Protein 4YY8 (pdb70)

Secondary structure (DSSP, 8-state):
-EEEEEETTEEEEEEHHHHTSSTT-HHHHH-----B-TTS-EEE-S-HHHHHHHHHHHH-TTS----SSHHHHHHHHHHHHHHT--S-SS-EEEEE--B-SSSB---EEEEETTTTEEEE-PPPSS--BS-EEEEETTEEEEE--B-SS-SSB--EEEEETTTTEEEE-PPPSS-BBS-EEEEETTEEEEE--B-SSSB---EEEEETTTTEEEE-PPPSS--BS-EEEEETTEEEEE--BSSSB---EEEEEGGGTEEEE-SS--SS-EES-EEEEETTEEEEE--EETTS-B---EEEEETTTTEEEEEPPPSS--BS-EEEE---EEEE--BSSSB---EEEEETTTTEEEE-PPPSS--BS-EEEEE--/-EEEEEETTEEEEEEHHHHHSSTT-HHHHHHTT-S---B-TTS-EEE-S-HHHHHHHHHHHH-TTS----SSHHHHHHHHHHHHHHT--SSSS-EEEEE--B-SSSB---EEEEETTTTEEEE----SS--BS-EEEEETTEEEEE--B-SS-S-B--EEEEETTTTEEEE-PPPSS-BBS-EEEEETTEEEEE--B-SSSB---EEEEETTTTEEEEEPPPSS--BS-EEEEETTEEEEE--BSSSB---EEEEETTTTEEEE-SS--SS-EES-EEEEETTEEEEEEEEETT--EEEEEEEEETTTTEEEEEPPPSS--BS-EEEEETTEEEEE--BSSSB---EEEEETTTTEEEE-PPPSS--BS-EEEEE--

InterPro domains:
  IPR000210 BTB/POZ domain [SM00225] (350-452)
  IPR003131 Potassium channel tetramerisation-type BTB domain [PF02214] (352-438)
  IPR006652 Kelch repeat type 1 [SM00612] (444-490)
  IPR006652 Kelch repeat type 1 [SM00612] (491-538)
  IPR006652 Kelch repeat type 1 [SM00612] (539-585)
  IPR006652 Kelch repeat type 1 [SM00612] (586-632)
  IPR006652 Kelch repeat type 1 [SM00612] (633-680)
  IPR006652 Kelch repeat type 1 [SM00612] (681-726)
  IPR011333 SKP1/BTB/POZ domain superfamily [G3DSA:3.30.710.10] (338-427)
  IPR011333 SKP1/BTB/POZ domain superfamily [SSF54695] (350-448)
  IPR015915 Kelch-type beta-propeller [G3DSA:2.120.10.80] (428-726)
  IPR015915 Kelch-type beta-propeller [SSF117281] (445-721)

Sequence (750 aa):
TMIDINVGGAIFETSRHTLTQQKDSFIEKLLHHVTRDKQGRIFLDRDSELFRIILNFLRNPLTIPIPKDLSESEALLKEAEFYGIKFLPFPLVFCCIGGFDGVVEYLNSMELLDIISQQCWRMCTPMSSTKKAYFGSAVLNNFLYVFGGNNYDYKALFETEVYDRLRDVVWYVSSNLNIPRRNNCGVTSNGRIYCIGGYDGSSSSIIPNVEAYDHRMKAWVEVAPLNTPRSSAMMCVAFDNKIYVIGGTNGERLNSIEVYEEKMNKWEQFPYALLEARSSGAAFNYYLNQIYVVVGGIDNEHNILDSVEQYQPFNKRWQFLNGVPEKKMNFGAATLSSYIITGGENGEVLNSCCHFFSPDTNEWQLGPSLLVPRFGHSSVLIANITMIDINVGGAIFETSRHTLTQQKDSFIEKLLSGRHHVTRDKQGRIFLDRDSELFRIILNFLRNPLTIPIPKDLSESEALLKEAEFYGIKFLPFPLVFCCIGGFDGVEYLNSMELLDISQQCWRMCTPMSSTKKAYFGSAVLNNFLYVFGGNNYDYKALFETEVYDRLRDVWYVVSSNLNIPRRRNNCGVTSNGRIYCIGGYDGSSSIIPNVEAYDHRMKAWVEVAPLNTPRSSSAMMCVAFDNKIYVIGGTNGERLNSIEVYEEKMNKWEQFPYALLEARSSGAAFNYLNQIYVVVGGIDNEHNILDSVEQYQPFNKRWQFLNGVPEKKMNFGAATLSDSYIITGGENGEVLNSCCHFFSPDTNEWQLGPSLLVPRFGHSSVLIANI

CATH classification: 3.30.710.10 (+1 more: 2.120.10.80)

B-factor: mean 33.7, std 10.15, range [15.89, 90.01]

Organism: Plasmodium falciparum (NCBI:txid5833)

Radius of gyration: 29.33 Å; Cα contacts (8 Å, |Δi|>4): 2105; chains: 2; bounding box: 65×74×77 Å

Foldseek 3Di:
DKAWAAEQNDIDIDDLCLQCVDPPFQSNVVVPDADADPVRHHYHDHDPVLVVQVSVCSVPLVDADQAPDPVRLLVNLVVCVNRVHFSDPDKWKKWAWFDQPDATDQWMWTQDVVVQAIDTAQGEDDGFFQWEWEAASLKIKTAWGDGPVGPFFFWIWIARVSNGDIDTFEGHPQTFGQWYWYDAPRKIKTAWHQRNDATAFWIWIAHVVVSYIHTFDGHPARFGQWEWEDDPQKIKTAWGDRPFTFQWIWIQNNVVSDIDTDPEGHPFRFGQWYWYDDDHKIKTAWGAGRVGATDQWMWMADPVVRYIDTDDGAPDGFGQWAKDDDCWIKTAWGDHPHQFFWMWTADPVVRDIDTGHGHPRRRGSIYMYMGRD/DWAWAAELNDIDIGHLCLQQVDPPFQSNCQSVVNDDFDADPVRHTYHNDDPVLVVQVSVCSVPLVDADQQPDDVRLLVNLVVCVNRVHFSDPDKWKKWAWFQQPDFTFQWMWTQDPVVQAIDTADGEDDGFFQWAWEAASLKIKTAWGDGPVAPIFFWIWIARVSNGDIDTAEGHPATFGQWYWYDAPRKIKTAWHQRRDATFFWMWIQHPVVRYTHTFDGDPDRFGQWEWEDDPRKIKTAWGDRPAIFFWIWIAHPVVSDIHTDPATDPFRFGQWYWYDDDHKIKTAWGAGRVRDTDQWIWMQDPVVRYIDIFDGHPDRFGQWAKDDDVQKIKTAWGDDPRQFFWMWMAGPVVRDIHTGHGHPRRRGSIYMYMGRD

Structure (mmCIF, N/CA/C/O backbone):
data_4YY8
#
_entry.id   4YY8
#
_cell.length_a   63.189
_cell.length_b   117.020
_cell.length_c   74.566
_cell.angle_alpha   90.00
_cell.angle_beta   113.88
_cell.angle_gamma   90.00
#
_symmetry.space_group_name_H-M   'P 1 21 1'
#
loop_
_entity.id
_entity.type
_entity.pdbx_description
1 polymer 'Kelch protein'
2 non-polymer 'UNKNOWN ATOM OR ION'
3 non-polymer GLYCEROL
4 water water
#
loop_
_atom_site.group_PDB
_atom_site.id
_atom_site.type_symbol
_atom_site.label_atom_id
_atom_site.label_alt_id
_atom_site.label_comp_id
_atom_site.label_asym_id
_atom_site.label_entity_id
_atom_site.label_seq_id
_atom_site.pdbx_PDB_ins_code
_atom_site.Cartn_x
_atom_site.Cartn_y
_atom_site.Cartn_z
_atom_site.occupancy
_atom_site.B_iso_or_equiv
_atom_site.auth_seq_id
_atom_site.auth_comp_id
_atom_site.auth_asym_id
_atom_site.auth_atom_id
_atom_site.pdbx_PDB_model_num
ATOM 1 N N . THR A 1 13 ? -23.726 10.724 -13.029 1.00 56.31 350 THR A N 1
ATOM 2 C CA . THR A 1 13 ? -24.334 11.644 -12.070 1.00 58.26 350 THR A CA 1
ATOM 3 C C . THR A 1 13 ? -23.591 11.642 -10.737 1.00 58.94 350 THR A C 1
ATOM 4 O O . THR A 1 13 ? -23.413 10.593 -10.118 1.00 57.99 350 THR A O 1
ATOM 8 N N . MET A 1 14 ? -23.166 12.824 -10.299 1.00 50.17 351 MET A N 1
ATOM 9 C CA . MET A 1 14 ? -22.415 12.959 -9.056 1.00 47.74 351 MET A CA 1
ATOM 10 C C . MET A 1 14 ? -23.324 13.312 -7.881 1.00 52.39 351 MET A C 1
ATOM 11 O O . MET A 1 14 ? -24.268 14.090 -8.018 1.00 46.71 351 MET A O 1
ATOM 16 N N . ILE A 1 15 ? -23.028 12.724 -6.727 1.00 46.29 352 ILE A N 1
ATOM 17 C CA . ILE A 1 15 ? -23.775 12.969 -5.505 1.00 48.67 352 ILE A CA 1
ATOM 18 C C . ILE A 1 15 ? -22.844 13.540 -4.452 1.00 45.93 352 ILE A C 1
ATOM 19 O O . ILE A 1 15 ? -21.680 13.141 -4.361 1.00 45.25 352 ILE A O 1
ATOM 23 N N . ASP A 1 16 ? -23.347 14.488 -3.673 1.00 39.21 353 ASP A N 1
ATOM 24 C CA . ASP A 1 16 ? -22.640 14.951 -2.493 1.00 43.52 353 ASP A CA 1
ATOM 25 C C . ASP A 1 16 ? -23.346 14.390 -1.272 1.00 49.48 353 ASP A C 1
ATOM 26 O O . ASP A 1 16 ? -24.570 14.481 -1.158 1.00 51.71 353 ASP A O 1
ATOM 31 N N . ILE A 1 17 ? -22.582 13.793 -0.368 1.00 44.63 354 ILE A N 1
ATOM 32 C CA . ILE A 1 17 ? -23.164 13.248 0.847 1.00 46.35 354 ILE A CA 1
ATOM 33 C C . ILE A 1 17 ? -22.415 13.768 2.079 1.00 43.56 354 ILE A C 1
ATOM 34 O O . ILE A 1 17 ? -21.202 13.997 2.043 1.00 40.10 354 ILE A O 1
ATOM 39 N N . ASN A 1 18 ? -23.166 14.014 3.150 1.00 42.45 355 ASN A N 1
ATOM 40 C CA . ASN A 1 18 ? -22.602 14.452 4.418 1.00 36.02 355 ASN A CA 1
ATOM 41 C C . ASN A 1 18 ? -22.618 13.270 5.381 1.00 45.50 355 ASN A C 1
ATOM 42 O O . ASN A 1 18 ? -23.675 12.692 5.638 1.00 38.44 355 ASN A O 1
ATOM 47 N N . VAL A 1 19 ? -21.444 12.892 5.879 1.00 44.86 356 VAL A N 1
ATOM 48 C CA . VAL A 1 19 ? -21.347 11.863 6.915 1.00 39.79 356 VAL A CA 1
ATOM 49 C C . VAL A 1 19 ? -20.541 12.428 8.075 1.00 43.67 356 VAL A C 1
ATOM 50 O O . VAL A 1 19 ? -19.354 12.711 7.926 1.00 36.22 356 VAL A O 1
ATOM 54 N N . GLY A 1 20 ? -21.195 12.618 9.220 1.00 43.46 357 GLY A N 1
ATOM 55 C CA . GLY A 1 20 ? -20.537 13.142 10.405 1.00 36.14 357 GLY A CA 1
ATOM 56 C C . GLY A 1 20 ? -19.885 14.498 10.241 1.00 43.46 357 GLY A C 1
ATOM 57 O O . GLY A 1 20 ? -18.865 14.786 10.867 1.00 43.93 357 GLY A O 1
ATOM 58 N N . GLY A 1 21 ? -20.466 15.339 9.392 1.00 46.53 358 GLY A N 1
ATOM 59 C CA . GLY A 1 21 ? -19.931 16.666 9.164 1.00 42.28 358 GLY A CA 1
ATOM 60 C C . GLY A 1 21 ? -18.957 16.741 8.004 1.00 47.77 358 GLY A C 1
ATOM 61 O O . GLY A 1 21 ? -18.591 17.831 7.566 1.00 42.90 358 GLY A O 1
ATOM 62 N N . ALA A 1 22 ? -18.531 15.583 7.505 1.00 44.88 359 ALA A N 1
ATOM 63 C CA . ALA A 1 22 ? -17.574 15.546 6.402 1.00 41.41 359 ALA A CA 1
ATOM 64 C C . ALA A 1 22 ? -18.285 15.351 5.071 1.00 38.62 359 ALA A C 1
ATOM 65 O O . ALA A 1 22 ? -19.208 14.540 4.958 1.00 39.30 359 ALA A O 1
ATOM 67 N N . ILE A 1 23 ? -17.835 16.083 4.058 1.00 31.89 360 ILE A N 1
ATOM 68 C CA . ILE A 1 23 ? -18.495 16.052 2.768 1.00 33.11 360 ILE A CA 1
ATOM 69 C C . ILE A 1 23 ? -17.766 15.115 1.819 1.00 28.49 360 ILE A C 1
ATOM 70 O O . ILE A 1 23 ? -16.563 15.237 1.624 1.00 32.08 360 ILE A O 1
ATOM 75 N N . PHE A 1 24 ? -18.506 14.188 1.227 1.00 27.30 361 PHE A N 1
ATOM 76 C CA . PHE A 1 24 ? -17.920 13.273 0.249 1.00 30.66 361 PHE A CA 1
ATOM 77 C C . PHE A 1 24 ? -18.594 13.456 -1.093 1.00 35.30 361 PHE A C 1
ATOM 78 O O . PHE A 1 24 ? -19.819 13.549 -1.169 1.00 37.52 361 PHE A O 1
ATOM 86 N N . GLU A 1 25 ? -17.796 13.532 -2.153 1.00 34.27 362 GLU A N 1
ATOM 87 C CA . GLU A 1 25 ? -18.355 13.689 -3.489 1.00 40.38 362 GLU A CA 1
ATOM 88 C C . GLU A 1 25 ? -18.015 12.474 -4.324 1.00 38.17 362 GLU A C 1
ATOM 89 O O . GLU A 1 25 ? -16.849 12.103 -4.446 1.00 40.35 362 GLU A O 1
ATOM 92 N N . THR A 1 26 ? -19.039 11.854 -4.895 1.00 37.61 363 THR A N 1
ATOM 93 C CA . THR A 1 26 ? -18.853 10.629 -5.650 1.00 37.48 363 THR A CA 1
ATOM 94 C C . THR A 1 26 ? -20.021 10.389 -6.603 1.00 38.72 363 THR A C 1
ATOM 95 O O . THR A 1 26 ? -21.037 11.072 -6.533 1.00 50.35 363 THR A O 1
ATOM 99 N N . SER A 1 27 ? -19.877 9.416 -7.495 1.00 42.14 364 SER A N 1
ATOM 100 C CA . SER A 1 27 ? -20.946 9.075 -8.425 1.00 41.33 364 SER A CA 1
ATOM 101 C C . SER A 1 27 ? -21.975 8.155 -7.771 1.00 48.73 364 SER A C 1
ATOM 102 O O . SER A 1 27 ? -21.669 7.459 -6.801 1.00 42.73 364 SER A O 1
ATOM 105 N N . ARG A 1 28 ? -23.193 8.154 -8.309 1.00 49.72 365 ARG A N 1
ATOM 106 C CA . ARG A 1 28 ? -24.260 7.296 -7.795 1.00 51.91 365 ARG A CA 1
ATOM 107 C C . ARG A 1 28 ? -23.935 5.822 -8.015 1.00 54.75 365 ARG A C 1
ATOM 108 O O . ARG A 1 28 ? -24.335 4.964 -7.224 1.00 53.82 365 ARG A O 1
ATOM 110 N N . HIS A 1 29 ? -23.212 5.538 -9.093 1.00 48.22 366 HIS A N 1
ATOM 111 C CA . HIS A 1 29 ? -22.788 4.176 -9.410 1.00 52.32 366 HIS A CA 1
ATOM 112 C C . HIS A 1 29 ? -21.871 3.615 -8.327 1.00 56.25 366 HIS A C 1
ATOM 113 O O . HIS A 1 29 ? -21.937 2.430 -7.996 1.00 53.15 366 HIS A O 1
ATOM 118 N N . THR A 1 30 ? -21.014 4.473 -7.781 1.00 48.28 367 THR A N 1
ATOM 119 C CA . THR A 1 30 ? -20.086 4.060 -6.735 1.00 48.52 367 THR A CA 1
ATOM 120 C C . THR A 1 30 ? -20.832 3.641 -5.471 1.00 46.12 367 THR A C 1
ATOM 121 O O . THR A 1 30 ? -20.533 2.605 -4.881 1.00 47.06 367 THR A O 1
ATOM 125 N N . LEU A 1 31 ? -21.817 4.437 -5.071 1.00 46.16 368 LEU A N 1
ATOM 126 C CA . LEU A 1 31 ? -22.553 4.171 -3.838 1.00 49.36 368 LEU A CA 1
ATOM 127 C C . LEU A 1 31 ? -23.602 3.072 -3.972 1.00 49.79 368 LEU A C 1
ATOM 128 O O . LEU A 1 31 ? -24.146 2.611 -2.972 1.00 55.39 368 LEU A O 1
ATOM 133 N N . THR A 1 32 ? -23.896 2.651 -5.198 1.00 52.74 369 THR A N 1
ATOM 134 C CA . THR A 1 32 ? -24.992 1.708 -5.407 1.00 53.31 369 THR A CA 1
ATOM 135 C C . THR A 1 32 ? -24.578 0.441 -6.150 1.00 51.84 369 THR A C 1
ATOM 136 O O . THR A 1 32 ? -25.433 -0.290 -6.652 1.00 59.73 369 THR A O 1
ATOM 140 N N . GLN A 1 33 ? -23.276 0.173 -6.212 1.00 48.49 370 GLN A N 1
ATOM 141 C CA . GLN A 1 33 ? -22.781 -0.997 -6.934 1.00 45.62 370 GLN A CA 1
ATOM 142 C C . GLN A 1 33 ? -23.163 -2.308 -6.246 1.00 50.45 370 GLN A C 1
ATOM 143 O O . GLN A 1 33 ? -23.234 -3.358 -6.891 1.00 51.53 370 GLN A O 1
ATOM 149 N N . GLN A 1 34 ? -23.396 -2.245 -4.939 1.00 48.54 371 GLN A N 1
ATOM 150 C CA . GLN A 1 34 ? -23.831 -3.417 -4.179 1.00 47.84 371 GLN A CA 1
ATOM 151 C C . GLN A 1 34 ? -25.332 -3.339 -3.935 1.00 48.63 371 GLN A C 1
ATOM 152 O O . GLN A 1 34 ? -25.800 -2.567 -3.099 1.00 55.95 371 GLN A O 1
ATOM 158 N N . LYS A 1 35 ? -26.078 -4.147 -4.682 1.00 58.19 372 LYS A N 1
ATOM 159 C CA . LYS A 1 35 ? -27.535 -4.100 -4.668 1.00 61.71 372 LYS A CA 1
ATOM 160 C C . LYS A 1 35 ? -28.122 -4.468 -3.308 1.00 67.97 372 LYS A C 1
ATOM 161 O O . LYS A 1 35 ? -27.614 -5.355 -2.616 1.00 65.00 372 LYS A O 1
ATOM 164 N N . ASP A 1 36 ? -29.190 -3.760 -2.945 1.00 68.51 373 ASP A N 1
ATOM 165 C CA . ASP A 1 36 ? -29.940 -3.967 -1.703 1.00 65.76 373 ASP A CA 1
ATOM 166 C C . ASP A 1 36 ? -29.153 -3.571 -0.454 1.00 65.42 373 ASP A C 1
ATOM 167 O O . ASP A 1 36 ? -29.560 -3.888 0.659 1.00 65.26 373 ASP A O 1
ATOM 172 N N . SER A 1 37 ? -28.040 -2.866 -0.633 1.00 64.45 374 SER A N 1
ATOM 173 C CA . SER A 1 37 ? -27.312 -2.321 0.508 1.00 56.78 374 SER A CA 1
ATOM 174 C C . SER A 1 37 ? -28.068 -1.120 1.067 1.00 59.42 374 SER A C 1
ATOM 175 O O . SER A 1 37 ? -28.962 -0.589 0.414 1.00 63.30 374 SER A O 1
ATOM 178 N N . PHE A 1 38 ? -27.706 -0.693 2.274 1.00 55.93 375 PHE A N 1
ATOM 179 C CA . PHE A 1 38 ? -28.381 0.426 2.925 1.00 57.26 375 PHE A CA 1
ATOM 180 C C . PHE A 1 38 ? -28.130 1.743 2.197 1.00 63.46 375 PHE A C 1
ATOM 181 O O . PHE A 1 38 ? -29.033 2.574 2.065 1.00 59.87 375 PHE A O 1
ATOM 189 N N . ILE A 1 39 ? -26.896 1.944 1.748 1.00 61.41 376 ILE A N 1
ATOM 190 C CA . ILE A 1 39 ? -26.543 3.171 1.045 1.00 61.80 376 ILE A CA 1
ATOM 191 C C . ILE A 1 39 ? -27.309 3.239 -0.267 1.00 59.77 376 ILE A C 1
ATOM 192 O O . ILE A 1 39 ? -27.901 4.265 -0.600 1.00 61.28 376 ILE A O 1
ATOM 195 N N . GLU A 1 40 ? -27.311 2.124 -0.990 1.00 52.72 377 GLU A N 1
ATOM 196 C CA . GLU A 1 40 ? -28.029 2.007 -2.253 1.00 61.17 377 GLU A CA 1
ATOM 197 C C . GLU A 1 40 ? -29.530 2.269 -2.084 1.00 67.59 377 GLU A C 1
ATOM 198 O O . GLU A 1 40 ? -30.131 2.998 -2.872 1.00 71.45 377 GLU A O 1
ATOM 204 N N . LYS A 1 41 ? -30.129 1.679 -1.054 1.00 64.41 378 LYS A N 1
ATOM 205 C CA . LYS A 1 41 ? -31.550 1.880 -0.783 1.00 64.85 378 LYS A CA 1
ATOM 206 C C . LYS A 1 41 ? -31.834 3.334 -0.416 1.00 70.49 378 LYS A C 1
ATOM 207 O O . LYS A 1 41 ? -32.862 3.894 -0.797 1.00 76.36 378 LYS A O 1
ATOM 209 N N . LEU A 1 42 ? -30.909 3.940 0.319 1.00 67.11 379 LEU A N 1
ATOM 210 C CA . LEU A 1 42 ? -31.066 5.309 0.792 1.00 65.09 379 LEU A CA 1
ATOM 211 C C . LEU A 1 42 ? -31.139 6.305 -0.368 1.00 70.76 379 LEU A C 1
ATOM 212 O O . LEU A 1 42 ? -31.669 7.406 -0.215 1.00 73.17 379 LEU A O 1
ATOM 217 N N . LEU A 1 43 ? -30.614 5.911 -1.526 1.00 72.00 380 LEU A N 1
ATOM 218 C CA . LEU A 1 43 ? -30.635 6.771 -2.708 1.00 73.10 380 LEU A CA 1
ATOM 219 C C . LEU A 1 43 ? -31.913 6.571 -3.523 1.00 72.51 380 LEU A C 1
ATOM 220 O O . LEU A 1 43 ? -31.966 5.731 -4.422 1.00 72.29 380 LEU A O 1
ATOM 222 N N . HIS A 1 47 ? -38.312 9.436 -0.094 1.00 73.65 384 HIS A N 1
ATOM 223 C CA . HIS A 1 47 ? -38.573 9.523 1.339 1.00 75.11 384 HIS A CA 1
ATOM 224 C C . HIS A 1 47 ? -37.739 10.626 1.991 1.00 73.51 384 HIS A C 1
ATOM 225 O O . HIS A 1 47 ? -36.564 10.809 1.661 1.00 69.27 384 HIS A O 1
ATOM 227 N N . HIS A 1 48 ? -38.354 11.360 2.915 1.00 70.09 385 HIS A N 1
ATOM 228 C CA . HIS A 1 48 ? -37.673 12.447 3.615 1.00 69.95 385 HIS A CA 1
ATOM 229 C C . HIS A 1 48 ? -36.493 11.920 4.428 1.00 75.63 385 HIS A C 1
ATOM 230 O O . HIS A 1 48 ? -36.672 11.340 5.503 1.00 74.33 385 HIS A O 1
ATOM 235 N N . VAL A 1 49 ? -35.288 12.114 3.902 1.00 71.29 386 VAL A N 1
ATOM 236 C CA . VAL A 1 49 ? -34.073 11.806 4.642 1.00 65.09 386 VAL A CA 1
ATOM 237 C C . VAL A 1 49 ? -33.586 13.073 5.327 1.00 65.48 386 VAL A C 1
ATOM 238 O O 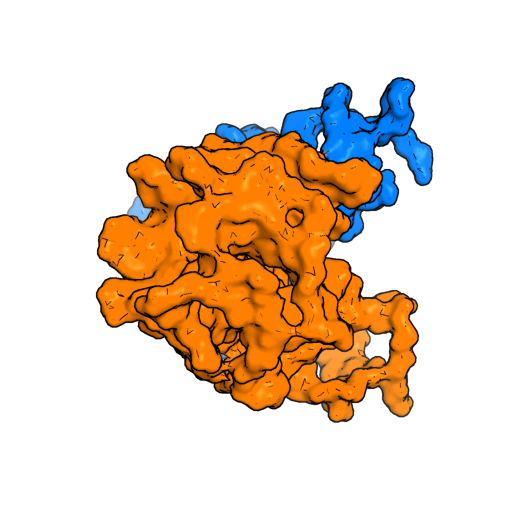. VAL A 1 49 ? -33.866 14.181 4.862 1.00 66.19 386 VAL A O 1
ATOM 240 N N . THR A 1 50 ? -32.878 12.924 6.441 1.00 63.33 387 THR A N 1
ATOM 241 C CA . THR A 1 50 ? -32.295 14.086 7.099 1.00 56.87 387 THR A CA 1
ATOM 242 C C . THR A 1 50 ? -31.222 14.674 6.190 1.00 61.14 387 THR A C 1
ATOM 243 O O . THR A 1 50 ? -30.439 13.939 5.583 1.00 60.04 387 THR A O 1
ATOM 247 N N . ARG A 1 51 ? -31.206 15.995 6.065 1.00 55.66 388 ARG A N 1
ATOM 248 C CA . ARG A 1 51 ? -30.209 16.651 5.239 1.00 54.10 388 ARG A CA 1
ATOM 249 C C . ARG A 1 51 ? -29.563 17.777 6.019 1.00 52.68 388 ARG A C 1
ATOM 250 O O . ARG A 1 51 ? -30.077 18.187 7.061 1.00 66.15 388 ARG A O 1
ATOM 258 N N . ASP A 1 52 ? -28.426 18.265 5.542 1.00 46.92 389 ASP A N 1
ATOM 259 C CA . ASP A 1 52 ? -27.739 19.349 6.231 1.00 56.10 389 ASP A CA 1
ATOM 260 C C . ASP A 1 52 ? -28.268 20.702 5.765 1.00 60.79 389 ASP A C 1
ATOM 261 O O . ASP A 1 52 ? -29.338 20.783 5.154 1.00 57.76 389 ASP A O 1
ATOM 266 N N . LYS A 1 53 ? -27.506 21.755 6.048 1.00 62.45 390 LYS A N 1
ATOM 267 C CA . LYS A 1 53 ? -27.913 23.120 5.724 1.00 62.96 390 LYS A CA 1
ATOM 268 C C . LYS A 1 53 ? -27.728 23.427 4.241 1.00 63.42 390 LYS A C 1
ATOM 269 O O . LYS A 1 53 ? -28.270 24.409 3.731 1.00 55.48 390 LYS A O 1
ATOM 271 N N . GLN A 1 54 ? -26.956 22.591 3.552 1.00 60.55 391 GLN A N 1
ATOM 272 C CA . GLN A 1 54 ? -26.772 22.751 2.115 1.00 47.99 391 GLN A CA 1
ATOM 273 C C . GLN A 1 54 ? -27.662 21.788 1.331 1.00 40.87 391 GLN A C 1
ATOM 274 O O . GLN A 1 54 ? -27.545 21.673 0.111 1.00 52.75 391 GLN A O 1
ATOM 277 N N . GLY A 1 55 ? -28.558 21.105 2.034 1.00 43.46 392 GLY A N 1
ATOM 278 C CA . GLY A 1 55 ? -29.488 20.186 1.399 1.00 46.69 392 GLY A CA 1
ATOM 279 C C . GLY A 1 55 ? -28.944 18.804 1.052 1.00 44.96 392 GLY A C 1
ATOM 280 O O . GLY A 1 55 ? -29.585 18.051 0.318 1.00 47.38 392 GLY A O 1
ATOM 281 N N . ARG A 1 56 ? -27.772 18.461 1.583 1.00 50.37 393 ARG A N 1
ATOM 282 C CA . ARG A 1 56 ? -27.141 17.167 1.294 1.00 46.13 393 ARG A CA 1
ATOM 283 C C . ARG A 1 56 ? -27.577 16.080 2.270 1.00 49.13 393 ARG A C 1
ATOM 284 O O . ARG A 1 56 ? -27.755 16.354 3.453 1.00 49.38 393 ARG A O 1
ATOM 292 N N . ILE A 1 57 ? -27.733 14.857 1.767 1.00 40.20 394 ILE A N 1
ATOM 293 C CA . ILE A 1 57 ? -28.013 13.683 2.600 1.00 48.88 394 ILE A CA 1
ATOM 294 C C . ILE A 1 57 ? -27.067 13.613 3.784 1.00 50.83 394 ILE A C 1
ATOM 295 O O . ILE A 1 57 ? -25.852 13.633 3.612 1.00 52.93 394 ILE A O 1
ATOM 300 N N . PHE A 1 58 ? -27.628 13.547 4.988 1.00 53.59 395 PHE A N 1
ATOM 301 C CA . PHE A 1 58 ? -26.826 13.551 6.201 1.00 48.77 395 PHE A CA 1
ATOM 302 C C . PHE A 1 58 ? -26.954 12.234 6.959 1.00 52.61 395 PHE A C 1
ATOM 303 O O . PHE A 1 58 ? -28.058 11.779 7.260 1.00 51.71 395 PHE A O 1
ATOM 311 N N . LEU A 1 59 ? -25.811 11.610 7.229 1.00 54.90 396 LEU A N 1
ATOM 312 C CA . LEU A 1 59 ? -25.750 10.421 8.072 1.00 42.97 396 LEU A CA 1
ATOM 313 C C . LEU A 1 59 ? -24.942 10.754 9.311 1.00 45.03 396 LEU A C 1
ATOM 314 O O . LEU A 1 59 ? -23.842 11.300 9.218 1.00 44.52 396 LEU A O 1
ATOM 319 N N . ASP A 1 60 ? -25.494 10.451 10.481 1.00 43.04 397 ASP A N 1
ATOM 320 C CA . ASP A 1 60 ? -24.808 10.777 11.721 1.00 46.94 397 ASP A CA 1
ATOM 321 C C . ASP A 1 60 ? -23.899 9.626 12.131 1.00 53.40 397 ASP A C 1
ATOM 322 O O . ASP A 1 60 ? -24.053 9.062 13.214 1.00 46.85 397 ASP A O 1
ATOM 327 N N . ARG A 1 61 ? -22.958 9.287 11.252 0.60 45.76 398 ARG A N 1
ATOM 328 C CA . ARG A 1 61 ? -22.030 8.184 11.481 1.00 38.77 398 ARG A CA 1
ATOM 329 C C . ARG A 1 61 ? -20.584 8.675 11.424 1.00 43.63 398 ARG A C 1
ATOM 330 O O . ARG A 1 61 ? -20.323 9.841 11.118 1.00 38.74 398 ARG A O 1
ATOM 338 N N . ASP A 1 62 ? -19.645 7.776 11.702 1.00 37.01 399 ASP A N 1
ATOM 339 C CA . ASP A 1 62 ? -18.238 8.140 11.745 1.00 32.37 399 ASP A CA 1
ATOM 340 C C . ASP A 1 62 ? -17.724 8.503 10.351 1.00 31.72 399 ASP A C 1
ATOM 341 O O . ASP A 1 62 ? -17.833 7.702 9.417 1.00 34.72 399 ASP A O 1
ATOM 346 N N . SER A 1 63 ? -17.161 9.701 10.220 1.00 35.18 400 SER A N 1
ATOM 347 C CA . SER A 1 63 ? -16.631 10.168 8.934 1.00 32.43 400 SER A CA 1
ATOM 348 C C . SER A 1 63 ? -15.463 9.320 8.432 1.00 34.97 400 SER A C 1
ATOM 349 O O . SER A 1 63 ? -15.374 9.008 7.238 1.00 30.99 400 SER A O 1
ATOM 352 N N . GLU A 1 64 ? -14.547 8.986 9.336 1.00 32.15 401 GLU A N 1
ATOM 353 C CA . GLU A 1 64 ? -13.339 8.268 8.948 1.00 34.08 401 GLU A CA 1
ATOM 354 C C . GLU A 1 64 ? -13.662 6.857 8.455 1.00 33.44 401 GLU A C 1
ATOM 355 O O . GLU A 1 64 ? -13.088 6.396 7.459 1.00 31.65 401 GLU A O 1
ATOM 361 N N . LEU A 1 65 ? -14.590 6.183 9.128 1.00 30.15 402 LEU A N 1
ATOM 362 C CA . LEU A 1 65 ? -14.980 4.836 8.714 1.00 30.90 402 LEU A CA 1
ATOM 363 C C . LEU A 1 65 ? -15.668 4.900 7.358 1.00 28.70 402 LEU A C 1
ATOM 364 O O . LEU A 1 65 ? -15.458 4.042 6.501 1.00 27.53 402 LEU A O 1
ATOM 369 N N . PHE A 1 66 ? -16.468 5.935 7.141 1.00 28.51 403 PHE A N 1
ATOM 370 C CA . PHE A 1 66 ? -17.079 6.101 5.834 1.00 27.95 403 PHE A CA 1
ATOM 371 C C . PHE A 1 66 ? -16.028 6.395 4.761 1.00 27.19 403 PHE A C 1
ATOM 372 O O . PHE A 1 66 ? -16.131 5.879 3.652 1.00 27.68 403 PHE A O 1
ATOM 380 N N . ARG A 1 67 ? -15.025 7.212 5.082 1.00 25.47 404 ARG A N 1
ATOM 381 C CA . ARG A 1 67 ? -13.978 7.526 4.098 1.00 27.24 404 ARG A CA 1
ATOM 382 C C . ARG A 1 67 ? -13.288 6.251 3.622 1.00 28.16 404 ARG A C 1
ATOM 383 O O . ARG A 1 67 ? -13.005 6.095 2.433 1.00 28.03 404 ARG A O 1
ATOM 391 N N . ILE A 1 68 ? -13.018 5.346 4.560 1.00 26.52 405 ILE A N 1
ATOM 392 C CA . ILE A 1 68 ? -12.364 4.071 4.246 1.00 28.32 405 ILE A CA 1
ATOM 393 C C . ILE A 1 68 ? -13.256 3.230 3.342 1.00 26.09 405 ILE A C 1
ATOM 394 O O . ILE A 1 68 ? -12.806 2.691 2.326 1.00 25.44 405 ILE A O 1
ATOM 399 N N . ILE A 1 69 ? -14.526 3.132 3.705 1.00 21.72 406 ILE A N 1
ATOM 400 C CA . ILE A 1 69 ? -15.482 2.342 2.948 1.00 25.53 406 ILE A CA 1
ATOM 401 C C . ILE A 1 69 ? -15.673 2.912 1.545 1.00 25.03 406 ILE A C 1
ATOM 402 O O . ILE A 1 69 ? -15.712 2.163 0.573 1.00 25.06 406 ILE A O 1
ATOM 407 N N . LEU A 1 70 ? -15.744 4.236 1.441 1.00 27.42 407 LEU A N 1
ATOM 408 C CA . LEU A 1 70 ? -15.908 4.880 0.141 1.00 27.26 407 LEU A CA 1
ATOM 409 C C . LEU A 1 70 ? -14.688 4.650 -0.744 1.00 24.37 407 LEU A C 1
ATOM 410 O O . LEU A 1 70 ? -14.825 4.431 -1.937 1.00 25.76 407 LEU A O 1
ATOM 415 N N . ASN A 1 71 ? -13.498 4.711 -0.157 1.00 25.31 408 ASN A N 1
ATOM 416 C CA . ASN A 1 71 ? -12.289 4.492 -0.930 1.00 24.35 408 ASN A CA 1
ATOM 417 C C . ASN A 1 71 ? -12.240 3.057 -1.425 1.00 24.05 408 ASN A C 1
ATOM 418 O O . ASN A 1 71 ? -11.738 2.791 -2.518 1.00 23.18 408 ASN A O 1
ATOM 423 N N . PHE A 1 72 ? -12.786 2.137 -0.631 1.00 21.85 409 PHE A N 1
ATOM 424 C CA . PHE A 1 72 ? -12.947 0.766 -1.092 1.00 22.72 409 PHE A CA 1
ATOM 425 C C . PHE A 1 72 ? -13.920 0.694 -2.269 1.00 22.56 409 PHE A C 1
ATOM 426 O O . PHE A 1 72 ? -13.626 0.063 -3.279 1.00 26.36 409 PHE A O 1
ATOM 434 N N . LEU A 1 73 ? -15.075 1.345 -2.151 1.00 21.20 410 LEU A N 1
ATOM 435 C CA . LEU A 1 73 ? -16.082 1.280 -3.215 1.00 25.35 410 LEU A CA 1
ATOM 436 C C . LEU A 1 73 ? -15.546 1.874 -4.528 1.00 28.68 410 LEU A C 1
ATOM 437 O O . LEU A 1 73 ? -15.907 1.433 -5.626 1.00 26.83 410 LEU A O 1
ATOM 442 N N . ARG A 1 74 ? -14.661 2.854 -4.404 1.00 26.10 411 ARG A N 1
ATOM 443 C CA . ARG A 1 74 ? -14.037 3.459 -5.586 1.00 26.92 411 ARG A CA 1
ATOM 444 C C . ARG A 1 74 ? -13.078 2.514 -6.301 1.00 33.56 411 ARG A C 1
ATOM 445 O O . ARG A 1 74 ? -12.801 2.683 -7.494 1.00 28.55 411 ARG A O 1
ATOM 453 N N . ASN A 1 75 ? -12.559 1.525 -5.580 1.00 27.60 412 ASN A N 1
ATOM 454 C CA . ASN A 1 75 ? -11.753 0.478 -6.209 1.00 30.90 412 ASN A CA 1
ATOM 455 C C . ASN A 1 75 ? -11.809 -0.806 -5.403 1.00 23.64 412 ASN A C 1
ATOM 456 O O . ASN A 1 75 ? -10.968 -1.014 -4.530 1.00 24.51 412 ASN A O 1
ATOM 461 N N . PRO A 1 76 ? -12.797 -1.658 -5.696 1.00 24.06 413 PRO A N 1
ATOM 462 C CA . PRO A 1 76 ? -13.022 -2.869 -4.899 1.00 28.13 413 PRO A CA 1
ATOM 463 C C . PRO A 1 76 ? -11.972 -3.947 -5.088 1.00 31.75 413 PRO A C 1
ATOM 464 O O . PRO A 1 76 ? -12.084 -5.001 -4.455 1.00 28.64 413 PRO A O 1
ATOM 468 N N . LEU A 1 77 ? -10.970 -3.717 -5.934 1.00 24.54 414 LEU A N 1
ATOM 469 C CA . LEU A 1 77 ? -9.915 -4.709 -6.073 1.00 22.84 414 LEU A CA 1
ATOM 470 C C . LEU A 1 77 ? -8.912 -4.530 -4.950 1.00 27.34 414 LEU A C 1
ATOM 471 O O . LEU A 1 77 ? -8.059 -5.393 -4.739 1.00 28.32 414 LEU A O 1
ATOM 476 N N . THR A 1 78 ? -9.020 -3.415 -4.223 1.00 25.23 415 THR A N 1
ATOM 477 C CA . THR A 1 78 ? -8.162 -3.176 -3.063 1.00 23.78 415 THR A CA 1
ATOM 478 C C . THR A 1 78 ? -8.982 -3.139 -1.772 1.00 29.31 415 THR A C 1
ATOM 479 O O . THR A 1 78 ? -9.917 -2.360 -1.643 1.00 32.71 415 THR A O 1
ATOM 483 N N . ILE A 1 79 ? -8.599 -3.996 -0.831 1.00 23.46 416 ILE A N 1
ATOM 484 C CA . ILE A 1 79 ? -9.279 -4.171 0.460 1.00 24.87 416 ILE A CA 1
ATOM 485 C C . ILE A 1 79 ? -8.673 -3.316 1.555 1.00 24.86 416 ILE A C 1
ATOM 486 O O . ILE A 1 79 ? -7.462 -3.246 1.677 1.00 23.69 416 ILE A O 1
ATOM 491 N N . PRO A 1 80 ? -9.513 -2.691 2.403 1.00 25.54 417 PRO A N 1
ATOM 492 C CA . PRO A 1 80 ? -8.943 -1.869 3.474 1.00 25.03 417 PRO A CA 1
ATOM 493 C C . PRO A 1 80 ? -8.007 -2.634 4.408 1.00 24.37 417 PRO A C 1
ATOM 494 O O . PRO A 1 80 ? -8.248 -3.802 4.716 1.00 28.15 417 PRO A O 1
ATOM 498 N N . ILE A 1 81 ? -6.952 -1.965 4.852 1.00 22.99 418 ILE A N 1
ATOM 499 C CA . ILE A 1 81 ? -6.100 -2.489 5.906 1.00 26.54 418 ILE A CA 1
ATOM 500 C C . ILE A 1 81 ? -6.282 -1.639 7.170 1.00 27.51 418 ILE A C 1
ATOM 501 O O . ILE A 1 81 ? -5.717 -0.547 7.275 1.00 27.08 418 ILE A O 1
ATOM 506 N N . PRO A 1 82 ? -7.089 -2.125 8.127 1.00 24.50 419 PRO A N 1
ATOM 507 C CA . PRO A 1 82 ? -7.297 -1.370 9.368 1.00 24.84 419 PRO A CA 1
ATOM 508 C C . PRO A 1 82 ? -5.986 -1.156 10.115 1.00 28.15 419 PRO A C 1
ATOM 509 O O . PRO A 1 82 ? -5.112 -2.020 10.056 1.00 24.75 419 PRO A O 1
ATOM 513 N N . LYS A 1 83 ? -5.855 -0.043 10.833 1.00 26.71 420 LYS A N 1
ATOM 514 C CA . LYS A 1 83 ? -4.580 0.266 11.465 1.00 29.22 420 LYS A CA 1
ATOM 515 C C . LYS A 1 83 ? -4.390 -0.480 12.788 1.00 26.94 420 LYS A C 1
ATOM 516 O O . LYS A 1 83 ? -3.265 -0.606 13.271 1.00 33.13 420 LYS A O 1
ATOM 522 N N . ASP A 1 84 ? -5.478 -0.979 13.363 1.00 28.04 421 ASP A N 1
ATOM 523 C CA . ASP A 1 84 ? -5.382 -1.774 14.589 1.00 29.94 421 ASP A CA 1
ATOM 524 C C . ASP A 1 84 ? -6.636 -2.596 14.827 1.00 26.56 421 ASP A C 1
ATOM 525 O O . ASP A 1 84 ? -7.590 -2.514 14.060 1.00 26.79 421 ASP A O 1
ATOM 530 N N . LEU A 1 85 ? -6.644 -3.367 15.913 1.00 28.17 422 LEU A N 1
ATOM 531 C CA . LEU A 1 85 ? -7.771 -4.244 16.201 1.00 26.62 422 LEU A CA 1
ATOM 532 C C . LEU A 1 85 ? -9.075 -3.461 16.338 1.00 29.37 422 LEU A C 1
ATOM 533 O O . LEU A 1 85 ? -10.098 -3.847 15.781 1.00 26.96 422 LEU A O 1
ATOM 538 N N . SER A 1 86 ? -9.030 -2.362 17.083 1.00 28.10 423 SER A N 1
ATOM 539 C CA . SER A 1 86 ? -10.213 -1.534 17.283 1.00 31.00 423 SER A CA 1
ATOM 540 C C . SER A 1 86 ? -10.812 -1.081 15.946 1.00 33.22 423 SER A C 1
ATOM 541 O O . SER A 1 86 ? -12.020 -1.206 15.724 1.00 29.35 423 SER A O 1
ATOM 544 N N . GLU A 1 87 ? -9.964 -0.589 15.045 1.00 28.80 424 GLU A N 1
ATOM 545 C CA . GLU A 1 87 ? -10.466 -0.116 13.758 1.00 31.69 424 GLU A CA 1
ATOM 546 C C . GLU A 1 87 ? -10.983 -1.274 12.902 1.00 27.68 424 GLU A C 1
ATOM 547 O O . GLU A 1 87 ? -11.992 -1.138 12.211 1.00 28.04 424 GLU A O 1
ATOM 553 N N . SER A 1 88 ? -10.325 -2.429 12.982 1.00 27.26 425 SER A N 1
ATOM 554 C CA . SER A 1 88 ? -10.786 -3.594 12.245 1.00 28.03 425 SER A CA 1
ATOM 555 C C . SER A 1 88 ? -12.204 -3.998 12.642 1.00 28.71 425 SER A C 1
ATOM 556 O O . SER A 1 88 ? -13.074 -4.178 11.788 1.00 24.20 425 SER A O 1
ATOM 559 N N . GLU A 1 89 ? -12.431 -4.153 13.941 1.00 29.87 426 GLU A N 1
ATOM 560 C CA . GLU A 1 89 ? -13.763 -4.464 14.442 1.00 28.59 426 GLU A CA 1
ATOM 561 C C . GLU A 1 89 ? -14.781 -3.382 14.063 1.00 25.02 426 GLU A C 1
ATOM 562 O O . GLU A 1 89 ? -15.886 -3.692 13.606 1.00 25.86 426 GLU A O 1
ATOM 568 N N . ALA A 1 90 ? -14.388 -2.123 14.226 1.00 27.56 427 ALA A N 1
ATOM 569 C CA . ALA A 1 90 ? -15.278 -0.996 13.926 1.00 29.36 427 ALA A CA 1
ATOM 570 C C . ALA A 1 90 ? -15.616 -0.925 12.436 1.00 28.09 427 ALA A C 1
ATOM 571 O O . ALA A 1 90 ? -16.760 -0.643 12.063 1.00 28.46 427 ALA A O 1
ATOM 573 N N . LEU A 1 91 ? -14.627 -1.200 11.587 1.00 24.95 428 LEU A N 1
ATOM 574 C CA . LEU A 1 91 ? -14.844 -1.161 10.146 1.00 26.21 428 LEU A CA 1
ATOM 575 C C . LEU A 1 91 ? -15.833 -2.231 9.705 1.00 26.42 428 LEU A C 1
ATOM 576 O O . LEU A 1 91 ? -16.709 -1.973 8.876 1.00 25.44 428 LEU A O 1
ATOM 581 N N . LEU A 1 92 ? -15.710 -3.434 10.261 1.00 25.57 429 LEU A N 1
ATOM 582 C CA . LEU A 1 92 ? -16.600 -4.516 9.864 1.00 22.97 429 LEU A CA 1
ATOM 583 C C . LEU A 1 92 ? -18.033 -4.268 10.343 1.00 27.74 429 LEU A C 1
ATOM 584 O O . LEU A 1 92 ? -18.993 -4.559 9.626 1.00 28.49 429 LEU A O 1
ATOM 589 N N . LYS A 1 93 ? -18.185 -3.711 11.537 1.00 27.64 430 LYS A N 1
ATOM 590 C CA . LYS A 1 93 ? -19.525 -3.370 12.019 1.00 32.27 430 LYS A CA 1
ATOM 591 C C . LYS A 1 93 ? -20.145 -2.250 11.172 1.00 30.80 430 LYS A C 1
ATOM 592 O O . LYS A 1 93 ? -21.344 -2.267 10.867 1.00 31.33 430 LYS A O 1
ATOM 596 N N . GLU A 1 94 ? -19.316 -1.299 10.761 1.00 30.68 431 GLU A N 1
ATOM 597 C CA . GLU A 1 94 ? -19.798 -0.208 9.928 1.00 30.65 431 GLU A CA 1
ATOM 598 C C . GLU A 1 94 ? -20.188 -0.708 8.535 1.00 32.60 431 GLU A C 1
ATOM 599 O O . GLU A 1 94 ? -21.222 -0.295 8.008 1.00 32.36 431 GLU A O 1
ATOM 605 N N . ALA A 1 95 ? -19.391 -1.609 7.944 1.00 27.11 432 ALA A N 1
ATOM 606 C CA . ALA A 1 95 ? -19.735 -2.177 6.643 1.00 28.94 432 ALA A CA 1
ATOM 607 C C . ALA A 1 95 ? -21.040 -2.971 6.723 1.00 32.46 432 ALA A C 1
ATOM 608 O O . ALA A 1 95 ? -21.841 -2.975 5.785 1.00 31.45 432 ALA A O 1
ATOM 610 N N . GLU A 1 96 ? -21.252 -3.643 7.848 1.00 32.91 433 GLU A N 1
ATOM 611 C CA . GLU A 1 96 ? -22.489 -4.381 8.064 1.00 34.42 433 GLU A CA 1
ATOM 612 C C . GLU A 1 96 ? -23.688 -3.432 8.106 1.00 32.16 433 GLU A C 1
ATOM 613 O O . GLU A 1 96 ? -24.739 -3.715 7.524 1.00 36.09 433 GLU A O 1
ATOM 619 N N . PHE A 1 97 ? -23.523 -2.308 8.790 1.00 29.25 434 PHE A N 1
ATOM 620 C CA . PHE A 1 97 ? -24.569 -1.293 8.822 1.00 36.11 434 PHE A CA 1
ATOM 621 C C . PHE A 1 97 ? -24.916 -0.791 7.421 1.00 44.48 434 PHE A C 1
ATOM 622 O O . PHE A 1 97 ? -26.095 -0.686 7.072 1.00 37.33 434 PHE A O 1
ATOM 630 N N . TYR A 1 98 ? -23.895 -0.479 6.622 1.00 35.55 435 TYR A N 1
ATOM 631 C CA . TYR A 1 98 ? -24.127 0.008 5.264 1.00 37.11 435 TYR A CA 1
ATOM 632 C C . TYR A 1 98 ? -24.508 -1.123 4.313 1.00 40.61 435 TYR A C 1
ATOM 633 O O . TYR A 1 98 ? -24.952 -0.874 3.193 1.00 39.72 435 TYR A O 1
ATOM 642 N N . GLY A 1 99 ? -24.354 -2.365 4.766 1.00 36.93 436 GLY A N 1
ATOM 643 C CA . GLY A 1 99 ? -24.655 -3.516 3.938 1.00 36.47 436 GLY A CA 1
ATOM 644 C C . GLY A 1 99 ? -23.598 -3.763 2.872 1.00 36.43 436 GLY A C 1
ATOM 645 O O . GLY A 1 99 ? -23.884 -4.310 1.811 1.00 38.16 436 GLY A O 1
ATOM 646 N N . ILE A 1 100 ? -22.365 -3.364 3.161 1.00 33.85 437 ILE A N 1
ATOM 647 C CA . ILE A 1 100 ? -21.262 -3.525 2.209 1.00 32.58 437 ILE A CA 1
ATOM 648 C C . ILE A 1 100 ? -20.424 -4.758 2.541 1.00 35.25 437 ILE A C 1
ATOM 649 O O . ILE A 1 100 ? -20.110 -5.000 3.700 1.00 30.88 437 ILE A O 1
ATOM 654 N N . LYS A 1 101 ? -20.097 -5.549 1.524 1.00 27.53 438 LYS A N 1
ATOM 655 C CA . LYS A 1 101 ? -19.173 -6.670 1.668 1.00 31.66 438 LYS A CA 1
ATOM 656 C C . LYS A 1 101 ? -17.860 -6.328 0.962 1.00 31.25 438 LYS A C 1
ATOM 657 O O . LYS A 1 101 ? -17.882 -5.843 -0.165 1.00 30.57 438 LYS A O 1
ATOM 663 N N . PHE A 1 102 ? -16.725 -6.572 1.612 1.00 26.65 439 PHE A N 1
ATOM 664 C CA . PHE A 1 102 ? -15.438 -6.216 1.017 1.00 26.15 439 PHE A CA 1
ATOM 665 C C . PHE A 1 102 ? -15.004 -7.222 -0.030 1.00 26.70 439 PHE A C 1
ATOM 666 O O . PHE A 1 102 ? -14.182 -6.905 -0.896 1.00 28.14 439 PHE A O 1
ATOM 674 N N . LEU A 1 103 ? -15.545 -8.436 0.035 1.00 25.11 440 LEU A N 1
ATOM 675 C CA . LEU A 1 103 ? -15.275 -9.423 -1.017 1.00 28.85 440 LEU A CA 1
ATOM 676 C C . LEU A 1 103 ? -16.573 -10.052 -1.518 1.00 28.79 440 LEU A C 1
ATOM 677 O O . LEU A 1 103 ? -17.488 -10.297 -0.737 1.00 30.74 440 LEU A O 1
ATOM 682 N N . PRO A 1 104 ? -16.666 -10.314 -2.833 1.00 27.43 441 PRO A N 1
ATOM 683 C CA . PRO A 1 104 ? -17.912 -10.874 -3.372 1.00 27.28 441 PRO A CA 1
ATOM 684 C C . PRO A 1 104 ? -17.938 -12.405 -3.374 1.00 30.05 441 PRO A C 1
ATOM 685 O O . PRO A 1 104 ? -18.729 -12.995 -4.103 1.00 29.67 441 PRO A O 1
ATOM 689 N N . PHE A 1 105 ? -17.071 -13.023 -2.580 1.00 26.78 442 PHE A N 1
ATOM 690 C CA . PHE A 1 105 ? -16.995 -14.477 -2.475 1.00 26.26 442 PHE A CA 1
ATOM 691 C C . PHE A 1 105 ? -16.599 -14.843 -1.052 1.00 27.41 442 PHE A C 1
ATOM 692 O O . PHE A 1 105 ? -16.021 -14.019 -0.351 1.00 26.68 442 PHE A O 1
ATOM 700 N N . PRO A 1 106 ? -16.905 -16.081 -0.620 1.00 27.30 443 PRO A N 1
ATOM 701 C CA . PRO A 1 106 ? -16.526 -16.453 0.747 1.00 25.59 443 PRO A CA 1
ATOM 702 C C . PRO A 1 106 ? -15.046 -16.794 0.868 1.00 25.60 443 PRO A C 1
ATOM 703 O O . PRO A 1 106 ? -14.425 -17.206 -0.110 1.00 26.95 443 PRO A O 1
ATOM 707 N N . LEU A 1 107 ? -14.483 -16.579 2.052 1.00 24.65 444 LEU A N 1
ATOM 708 C CA . LEU A 1 107 ? -13.136 -17.038 2.358 1.00 21.49 444 LEU A CA 1
ATOM 709 C C . LEU A 1 107 ? -13.229 -18.336 3.138 1.00 23.77 444 LEU A C 1
ATOM 710 O O . LEU A 1 107 ? -13.705 -18.352 4.280 1.00 27.87 444 LEU A O 1
ATOM 715 N N . VAL A 1 108 ? -12.769 -19.421 2.530 1.00 24.37 445 VAL A N 1
ATOM 716 C CA . VAL A 1 108 ? -12.876 -20.736 3.158 1.00 23.46 445 VAL A CA 1
ATOM 717 C C . VAL A 1 108 ? -11.545 -21.174 3.744 1.00 25.37 445 VAL A C 1
ATOM 718 O O . VAL A 1 108 ? -10.587 -21.426 3.004 1.00 26.95 445 VAL A O 1
ATOM 722 N N . PHE A 1 109 ? -11.498 -21.292 5.073 1.00 21.78 446 PHE A N 1
ATOM 723 C CA . PHE A 1 109 ? -10.261 -21.602 5.779 1.00 21.81 446 PHE A CA 1
ATOM 724 C C . PHE A 1 109 ? -10.258 -23.007 6.365 1.00 25.71 446 PHE A C 1
ATOM 725 O O . PHE A 1 109 ? -11.220 -23.414 7.007 1.00 24.88 446 PHE A O 1
ATOM 733 N N . CYS A 1 110 ? -9.168 -23.727 6.125 1.00 22.43 447 CYS A N 1
ATOM 734 C CA A CYS A 1 110 ? -8.915 -25.021 6.755 0.37 22.63 447 CYS A CA 1
ATOM 735 C CA B CYS A 1 110 ? -8.915 -25.019 6.729 0.63 22.58 447 CYS A CA 1
ATOM 736 C C . CYS A 1 110 ? -7.832 -24.877 7.805 1.00 24.30 447 CYS A C 1
ATOM 737 O O . CYS A 1 110 ? -6.714 -24.481 7.506 1.00 26.74 447 CYS A O 1
ATOM 742 N N . ILE A 1 111 ? -8.166 -25.200 9.055 1.00 22.06 448 ILE A N 1
ATOM 743 C CA . ILE A 1 111 ? -7.308 -24.826 10.184 1.00 20.83 448 ILE A CA 1
ATOM 744 C C . ILE A 1 111 ? -6.847 -25.962 11.099 1.00 23.70 448 ILE A C 1
ATOM 745 O O . ILE A 1 111 ? -7.662 -26.716 11.602 1.00 21.81 448 ILE A O 1
ATOM 750 N N . GLY A 1 112 ? -5.545 -26.043 11.358 1.00 21.21 449 GLY A N 1
ATOM 751 C CA . GLY A 1 112 ? -5.027 -26.920 12.398 1.00 21.88 449 GLY A CA 1
ATOM 752 C C . GLY A 1 112 ? -5.126 -28.416 12.124 1.00 20.67 449 GLY A C 1
ATOM 753 O O . GLY A 1 112 ? -5.115 -28.851 10.974 1.00 23.43 449 GLY A O 1
ATOM 754 N N . GLY A 1 113 ? -5.209 -29.200 13.193 1.00 22.50 450 GLY A N 1
ATOM 755 C CA . GLY A 1 113 ? -5.379 -30.637 13.057 1.00 23.77 450 GLY A CA 1
ATOM 756 C C . GLY A 1 113 ? -4.095 -31.421 13.267 1.00 22.87 450 GLY A C 1
ATOM 757 O O . GLY A 1 113 ? -3.189 -30.972 13.969 1.00 23.11 450 GLY A O 1
ATOM 758 N N . PHE A 1 114 ? -4.049 -32.608 12.666 1.00 23.96 451 PHE A N 1
ATOM 759 C CA . PHE A 1 114 ? -2.995 -33.595 12.887 1.00 24.71 451 PHE A CA 1
ATOM 760 C C . PHE A 1 114 ? -2.689 -34.236 11.533 1.00 23.75 451 PHE A C 1
ATOM 761 O O . PHE A 1 114 ? -3.620 -34.600 10.811 1.00 24.08 451 PHE A O 1
ATOM 769 N N . ASP A 1 115 ? -1.409 -34.344 11.165 1.00 26.57 452 ASP A N 1
ATOM 770 C CA . ASP A 1 115 ? -1.066 -34.852 9.830 1.00 24.07 452 ASP A CA 1
ATOM 771 C C . ASP A 1 115 ? -0.644 -36.318 9.823 1.00 28.99 452 ASP A C 1
ATOM 772 O O . ASP A 1 115 ? -0.230 -36.850 8.783 1.00 27.04 452 ASP A O 1
ATOM 777 N N . GLY A 1 116 ? -0.700 -36.952 10.984 1.00 28.45 453 GLY A N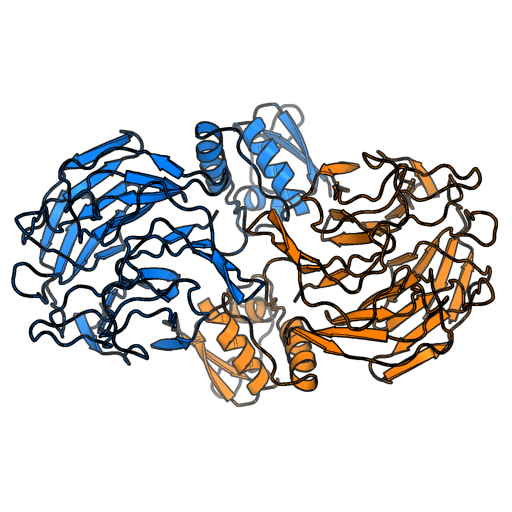 1
ATOM 778 C CA . GLY A 1 116 ? -0.245 -38.326 11.121 1.00 33.26 453 GLY A CA 1
ATOM 779 C C . GLY A 1 116 ? 0.881 -38.482 12.128 1.00 32.67 453 GLY A C 1
ATOM 780 O O . GLY A 1 116 ? 0.991 -39.527 12.775 1.00 31.59 453 GLY A O 1
ATOM 781 N N . VAL A 1 117 ? 1.713 -37.447 12.270 1.00 28.45 454 VAL A N 1
ATOM 782 C CA A VAL A 1 117 ? 2.830 -37.465 13.215 0.52 29.33 454 VAL A CA 1
ATOM 783 C CA B VAL A 1 117 ? 2.797 -37.473 13.252 0.48 29.34 454 VAL A CA 1
ATOM 784 C C . VAL A 1 117 ? 2.897 -36.177 14.043 1.00 30.06 454 VAL A C 1
ATOM 785 O O . VAL A 1 117 ? 3.370 -36.172 15.181 1.00 34.60 454 VAL A O 1
ATOM 792 N N . GLU A 1 118 ? 2.423 -35.078 13.465 1.00 29.96 455 GLU A N 1
ATOM 793 C CA . GLU A 1 118 ? 2.528 -33.781 14.134 1.00 28.83 455 GLU A CA 1
ATOM 794 C C . GLU A 1 118 ? 1.197 -33.039 14.234 1.00 23.28 455 GLU A C 1
ATOM 795 O O . GLU A 1 118 ? 0.359 -33.132 13.330 1.00 27.27 455 GLU A O 1
ATOM 799 N N . TYR A 1 119 ? 1.007 -32.324 15.341 1.00 23.52 456 TYR A N 1
ATOM 800 C CA . TYR A 1 119 ? -0.069 -31.345 15.438 1.00 26.81 456 TYR A CA 1
ATOM 801 C C . TYR A 1 119 ? 0.267 -30.149 14.555 1.00 28.26 456 TYR A C 1
ATOM 802 O O . TYR A 1 119 ? 1.434 -29.785 14.417 1.00 28.99 456 TYR A O 1
ATOM 811 N N . LEU A 1 120 ? -0.758 -29.552 13.956 1.00 25.99 457 LEU A N 1
ATOM 812 C CA . LEU A 1 120 ? -0.560 -28.484 12.987 1.00 23.42 457 LEU A CA 1
ATOM 813 C C . LEU A 1 120 ? -1.043 -27.147 13.515 1.00 26.65 457 LEU A C 1
ATOM 814 O O . LEU A 1 120 ? -2.075 -27.085 14.183 1.00 23.24 457 LEU A O 1
ATOM 819 N N . ASN A 1 121 ? -0.301 -26.084 13.198 1.00 25.69 458 ASN A N 1
ATOM 820 C CA . ASN A 1 121 ? -0.820 -24.728 13.359 1.00 25.71 458 ASN A CA 1
ATOM 821 C C . ASN A 1 121 ? -1.100 -24.078 12.006 1.00 23.47 458 ASN A C 1
ATOM 822 O O . ASN A 1 121 ? -1.542 -22.933 11.941 1.00 23.31 458 ASN A O 1
ATOM 827 N N . SER A 1 122 ? -0.852 -24.811 10.922 1.00 23.14 459 SER A N 1
ATOM 828 C CA . SER A 1 122 ? -1.009 -24.251 9.580 1.00 23.32 459 SER A CA 1
ATOM 829 C C . SER A 1 122 ? -2.477 -24.067 9.206 1.00 22.44 459 SER A C 1
ATOM 830 O O . SER A 1 122 ? -3.372 -24.752 9.713 1.00 22.71 459 SER A O 1
ATOM 833 N N . MET A 1 123 ? -2.701 -23.107 8.324 1.00 20.01 460 MET A N 1
ATOM 834 C CA . MET A 1 123 ? -4.019 -22.783 7.800 1.00 20.70 460 MET A CA 1
ATOM 835 C C . MET A 1 123 ? -3.973 -22.697 6.276 1.00 26.39 460 MET A C 1
ATOM 836 O O . MET A 1 123 ? -3.043 -22.125 5.714 1.00 29.38 460 MET A O 1
ATOM 841 N N . GLU A 1 124 ? -4.985 -23.261 5.624 1.00 23.86 461 GLU A N 1
ATOM 842 C CA . GLU A 1 124 ? -5.107 -23.224 4.170 1.00 28.04 461 GLU A CA 1
ATOM 843 C C . GLU A 1 124 ? -6.335 -22.411 3.787 1.00 29.60 461 GLU A C 1
ATOM 844 O O . GLU A 1 124 ? -7.353 -22.429 4.487 1.00 24.40 461 GLU A O 1
ATOM 850 N N . LEU A 1 125 ? -6.228 -21.669 2.692 1.00 26.50 462 LEU A N 1
ATOM 851 C CA . LEU A 1 125 ? -7.323 -20.830 2.233 1.00 22.97 462 LEU A CA 1
ATOM 852 C C . LEU A 1 125 ? -7.647 -21.217 0.810 1.00 29.63 462 LEU A C 1
ATOM 853 O O . LEU A 1 125 ? -6.751 -21.296 -0.025 1.00 27.43 462 LEU A O 1
ATOM 858 N N . LEU A 1 126 ? -8.918 -21.476 0.532 1.00 25.47 463 LEU A N 1
ATOM 859 C CA . LEU A 1 126 ? -9.330 -21.817 -0.827 1.00 29.59 463 LEU A CA 1
ATOM 860 C C . LEU A 1 126 ? -9.191 -20.617 -1.786 1.00 32.55 463 LEU A C 1
ATOM 861 O O . LEU A 1 126 ? -9.792 -19.565 -1.582 1.00 28.74 463 LEU A O 1
ATOM 866 N N . ASP A 1 127 ? -8.378 -20.783 -2.831 1.00 28.61 464 ASP A N 1
ATOM 867 C CA . ASP A 1 127 ? -8.198 -19.759 -3.865 1.00 28.39 464 ASP A CA 1
ATOM 868 C C . ASP A 1 127 ? -9.159 -20.057 -5.011 1.00 25.18 464 ASP A C 1
ATOM 869 O O . ASP A 1 127 ? -8.925 -20.968 -5.809 1.00 27.14 464 ASP A O 1
ATOM 874 N N . ILE A 1 128 ? -10.244 -19.298 -5.077 1.00 22.90 465 ILE A N 1
ATOM 875 C CA A ILE A 1 128 ? -11.300 -19.528 -6.056 0.37 26.63 465 ILE A CA 1
ATOM 876 C CA B ILE A 1 128 ? -11.288 -19.576 -6.048 0.63 26.54 465 ILE A CA 1
ATOM 877 C C . ILE A 1 128 ? -10.814 -19.351 -7.492 1.00 32.13 465 ILE A C 1
ATOM 878 O O . ILE A 1 128 ? -11.127 -20.150 -8.376 1.00 31.78 465 ILE A O 1
ATOM 887 N N . SER A 1 129 ? -10.044 -18.299 -7.730 1.00 28.68 466 SER A N 1
ATOM 888 C CA . SER A 1 129 ? -9.627 -18.031 -9.110 1.00 29.77 466 SER A CA 1
ATOM 889 C C . SER A 1 129 ? -8.655 -19.092 -9.619 1.00 34.98 466 SER A C 1
ATOM 890 O O . SER A 1 129 ? -8.684 -19.453 -10.794 1.00 36.46 466 SER A O 1
ATOM 893 N N . GLN A 1 130 ? -7.802 -19.601 -8.738 1.00 29.71 467 GLN A N 1
ATOM 894 C CA . GLN A 1 130 ? -6.835 -20.612 -9.127 1.00 29.29 467 GLN A CA 1
ATOM 895 C C . GLN A 1 130 ? -7.365 -22.036 -8.915 1.00 32.48 467 GLN A C 1
ATOM 896 O O . GLN A 1 130 ? -6.750 -22.999 -9.356 1.00 33.20 467 GLN A O 1
ATOM 902 N N . GLN A 1 131 ? -8.509 -22.159 -8.244 1.00 31.10 468 GLN A N 1
ATOM 903 C CA . GLN A 1 131 ? -9.128 -23.458 -7.984 1.00 29.75 468 GLN A CA 1
ATOM 904 C C . GLN A 1 131 ? -8.197 -24.424 -7.267 1.00 28.80 468 GLN A C 1
ATOM 905 O O . GLN A 1 131 ? -8.005 -25.558 -7.698 1.00 30.66 468 GLN A O 1
ATOM 911 N N . CYS A 1 132 ? -7.598 -23.962 -6.179 1.00 25.04 469 CYS A N 1
ATOM 912 C CA . CYS A 1 132 ? -6.685 -24.785 -5.404 1.00 24.27 469 CYS A CA 1
ATOM 913 C C . CYS A 1 132 ? -6.614 -24.221 -3.995 1.00 29.56 469 CYS A C 1
ATOM 914 O O . CYS A 1 132 ? -6.914 -23.049 -3.777 1.00 28.85 469 CYS A O 1
ATOM 917 N N . TRP A 1 133 ? -6.226 -25.055 -3.041 1.00 29.30 470 TRP A N 1
ATOM 918 C CA . TRP A 1 133 ? -5.930 -24.570 -1.699 1.00 28.54 470 TRP A CA 1
ATOM 919 C C . TRP A 1 133 ? -4.537 -23.946 -1.685 1.00 27.86 470 TRP A C 1
ATOM 920 O O . TRP A 1 133 ? -3.637 -24.427 -2.372 1.00 32.37 470 TRP A O 1
ATOM 931 N N . ARG A 1 134 ? -4.375 -22.873 -0.922 1.00 22.84 471 ARG A N 1
ATOM 932 C CA . ARG A 1 134 ? -3.073 -22.262 -0.677 1.00 23.72 471 ARG A CA 1
ATOM 933 C C . ARG A 1 134 ? -2.765 -22.126 0.795 1.00 31.55 471 ARG A C 1
ATOM 934 O O . ARG A 1 134 ? -3.670 -21.909 1.603 1.00 27.87 471 ARG A O 1
ATOM 942 N N . MET A 1 135 ? -1.484 -22.208 1.140 1.00 29.20 472 MET A N 1
ATOM 943 C CA . MET A 1 135 ? -1.088 -22.019 2.528 1.00 30.01 472 MET A CA 1
ATOM 944 C C . MET A 1 135 ? -1.369 -20.591 2.956 1.00 29.33 472 MET A C 1
ATOM 945 O O . MET A 1 135 ? -1.153 -19.644 2.198 1.00 26.00 472 MET A O 1
ATOM 950 N N . CYS A 1 136 ? -1.858 -20.441 4.181 1.00 29.93 473 CYS A N 1
ATOM 951 C CA . CYS A 1 136 ? -2.226 -19.135 4.698 1.00 27.52 473 CYS A CA 1
ATOM 952 C C . CYS A 1 136 ? -1.450 -18.843 5.988 1.00 31.67 473 CYS A C 1
ATOM 953 O O . CYS A 1 136 ? -0.486 -19.533 6.316 1.00 29.84 473 CYS A O 1
ATOM 956 N N . THR A 1 137 ? -1.872 -17.824 6.726 1.00 28.70 474 THR A N 1
ATOM 957 C CA . THR A 1 137 ? -1.178 -17.433 7.953 1.00 27.74 474 THR A CA 1
ATOM 958 C C . THR A 1 137 ? -1.456 -18.405 9.100 1.00 27.97 474 THR A C 1
ATOM 959 O O . THR A 1 137 ? -2.606 -18.573 9.510 1.00 27.38 474 THR A O 1
ATOM 963 N N . PRO A 1 138 ? -0.402 -19.053 9.625 1.00 26.07 475 PRO A N 1
ATOM 964 C CA . PRO A 1 138 ? -0.616 -20.036 10.703 1.00 26.36 475 PRO A CA 1
ATOM 965 C C . PRO A 1 138 ? -1.018 -19.416 12.030 1.00 23.72 475 PRO A C 1
ATOM 966 O O . PRO A 1 138 ? -0.628 -18.296 12.355 1.00 21.49 475 PRO A O 1
ATOM 970 N N . MET A 1 139 ? -1.756 -20.169 12.835 1.00 23.75 476 MET A N 1
ATOM 971 C CA . MET A 1 139 ? -2.030 -19.692 14.175 1.00 24.83 476 MET A CA 1
ATOM 972 C C . MET A 1 139 ? -0.790 -19.956 15.019 1.00 24.27 476 MET A C 1
ATOM 973 O O . MET A 1 139 ? 0.169 -20.567 14.545 1.00 24.38 476 MET A O 1
ATOM 978 N N . SER A 1 140 ? -0.794 -19.473 16.256 1.00 23.17 477 SER A N 1
ATOM 979 C CA A SER A 1 140 ? 0.386 -19.573 17.105 0.60 26.60 477 SER A CA 1
ATOM 980 C CA B SER A 1 140 ? 0.379 -19.569 17.116 0.40 26.64 477 SER A CA 1
ATOM 981 C C . SER A 1 140 ? 0.535 -20.959 17.729 1.00 31.33 477 SER A C 1
ATOM 982 O O . SER A 1 140 ? 1.648 -21.451 17.888 1.00 31.90 477 SER A O 1
ATOM 987 N N . THR A 1 141 ? -0.583 -21.599 18.064 1.00 25.58 478 THR A N 1
ATOM 988 C CA . THR A 1 141 ? -0.519 -22.886 18.777 1.00 25.92 478 THR A CA 1
ATOM 989 C C . THR A 1 141 ? -0.956 -24.059 17.905 1.00 23.99 478 THR A C 1
ATOM 990 O O . THR A 1 141 ? -2.043 -24.051 17.327 1.00 24.36 478 THR A O 1
ATOM 994 N N . LYS A 1 142 ? -0.089 -25.061 17.791 1.00 23.15 479 LYS A N 1
ATOM 995 C CA . LYS A 1 142 ? -0.431 -26.276 17.055 1.00 24.89 479 LYS A CA 1
ATOM 996 C C . LYS A 1 142 ? -1.453 -27.061 17.862 1.00 27.41 479 LYS A C 1
ATOM 997 O O . LYS A 1 142 ? -1.314 -27.166 19.078 1.00 26.14 479 LYS A O 1
ATOM 1003 N N . LYS A 1 143 ? -2.471 -27.605 17.200 1.00 23.03 480 LYS A N 1
ATOM 1004 C CA . LYS A 1 143 ? -3.517 -28.316 17.916 1.00 24.25 480 LYS A CA 1
ATOM 1005 C C . LYS A 1 143 ? -4.510 -29.031 17.022 1.00 25.92 480 LYS A C 1
ATOM 1006 O O . LYS A 1 143 ? -4.744 -28.626 15.887 1.00 24.37 480 LYS A O 1
ATOM 1012 N N . ALA A 1 144 ? -5.107 -30.092 17.567 1.00 24.36 481 ALA A N 1
ATOM 1013 C CA . ALA A 1 144 ? -6.195 -30.795 16.902 1.00 21.80 481 ALA A CA 1
ATOM 1014 C C . ALA A 1 144 ? -7.377 -30.946 17.884 1.00 21.75 481 ALA A C 1
ATOM 1015 O O . ALA A 1 144 ? -7.225 -30.718 19.086 1.00 23.37 481 ALA A O 1
ATOM 1017 N N . TYR A 1 145 ? -8.544 -31.292 17.347 1.00 21.55 482 TYR A N 1
ATOM 1018 C CA . TYR A 1 145 ? -9.733 -31.602 18.146 1.00 21.75 482 TYR A CA 1
ATOM 1019 C C . TYR A 1 145 ? -10.171 -30.434 19.002 1.00 21.37 482 TYR A C 1
ATOM 1020 O O . TYR A 1 145 ? -10.413 -30.584 20.206 1.00 23.85 482 TYR A O 1
ATOM 1029 N N . PHE A 1 146 ? -10.283 -29.269 18.382 1.00 22.23 483 PHE A N 1
ATOM 1030 C CA . PHE A 1 146 ? -10.708 -28.076 19.099 1.00 21.75 483 PHE A CA 1
ATOM 1031 C C . PHE A 1 146 ? -12.073 -27.614 18.612 1.00 23.21 483 PHE A C 1
ATOM 1032 O O . PHE A 1 146 ? -12.573 -28.079 17.586 1.00 24.28 483 PHE A O 1
ATOM 1040 N N . GLY A 1 147 ? -12.688 -26.702 19.356 1.00 20.99 484 GLY A N 1
ATOM 1041 C CA . GLY A 1 147 ? -13.923 -26.094 18.905 1.00 21.18 484 GLY A CA 1
ATOM 1042 C C . GLY A 1 147 ? -13.596 -24.870 18.064 1.00 20.98 484 GLY A C 1
ATOM 1043 O O . GLY A 1 147 ? -12.552 -24.250 18.238 1.00 19.53 484 GLY A O 1
ATOM 1044 N N . SER A 1 148 ? -14.497 -24.514 17.160 1.00 20.16 485 SER A N 1
ATOM 1045 C CA . SER A 1 148 ? -14.287 -23.352 16.310 1.00 21.45 485 SER A CA 1
ATOM 1046 C C . SER A 1 148 ? -15.606 -22.713 15.906 1.00 22.97 485 SER A C 1
ATOM 1047 O O . SER A 1 148 ? -16.632 -23.395 15.792 1.00 22.64 485 SER A O 1
ATOM 1050 N N . ALA A 1 149 ? -15.566 -21.406 15.662 1.00 20.63 486 ALA A N 1
ATOM 1051 C CA . ALA A 1 149 ? -16.760 -20.661 15.288 1.00 22.09 486 ALA A CA 1
ATOM 1052 C C . ALA A 1 149 ? -16.336 -19.339 14.663 1.00 19.13 486 ALA A C 1
ATOM 1053 O O . ALA A 1 149 ? -15.211 -18.893 14.858 1.00 20.14 486 ALA A O 1
ATOM 1055 N N . VAL A 1 150 ? -17.241 -18.715 13.919 1.00 18.91 487 VAL A N 1
ATOM 1056 C CA . VAL A 1 150 ? -17.002 -17.367 13.417 1.00 19.08 487 VAL A CA 1
ATOM 1057 C C . VAL A 1 150 ? -17.913 -16.383 14.164 1.00 22.61 487 VAL A C 1
ATOM 1058 O O . VAL A 1 150 ? -19.091 -16.662 14.361 1.00 22.99 487 VAL A O 1
ATOM 1062 N N . LEU A 1 151 ? -17.350 -15.257 14.586 1.00 19.41 488 LEU A N 1
ATOM 1063 C CA . LEU A 1 151 ? -18.105 -14.198 15.260 1.00 22.75 488 LEU A CA 1
ATOM 1064 C C . LEU A 1 151 ? -17.676 -12.835 14.701 1.00 21.22 488 LEU A C 1
ATOM 1065 O O . LEU A 1 151 ? -16.525 -12.434 14.868 1.00 24.23 488 LEU A O 1
ATOM 1070 N N . ASN A 1 152 ? -18.612 -12.133 14.063 1.00 23.05 489 ASN A N 1
ATOM 1071 C CA . ASN A 1 152 ? -18.343 -10.834 13.425 1.00 25.91 489 ASN A CA 1
ATOM 1072 C C . ASN A 1 152 ? -17.217 -10.992 12.414 1.00 25.00 489 ASN A C 1
ATOM 1073 O O . ASN A 1 152 ? -16.333 -10.141 12.334 1.00 25.63 489 ASN A O 1
ATOM 1078 N N . ASN A 1 153 ? -17.251 -12.119 11.708 1.00 23.92 490 ASN A N 1
ATOM 1079 C CA . ASN A 1 153 ? -16.276 -12.488 10.684 1.00 28.10 490 ASN A CA 1
ATOM 1080 C C . ASN A 1 153 ? -14.829 -12.561 11.174 1.00 30.10 490 ASN A C 1
ATOM 1081 O O . ASN A 1 153 ? -13.903 -12.482 10.376 1.00 24.82 490 ASN A O 1
ATOM 1086 N N . PHE A 1 154 ? -14.647 -12.709 12.487 1.00 22.91 491 PHE A N 1
ATOM 1087 C CA . PHE A 1 154 ? -13.361 -13.143 13.037 1.00 21.83 491 PHE A CA 1
ATOM 1088 C C . PHE A 1 154 ? -13.435 -14.648 13.314 1.00 24.21 491 PHE A C 1
ATOM 1089 O O . PHE A 1 154 ? -14.480 -15.150 13.757 1.00 20.59 491 PHE A O 1
ATOM 1097 N N . LEU A 1 155 ? -12.336 -15.360 13.069 1.00 22.02 492 LEU A N 1
ATOM 1098 C CA . LEU A 1 155 ? -12.303 -16.813 13.286 1.00 18.55 492 LEU A CA 1
ATOM 1099 C C . LEU A 1 155 ? -11.885 -17.112 14.703 1.00 18.66 492 LEU A C 1
ATOM 1100 O O . LEU A 1 155 ? -10.873 -16.586 15.156 1.00 20.78 492 LEU A O 1
ATOM 1105 N N . TYR A 1 156 ? -12.645 -17.961 15.407 1.00 18.50 493 TYR A N 1
ATOM 1106 C CA . TYR A 1 156 ? -12.284 -18.362 16.766 1.00 18.26 493 TYR A CA 1
ATOM 1107 C C . TYR A 1 156 ? -11.973 -19.844 16.842 1.00 16.02 493 TYR A C 1
ATOM 1108 O O . TYR A 1 156 ? -12.724 -20.641 16.322 1.00 20.25 493 TYR A O 1
ATOM 1117 N N . VAL A 1 157 ? -10.879 -20.194 17.509 1.00 17.48 494 VAL A N 1
ATOM 1118 C CA . VAL A 1 157 ? -10.556 -21.593 17.774 1.00 21.27 494 VAL A CA 1
ATOM 1119 C C . VAL A 1 157 ? -10.253 -21.714 19.273 1.00 19.39 494 VAL A C 1
ATOM 1120 O O . VAL A 1 157 ? -9.609 -20.838 19.854 1.00 23.27 494 VAL A O 1
ATOM 1124 N N . PHE A 1 158 ? -10.739 -22.768 19.913 1.00 22.67 495 PHE A N 1
ATOM 1125 C CA . PHE A 1 158 ? -10.652 -22.831 21.370 1.00 19.77 495 PHE A CA 1
ATOM 1126 C C . PHE A 1 158 ? -10.634 -24.279 21.850 1.00 20.11 495 PHE A C 1
ATOM 1127 O O . PHE A 1 158 ? -11.400 -25.109 21.359 1.00 22.46 495 PHE A O 1
ATOM 1135 N N . GLY A 1 159 ? -9.761 -24.574 22.812 1.00 19.77 496 GLY A N 1
ATOM 1136 C CA . GLY A 1 159 ? -9.615 -25.933 23.310 1.00 18.78 496 GLY A CA 1
ATOM 1137 C C . GLY A 1 159 ? -8.707 -26.710 22.374 1.00 21.33 496 GLY A C 1
ATOM 1138 O O . GLY A 1 159 ? -7.961 -26.110 21.595 1.00 21.58 496 GLY A O 1
ATOM 1139 N N . GLY A 1 160 ? -8.786 -28.040 22.432 1.00 23.17 497 GLY A N 1
ATOM 1140 C CA . GLY A 1 160 ? -7.954 -28.884 21.593 1.00 21.88 497 GLY A CA 1
ATOM 1141 C C . GLY A 1 160 ? -6.898 -29.626 22.397 1.00 23.69 497 GLY A C 1
ATOM 1142 O O . GLY A 1 160 ? -6.916 -29.604 23.628 1.00 24.19 497 GLY A O 1
ATOM 1143 N N . ASN A 1 161 ? -5.989 -30.313 21.706 1.00 23.90 498 ASN A N 1
ATOM 1144 C CA . ASN A 1 161 ? -4.845 -30.898 22.385 1.00 21.88 498 ASN A CA 1
ATOM 1145 C C . ASN A 1 161 ? -3.624 -30.874 21.479 1.00 23.95 498 ASN A C 1
ATOM 1146 O O . ASN A 1 161 ? -3.752 -30.759 20.264 1.00 26.09 498 ASN A O 1
ATOM 1151 N N . ASN A 1 162 ? -2.442 -30.922 22.084 1.00 24.40 499 ASN A N 1
ATOM 1152 C CA . ASN A 1 162 ? -1.199 -31.039 21.319 1.00 28.27 499 ASN A CA 1
ATOM 1153 C C . ASN A 1 162 ? -0.181 -31.825 22.134 1.00 31.98 499 ASN A C 1
ATOM 1154 O O . ASN A 1 162 ? -0.560 -32.529 23.076 1.00 32.16 499 ASN A O 1
ATOM 1159 N N . TYR A 1 163 ? 1.097 -31.734 21.773 1.00 35.27 500 TYR A N 1
ATOM 1160 C CA . TYR A 1 163 ? 2.124 -32.476 22.502 1.00 35.14 500 TYR A CA 1
ATOM 1161 C C . TYR A 1 163 ? 2.384 -31.896 23.891 1.00 37.16 500 TYR A C 1
ATOM 1162 O O . TYR A 1 163 ? 2.937 -32.574 24.751 1.00 43.70 500 TYR A O 1
ATOM 1171 N N . ASP A 1 164 ? 1.996 -30.647 24.114 1.00 33.00 501 ASP A N 1
ATOM 1172 C CA . ASP A 1 164 ? 2.271 -30.006 25.387 1.00 39.00 501 ASP A CA 1
ATOM 1173 C C . ASP A 1 164 ? 1.143 -30.220 26.390 1.00 36.12 501 ASP A C 1
ATOM 1174 O O . ASP A 1 164 ? 1.378 -30.201 27.596 1.00 39.30 501 ASP A O 1
ATOM 1179 N N . TYR A 1 165 ? -0.079 -30.408 25.892 1.00 32.42 502 TYR A N 1
ATOM 1180 C CA . TYR A 1 165 ? -1.260 -30.503 26.759 1.00 32.40 502 TYR A CA 1
ATOM 1181 C C . TYR A 1 165 ? -2.315 -31.445 26.189 1.00 30.92 502 TYR A C 1
ATOM 1182 O O . TYR A 1 165 ? -2.685 -31.339 25.026 1.00 29.19 502 TYR A O 1
ATOM 1191 N N . LYS A 1 166 ? -2.846 -32.330 27.023 1.00 27.93 503 LYS A N 1
ATOM 1192 C CA . LYS A 1 166 ? -3.917 -33.212 26.581 1.00 26.30 503 LYS A CA 1
ATOM 1193 C C . LYS A 1 166 ? -5.253 -32.477 26.475 1.00 26.32 503 LYS A C 1
ATOM 1194 O O . LYS A 1 166 ? -6.178 -32.960 25.813 1.00 27.60 503 LYS A O 1
ATOM 1197 N N . ALA A 1 167 ? -5.351 -31.316 27.128 1.00 26.88 504 ALA A N 1
ATOM 1198 C CA . ALA A 1 167 ? -6.542 -30.465 27.033 1.00 25.60 504 ALA A CA 1
ATOM 1199 C C . ALA A 1 167 ? -6.163 -28.983 27.145 1.00 24.56 504 ALA A C 1
ATOM 1200 O O . ALA A 1 167 ? -5.553 -28.564 28.125 1.00 27.33 504 ALA A O 1
ATOM 1202 N N . LEU A 1 168 ? -6.500 -28.202 26.117 1.00 22.97 505 LEU A N 1
ATOM 1203 C CA . LEU A 1 168 ? -6.101 -26.802 26.056 1.00 22.57 505 LEU A CA 1
ATOM 1204 C C . LEU A 1 168 ? -7.220 -25.868 26.510 1.00 24.35 505 LEU A C 1
ATOM 1205 O O . LEU A 1 168 ? -8.392 -26.201 26.381 1.00 24.11 505 LEU A O 1
ATOM 1210 N N . PHE A 1 169 ? -6.859 -24.691 27.006 1.00 23.19 506 PHE A N 1
ATOM 1211 C CA . PHE A 1 169 ? -7.871 -23.680 27.351 1.00 24.13 506 PHE A CA 1
ATOM 1212 C C . PHE A 1 169 ? -7.748 -22.412 26.504 1.00 24.09 506 PHE A C 1
ATOM 1213 O O . PHE A 1 169 ? -8.581 -21.512 26.611 1.00 24.59 506 PHE A O 1
ATOM 1221 N N . GLU A 1 170 ? -6.712 -22.343 25.671 1.00 25.58 507 GLU A N 1
ATOM 1222 C CA . GLU A 1 170 ? -6.433 -21.125 24.900 1.00 22.16 507 GLU A CA 1
ATOM 1223 C C . GLU A 1 170 ? -7.490 -20.885 23.828 1.00 22.88 507 GLU A C 1
ATOM 1224 O O . GLU A 1 170 ? -8.009 -21.828 23.242 1.00 20.71 507 GLU A O 1
ATOM 1230 N N . THR A 1 171 ? -7.822 -19.615 23.599 1.00 21.21 508 THR A N 1
ATOM 1231 C CA . THR A 1 171 ? -8.640 -19.212 22.454 1.00 21.76 508 THR A CA 1
ATOM 1232 C C . THR A 1 171 ? -7.789 -18.306 21.561 1.00 19.83 508 THR A C 1
ATOM 1233 O O . THR A 1 171 ? -7.192 -17.348 22.049 1.00 21.62 508 THR A O 1
ATOM 1237 N N . GLU A 1 172 ? -7.684 -18.654 20.280 1.00 19.38 509 GLU A N 1
ATOM 1238 C CA . GLU A 1 172 ? -7.038 -17.762 19.313 1.00 19.15 509 GLU A CA 1
ATOM 1239 C C . GLU A 1 172 ? -8.062 -17.193 18.355 1.00 22.07 509 GLU A C 1
ATOM 1240 O O . GLU A 1 172 ? -9.053 -17.849 18.038 1.00 21.10 509 GLU A O 1
ATOM 1246 N N . VAL A 1 173 ? -7.794 -15.986 17.847 1.00 19.25 510 VAL A N 1
ATOM 1247 C CA . VAL A 1 173 ? -8.751 -15.304 16.996 1.00 16.33 510 VAL A CA 1
ATOM 1248 C C . VAL A 1 173 ? -8.021 -14.783 15.778 1.00 18.27 510 VAL A C 1
ATOM 1249 O O . VAL A 1 173 ? -6.956 -14.194 15.927 1.00 19.63 510 VAL A O 1
ATOM 1253 N N . TYR A 1 174 ? -8.579 -15.023 14.599 1.00 18.94 511 TYR A N 1
ATOM 1254 C CA . TYR A 1 174 ? -7.945 -14.542 13.361 1.00 19.05 511 TYR A CA 1
ATOM 1255 C C . TYR A 1 174 ? -8.705 -13.359 12.770 1.00 21.42 511 TYR A C 1
ATOM 1256 O O . TYR A 1 174 ? -9.903 -13.454 12.488 1.00 20.09 511 TYR A O 1
ATOM 1265 N N . ASP A 1 175 ? -7.969 -12.270 12.547 1.00 21.83 512 ASP A N 1
ATOM 1266 C CA . ASP A 1 175 ? -8.462 -11.038 11.933 1.00 23.07 512 ASP A CA 1
ATOM 1267 C C . ASP A 1 175 ? -7.931 -11.018 10.489 1.00 23.41 512 ASP A C 1
ATOM 1268 O O . ASP A 1 175 ? -6.744 -10.822 10.273 1.00 22.42 512 ASP A O 1
ATOM 1273 N N . ARG A 1 176 ? -8.806 -11.256 9.517 1.00 18.95 513 ARG A N 1
ATOM 1274 C CA . ARG A 1 176 ? -8.364 -11.401 8.122 1.00 21.01 513 ARG A CA 1
ATOM 1275 C C . ARG A 1 176 ? -7.930 -10.064 7.526 1.00 22.40 513 ARG A C 1
ATOM 1276 O O . ARG A 1 176 ? -6.999 -10.005 6.722 1.00 23.55 513 ARG A O 1
ATOM 1284 N N . LEU A 1 177 ? -8.605 -8.989 7.923 1.00 24.91 514 LEU A N 1
ATOM 1285 C CA . LEU A 1 177 ? -8.308 -7.670 7.355 1.00 26.47 514 LEU A CA 1
ATOM 1286 C C . LEU A 1 177 ? -6.880 -7.226 7.682 1.00 28.83 514 LEU A C 1
ATOM 1287 O O . LEU A 1 177 ? -6.197 -6.612 6.853 1.00 25.82 514 LEU A O 1
ATOM 1292 N N . ARG A 1 178 ? -6.430 -7.534 8.892 1.00 22.86 515 ARG A N 1
ATOM 1293 C CA . ARG A 1 178 ? -5.063 -7.216 9.285 1.00 25.01 515 ARG A CA 1
ATOM 1294 C C . ARG A 1 178 ? -4.133 -8.424 9.122 1.00 29.29 515 ARG A C 1
ATOM 1295 O O . ARG A 1 178 ? -2.924 -8.302 9.297 1.00 28.28 515 ARG A O 1
ATOM 1303 N N . ASP A 1 179 ? -4.707 -9.572 8.755 1.00 23.10 516 ASP A N 1
ATOM 1304 C CA . ASP A 1 179 ? -3.971 -10.829 8.590 1.00 25.25 516 ASP A CA 1
ATOM 1305 C C . ASP A 1 179 ? -3.137 -11.160 9.826 1.00 27.61 516 ASP A C 1
ATOM 1306 O O . ASP A 1 179 ? -1.940 -11.414 9.724 1.00 24.20 516 ASP A O 1
ATOM 1311 N N . VAL A 1 180 ? -3.757 -11.137 11.011 1.00 25.42 517 VAL A N 1
ATOM 1312 C CA A VAL A 1 180 ? -3.048 -11.467 12.245 0.23 23.79 517 VAL A CA 1
ATOM 1313 C CA B VAL A 1 180 ? -3.037 -11.493 12.220 0.77 23.64 517 VAL A CA 1
ATOM 1314 C C . VAL A 1 180 ? -3.914 -12.337 13.144 1.00 23.86 517 VAL A C 1
ATOM 1315 O O . VAL A 1 180 ? -5.137 -12.207 13.145 1.00 22.84 517 VAL A O 1
ATOM 1322 N N . TRP A 1 181 ? -3.261 -13.219 13.892 1.00 23.29 518 TRP A N 1
ATOM 1323 C CA . TRP A 1 181 ? -3.906 -13.999 14.953 1.00 21.40 518 TRP A CA 1
ATOM 1324 C C . TRP A 1 181 ? -3.642 -13.297 16.261 1.00 27.13 518 TRP A C 1
ATOM 1325 O O . TRP A 1 181 ? -2.539 -12.790 16.471 1.00 26.92 518 TRP A O 1
ATOM 1336 N N . TYR A 1 182 ? -4.617 -13.274 17.170 1.00 24.28 519 TYR A N 1
ATOM 1337 C CA . TYR A 1 182 ? -4.319 -12.771 18.489 1.00 22.87 519 TYR A CA 1
ATOM 1338 C C . TYR A 1 182 ? -4.893 -13.722 19.548 1.00 23.48 519 TYR A C 1
ATOM 1339 O O . TYR A 1 182 ? -5.704 -14.588 19.231 1.00 24.82 519 TYR A O 1
ATOM 1348 N N . VAL A 1 183 ? -4.417 -13.595 20.780 1.00 29.17 520 VAL A N 1
ATOM 1349 C CA . VAL A 1 183 ? -4.892 -14.465 21.853 1.00 26.36 520 VAL A CA 1
ATOM 1350 C C . VAL A 1 183 ? -6.082 -13.817 22.545 1.00 25.64 520 VAL A C 1
ATOM 1351 O O . VAL A 1 183 ? -6.050 -12.635 22.894 1.00 23.77 520 VAL A O 1
ATOM 1355 N N . SER A 1 184 ? -7.138 -14.602 22.735 1.00 23.56 521 SER A N 1
ATOM 1356 C CA . SER A 1 184 ? -8.366 -14.123 23.345 1.00 25.03 521 SER A CA 1
ATOM 1357 C C . SER A 1 184 ? -8.525 -14.764 24.730 1.00 25.54 521 SER A C 1
ATOM 1358 O O . SER A 1 184 ? -7.535 -15.149 25.356 1.00 25.17 521 SER A O 1
ATOM 1361 N N . SER A 1 185 ? -9.760 -14.863 25.214 1.00 25.91 522 SER A N 1
ATOM 1362 C CA . SER A 1 185 ? -10.012 -15.310 26.586 1.00 26.74 522 SER A CA 1
ATOM 1363 C C . SER A 1 185 ? -9.838 -16.820 26.771 1.00 26.03 522 SER A C 1
ATOM 1364 O O . SER A 1 185 ? -10.088 -17.590 25.855 1.00 26.06 522 SER A O 1
ATOM 1367 N N . ASN A 1 186 ? -9.413 -17.235 27.964 1.00 28.35 523 ASN A N 1
ATOM 1368 C CA . ASN A 1 186 ? -9.276 -18.662 28.273 1.00 30.13 523 ASN A CA 1
ATOM 1369 C C . ASN A 1 186 ? -10.617 -19.310 28.551 1.00 24.53 523 ASN A C 1
ATOM 1370 O O . ASN A 1 186 ? -11.468 -18.717 29.199 1.00 23.18 523 ASN A O 1
ATOM 1375 N N . LEU A 1 187 ? -10.789 -20.538 28.076 1.00 23.54 524 LEU A N 1
ATOM 1376 C CA . LEU A 1 187 ? -11.880 -21.389 28.529 1.00 23.37 524 LEU A CA 1
ATOM 1377 C C . LEU A 1 187 ? -11.758 -21.628 30.024 1.00 25.16 524 LEU A C 1
ATOM 1378 O O . LEU A 1 187 ? -10.644 -21.700 30.557 1.00 28.04 524 LEU A O 1
ATOM 1383 N N . ASN A 1 188 ? -12.893 -21.767 30.692 1.00 20.52 525 ASN A N 1
ATOM 1384 C CA . ASN A 1 188 ? -12.884 -22.120 32.116 1.00 25.47 525 ASN A CA 1
ATOM 1385 C C . ASN A 1 188 ? -12.470 -23.565 32.350 1.00 29.24 525 ASN A C 1
ATOM 1386 O O . ASN A 1 188 ? -11.799 -23.882 33.337 1.00 28.66 525 ASN A O 1
ATOM 1391 N N . ILE A 1 189 ? -12.886 -24.438 31.443 1.00 24.85 526 ILE A N 1
ATOM 1392 C CA . ILE A 1 189 ? -12.546 -25.850 31.518 1.00 21.91 526 ILE A CA 1
ATOM 1393 C C . ILE A 1 189 ? -11.763 -26.267 30.273 1.00 24.57 526 ILE A C 1
ATOM 1394 O O . ILE A 1 189 ? -12.335 -26.355 29.183 1.00 24.62 526 ILE A O 1
ATOM 1399 N N . PRO A 1 190 ? -10.456 -26.507 30.433 1.00 24.57 527 PRO A N 1
ATOM 1400 C CA . PRO A 1 190 ? -9.656 -26.957 29.286 1.00 24.28 527 PRO A CA 1
ATOM 1401 C C . PRO A 1 190 ? -10.201 -28.270 28.777 1.00 27.09 527 PRO A C 1
ATOM 1402 O O . PRO A 1 190 ? -10.610 -29.115 29.583 1.00 24.65 527 PRO A O 1
ATOM 1406 N N . ARG A 1 191 ? -10.230 -28.433 27.461 1.00 23.46 528 ARG A N 1
ATOM 1407 C CA . ARG A 1 191 ? -10.919 -29.564 26.859 1.00 23.19 528 ARG A CA 1
ATOM 1408 C C . ARG A 1 191 ? -10.530 -29.786 25.413 1.00 21.94 528 ARG A C 1
ATOM 1409 O O . ARG A 1 191 ? -10.094 -28.848 24.730 1.00 23.35 528 ARG A O 1
ATOM 1417 N N . ARG A 1 192 ? -10.729 -31.017 24.946 1.00 23.15 529 ARG A N 1
ATOM 1418 C CA . ARG A 1 192 ? -10.596 -31.348 23.521 1.00 24.03 529 ARG A CA 1
ATOM 1419 C C . ARG A 1 192 ? -11.896 -32.007 23.078 1.00 23.44 529 ARG A C 1
ATOM 1420 O O . ARG A 1 192 ? -12.746 -32.325 23.918 1.00 23.30 529 ARG A O 1
ATOM 1428 N N . ASN A 1 193 ? -12.033 -32.245 21.778 1.00 22.53 530 ASN A N 1
ATOM 1429 C CA . ASN A 1 193 ? -13.236 -32.854 21.214 1.00 23.36 530 ASN A CA 1
ATOM 1430 C C . ASN A 1 193 ? -14.527 -32.143 21.634 1.00 22.14 530 ASN A C 1
ATOM 1431 O O . ASN A 1 193 ? -15.594 -32.759 21.717 1.00 24.24 530 ASN A O 1
ATOM 1436 N N . ASN A 1 194 ? -14.399 -30.846 21.899 1.00 19.93 531 ASN A N 1
ATOM 1437 C CA . ASN A 1 194 ? -15.514 -29.959 22.151 1.00 21.66 531 ASN A CA 1
ATOM 1438 C C . ASN A 1 194 ? -16.092 -29.401 20.855 1.00 26.43 531 ASN A C 1
ATOM 1439 O O . ASN A 1 194 ? -15.374 -29.210 19.870 1.00 25.78 531 ASN A O 1
ATOM 1444 N N . CYS A 1 195 ? -17.393 -29.142 20.879 1.00 23.44 532 CYS A N 1
ATOM 1445 C CA . CYS A 1 195 ? -18.110 -28.483 19.794 1.00 26.88 532 CYS A CA 1
ATOM 1446 C C . CYS A 1 195 ? -18.083 -26.977 19.956 1.00 26.47 532 CYS A C 1
ATOM 1447 O O . CYS A 1 195 ? -18.200 -26.477 21.069 1.00 26.39 532 CYS A O 1
ATOM 1450 N N . GLY A 1 196 ? -17.970 -26.264 18.840 1.00 23.89 533 GLY A N 1
ATOM 1451 C CA . GLY A 1 196 ? -18.141 -24.822 18.834 1.00 23.16 533 GLY A CA 1
ATOM 1452 C C . GLY A 1 196 ? -19.235 -24.407 17.863 1.00 21.34 533 GLY A C 1
ATOM 1453 O O . GLY A 1 196 ? -19.360 -24.961 16.775 1.00 21.59 533 GLY A O 1
ATOM 1454 N N . VAL A 1 197 ? -20.031 -23.419 18.252 1.00 21.60 534 VAL A N 1
ATOM 1455 C CA . VAL A 1 197 ? -21.095 -22.925 17.387 1.00 20.86 534 VAL A CA 1
ATOM 1456 C C . VAL A 1 197 ? -21.431 -21.496 17.787 1.00 25.33 534 VAL A C 1
ATOM 1457 O O . VAL A 1 197 ? -21.343 -21.158 18.967 1.00 22.36 534 VAL A O 1
ATOM 1461 N N . THR A 1 198 ? -21.799 -20.665 16.811 1.00 21.26 535 THR A N 1
ATOM 1462 C CA . THR A 1 198 ? -22.295 -19.315 17.089 1.00 22.35 535 THR A CA 1
ATOM 1463 C C . THR A 1 198 ? -23.821 -19.278 17.076 1.00 25.68 535 THR A C 1
ATOM 1464 O O . THR A 1 198 ? -24.457 -19.832 16.174 1.00 23.83 535 THR A O 1
ATOM 1468 N N . SER A 1 199 ? -24.405 -18.633 18.082 1.00 24.36 536 SER A N 1
ATOM 1469 C CA . SER A 1 199 ? -25.849 -18.493 18.153 1.00 27.16 536 SER A CA 1
ATOM 1470 C C . SER A 1 199 ? -26.217 -17.148 18.764 1.00 25.49 536 SER A C 1
ATOM 1471 O O . SER A 1 199 ? -25.808 -16.858 19.877 1.00 24.44 536 SER A O 1
ATOM 1474 N N . ASN A 1 200 ? -26.973 -16.346 18.014 1.00 29.36 537 ASN A N 1
ATOM 1475 C CA . ASN A 1 200 ? -27.395 -15.009 18.436 1.00 28.89 537 ASN A CA 1
ATOM 1476 C C . ASN A 1 200 ? -26.289 -14.187 19.074 1.00 28.25 537 ASN A C 1
ATOM 1477 O O . ASN A 1 200 ? -26.455 -13.664 20.176 1.00 26.87 537 ASN A O 1
ATOM 1482 N N . GLY A 1 201 ? -25.145 -14.108 18.407 1.00 23.92 538 GLY A N 1
ATOM 1483 C CA . GLY A 1 201 ? -24.109 -13.177 18.809 1.00 27.68 538 GLY A CA 1
ATOM 1484 C C . GLY A 1 201 ? -23.154 -13.664 19.876 1.00 20.97 538 GLY A C 1
ATOM 1485 O O . GLY A 1 201 ? -22.259 -12.928 20.282 1.00 23.71 538 GLY A O 1
ATOM 1486 N N . ARG A 1 202 ? -23.341 -14.896 20.333 1.00 19.74 539 ARG A N 1
ATOM 1487 C CA . ARG A 1 202 ? -22.415 -15.526 21.273 1.00 18.27 539 ARG A CA 1
ATOM 1488 C C . ARG A 1 202 ? -21.838 -16.826 20.694 1.00 18.40 539 ARG A C 1
ATOM 1489 O O . ARG A 1 202 ? -22.486 -17.488 19.892 1.00 22.71 539 ARG A O 1
ATOM 1497 N N . ILE A 1 203 ? -20.622 -17.174 21.111 1.00 18.05 540 ILE A N 1
ATOM 1498 C CA . ILE A 1 203 ? -20.044 -18.477 20.782 1.00 19.60 540 ILE A CA 1
ATOM 1499 C C . ILE A 1 203 ? -20.277 -19.453 21.940 1.00 22.63 540 ILE A C 1
ATOM 1500 O O . ILE A 1 203 ? -20.061 -19.105 23.103 1.00 22.74 540 ILE A O 1
ATOM 1505 N N . TYR A 1 204 ? -20.709 -20.666 21.610 1.00 19.93 541 TYR A N 1
ATOM 1506 C CA . TYR A 1 204 ? -20.893 -21.721 22.605 1.00 21.22 541 TYR A CA 1
ATOM 1507 C C . TYR A 1 204 ? -19.846 -22.805 22.420 1.00 23.98 541 TYR A C 1
ATOM 1508 O O . TYR A 1 204 ? -19.603 -23.249 21.309 1.00 24.10 541 TYR A O 1
ATOM 1517 N N . CYS A 1 205 ? -19.198 -23.163 23.520 1.00 23.27 542 CYS A N 1
ATOM 1518 C CA . CYS A 1 205 ? -18.216 -24.237 23.578 1.00 21.02 542 CYS A CA 1
ATOM 1519 C C . CYS A 1 205 ? -18.863 -25.378 24.371 1.00 22.44 542 CYS A C 1
ATOM 1520 O O . CYS A 1 205 ? -19.185 -25.207 25.538 1.00 21.93 542 CYS A O 1
ATOM 1523 N N . ILE A 1 206 ? -19.049 -26.524 23.730 1.00 22.43 543 ILE A N 1
ATOM 1524 C CA . ILE A 1 206 ? -19.979 -27.527 24.229 1.00 20.37 543 ILE A CA 1
ATOM 1525 C C . ILE A 1 206 ? -19.321 -28.888 24.430 1.00 23.46 543 ILE A C 1
ATOM 1526 O O . ILE A 1 206 ? -18.782 -29.455 23.483 1.00 23.39 543 ILE A O 1
ATOM 1531 N N . GLY A 1 207 ? -19.369 -29.405 25.656 1.00 23.49 544 GLY A N 1
ATOM 1532 C CA . GLY A 1 207 ? -18.936 -30.770 25.943 1.00 22.95 544 GLY A CA 1
ATOM 1533 C C . GLY A 1 207 ? -17.458 -31.028 25.684 1.00 24.28 544 GLY A C 1
ATOM 1534 O O . GLY A 1 207 ? -16.619 -30.142 25.848 1.00 22.68 544 GLY A O 1
ATOM 1535 N N . GLY A 1 208 ? -17.137 -32.258 25.292 1.00 22.00 545 GLY A N 1
ATOM 1536 C CA . GLY A 1 208 ? -15.753 -32.619 25.044 1.00 20.80 545 GLY A CA 1
ATOM 1537 C C . GLY A 1 208 ? -15.173 -33.467 26.159 1.00 24.29 545 GLY A C 1
ATOM 1538 O O . GLY A 1 208 ? -15.905 -34.146 26.889 1.00 26.33 545 GLY A O 1
ATOM 1539 N N . TYR A 1 209 ? -13.854 -33.403 26.299 1.00 23.75 546 TYR A N 1
ATOM 1540 C CA . TYR A 1 209 ? -13.109 -34.300 27.175 1.00 24.61 546 TYR A CA 1
ATOM 1541 C C . TYR A 1 209 ? -12.058 -33.477 27.885 1.00 23.48 546 TYR A C 1
ATOM 1542 O O . TYR A 1 209 ? -11.255 -32.803 27.234 1.00 24.60 546 TYR A O 1
ATOM 1551 N N . ASP A 1 210 ? -12.057 -33.505 29.213 1.00 28.00 547 ASP A N 1
ATOM 1552 C CA . ASP A 1 210 ? -11.232 -32.561 29.957 1.00 24.42 547 ASP A CA 1
ATOM 1553 C C . ASP A 1 210 ? -9.860 -33.117 30.291 1.00 25.14 547 ASP A C 1
ATOM 1554 O O . ASP A 1 210 ? -9.150 -32.552 31.113 1.00 27.14 547 ASP A O 1
ATOM 1559 N N . GLY A 1 211 ? -9.491 -34.232 29.668 1.00 26.29 548 GLY A N 1
ATOM 1560 C CA . GLY A 1 211 ? -8.243 -34.885 30.003 1.00 28.42 548 GLY A CA 1
ATOM 1561 C C . GLY A 1 211 ? -8.405 -36.156 30.822 1.00 33.43 548 GLY A C 1
ATOM 1562 O O . GLY A 1 211 ? -7.524 -37.016 30.822 1.00 34.22 548 GLY A O 1
ATOM 1563 N N . SER A 1 212 ? -9.529 -36.276 31.522 1.00 29.82 549 SER A N 1
ATOM 1564 C CA A SER A 1 212 ? -9.792 -37.430 32.381 0.49 30.78 549 SER A CA 1
ATOM 1565 C CA B SER A 1 212 ? -9.778 -37.450 32.348 0.51 30.77 549 SER A CA 1
ATOM 1566 C C . SER A 1 212 ? -11.194 -37.982 32.157 1.00 33.01 549 SER A C 1
ATOM 1567 O O . SER A 1 212 ? -11.416 -39.197 32.225 1.00 31.37 549 SER A O 1
ATOM 1572 N N . SER A 1 213 ? -12.145 -37.079 31.900 1.00 28.47 550 SER A N 1
ATOM 1573 C CA A SER A 1 213 ? -13.535 -37.477 31.728 0.36 26.67 550 SER A CA 1
ATOM 1574 C CA B SER A 1 213 ? -13.549 -37.453 31.750 0.64 26.58 550 SER A CA 1
ATOM 1575 C C . SER A 1 213 ? -14.250 -36.713 30.617 1.00 26.76 550 SER A C 1
ATOM 1576 O O . SER A 1 213 ? -13.890 -35.589 30.274 1.00 29.06 550 SER A O 1
ATOM 1581 N N . ILE A 1 214 ? -15.263 -37.351 30.056 1.00 25.92 551 ILE A N 1
ATOM 1582 C CA . ILE A 1 214 ? -16.181 -36.707 29.132 1.00 27.12 551 ILE A CA 1
ATOM 1583 C C . ILE A 1 214 ? -17.076 -35.788 29.966 1.00 27.66 551 ILE A C 1
ATOM 1584 O O . ILE A 1 214 ? -17.593 -36.208 31.007 1.00 26.97 551 ILE A O 1
ATOM 1589 N N . ILE A 1 215 ? -17.225 -34.531 29.546 1.00 25.30 552 ILE A N 1
ATOM 1590 C CA . ILE A 1 215 ? -17.941 -33.532 30.352 1.00 24.39 552 ILE A CA 1
ATOM 1591 C C . ILE A 1 215 ? -19.204 -32.997 29.660 1.00 25.68 552 ILE A C 1
ATOM 1592 O O . ILE A 1 215 ? -19.312 -33.047 28.427 1.00 23.89 552 ILE A O 1
ATOM 1597 N N . PRO A 1 216 ? -20.171 -32.493 30.452 1.00 23.05 553 PRO A N 1
ATOM 1598 C CA . PRO A 1 216 ? -21.397 -31.918 29.885 1.00 24.99 553 PRO A CA 1
ATOM 1599 C C . PRO A 1 216 ? -21.354 -30.403 29.830 1.00 24.03 553 PRO A C 1
ATOM 1600 O O . PRO A 1 216 ? -22.289 -29.776 29.326 1.00 25.69 553 PRO A O 1
ATOM 1604 N N . ASN A 1 217 ? -20.285 -29.827 30.363 1.00 22.47 554 ASN A N 1
ATOM 1605 C CA . ASN A 1 217 ? -20.212 -28.387 30.571 1.00 22.57 554 ASN A CA 1
ATOM 1606 C C . ASN A 1 217 ? -20.293 -27.604 29.274 1.00 23.17 554 ASN A C 1
ATOM 1607 O O . ASN A 1 217 ? -19.761 -28.035 28.250 1.00 23.42 554 ASN A O 1
ATOM 1612 N N . VAL A 1 218 ? -20.962 -26.460 29.339 1.00 23.89 555 VAL A N 1
ATOM 1613 C CA . VAL A 1 218 ? -21.097 -25.558 28.201 1.00 23.57 555 VAL A CA 1
ATOM 1614 C C . VAL A 1 218 ? -20.632 -24.170 28.630 1.00 22.72 555 VAL A C 1
ATOM 1615 O O . VAL A 1 218 ? -21.002 -23.697 29.689 1.00 21.46 555 VAL A O 1
ATOM 1619 N N . GLU A 1 219 ? -19.792 -23.529 27.813 1.00 20.41 556 GLU A N 1
ATOM 1620 C CA . GLU A 1 219 ? -19.356 -22.174 28.113 1.00 21.79 556 GLU A CA 1
ATOM 1621 C C . GLU A 1 219 ? -19.765 -21.280 26.951 1.00 23.73 556 GLU A C 1
ATOM 1622 O O . GLU A 1 219 ? -19.775 -21.722 25.801 1.00 24.42 556 GLU A O 1
ATOM 1628 N N . ALA A 1 220 ? -20.084 -20.028 27.249 1.00 21.40 557 ALA A N 1
ATOM 1629 C CA . ALA A 1 220 ? -20.404 -19.056 26.207 1.00 19.13 557 ALA A CA 1
ATOM 1630 C C . ALA A 1 220 ? -19.421 -17.915 26.227 1.00 23.00 557 ALA A C 1
ATOM 1631 O O . ALA A 1 220 ? -19.038 -17.423 27.289 1.00 21.63 557 ALA A O 1
ATOM 1633 N N . TYR A 1 221 ? -19.006 -17.500 25.031 1.00 18.11 558 TYR A N 1
ATOM 1634 C CA . TYR A 1 221 ? -18.193 -16.311 24.868 1.00 19.65 558 TYR A CA 1
ATOM 1635 C C . TYR A 1 221 ? -19.074 -15.130 24.485 1.00 20.32 558 TYR A C 1
ATOM 1636 O O . TYR A 1 221 ? -19.827 -15.201 23.512 1.00 23.57 558 TYR A O 1
ATOM 1645 N N . ASP A 1 222 ? -18.974 -14.046 25.248 1.00 20.57 559 ASP A N 1
ATOM 1646 C CA . ASP A 1 222 ? -19.705 -12.822 24.953 1.00 22.93 559 ASP A CA 1
ATOM 1647 C C . ASP A 1 222 ? -18.687 -11.724 24.679 1.00 20.32 559 ASP A C 1
ATOM 1648 O O . ASP A 1 222 ? -17.810 -11.465 25.506 1.00 23.91 559 ASP A O 1
ATOM 1653 N N . HIS A 1 223 ? -18.782 -11.083 23.522 1.00 24.92 560 HIS A N 1
ATOM 1654 C CA . HIS A 1 223 ? -17.712 -10.185 23.096 1.00 19.90 560 HIS A CA 1
ATOM 1655 C C . HIS A 1 223 ? -17.788 -8.831 23.812 1.00 26.35 560 HIS A C 1
ATOM 1656 O O . HIS A 1 223 ? -16.857 -8.040 23.730 1.00 29.01 560 HIS A O 1
ATOM 1663 N N . ARG A 1 224 ? -18.886 -8.557 24.510 1.00 21.50 561 ARG A N 1
ATOM 1664 C CA . ARG A 1 224 ? -18.929 -7.341 25.345 1.00 22.41 561 ARG A CA 1
ATOM 1665 C C . ARG A 1 224 ? -18.193 -7.601 26.655 1.00 24.74 561 ARG A C 1
ATOM 1666 O O . ARG A 1 224 ? -17.461 -6.744 27.165 1.00 23.49 561 ARG A O 1
ATOM 1674 N N . MET A 1 225 ? -18.399 -8.796 27.201 1.00 25.34 562 MET A N 1
ATOM 1675 C CA . MET A 1 225 ? -17.687 -9.232 28.394 1.00 24.64 562 MET A CA 1
ATOM 1676 C C . MET A 1 225 ? -16.222 -9.552 28.102 1.00 27.51 562 MET A C 1
ATOM 1677 O O . MET A 1 225 ? -15.368 -9.403 28.979 1.00 25.49 562 MET A O 1
ATOM 1682 N N . LYS A 1 226 ? -15.940 -9.994 26.870 1.00 25.19 563 LYS A N 1
ATOM 1683 C CA . LYS A 1 226 ? -14.607 -10.466 26.490 1.00 26.22 563 LYS A CA 1
ATOM 1684 C C . LYS A 1 226 ? -14.158 -11.586 27.417 1.00 28.78 563 LYS A C 1
ATOM 1685 O O . LYS A 1 226 ? -13.040 -11.566 27.934 1.00 30.01 563 LYS A O 1
ATOM 1691 N N . ALA A 1 227 ? -15.043 -12.555 27.639 1.00 24.56 564 ALA A N 1
ATOM 1692 C CA . ALA A 1 227 ? -14.738 -13.662 28.534 1.00 25.29 564 ALA A CA 1
ATOM 1693 C C . ALA A 1 227 ? -15.649 -14.832 28.242 1.00 23.77 564 ALA A C 1
ATOM 1694 O O . ALA A 1 227 ? -16.745 -14.658 27.700 1.00 24.54 564 ALA A O 1
ATOM 1696 N N . TRP A 1 228 ? -15.181 -16.030 28.575 1.00 22.94 565 TRP A N 1
ATOM 1697 C CA . TRP A 1 228 ? -16.019 -17.215 28.515 1.00 19.37 565 TRP A CA 1
ATOM 1698 C C . TRP A 1 228 ? -16.676 -17.373 29.876 1.00 22.10 565 TRP A C 1
ATOM 1699 O O . TRP A 1 228 ? -15.997 -17.260 30.886 1.00 22.20 565 TRP A O 1
ATOM 1710 N N . VAL A 1 229 ? -17.961 -17.690 29.896 1.00 19.66 566 VAL A N 1
ATOM 1711 C CA . VAL A 1 229 ? -18.636 -17.942 31.171 1.00 23.55 566 VAL A CA 1
ATOM 1712 C C . VAL A 1 229 ? -19.498 -19.201 31.058 1.00 23.52 566 VAL A C 1
ATOM 1713 O O . VAL A 1 229 ? -20.078 -19.474 30.011 1.00 23.24 566 VAL A O 1
ATOM 1717 N N . GLU A 1 230 ? -19.579 -19.985 32.131 1.00 24.23 567 GLU A N 1
ATOM 1718 C CA . GLU A 1 230 ? -20.353 -21.221 32.076 1.00 21.75 567 GLU A CA 1
ATOM 1719 C C . GLU A 1 230 ? -21.839 -20.892 31.988 1.00 26.26 567 GLU A C 1
ATOM 1720 O O . GLU A 1 230 ? -22.330 -19.978 32.674 1.00 24.09 567 GLU A O 1
ATOM 1726 N N . VAL A 1 231 ? -22.550 -21.602 31.122 1.00 21.03 568 VAL A N 1
ATOM 1727 C CA . VAL A 1 231 ? -24.007 -21.522 31.080 1.00 24.56 568 VAL A CA 1
ATOM 1728 C C . VAL A 1 231 ? -24.579 -22.883 31.465 1.00 28.78 568 VAL A C 1
ATOM 1729 O O . VAL A 1 231 ? -23.869 -23.694 32.048 1.00 25.97 568 VAL A O 1
ATOM 1733 N N . ALA A 1 232 ? -25.858 -23.121 31.190 1.00 25.15 569 ALA A N 1
ATOM 1734 C CA . ALA A 1 232 ? -26.469 -24.404 31.574 1.00 26.12 569 ALA A CA 1
ATOM 1735 C C . ALA A 1 232 ? -25.770 -25.540 30.840 1.00 28.13 569 ALA A C 1
ATOM 1736 O O . ALA A 1 232 ? -25.520 -25.432 29.644 1.00 23.97 569 ALA A O 1
ATOM 1738 N N . PRO A 1 233 ? -25.468 -26.636 31.553 1.00 24.28 570 PRO A N 1
ATOM 1739 C CA . PRO A 1 233 ? -24.786 -27.789 30.956 1.00 23.95 570 PRO A CA 1
ATOM 1740 C C . PRO A 1 233 ? -25.723 -28.692 30.170 1.00 25.26 570 PRO A C 1
ATOM 1741 O O . PRO A 1 233 ? -26.941 -28.633 30.352 1.00 26.66 570 PRO A O 1
ATOM 1745 N N . LEU A 1 234 ? -25.150 -29.500 29.279 1.00 22.99 571 LEU A N 1
ATOM 1746 C CA . LEU A 1 234 ? -25.866 -30.598 28.669 1.00 21.67 571 LEU A CA 1
ATOM 1747 C C . LEU A 1 234 ? -26.394 -31.514 29.764 1.00 23.03 571 LEU A C 1
ATOM 1748 O O . LEU A 1 234 ? -25.792 -31.616 30.825 1.00 26.13 571 LEU A O 1
ATOM 1753 N N . ASN A 1 235 ? -27.477 -32.214 29.471 1.00 23.72 572 ASN A N 1
ATOM 1754 C CA . ASN A 1 235 ? -28.035 -33.167 30.420 1.00 29.88 572 ASN A CA 1
ATOM 1755 C C . ASN A 1 235 ? -27.322 -34.518 30.342 1.00 32.07 572 ASN A C 1
ATOM 1756 O O . ASN A 1 235 ? -27.433 -35.340 31.250 0.92 28.77 572 ASN A O 1
ATOM 1761 N N . THR A 1 236 ? -26.581 -34.729 29.257 1.00 29.39 573 THR A N 1
ATOM 1762 C CA . THR A 1 236 ? -25.740 -35.913 29.072 1.00 32.83 573 THR A CA 1
ATOM 1763 C C . THR A 1 236 ? -24.331 -35.454 28.695 1.00 34.34 573 THR A C 1
ATOM 1764 O O . THR A 1 236 ? -24.187 -34.621 27.807 1.00 30.47 573 THR A O 1
ATOM 1768 N N . PRO A 1 237 ? -23.291 -35.982 29.362 1.00 29.70 574 PRO A N 1
ATOM 1769 C CA . PRO A 1 237 ? -21.947 -35.598 28.924 1.00 25.20 574 PRO A CA 1
ATOM 1770 C C . PRO A 1 237 ? -21.698 -36.156 27.522 1.00 26.89 574 PRO A C 1
ATOM 1771 O O . PRO A 1 237 ? -22.120 -37.276 27.222 1.00 26.64 574 PRO A O 1
ATOM 1775 N N . ARG A 1 238 ? -21.066 -35.364 26.664 1.00 24.21 575 ARG A N 1
ATOM 1776 C CA . ARG A 1 238 ? -20.881 -35.741 25.271 1.00 23.87 575 ARG A CA 1
ATOM 1777 C C . ARG A 1 238 ? -19.544 -35.235 24.776 1.00 26.32 575 ARG A C 1
ATOM 1778 O O . ARG A 1 238 ? -19.213 -34.068 24.980 1.00 23.24 575 ARG A O 1
ATOM 1786 N N . SER A 1 239 ? -18.796 -36.113 24.115 1.00 25.22 576 SER A N 1
ATOM 1787 C CA . SER A 1 239 ? -17.552 -35.732 23.461 1.00 25.96 576 SER A CA 1
ATOM 1788 C C . SER A 1 239 ? -17.648 -36.127 21.990 1.00 26.84 576 SER A C 1
ATOM 1789 O O . SER A 1 239 ? -18.336 -37.096 21.649 1.00 27.06 576 SER A O 1
ATOM 1792 N N . SER A 1 240 ? -16.972 -35.367 21.120 1.00 23.49 577 SER A N 1
ATOM 1793 C CA . SER A 1 240 ? -17.016 -35.579 19.676 1.00 25.87 577 SER A CA 1
ATOM 1794 C C . SER A 1 240 ? -18.454 -35.585 19.167 1.00 23.74 577 SER A C 1
ATOM 1795 O O . SER A 1 240 ? -18.818 -36.361 18.284 1.00 23.14 577 SER A O 1
ATOM 1798 N N . ALA A 1 241 ? -19.271 -34.707 19.736 1.00 23.78 578 ALA A N 1
ATOM 1799 C CA . ALA A 1 241 ? -20.640 -34.545 19.267 1.00 22.24 578 ALA A CA 1
ATOM 1800 C C . ALA A 1 241 ? -20.675 -33.671 18.015 1.00 26.00 578 ALA A C 1
ATOM 1801 O O . ALA A 1 241 ? -19.656 -33.138 17.591 1.00 29.86 578 ALA A O 1
ATOM 1803 N N . MET A 1 242 ? -21.850 -33.564 17.411 1.00 23.14 579 MET A N 1
ATOM 1804 C CA A MET A 1 242 ? -22.067 -32.693 16.261 0.50 24.93 579 MET A CA 1
ATOM 1805 C CA B MET A 1 242 ? -22.037 -32.676 16.278 0.50 24.93 579 MET A CA 1
ATOM 1806 C C . MET A 1 242 ? -23.036 -31.588 16.652 1.00 24.96 579 MET A C 1
ATOM 1807 O O . MET A 1 242 ? -23.957 -31.818 17.433 1.00 27.51 579 MET A O 1
ATOM 1816 N N . CYS A 1 243 ? -22.847 -30.387 16.128 1.00 22.52 580 CYS A N 1
ATOM 1817 C CA . CYS A 1 243 ? -23.747 -29.314 16.563 1.00 24.41 580 CYS A CA 1
ATOM 1818 C C . CYS A 1 243 ? -24.076 -28.349 15.442 1.00 28.93 580 CYS A C 1
ATOM 1819 O O . CYS A 1 243 ? -23.291 -28.159 14.512 1.00 25.37 580 CYS A O 1
ATOM 1822 N N . VAL A 1 244 ? -25.269 -27.774 15.521 1.00 24.38 581 VAL A N 1
ATOM 1823 C CA . VAL A 1 244 ? -25.728 -26.804 14.534 1.00 23.56 581 VAL A CA 1
ATOM 1824 C C . VAL A 1 244 ? -26.693 -25.861 15.249 1.00 23.41 581 VAL A C 1
ATOM 1825 O O . VAL A 1 244 ? -27.429 -26.286 16.137 1.00 24.80 581 VAL A O 1
ATOM 1829 N N . ALA A 1 245 ? -26.668 -24.577 14.896 1.00 23.81 582 ALA A N 1
ATOM 1830 C CA . ALA A 1 245 ? -27.575 -23.630 15.516 1.00 23.40 582 ALA A CA 1
ATOM 1831 C C . ALA A 1 245 ? -28.385 -22.879 14.470 1.00 29.37 582 ALA A C 1
ATOM 1832 O O . ALA A 1 245 ? -27.846 -22.417 13.456 1.00 26.58 582 ALA A O 1
ATOM 1834 N N . PHE A 1 246 ? -29.689 -22.790 14.713 1.00 27.82 583 PHE A N 1
ATOM 18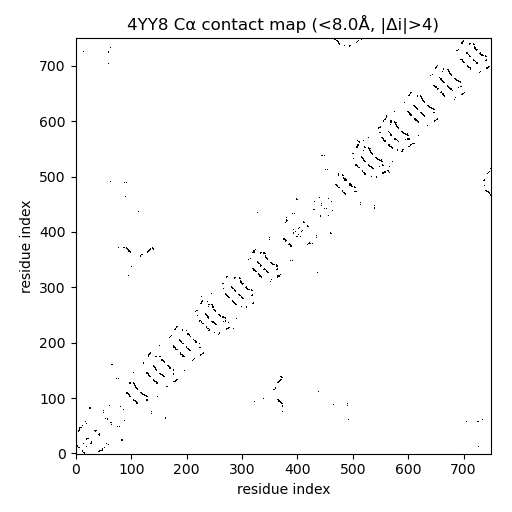35 C CA . PHE A 1 246 ? -30.592 -21.997 13.876 1.00 31.16 583 PHE A CA 1
ATOM 1836 C C . PHE A 1 246 ? -31.929 -21.802 14.591 1.00 35.64 583 PHE A C 1
ATOM 1837 O O . PHE A 1 246 ? -32.293 -22.597 15.463 1.00 32.02 583 PHE A O 1
ATOM 1845 N N . ASP A 1 247 ? -32.643 -20.735 14.233 1.00 36.33 584 ASP A N 1
ATOM 1846 C CA . ASP A 1 247 ? -33.962 -20.438 14.799 1.00 36.13 584 ASP A CA 1
ATOM 1847 C C . ASP A 1 247 ? -33.903 -20.344 16.332 1.00 32.40 584 ASP A C 1
ATOM 1848 O O . ASP A 1 247 ? -34.733 -20.925 17.037 1.00 35.54 584 ASP A O 1
ATOM 1853 N N . ASN A 1 248 ? -32.895 -19.625 16.824 1.00 32.79 585 ASN A N 1
ATOM 1854 C CA . ASN A 1 248 ? -32.666 -19.407 18.252 1.00 33.29 585 ASN A CA 1
ATOM 1855 C C . ASN A 1 248 ? -32.471 -20.683 19.074 1.00 30.97 585 ASN A C 1
ATOM 1856 O O . ASN A 1 248 ? -32.662 -20.676 20.283 1.00 30.76 585 ASN A O 1
ATOM 1861 N N . LYS A 1 249 ? -32.073 -21.764 18.418 1.00 25.09 586 LYS A N 1
ATOM 1862 C CA . LYS A 1 249 ? -31.808 -23.021 19.107 1.00 26.61 586 LYS A CA 1
ATOM 1863 C C . LYS A 1 249 ? -30.413 -23.525 18.771 1.00 29.22 586 LYS A C 1
ATOM 1864 O O . LYS A 1 249 ? -29.849 -23.162 17.738 1.00 28.52 586 LYS A O 1
ATOM 1869 N N . ILE A 1 250 ? -29.859 -24.348 19.655 1.00 23.40 587 ILE A N 1
ATOM 1870 C CA . ILE A 1 250 ? -28.627 -25.062 19.377 1.00 20.55 587 ILE A CA 1
ATOM 1871 C C . ILE A 1 250 ? -28.924 -26.544 19.473 1.00 25.68 587 ILE A C 1
ATOM 1872 O O . ILE A 1 250 ? -29.447 -27.000 20.487 1.00 23.91 587 ILE A O 1
ATOM 1877 N N . TYR A 1 251 ? -28.622 -27.286 18.415 1.00 23.89 588 TYR A N 1
ATOM 1878 C CA . TYR A 1 251 ? -28.839 -28.725 18.417 1.00 24.89 588 TYR A CA 1
ATOM 1879 C C . TYR A 1 251 ? -27.508 -29.397 18.639 1.00 22.09 588 TYR A C 1
ATOM 1880 O O . TYR A 1 251 ? -26.554 -29.144 17.906 1.00 26.27 588 TYR A O 1
ATOM 1889 N N . VAL A 1 252 ? -27.447 -30.265 19.638 1.00 23.22 589 VAL A N 1
ATOM 1890 C CA . VAL A 1 252 ? -26.237 -31.019 19.909 1.00 25.56 589 VAL A CA 1
ATOM 1891 C C . VAL A 1 252 ? -26.561 -32.480 19.672 1.00 26.92 589 VAL A C 1
ATOM 1892 O O . VAL A 1 252 ? -27.453 -33.036 20.301 1.00 24.62 589 VAL A O 1
ATOM 1896 N N . ILE A 1 253 ? -25.840 -33.081 18.731 1.00 22.22 590 ILE A N 1
ATOM 1897 C CA . ILE A 1 253 ? -26.268 -34.324 18.124 1.00 27.08 590 ILE A CA 1
ATOM 1898 C C . ILE A 1 253 ? -25.227 -35.419 18.317 1.00 25.70 590 ILE A C 1
ATOM 1899 O O . ILE A 1 253 ? -24.062 -35.239 17.972 1.00 24.71 590 ILE A O 1
ATOM 1904 N N . GLY A 1 254 ? -25.641 -36.553 18.876 1.00 24.25 591 GLY A N 1
ATOM 1905 C CA . GLY A 1 254 ? -24.743 -37.686 18.970 1.00 24.87 591 GLY A CA 1
ATOM 1906 C C . GLY A 1 254 ? -23.559 -37.392 19.869 1.00 22.22 591 GLY A C 1
ATOM 1907 O O . GLY A 1 254 ? -23.699 -36.726 20.888 1.00 23.86 591 GLY A O 1
ATOM 1908 N N . GLY A 1 255 ? -22.385 -37.885 19.486 1.00 22.01 592 GLY A N 1
ATOM 1909 C CA . GLY A 1 255 ? -21.219 -37.842 20.358 1.00 22.02 592 GLY A CA 1
ATOM 1910 C C . GLY A 1 255 ? -21.108 -39.114 21.180 1.00 25.52 592 GLY A C 1
ATOM 1911 O O . GLY A 1 255 ? -21.884 -40.037 20.972 1.00 26.26 592 GLY A O 1
ATOM 1912 N N . THR A 1 256 ? -20.154 -39.166 22.105 1.00 24.03 593 THR A N 1
ATOM 1913 C CA . THR A 1 256 ? -20.013 -40.321 22.988 1.00 27.20 593 THR A CA 1
ATOM 1914 C C . THR A 1 256 ? -20.045 -39.908 24.454 1.00 28.96 593 THR A C 1
ATOM 1915 O O . THR A 1 256 ? -19.587 -38.822 24.807 1.00 25.44 593 THR A O 1
ATOM 1919 N N . ASN A 1 257 ? -20.612 -40.762 25.311 1.00 27.31 594 ASN A N 1
ATOM 1920 C CA . ASN A 1 257 ? -20.455 -40.602 26.752 1.00 29.35 594 ASN A CA 1
ATOM 1921 C C . ASN A 1 257 ? -19.640 -41.772 27.308 1.00 35.26 594 ASN A C 1
ATOM 1922 O O . ASN A 1 257 ? -19.577 -41.981 28.512 1.00 39.32 594 ASN A O 1
ATOM 1927 N N . GLY A 1 258 ? -19.016 -42.520 26.408 1.00 31.25 595 GLY A N 1
ATOM 1928 C CA . GLY A 1 258 ? -18.468 -43.829 26.723 1.00 41.06 595 GLY A CA 1
ATOM 1929 C C . GLY A 1 258 ? -19.031 -44.806 25.711 1.00 36.55 595 GLY A C 1
ATOM 1930 O O . GLY A 1 258 ? -18.362 -45.748 25.286 1.00 42.57 595 GLY A O 1
ATOM 1931 N N . GLU A 1 259 ? -20.287 -44.570 25.338 1.00 34.48 596 GLU A N 1
ATOM 1932 C CA . GLU A 1 259 ? -20.913 -45.205 24.189 1.00 37.02 596 GLU A CA 1
ATOM 1933 C C . GLU A 1 259 ? -21.352 -44.101 23.241 1.00 28.55 596 GLU A C 1
ATOM 1934 O O . GLU A 1 259 ? -21.745 -43.027 23.690 1.00 29.35 596 GLU A O 1
ATOM 1938 N N . ARG A 1 260 ? -21.296 -44.363 21.944 1.00 32.43 597 ARG A N 1
ATOM 1939 C CA . ARG A 1 260 ? -21.744 -43.377 20.966 1.00 31.32 597 ARG A CA 1
ATOM 1940 C C . ARG A 1 260 ? -23.266 -43.359 20.918 1.00 37.00 597 ARG A C 1
ATOM 1941 O O . ARG A 1 260 ? -23.919 -44.396 21.049 1.00 28.83 597 ARG A O 1
ATOM 1949 N N . LEU A 1 261 ? -23.825 -42.164 20.774 1.00 26.39 598 LEU A N 1
ATOM 1950 C CA . LEU A 1 261 ? -25.241 -41.945 21.055 1.00 26.53 598 LEU A CA 1
ATOM 1951 C C . LEU A 1 261 ? -26.010 -41.542 19.817 1.00 27.81 598 LEU A C 1
ATOM 1952 O O . LEU A 1 261 ? -25.451 -40.951 18.882 1.00 27.34 598 LEU A O 1
ATOM 1957 N N . ASN A 1 262 ? -27.298 -41.864 19.804 1.00 26.80 599 ASN A N 1
ATOM 1958 C CA . ASN A 1 262 ? -28.167 -41.385 18.740 1.00 32.97 599 ASN A CA 1
ATOM 1959 C C . ASN A 1 262 ? -29.068 -40.251 19.243 1.00 29.74 599 ASN A C 1
ATOM 1960 O O . ASN A 1 262 ? -29.878 -39.714 18.488 1.00 30.57 599 ASN A O 1
ATOM 1965 N N . SER A 1 263 ? -28.906 -39.894 20.512 1.00 24.71 600 SER A N 1
ATOM 1966 C CA . SER A 1 263 ? -29.748 -38.870 21.126 1.00 30.94 600 SER A CA 1
ATOM 1967 C C . SER A 1 263 ? -29.291 -37.459 20.765 1.00 29.01 600 SER A C 1
ATOM 1968 O O . SER A 1 263 ? -28.135 -37.237 20.392 1.00 27.63 600 SER A O 1
ATOM 1971 N N . ILE A 1 264 ? -30.220 -36.516 20.893 1.00 26.80 601 ILE A N 1
ATOM 1972 C CA . ILE A 1 264 ? -30.011 -35.127 20.493 1.00 23.04 601 ILE A CA 1
ATOM 1973 C C . ILE A 1 264 ? -30.539 -34.218 21.610 1.00 26.66 601 ILE A C 1
ATOM 1974 O O . ILE A 1 264 ? -31.586 -34.502 22.189 1.00 26.60 601 ILE A O 1
ATOM 1979 N N . GLU A 1 265 ? -29.800 -33.165 21.946 1.00 25.16 602 GLU A N 1
ATOM 1980 C CA . GLU A 1 265 ? -30.267 -32.185 22.932 1.00 25.93 602 GLU A CA 1
ATOM 1981 C C . GLU A 1 265 ? -30.427 -30.833 22.256 1.00 24.88 602 GLU A C 1
ATOM 1982 O O . GLU A 1 265 ? -29.727 -30.536 21.278 1.00 24.66 602 GLU A O 1
ATOM 1988 N N . VAL A 1 266 ? -31.341 -30.018 22.777 1.00 22.80 603 VAL A N 1
ATOM 1989 C CA . VAL A 1 266 ? -31.651 -28.738 22.176 1.00 21.12 603 VAL A CA 1
ATOM 1990 C C . VAL A 1 266 ? -31.566 -27.641 23.212 1.00 25.99 603 VAL A C 1
ATOM 1991 O O . VAL A 1 266 ? -32.216 -27.704 24.248 1.00 28.14 603 VAL A O 1
ATOM 1995 N N . TYR A 1 267 ? -30.752 -26.634 22.920 1.00 24.08 604 TYR A N 1
ATOM 1996 C CA . TYR A 1 267 ? -30.614 -25.478 23.792 1.00 27.91 604 TYR A CA 1
ATOM 1997 C C . TYR A 1 267 ? -31.576 -24.413 23.316 1.00 27.90 604 TYR A C 1
ATOM 1998 O O . TYR A 1 267 ? -31.476 -23.943 22.184 1.00 28.19 604 TYR A O 1
ATOM 2007 N N . GLU A 1 268 ? -32.551 -24.094 24.160 1.00 28.82 605 GLU A N 1
ATOM 2008 C CA . GLU A 1 268 ? -33.410 -22.935 23.950 1.00 34.36 605 GLU A CA 1
ATOM 2009 C C . GLU A 1 268 ? -32.645 -21.739 24.465 1.00 31.69 605 GLU A C 1
ATOM 2010 O O . GLU A 1 268 ? -32.707 -21.425 25.654 1.00 30.61 605 GLU A O 1
ATOM 2016 N N . GLU A 1 269 ? -31.900 -21.102 23.563 1.00 31.34 606 GLU A N 1
ATOM 2017 C CA . GLU A 1 269 ? -30.987 -20.022 23.903 1.00 32.44 606 GLU A CA 1
ATOM 2018 C C . GLU A 1 269 ? -31.655 -18.950 24.769 1.00 37.84 606 GLU A C 1
ATOM 2019 O O . GLU A 1 269 ? -31.058 -18.462 25.725 1.00 36.35 606 GLU A O 1
ATOM 2025 N N . LYS A 1 270 ? -32.895 -18.599 24.442 1.00 30.56 607 LYS A N 1
ATOM 2026 C CA . LYS A 1 270 ? -33.585 -17.519 25.167 1.00 32.53 607 LYS A CA 1
ATOM 2027 C C . LYS A 1 270 ? -33.981 -17.912 26.582 1.00 33.76 607 LYS A C 1
ATOM 2028 O O . LYS A 1 270 ? -34.309 -17.051 27.399 1.00 31.96 607 LYS A O 1
ATOM 2032 N N . MET A 1 271 ? -33.944 -19.205 26.880 1.00 33.82 608 MET A N 1
ATOM 2033 C CA . MET A 1 271 ? -34.331 -19.692 28.202 1.00 32.16 608 MET A CA 1
ATOM 2034 C C . MET A 1 271 ? -33.177 -20.242 29.034 1.00 32.93 608 MET A C 1
ATOM 2035 O O . MET A 1 271 ? -33.371 -20.581 30.205 1.00 28.44 608 MET A O 1
ATOM 2040 N N . ASN A 1 272 ? -32.000 -20.364 28.428 1.00 30.42 609 ASN A N 1
ATOM 2041 C CA . ASN A 1 272 ? -30.843 -20.965 29.102 1.00 31.32 609 ASN A CA 1
ATOM 2042 C C . ASN A 1 272 ? -31.185 -22.361 29.644 1.00 28.68 609 ASN A C 1
ATOM 2043 O O . ASN A 1 272 ? -30.833 -22.714 30.767 1.00 28.40 609 ASN A O 1
ATOM 2048 N N . LYS A 1 273 ? -31.869 -23.147 28.818 1.00 25.99 610 LYS A N 1
ATOM 2049 C CA . LYS A 1 273 ? -32.287 -24.500 29.185 1.00 27.58 610 LYS A CA 1
ATOM 2050 C C . LYS A 1 273 ? -32.045 -25.508 28.049 1.00 26.67 610 LYS A C 1
ATOM 2051 O O . LYS A 1 273 ? -32.252 -25.194 26.875 1.00 29.21 610 LYS A O 1
ATOM 2055 N N . TRP A 1 274 ? -31.588 -26.701 28.415 1.00 25.19 611 TRP A N 1
ATOM 2056 C CA . TRP A 1 274 ? -31.436 -27.813 27.475 1.00 24.96 611 TRP A CA 1
ATOM 2057 C C . TRP A 1 274 ? -32.616 -28.769 27.593 1.00 31.65 611 TRP A C 1
ATOM 2058 O O . TRP A 1 274 ? -33.05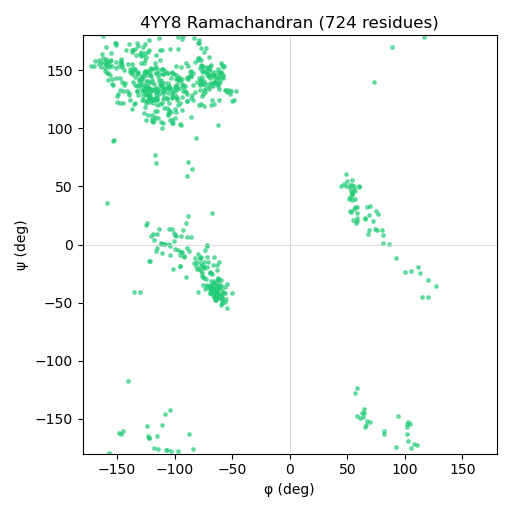6 -29.086 28.702 1.00 31.83 611 TRP A O 1
ATOM 2069 N N . GLU A 1 275 ? -33.132 -29.212 26.454 1.00 27.08 612 GLU A N 1
ATOM 2070 C CA . GLU A 1 275 ? -34.247 -30.154 26.416 1.00 35.50 612 GLU A CA 1
ATOM 2071 C C . GLU A 1 275 ? -33.886 -31.311 25.499 1.00 33.63 612 GLU A C 1
ATOM 2072 O O . GLU A 1 275 ? -33.047 -31.165 24.613 1.00 31.26 612 GLU A O 1
ATOM 2075 N N . GLN A 1 276 ? -34.524 -32.458 25.701 1.00 25.44 613 GLN A N 1
ATOM 2076 C CA . GLN A 1 276 ? -34.336 -33.585 24.791 1.00 26.76 613 GLN A CA 1
ATOM 2077 C C . GLN A 1 276 ? -35.072 -33.371 23.467 1.00 33.46 613 GLN A C 1
ATOM 2078 O O . GLN A 1 276 ? -36.236 -32.976 23.455 1.00 39.03 613 GLN A O 1
ATOM 2081 N N . PHE A 1 277 ? -34.390 -33.615 22.349 1.00 29.62 614 PHE A N 1
ATOM 2082 C CA . PHE A 1 277 ? -35.042 -33.636 21.047 1.00 29.81 614 PHE A CA 1
ATOM 2083 C C . PHE A 1 277 ? -35.748 -34.989 20.947 1.00 33.16 614 PHE A C 1
ATOM 2084 O O . PHE A 1 277 ? -35.191 -35.998 21.363 1.00 36.32 614 PHE A O 1
ATOM 2092 N N . PRO A 1 278 ? -36.990 -35.012 20.441 1.00 35.79 615 PRO A N 1
ATOM 2093 C CA . PRO A 1 278 ? -37.780 -36.252 20.505 1.00 37.81 615 PRO A CA 1
ATOM 2094 C C . PRO A 1 278 ? -37.349 -37.333 19.516 1.00 34.19 615 PRO A C 1
ATOM 2095 O O . PRO A 1 278 ? -37.690 -38.504 19.712 1.00 33.73 615 PRO A O 1
ATOM 2099 N N . TYR A 1 279 ? -36.628 -36.949 18.465 1.00 33.54 616 TYR A N 1
ATOM 2100 C CA . TYR A 1 279 ? -36.355 -37.867 17.366 1.00 35.64 616 TYR A CA 1
ATOM 2101 C C . TYR A 1 279 ? -34.868 -38.144 17.193 1.00 31.08 616 TYR A C 1
ATOM 2102 O O . TYR A 1 279 ? -34.114 -37.298 16.719 1.00 31.52 616 TYR A O 1
ATOM 2111 N N . ALA A 1 280 ? -34.470 -39.347 17.586 1.00 35.73 617 ALA A N 1
ATOM 2112 C CA . ALA A 1 280 ? -33.074 -39.762 17.591 1.00 33.11 617 ALA A CA 1
ATOM 2113 C C . ALA A 1 280 ? -32.557 -40.114 16.203 1.00 34.19 617 ALA A C 1
ATOM 2114 O O . ALA A 1 280 ? -33.331 -40.428 15.295 1.00 31.99 617 ALA A O 1
ATOM 2116 N N . LEU A 1 281 ? -31.235 -40.068 16.053 1.00 30.12 618 LEU A N 1
ATOM 2117 C CA . LEU A 1 281 ? -30.574 -40.472 14.820 1.00 28.28 618 LEU A CA 1
ATOM 2118 C C . LEU A 1 281 ? -30.887 -41.923 14.476 1.00 30.09 618 LEU A C 1
ATOM 2119 O O . LEU A 1 281 ? -31.175 -42.726 15.367 1.00 28.53 618 LEU A O 1
ATOM 2124 N N . LEU A 1 282 ? -30.815 -42.248 13.191 1.00 30.79 619 LEU A N 1
ATOM 2125 C CA . LEU A 1 282 ? -30.919 -43.633 12.746 1.00 36.68 619 LEU A CA 1
ATOM 2126 C C . LEU A 1 282 ? -29.639 -44.392 13.090 1.00 36.50 619 LEU A C 1
ATOM 2127 O O . LEU A 1 282 ? -29.687 -45.569 13.443 1.00 36.74 619 LEU A O 1
ATOM 2132 N N . GLU A 1 283 ? -28.488 -43.730 12.963 1.00 31.74 620 GLU A N 1
ATOM 2133 C CA . GLU A 1 283 ? -27.219 -44.351 13.348 1.00 30.99 620 GLU A CA 1
ATOM 2134 C C . GLU A 1 283 ? -26.531 -43.558 14.449 1.00 34.31 620 GLU A C 1
ATOM 2135 O O . GLU A 1 283 ? -25.984 -42.481 14.181 1.00 35.39 620 GLU A O 1
ATOM 2141 N N . ALA A 1 284 ? -26.550 -44.094 15.670 1.00 30.32 621 ALA A N 1
ATOM 2142 C CA . ALA A 1 284 ? -25.723 -43.574 16.756 1.00 31.67 621 ALA A CA 1
ATOM 2143 C C . ALA A 1 284 ? -24.301 -43.352 16.266 1.00 29.47 621 ALA A C 1
ATOM 2144 O O . ALA A 1 284 ? -23.725 -44.221 15.611 1.00 28.25 621 ALA A O 1
ATOM 2146 N N . ARG A 1 285 ? -23.735 -42.187 16.563 1.00 26.54 622 ARG A N 1
ATOM 2147 C CA . ARG A 1 285 ? -22.428 -41.854 16.015 1.00 29.65 622 ARG A CA 1
ATOM 2148 C C . ARG A 1 285 ? -21.770 -40.670 16.707 1.00 29.02 622 ARG A C 1
ATOM 2149 O O . ARG A 1 285 ? -22.433 -39.854 17.358 1.00 25.84 622 ARG A O 1
ATOM 2157 N N . SER A 1 286 ? -20.452 -40.601 16.566 1.00 28.07 623 SER A N 1
ATOM 2158 C CA . SER A 1 286 ? -19.680 -39.440 16.988 1.00 24.30 623 SER A CA 1
ATOM 2159 C C . SER A 1 286 ? -18.733 -39.060 15.850 1.00 23.99 623 SER A C 1
ATOM 2160 O O . SER A 1 286 ? -18.647 -39.778 14.849 1.00 22.38 623 SER A O 1
ATOM 2163 N N . SER A 1 287 ? -18.046 -37.931 16.007 1.00 23.70 624 SER A N 1
ATOM 2164 C CA . SER A 1 287 ? -16.907 -37.572 15.153 1.00 26.32 624 SER A CA 1
ATOM 2165 C C . SER A 1 287 ? -17.264 -37.328 13.696 1.00 26.71 624 SER A C 1
ATOM 2166 O O . SER A 1 287 ? -16.400 -37.435 12.808 1.00 23.56 624 SER A O 1
ATOM 2169 N N . GLY A 1 288 ? -18.529 -37.005 13.444 1.00 26.36 625 GLY A N 1
ATOM 2170 C CA . GLY A 1 288 ? -18.955 -36.589 12.122 1.00 27.46 625 GLY A CA 1
ATOM 2171 C C . GLY A 1 288 ? -19.165 -35.081 12.095 1.00 28.55 625 GLY A C 1
ATOM 2172 O O . GLY A 1 288 ? -18.419 -34.325 12.723 1.00 25.68 625 GLY A O 1
ATOM 2173 N N . ALA A 1 289 ? -20.189 -34.639 11.379 1.00 23.24 626 ALA A N 1
ATOM 2174 C CA . ALA A 1 289 ? -20.555 -33.225 11.401 1.00 22.95 626 ALA A CA 1
ATOM 2175 C C . ALA A 1 289 ? -22.043 -33.060 11.149 1.00 26.61 626 ALA A C 1
ATOM 2176 O O . ALA A 1 289 ? -22.683 -33.945 10.587 1.00 26.04 626 ALA A O 1
ATOM 2178 N N . ALA A 1 290 ? -22.597 -31.932 11.588 1.00 22.98 627 ALA A N 1
ATOM 2179 C CA . ALA A 1 290 ? -23.992 -31.624 11.324 1.00 25.50 627 ALA A CA 1
ATOM 2180 C C . ALA A 1 290 ? -24.109 -30.264 10.658 1.00 26.12 627 ALA A C 1
ATOM 2181 O O . ALA A 1 290 ? -23.290 -29.377 10.903 1.00 24.79 627 ALA A O 1
ATOM 2183 N N . PHE A 1 291 ? -25.126 -30.091 9.824 1.00 24.75 628 PHE A N 1
ATOM 2184 C CA . PHE A 1 291 ? -25.401 -28.764 9.291 1.00 29.99 628 PHE A CA 1
ATOM 2185 C C . PHE A 1 291 ? -26.877 -28.580 8.991 1.00 30.39 628 PHE A C 1
ATOM 2186 O O . PHE A 1 291 ? -27.664 -29.519 9.063 1.00 28.57 628 PHE A O 1
ATOM 2194 N N . ASN A 1 292 ? -27.262 -27.359 8.660 1.00 28.76 629 ASN A N 1
ATOM 2195 C CA . ASN A 1 292 ? -28.653 -27.137 8.334 1.00 29.51 629 ASN A CA 1
ATOM 2196 C C . ASN A 1 292 ? -28.833 -26.289 7.092 1.00 31.12 629 ASN A C 1
ATOM 2197 O O . ASN A 1 292 ? -27.989 -25.472 6.742 1.00 29.85 629 ASN A O 1
ATOM 2202 N N . TYR A 1 293 ? -29.936 -26.544 6.414 1.00 30.95 630 TYR A N 1
ATOM 2203 C CA A TYR A 1 293 ? -30.372 -25.734 5.288 0.52 37.42 630 TYR A CA 1
ATOM 2204 C CA B TYR A 1 293 ? -30.372 -25.734 5.289 0.48 37.41 630 TYR A CA 1
ATOM 2205 C C . TYR A 1 293 ? -31.869 -25.578 5.428 1.00 35.13 630 TYR A C 1
ATOM 2206 O O . TYR A 1 293 ? -32.589 -26.576 5.554 1.00 34.94 630 TYR A O 1
ATOM 2210 N N . LEU A 1 294 ? -32.325 -24.330 5.428 1.00 39.71 631 LEU A N 1
ATOM 2211 C CA . LEU A 1 294 ? -33.712 -24.021 5.736 1.00 46.00 631 LEU A CA 1
ATOM 2212 C C . LEU A 1 294 ? -34.015 -24.610 7.122 1.00 41.67 631 LEU A C 1
ATOM 2213 O O . LEU A 1 294 ? -33.270 -24.365 8.076 1.00 45.38 631 LEU A O 1
ATOM 2218 N N . ASN A 1 295 ? -35.073 -25.399 7.243 1.00 42.77 632 ASN A N 1
ATOM 2219 C CA . ASN A 1 295 ? -35.397 -25.992 8.543 1.00 41.77 632 ASN A CA 1
ATOM 2220 C C . ASN A 1 295 ? -34.992 -27.459 8.629 1.00 42.88 632 ASN A C 1
ATOM 2221 O O . ASN A 1 295 ? -35.405 -28.183 9.542 1.00 41.92 632 ASN A O 1
ATOM 2223 N N . GLN A 1 296 ? -34.184 -27.901 7.674 1.00 39.58 633 GLN A N 1
ATOM 2224 C CA . GLN A 1 296 ? -33.742 -29.289 7.647 1.00 35.23 633 GLN A CA 1
ATOM 2225 C C . GLN A 1 296 ? -32.362 -29.433 8.286 1.00 37.61 633 GLN A C 1
ATOM 2226 O O . GLN A 1 296 ? -31.506 -28.559 8.141 1.00 37.14 633 GLN A O 1
ATOM 2230 N N . ILE A 1 297 ? -32.160 -30.538 8.995 1.00 34.26 634 ILE A N 1
ATOM 2231 C CA . ILE A 1 297 ? -30.885 -30.839 9.638 1.00 35.27 634 ILE A CA 1
ATOM 2232 C C . ILE A 1 297 ? -30.238 -32.026 8.936 1.00 30.77 634 ILE A C 1
ATOM 2233 O O . ILE A 1 297 ? -30.915 -33.002 8.601 1.00 34.41 634 ILE A O 1
ATOM 2238 N N . TYR A 1 298 ? -28.934 -31.935 8.691 1.00 28.52 635 TYR A N 1
ATOM 2239 C CA . TYR A 1 298 ? -28.187 -33.017 8.042 1.00 23.71 635 TYR A CA 1
ATOM 2240 C C . TYR A 1 298 ? -27.044 -33.463 8.940 1.00 29.93 635 TYR A C 1
ATOM 2241 O O . TYR A 1 298 ? -26.372 -32.632 9.559 1.00 32.40 635 TYR A O 1
ATOM 2250 N N . VAL A 1 299 ? -26.830 -34.770 9.020 1.00 26.50 636 VAL A N 1
ATOM 2251 C CA . VAL A 1 299 ? -25.735 -35.330 9.809 1.00 24.46 636 VAL A CA 1
ATOM 2252 C C . VAL A 1 299 ? -24.915 -36.196 8.865 1.00 27.25 636 VAL A C 1
ATOM 2253 O O . VAL A 1 299 ? -25.487 -36.935 8.070 1.00 29.38 636 VAL A O 1
ATOM 2257 N N . VAL A 1 300 ? -23.589 -36.101 8.929 1.00 25.99 637 VAL A N 1
ATOM 2258 C CA A VAL A 1 300 ? -22.726 -36.743 7.939 0.44 21.74 637 VAL A CA 1
ATOM 2259 C CA B VAL A 1 300 ? -22.750 -36.783 7.949 0.56 21.68 637 VAL A CA 1
ATOM 2260 C C . VAL A 1 300 ? -21.502 -37.413 8.556 1.00 24.68 637 VAL A C 1
ATOM 2261 O O . VAL A 1 300 ? -20.836 -36.824 9.399 1.00 22.17 637 VAL A O 1
ATOM 2268 N N . GLY A 1 301 ? -21.198 -38.637 8.114 1.00 26.28 638 GLY A N 1
ATOM 2269 C CA . GLY A 1 301 ? -19.945 -39.294 8.452 1.00 23.66 638 GLY A CA 1
ATOM 2270 C C . GLY A 1 301 ? -19.749 -39.657 9.906 1.00 27.75 638 GLY A C 1
ATOM 2271 O O . GLY A 1 301 ? -20.709 -39.834 10.650 1.00 27.27 638 GLY A O 1
ATOM 2272 N N . GLY A 1 302 ? -18.490 -39.764 10.315 1.00 25.79 639 GLY A N 1
ATOM 2273 C CA . GLY A 1 302 ? -18.181 -40.094 11.692 1.00 20.32 639 GLY A CA 1
ATOM 2274 C C . GLY A 1 302 ? -17.981 -41.593 11.884 1.00 24.63 639 GLY A C 1
ATOM 2275 O O . GLY A 1 302 ? -17.515 -42.287 10.978 1.00 26.36 639 GLY A O 1
ATOM 2276 N N . ILE A 1 303 ? -18.340 -42.092 13.056 1.00 26.63 640 ILE A N 1
ATOM 2277 C CA . ILE A 1 303 ? -18.080 -43.492 13.406 1.00 25.17 640 ILE A CA 1
ATOM 2278 C C . ILE A 1 303 ? -19.222 -43.993 14.279 1.00 27.90 640 ILE A C 1
ATOM 2279 O O . ILE A 1 303 ? -19.706 -43.255 15.132 1.00 26.47 640 ILE A O 1
ATOM 2284 N N . ASP A 1 304 ? -19.677 -45.228 14.068 1.00 30.88 641 ASP A N 1
ATOM 2285 C CA . ASP A 1 304 ? -20.823 -45.709 14.841 1.00 28.77 641 ASP A CA 1
ATOM 2286 C C . ASP A 1 304 ? -20.395 -46.454 16.109 1.00 31.06 641 ASP A C 1
ATOM 2287 O O . ASP A 1 304 ? -19.202 -46.595 16.382 1.00 31.01 641 ASP A O 1
ATOM 2292 N N . ASN A 1 305 ? -21.368 -46.915 16.894 1.00 30.73 642 ASN A N 1
ATOM 2293 C CA . ASN A 1 305 ? -21.066 -47.526 18.184 1.00 33.52 642 ASN A CA 1
ATOM 2294 C C . ASN A 1 305 ? -20.467 -48.933 18.072 1.00 37.52 642 ASN A C 1
ATOM 2295 O O . ASN A 1 305 ? -20.089 -49.533 19.080 1.00 45.55 642 ASN A O 1
ATOM 2300 N N . GLU A 1 306 ? -20.385 -49.453 16.854 1.00 32.54 643 GLU A N 1
ATOM 2301 C CA . GLU A 1 306 ? -19.734 -50.741 16.620 1.00 37.67 643 GLU A CA 1
ATOM 2302 C C . GLU A 1 306 ? -18.362 -50.531 15.989 1.00 35.78 643 GLU A C 1
ATOM 2303 O O . GLU A 1 306 ? -17.757 -51.472 15.486 1.00 32.27 643 GLU A O 1
ATOM 2309 N N . HIS A 1 307 ? -17.907 -49.277 16.021 1.00 31.12 644 HIS A N 1
ATOM 2310 C CA . HIS A 1 307 ? -16.582 -48.832 15.565 1.00 32.49 644 HIS A CA 1
ATOM 2311 C C . HIS A 1 307 ? -16.397 -48.830 14.055 1.00 35.42 644 HIS A C 1
ATOM 2312 O O . HIS A 1 307 ? -15.267 -48.805 13.576 1.00 30.55 644 HIS A O 1
ATOM 2319 N N . ASN A 1 308 ? -17.493 -48.815 13.299 1.00 27.19 645 ASN A N 1
ATOM 2320 C CA . ASN A 1 308 ? -17.390 -48.635 11.857 1.00 31.05 645 ASN A CA 1
ATOM 2321 C C . ASN A 1 308 ? -17.322 -47.163 11.457 1.00 30.54 645 ASN A C 1
ATOM 2322 O O . ASN A 1 308 ? -18.161 -46.366 11.867 1.00 29.15 645 ASN A O 1
ATOM 2327 N N . ILE A 1 309 ? -16.324 -46.809 10.654 1.00 32.11 646 ILE A N 1
ATOM 2328 C CA . ILE A 1 309 ? -16.217 -45.444 10.158 1.00 29.20 646 ILE A CA 1
ATOM 2329 C C . ILE A 1 309 ? -17.225 -45.290 9.025 1.00 31.93 646 ILE A C 1
ATOM 2330 O O . ILE A 1 309 ? -17.394 -46.189 8.200 1.00 35.84 646 ILE A O 1
ATOM 2335 N N . LEU A 1 310 ? -17.910 -44.155 9.008 1.00 29.08 647 LEU A N 1
ATOM 2336 C CA . LEU A 1 310 ? -19.137 -43.996 8.230 1.00 28.80 647 LEU A CA 1
ATOM 2337 C C . LEU A 1 310 ? -19.026 -43.060 7.038 1.00 30.52 647 LEU A C 1
ATOM 2338 O O . LEU A 1 310 ? -18.267 -42.091 7.064 1.00 33.15 647 LEU A O 1
ATOM 2343 N N . ASP A 1 311 ? -19.838 -43.335 6.018 1.00 29.48 648 ASP A N 1
ATOM 2344 C CA . ASP A 1 311 ? -20.051 -42.403 4.924 1.00 31.16 648 ASP A CA 1
ATOM 2345 C C . ASP A 1 311 ? -21.515 -41.976 4.867 1.00 31.00 648 ASP A C 1
ATOM 2346 O O . ASP A 1 311 ? -21.917 -41.246 3.972 1.00 30.74 648 ASP A O 1
ATOM 2351 N N . SER A 1 312 ? -22.320 -42.429 5.824 1.00 30.53 649 SER A N 1
ATOM 2352 C CA . SER A 1 312 ? -23.757 -42.221 5.708 1.00 28.59 649 SER A CA 1
ATOM 2353 C C . SER A 1 312 ? -24.190 -40.791 6.033 1.00 30.71 649 SER A C 1
ATOM 2354 O O . SER A 1 312 ? -23.575 -40.098 6.848 1.00 28.59 649 SER A O 1
ATOM 2357 N N . VAL A 1 313 ? -25.267 -40.369 5.383 1.00 26.00 650 VAL A N 1
ATOM 2358 C CA . VAL A 1 313 ? -25.849 -39.055 5.597 1.00 28.85 650 VAL A CA 1
ATOM 2359 C C . VAL A 1 313 ? -27.300 -39.183 6.029 1.00 30.39 650 VAL A C 1
ATOM 2360 O O . VAL A 1 313 ? -28.084 -39.857 5.361 1.00 32.21 650 VAL A O 1
ATOM 2364 N N . GLU A 1 314 ? -27.652 -38.544 7.140 1.00 28.81 651 GLU A N 1
ATOM 2365 C CA . GLU A 1 314 ? -29.037 -38.524 7.607 1.00 33.47 651 GLU A CA 1
ATOM 2366 C C . GLU A 1 314 ? -29.630 -37.127 7.534 1.00 31.58 651 GLU A C 1
ATOM 2367 O O . GLU A 1 314 ? -28.963 -36.149 7.865 1.00 31.23 651 GLU A O 1
ATOM 2373 N N . GLN A 1 315 ? -30.895 -37.044 7.130 1.00 28.81 652 GLN A N 1
ATOM 2374 C CA . GLN A 1 315 ? -31.596 -35.771 7.045 1.00 30.62 652 GLN A CA 1
ATOM 2375 C C . GLN A 1 315 ? -32.852 -35.798 7.899 1.00 31.65 652 GLN A C 1
ATOM 2376 O O . GLN A 1 315 ? -33.643 -36.742 7.819 1.00 32.28 652 GLN A O 1
ATOM 2382 N N . TYR A 1 316 ? -33.043 -34.762 8.702 1.00 31.24 653 TYR A N 1
ATOM 2383 C CA . TYR A 1 316 ? -34.270 -34.632 9.474 1.00 30.50 653 TYR A CA 1
ATOM 2384 C C . TYR A 1 316 ? -35.252 -33.743 8.730 1.00 42.31 653 TYR A C 1
ATOM 2385 O O . TYR A 1 316 ? -34.945 -32.591 8.415 1.00 42.19 653 TYR A O 1
ATOM 2394 N N . GLN A 1 317 ? -36.428 -34.289 8.442 1.00 43.83 654 GLN A N 1
ATOM 2395 C CA . GLN A 1 317 ? -37.488 -33.523 7.798 1.00 48.88 654 GLN A CA 1
ATOM 2396 C C . GLN A 1 317 ? -38.571 -33.215 8.824 1.00 48.40 654 GLN A C 1
ATOM 2397 O O . GLN A 1 317 ? -39.187 -34.127 9.370 1.00 45.03 654 GLN A O 1
ATOM 2399 N N . PRO A 1 318 ? -38.786 -31.923 9.105 1.00 45.68 655 PRO A N 1
ATOM 2400 C CA . PRO A 1 318 ? -39.767 -31.495 10.107 1.00 51.47 655 PRO A CA 1
ATOM 2401 C C . PRO A 1 318 ? -41.180 -31.957 9.765 1.00 51.77 655 PRO A C 1
ATOM 2402 O O . PRO A 1 318 ? -41.915 -32.359 10.668 1.00 53.96 655 PRO A O 1
ATOM 2406 N N . PHE A 1 319 ? -41.536 -31.923 8.482 1.00 54.44 656 PHE A N 1
ATOM 2407 C CA . PHE A 1 319 ? -42.866 -32.335 8.031 1.00 54.21 656 PHE A CA 1
ATOM 2408 C C . PHE A 1 319 ? -43.164 -33.790 8.385 1.00 56.11 656 PHE A C 1
ATOM 2409 O O . PHE A 1 319 ? -44.296 -34.141 8.715 1.00 65.99 656 PHE A O 1
ATOM 2411 N N . ASN A 1 320 ? -42.139 -34.632 8.323 1.00 55.87 657 ASN A N 1
ATOM 2412 C CA . ASN A 1 320 ? -42.297 -36.055 8.591 1.00 52.96 657 ASN A CA 1
ATOM 2413 C C . ASN A 1 320 ? -41.969 -36.410 10.039 1.00 48.62 657 ASN A C 1
ATOM 2414 O O . ASN A 1 320 ? -42.356 -37.470 10.529 1.00 49.78 657 ASN A O 1
ATOM 2417 N N . LYS A 1 321 ? -41.254 -35.511 10.711 1.00 51.44 658 LYS A N 1
ATOM 2418 C CA . LYS A 1 321 ? -40.786 -35.729 12.080 1.00 43.18 658 LYS A CA 1
ATOM 2419 C C . LYS A 1 321 ? -40.012 -37.042 12.215 1.00 42.35 658 LYS A C 1
ATOM 2420 O O . LYS A 1 321 ? -40.227 -37.824 13.137 1.00 40.91 658 LYS A O 1
ATOM 2424 N N . ARG A 1 322 ? -39.100 -37.273 11.278 1.00 47.09 659 ARG A N 1
ATOM 2425 C CA . ARG A 1 322 ? -38.231 -38.437 11.340 1.00 45.64 659 ARG A CA 1
ATOM 2426 C C . ARG A 1 322 ? -36.949 -38.190 10.556 1.00 41.00 659 ARG A C 1
ATOM 2427 O O . ARG A 1 322 ? -36.904 -37.330 9.678 1.00 37.65 659 ARG A O 1
ATOM 2435 N N . TRP A 1 323 ? -35.910 -38.943 10.897 1.00 35.74 660 TRP A N 1
ATOM 2436 C CA . TRP A 1 323 ? -34.669 -38.934 10.136 1.00 35.46 660 TRP A CA 1
ATOM 2437 C C . TRP A 1 323 ? -34.744 -39.965 9.020 1.00 38.87 660 TRP A C 1
ATOM 2438 O O . TRP A 1 323 ? -35.326 -41.039 9.200 1.00 38.29 660 TRP A O 1
ATOM 2449 N N . GLN A 1 324 ? -34.152 -39.638 7.877 1.00 34.73 661 GLN A N 1
ATOM 2450 C CA . GLN A 1 324 ? -34.069 -40.555 6.749 1.00 37.55 661 GLN A CA 1
ATOM 2451 C C . GLN A 1 324 ? -32.679 -40.487 6.128 1.00 41.32 661 GLN A C 1
ATOM 2452 O O . GLN A 1 324 ? -32.039 -39.437 6.145 1.00 39.72 661 GLN A O 1
ATOM 2454 N N . PHE A 1 325 ? -32.211 -41.598 5.575 1.00 39.09 662 PHE A N 1
ATOM 2455 C CA . PHE A 1 325 ? -30.903 -41.612 4.925 1.00 36.17 662 PHE A CA 1
ATOM 2456 C C . PHE A 1 325 ? -30.934 -40.942 3.560 1.00 38.19 662 PHE A C 1
ATOM 2457 O O . PHE A 1 325 ? -31.925 -41.030 2.838 1.00 43.29 662 PHE A O 1
ATOM 2465 N N . LEU A 1 326 ? -29.848 -40.256 3.217 1.00 33.55 663 LEU A N 1
ATOM 2466 C CA . LEU A 1 326 ? -29.609 -39.842 1.830 1.00 38.64 663 LEU A CA 1
ATOM 2467 C C . LEU A 1 326 ? -28.488 -40.707 1.256 1.00 40.21 663 LEU A C 1
ATOM 2468 O O . LEU A 1 326 ? -28.010 -41.627 1.928 1.00 35.37 663 LEU A O 1
ATOM 2473 N N . ASN A 1 327 ? -28.078 -40.439 0.019 1.00 39.68 664 ASN A N 1
ATOM 2474 C CA . ASN A 1 327 ? -26.871 -41.070 -0.504 1.00 41.84 664 ASN A CA 1
ATOM 2475 C C . ASN A 1 327 ? -25.684 -40.652 0.361 1.00 38.14 664 ASN A C 1
ATOM 2476 O O . ASN A 1 327 ? -25.642 -39.529 0.849 1.00 39.64 664 ASN A O 1
ATOM 2481 N N . GLY A 1 328 ? -24.733 -41.557 0.567 1.00 39.49 665 GLY A N 1
ATOM 2482 C CA . GLY A 1 328 ? -23.590 -41.258 1.411 1.00 35.06 665 GLY A CA 1
ATOM 2483 C C . GLY A 1 328 ? -22.547 -40.381 0.739 1.00 37.17 665 GLY A C 1
ATOM 2484 O O . GLY A 1 328 ? -22.612 -40.151 -0.467 1.00 36.84 665 GLY A O 1
ATOM 2485 N N . VAL A 1 329 ? -21.584 -39.890 1.516 1.00 34.56 666 VAL A N 1
ATOM 2486 C CA . VAL A 1 329 ? -20.424 -39.203 0.947 1.00 38.13 666 VAL A CA 1
ATOM 2487 C C . VAL A 1 329 ? -19.561 -40.205 0.182 1.00 31.53 666 VAL A C 1
ATOM 2488 O O . VAL A 1 329 ? -19.589 -41.394 0.485 1.00 33.34 666 VAL A O 1
ATOM 2492 N N . PRO A 1 330 ? -18.789 -39.727 -0.811 1.00 33.74 667 PRO A N 1
ATOM 2493 C CA . PRO A 1 330 ? -18.015 -40.625 -1.683 1.00 36.71 667 PRO A CA 1
ATOM 2494 C C . PRO A 1 330 ? -16.936 -41.457 -0.994 1.00 37.94 667 PRO A C 1
ATOM 2495 O O . PRO A 1 330 ? -16.463 -42.424 -1.594 1.00 35.62 667 PRO A O 1
ATOM 2499 N N . GLU A 1 331 ? -16.523 -41.094 0.216 1.00 29.05 668 GLU A N 1
ATOM 2500 C CA . GLU A 1 331 ? -15.685 -41.999 0.996 1.00 37.81 668 GLU A CA 1
ATOM 2501 C C . GLU A 1 331 ? -15.996 -41.878 2.475 1.00 36.82 668 GLU A C 1
ATOM 2502 O O . GLU A 1 331 ? -16.444 -40.828 2.940 1.00 32.56 668 GLU A O 1
ATOM 2508 N N . LYS A 1 332 ? -15.768 -42.962 3.209 1.00 34.08 669 LYS A N 1
ATOM 2509 C CA . LYS A 1 332 ? -16.002 -42.968 4.647 1.00 37.08 669 LYS A CA 1
ATOM 2510 C C . LYS A 1 332 ? -14.968 -42.065 5.303 1.00 39.14 669 LYS A C 1
ATOM 2511 O O . LYS A 1 332 ? -13.801 -42.085 4.918 1.00 32.54 669 LYS A O 1
ATOM 2517 N N . LYS A 1 333 ? -15.384 -41.272 6.289 1.00 27.37 670 LYS A N 1
ATOM 2518 C CA . LYS A 1 333 ? -14.417 -40.461 7.015 1.00 26.12 670 LYS A CA 1
ATOM 2519 C C . LYS A 1 333 ? -14.986 -39.939 8.326 1.00 26.45 670 LYS A C 1
ATOM 2520 O O . LYS A 1 333 ? -16.195 -39.759 8.475 1.00 24.38 670 LYS A O 1
ATOM 2526 N N . MET A 1 334 ? -14.085 -39.712 9.270 1.00 23.52 671 MET A N 1
ATOM 2527 C CA . MET A 1 334 ? -14.419 -39.107 10.539 1.00 25.43 671 MET A CA 1
ATOM 2528 C C . MET A 1 334 ? -13.351 -38.070 10.866 1.00 23.46 671 MET A C 1
ATOM 2529 O O . MET A 1 334 ? -12.301 -38.018 10.205 1.00 26.98 671 MET A O 1
ATOM 2534 N N . ASN A 1 335 ? -13.634 -37.230 11.859 1.00 22.64 672 ASN A N 1
ATOM 2535 C CA . ASN A 1 335 ? -12.707 -36.190 12.293 1.00 24.07 672 ASN A CA 1
ATOM 2536 C C . ASN A 1 335 ? -12.241 -35.332 11.132 1.00 22.56 672 ASN A C 1
ATOM 2537 O O . ASN A 1 335 ? -11.041 -35.086 10.959 1.00 25.13 672 ASN A O 1
ATOM 2542 N N . PHE A 1 336 ? -13.209 -34.888 10.335 1.00 23.11 673 PHE A N 1
ATOM 2543 C CA . PHE A 1 336 ? -12.946 -33.993 9.215 1.00 24.65 673 PHE A CA 1
ATOM 2544 C C . PHE A 1 336 ? -13.372 -32.564 9.557 1.00 24.44 673 PHE A C 1
ATOM 2545 O O . PHE A 1 336 ? -14.038 -32.331 10.568 1.00 24.68 673 PHE A O 1
ATOM 2553 N N . GLY A 1 337 ? -12.974 -31.615 8.720 1.00 24.24 674 GLY A N 1
ATOM 2554 C CA . GLY A 1 337 ? -13.406 -30.236 8.877 1.00 27.57 674 GLY A CA 1
ATOM 2555 C C . GLY A 1 337 ? -14.558 -29.996 7.923 1.00 29.43 674 GLY A C 1
ATOM 2556 O O . GLY A 1 337 ? -14.591 -30.565 6.836 1.00 30.36 674 GLY A O 1
ATOM 2557 N N . ALA A 1 338 ? -15.510 -29.159 8.315 1.00 22.33 675 ALA A N 1
ATOM 2558 C CA . ALA A 1 338 ? -16.650 -28.902 7.449 1.00 25.53 675 ALA A CA 1
ATOM 2559 C C . ALA A 1 338 ? -17.359 -27.614 7.814 1.00 27.18 675 ALA A C 1
ATOM 2560 O O . ALA A 1 338 ? -17.334 -27.204 8.964 1.00 25.84 675 ALA A O 1
ATOM 2562 N N . ALA A 1 339 ? -17.991 -26.983 6.831 1.00 25.66 676 ALA A N 1
ATOM 2563 C CA . ALA A 1 339 ? -18.741 -25.755 7.089 1.00 27.64 676 ALA A CA 1
ATOM 2564 C C . ALA A 1 339 ? -19.747 -25.519 5.979 1.00 28.03 676 ALA A C 1
ATOM 2565 O O . ALA A 1 339 ? -19.611 -26.054 4.884 1.00 25.29 676 ALA A O 1
ATOM 2567 N N . THR A 1 340 ? -20.767 -24.715 6.255 1.00 27.66 677 THR A N 1
ATOM 2568 C CA . THR A 1 340 ? -21.779 -24.474 5.238 1.00 25.91 677 THR A CA 1
ATOM 2569 C C . THR A 1 340 ? -21.555 -23.165 4.509 1.00 30.81 677 THR A C 1
ATOM 2570 O O . THR A 1 340 ? -21.255 -22.143 5.117 1.00 31.87 677 THR A O 1
ATOM 2574 N N . LEU A 1 341 ? -21.689 -23.234 3.191 1.00 32.17 678 LEU A N 1
ATOM 2575 C CA . LEU A 1 341 ? -21.681 -22.062 2.330 1.00 34.04 678 LEU A CA 1
ATOM 2576 C C . LEU A 1 341 ? -23.130 -21.789 1.943 1.00 46.61 678 LEU A C 1
ATOM 2577 O O . LEU A 1 341 ? -24.031 -22.504 2.395 1.00 38.44 678 LEU A O 1
ATOM 2582 N N . SER A 1 342 ? -23.369 -20.777 1.116 1.00 36.51 679 SER A N 1
ATOM 2583 C CA . SER A 1 342 ? -24.745 -20.407 0.780 1.00 41.83 679 SER A CA 1
ATOM 2584 C C . SER A 1 342 ? -25.452 -21.486 -0.044 1.00 34.67 679 SER A C 1
ATOM 2585 O O . SER A 1 342 ? -24.849 -22.091 -0.933 1.00 41.82 679 SER A O 1
ATOM 2588 N N . SER A 1 344 ? -24.863 -24.683 -0.063 1.00 42.64 681 SER A N 1
ATOM 2589 C CA . SER A 1 344 ? -23.816 -25.695 -0.234 1.00 46.11 681 SER A CA 1
ATOM 2590 C C . SER A 1 344 ? -23.120 -26.039 1.092 1.00 47.15 681 SER A C 1
ATOM 2591 O O . SER A 1 344 ? -23.337 -25.374 2.111 1.00 44.75 681 SER A O 1
ATOM 2594 N N . TYR A 1 345 ? -22.302 -27.091 1.068 1.00 34.33 682 TYR A N 1
ATOM 2595 C CA . TYR A 1 345 ? -21.623 -27.596 2.259 1.00 31.79 682 TYR A CA 1
ATOM 2596 C C . TYR A 1 345 ? -20.300 -28.229 1.875 1.00 30.81 682 TYR A C 1
ATOM 2597 O O . TYR A 1 345 ? -20.258 -29.097 1.006 1.00 35.84 682 TYR A O 1
ATOM 2606 N N . ILE A 1 346 ? -19.221 -27.817 2.526 1.00 29.33 683 ILE A N 1
ATOM 2607 C CA . ILE A 1 346 ? -17.909 -28.356 2.183 1.00 26.02 683 ILE A CA 1
ATOM 2608 C C . ILE A 1 346 ? -17.382 -29.224 3.325 1.00 29.78 683 ILE A C 1
ATOM 2609 O O . ILE A 1 346 ? -17.537 -28.894 4.503 1.00 24.19 683 ILE A O 1
ATOM 2614 N N . ILE A 1 347 ? -16.814 -30.372 2.967 1.00 25.50 684 ILE A N 1
ATOM 2615 C CA . ILE A 1 347 ? -16.145 -31.254 3.918 1.00 23.99 684 ILE A CA 1
ATOM 2616 C C . ILE A 1 347 ? -14.722 -31.445 3.428 1.00 30.34 684 ILE A C 1
ATOM 2617 O O . ILE A 1 347 ? -14.510 -31.655 2.233 1.00 29.58 684 ILE A O 1
ATOM 2622 N N . THR A 1 348 ? -13.739 -31.351 4.320 1.00 26.63 685 THR A N 1
ATOM 2623 C CA . THR A 1 348 ? -12.344 -31.494 3.891 1.00 27.38 685 THR A CA 1
ATOM 2624 C C . THR A 1 348 ? -11.577 -32.446 4.795 1.00 28.44 685 THR A C 1
ATOM 2625 O O . THR A 1 348 ? -11.845 -32.521 5.996 1.00 23.45 685 THR A O 1
ATOM 2629 N N . GLY A 1 349 ? -10.614 -33.162 4.222 1.00 25.83 686 GLY A N 1
ATOM 2630 C CA . GLY A 1 349 ? -9.743 -34.018 5.010 1.00 23.82 686 GLY A CA 1
ATOM 2631 C C . GLY A 1 349 ? -10.442 -35.104 5.822 1.00 21.07 686 GLY A C 1
ATOM 2632 O O . GLY A 1 349 ? -11.461 -35.660 5.408 1.00 24.94 686 GLY A O 1
ATOM 2633 N N . GLY A 1 350 ? -9.867 -35.417 6.978 1.00 19.91 687 GLY A N 1
ATOM 2634 C CA . GLY A 1 350 ? -10.428 -36.422 7.871 1.00 21.12 687 GLY A CA 1
ATOM 2635 C C . GLY A 1 350 ? -9.561 -37.671 7.835 1.00 26.34 687 GLY A C 1
ATOM 2636 O O . GLY A 1 350 ? -8.473 -37.669 7.261 1.00 25.47 687 GLY A O 1
ATOM 2637 N N . GLU A 1 351 ? -10.034 -38.736 8.459 1.00 28.72 688 GLU A N 1
ATOM 2638 C CA . GLU A 1 351 ? -9.289 -39.988 8.492 1.00 27.05 688 GLU A CA 1
ATOM 2639 C C . GLU A 1 351 ? -10.250 -41.149 8.323 1.00 35.23 688 GLU A C 1
ATOM 2640 O O . GLU A 1 351 ? -11.432 -41.037 8.640 1.00 28.21 688 GLU A O 1
ATOM 2646 N N . ASN A 1 352 ? -9.737 -42.267 7.825 1.00 32.30 689 ASN A N 1
ATOM 2647 C CA . ASN A 1 352 ? -10.538 -43.478 7.682 1.00 36.09 689 ASN A CA 1
ATOM 2648 C C . ASN A 1 352 ? -9.644 -44.711 7.607 1.00 40.52 689 ASN A C 1
ATOM 2649 O O . ASN A 1 352 ? -9.949 -45.657 6.891 1.00 47.78 689 ASN A O 1
ATOM 2654 N N . GLY A 1 353 ? -8.543 -44.680 8.350 1.00 40.87 690 GLY A N 1
ATOM 2655 C CA . GLY A 1 353 ? -7.479 -45.658 8.201 1.00 44.21 690 GLY A CA 1
ATOM 2656 C C . GLY A 1 353 ? -6.238 -44.944 7.701 1.00 46.96 690 GLY A C 1
ATOM 2657 O O . GLY A 1 353 ? -5.131 -45.157 8.208 1.00 44.17 690 GLY A O 1
ATOM 2658 N N . GLU A 1 354 ? -6.440 -44.079 6.708 1.00 39.99 691 GLU A N 1
ATOM 2659 C CA . GLU A 1 354 ? -5.389 -43.206 6.204 1.00 36.82 691 GLU A CA 1
ATOM 2660 C C . GLU A 1 354 ? -5.764 -41.749 6.465 1.00 38.44 691 GLU A C 1
ATOM 2661 O O . GLU A 1 354 ? -6.925 -41.446 6.741 1.00 34.04 691 GLU A O 1
ATOM 2665 N N . VAL A 1 355 ? -4.782 -40.859 6.381 1.00 35.66 692 VAL A N 1
ATOM 2666 C CA . VAL A 1 355 ? -5.024 -39.421 6.534 1.00 33.20 692 VAL A CA 1
ATOM 2667 C C . VAL A 1 355 ? -5.427 -38.830 5.185 1.00 36.74 692 VAL A C 1
ATOM 2668 O O . VAL A 1 355 ? -4.718 -39.000 4.187 1.00 33.55 692 VAL A O 1
ATOM 2672 N N . LEU A 1 356 ? -6.567 -38.147 5.145 1.00 27.12 693 LEU A N 1
ATOM 2673 C CA . LEU A 1 356 ? -7.157 -37.720 3.880 1.00 29.03 693 LEU A CA 1
ATOM 2674 C C . LEU A 1 356 ? -6.894 -36.247 3.560 1.00 28.10 693 LEU A C 1
ATOM 2675 O O . LEU A 1 356 ? -6.809 -35.413 4.467 1.00 26.31 693 LEU A O 1
ATOM 2680 N N . ASN A 1 357 ? -6.760 -35.931 2.273 1.00 28.88 694 ASN A N 1
ATOM 2681 C CA . ASN A 1 357 ? -6.700 -34.542 1.847 1.00 29.62 694 ASN A CA 1
ATOM 2682 C C . ASN A 1 357 ? -7.859 -34.208 0.917 1.00 25.80 694 ASN A C 1
ATOM 2683 O O . ASN A 1 357 ? -7.892 -33.139 0.322 1.00 32.16 694 ASN A O 1
ATOM 2688 N N . SER A 1 358 ? -8.805 -35.131 0.796 1.00 29.51 695 SER A N 1
ATOM 2689 C CA . SER A 1 358 ? -9.914 -34.950 -0.133 1.00 29.05 695 SER A CA 1
ATOM 2690 C C . SER A 1 358 ? -10.932 -33.931 0.344 1.00 32.06 695 SER A C 1
ATOM 2691 O O . SER A 1 358 ? -11.148 -33.755 1.536 1.00 33.73 695 SER A O 1
ATOM 2694 N N . CYS A 1 359 ? -11.559 -33.265 -0.616 1.00 30.92 696 CYS A N 1
ATOM 2695 C CA A CYS A 1 359 ? -12.595 -32.288 -0.313 0.39 31.29 696 CYS A CA 1
ATOM 2696 C CA B CYS A 1 359 ? -12.571 -32.264 -0.329 0.61 31.33 696 CYS A CA 1
ATOM 2697 C C . CYS A 1 359 ? -13.792 -32.524 -1.215 1.00 35.19 696 CYS A C 1
ATOM 2698 O O . CYS A 1 359 ? -13.643 -32.830 -2.402 1.00 32.19 696 CYS A O 1
ATOM 2703 N N . HIS A 1 360 ? -14.986 -32.423 -0.638 1.00 26.78 697 HIS A N 1
ATOM 2704 C CA . HIS A 1 360 ? -16.222 -32.599 -1.398 1.00 24.89 697 HIS A CA 1
ATOM 2705 C C . HIS A 1 360 ? -17.237 -31.532 -1.026 1.00 30.02 697 HIS A C 1
ATOM 2706 O O . HIS A 1 360 ? -17.253 -31.033 0.106 1.00 27.67 697 HIS A O 1
ATOM 2713 N N . PHE A 1 361 ? -18.100 -31.210 -1.978 1.00 29.03 698 PHE A N 1
ATOM 2714 C CA . PHE A 1 361 ? -19.194 -30.285 -1.757 1.00 30.79 698 PHE A CA 1
ATOM 2715 C C . PHE A 1 361 ? -20.512 -31.028 -1.849 1.00 30.53 698 PHE A C 1
ATOM 2716 O O . PHE A 1 361 ? -20.715 -31.845 -2.746 1.00 33.05 698 PHE A O 1
ATOM 2724 N N . PHE A 1 362 ? -21.408 -30.720 -0.922 1.00 30.01 699 PHE A N 1
ATOM 2725 C CA . PHE A 1 362 ? -22.759 -31.241 -0.932 1.00 29.49 699 PHE A CA 1
ATOM 2726 C C . PHE A 1 362 ? -23.689 -30.174 -1.453 1.00 34.17 699 PHE A C 1
ATOM 2727 O O . PHE A 1 362 ? -23.616 -29.023 -1.026 1.00 32.58 699 PHE A O 1
ATOM 2735 N N . SER A 1 363 ? -24.571 -30.553 -2.365 1.00 29.88 700 SER A N 1
ATOM 2736 C CA . SER A 1 363 ? -25.621 -29.649 -2.809 1.00 33.37 700 SER A CA 1
ATOM 2737 C C . SER A 1 363 ? -26.965 -30.137 -2.319 1.00 34.47 700 SER A C 1
ATOM 2738 O O . SER A 1 363 ? -27.362 -31.254 -2.633 1.00 35.99 700 SER A O 1
ATOM 2741 N N . PRO A 1 364 ? -27.677 -29.297 -1.557 1.00 39.84 701 PRO A N 1
ATOM 2742 C CA . PRO A 1 364 ? -29.019 -29.655 -1.086 1.00 38.34 701 PRO A CA 1
ATOM 2743 C C . PRO A 1 364 ? -30.018 -29.624 -2.240 1.00 42.31 701 PRO A C 1
ATOM 2744 O O . PRO A 1 364 ? -31.148 -30.083 -2.102 1.00 47.29 701 PRO A O 1
ATOM 2748 N N . ASP A 1 365 ? -29.594 -29.079 -3.376 1.00 40.56 702 ASP A N 1
ATOM 2749 C CA . ASP A 1 365 ? -30.445 -29.045 -4.556 1.00 39.59 702 ASP A CA 1
ATOM 2750 C C . ASP A 1 365 ? -30.515 -30.424 -5.205 1.00 42.61 702 ASP A C 1
ATOM 2751 O O . ASP A 1 365 ? -31.503 -30.765 -5.852 1.00 52.26 702 ASP A O 1
ATOM 2756 N N . THR A 1 366 ? -29.467 -31.221 -5.027 1.00 35.92 703 THR A N 1
ATOM 2757 C CA . THR A 1 366 ? -29.409 -32.539 -5.648 1.00 33.77 703 THR A CA 1
ATOM 2758 C C . THR A 1 366 ? -29.240 -33.672 -4.638 1.00 36.48 703 THR A C 1
ATOM 2759 O O . THR A 1 366 ? -29.405 -34.847 -4.976 1.00 35.78 703 THR A O 1
ATOM 2763 N N . ASN A 1 367 ? -28.880 -33.303 -3.414 1.00 34.27 704 ASN A N 1
ATOM 2764 C CA . ASN A 1 367 ? -28.483 -34.251 -2.376 1.00 39.68 704 ASN A CA 1
ATOM 2765 C C . ASN A 1 367 ? -27.333 -35.150 -2.823 1.00 37.55 704 ASN A C 1
ATOM 2766 O O . ASN A 1 367 ? -27.215 -36.293 -2.382 1.00 40.03 704 ASN A O 1
ATOM 2771 N N . GLU A 1 368 ? -26.476 -34.622 -3.691 1.00 30.39 705 GLU A N 1
ATOM 2772 C CA . GLU A 1 368 ? -25.319 -35.373 -4.155 1.00 36.06 705 GLU A CA 1
ATOM 2773 C C . GLU A 1 368 ? -24.023 -34.619 -3.870 1.00 32.43 705 GLU A C 1
ATOM 2774 O O . GLU A 1 368 ? -24.041 -33.426 -3.560 1.00 34.61 705 GLU A O 1
ATOM 2777 N N . TRP A 1 369 ? -22.903 -35.326 -3.971 1.00 30.65 706 TRP A N 1
ATOM 2778 C CA . TRP A 1 369 ? -21.603 -34.761 -3.632 1.00 30.47 706 TRP A CA 1
ATOM 2779 C C . TRP A 1 369 ? -20.732 -34.550 -4.867 1.00 31.35 706 TRP A C 1
ATOM 2780 O O . TRP A 1 369 ? -20.800 -35.313 -5.817 1.00 34.80 706 TRP A O 1
ATOM 2791 N N . GLN A 1 370 ? -19.923 -33.499 -4.824 1.00 33.84 707 GLN A N 1
ATOM 2792 C CA . GLN A 1 370 ? -19.066 -33.105 -5.939 1.00 37.80 707 GLN A CA 1
ATOM 2793 C C . GLN A 1 370 ? -17.625 -33.041 -5.452 1.00 37.79 707 GLN A C 1
ATOM 2794 O O . GLN A 1 370 ? -17.354 -32.500 -4.381 1.00 34.38 707 GLN A O 1
ATOM 2800 N N . LEU A 1 371 ? -16.701 -33.615 -6.215 1.00 31.05 708 LEU A N 1
ATOM 2801 C CA . LEU A 1 371 ? -15.291 -33.549 -5.861 1.00 32.70 708 LEU A CA 1
ATOM 2802 C C . LEU A 1 371 ? -14.811 -32.099 -5.880 1.00 33.69 708 LEU A C 1
ATOM 2803 O O . LEU A 1 371 ? -15.153 -31.335 -6.784 1.00 35.05 708 LEU A O 1
ATOM 2808 N N . GLY A 1 372 ? -14.012 -31.723 -4.887 1.00 34.72 709 GLY A N 1
ATOM 2809 C CA . GLY A 1 372 ? -13.364 -30.421 -4.897 1.00 32.99 709 GLY A CA 1
ATOM 2810 C C . GLY A 1 372 ? -11.848 -30.553 -4.929 1.00 30.19 709 GLY A C 1
ATOM 2811 O O . GLY A 1 372 ? -11.316 -31.659 -5.018 1.00 33.06 709 GLY A O 1
ATOM 2812 N N . PRO A 1 373 ? -11.140 -29.422 -4.835 1.00 31.07 710 PRO A N 1
ATOM 2813 C CA . PRO A 1 373 ? -9.673 -29.418 -4.817 1.00 29.91 710 PRO A CA 1
ATOM 2814 C C . PRO A 1 373 ? -9.134 -29.996 -3.520 1.00 37.14 710 PRO A C 1
ATOM 2815 O O . PRO A 1 373 ? -9.750 -29.804 -2.474 1.00 29.87 710 PRO A O 1
ATOM 2819 N N . SER A 1 374 ? -8.005 -30.691 -3.589 1.00 30.48 711 SER A N 1
ATOM 2820 C CA . SER A 1 374 ? -7.442 -31.361 -2.427 1.00 28.75 711 SER A CA 1
ATOM 2821 C C . SER A 1 374 ? -6.566 -30.441 -1.593 1.00 30.46 711 SER A C 1
ATOM 2822 O O . SER A 1 374 ? -5.886 -29.565 -2.128 1.00 29.00 711 SER A O 1
ATOM 2825 N N . LEU A 1 375 ? -6.600 -30.646 -0.274 1.00 26.67 712 LEU A N 1
ATOM 2826 C CA . LEU A 1 375 ? -5.745 -29.908 0.655 1.00 28.28 712 LEU A CA 1
ATOM 2827 C C . LEU A 1 375 ? -4.268 -30.121 0.351 1.00 30.93 712 LEU A C 1
ATOM 2828 O O . LEU A 1 375 ? -3.870 -31.206 -0.074 1.00 27.20 712 LEU A O 1
ATOM 2833 N N . LEU A 1 376 ? -3.463 -29.096 0.613 1.00 31.28 713 LEU A N 1
ATOM 2834 C CA . LEU A 1 376 ? -2.013 -29.206 0.501 1.00 31.90 713 LEU A CA 1
ATOM 2835 C C . LEU A 1 376 ? -1.447 -30.148 1.551 1.00 32.62 713 LEU A C 1
ATOM 2836 O O . LEU A 1 376 ? -0.568 -30.955 1.252 1.00 30.92 713 LEU A O 1
ATOM 2841 N N . VAL A 1 377 ? -1.966 -30.064 2.776 1.00 25.52 714 VAL A N 1
ATOM 2842 C CA . VAL A 1 377 ? -1.518 -30.924 3.865 1.00 29.04 714 VAL A CA 1
ATOM 2843 C C . VAL A 1 377 ? -2.650 -31.844 4.288 1.00 31.42 714 VAL A C 1
ATOM 2844 O O . VAL A 1 377 ? -3.626 -31.370 4.864 1.00 26.35 714 VAL A O 1
ATOM 2848 N N . PRO A 1 378 ? -2.540 -33.151 3.984 1.00 26.47 715 PRO A N 1
ATOM 2849 C CA . PRO A 1 378 ? -3.533 -34.112 4.482 1.00 25.10 715 PRO A CA 1
ATOM 2850 C C . PRO A 1 378 ? -3.634 -34.015 5.990 1.00 24.69 715 PRO A C 1
ATOM 2851 O O . PRO A 1 378 ? -2.607 -33.959 6.680 1.00 24.73 715 PRO A O 1
ATOM 2855 N N . ARG A 1 379 ? -4.858 -33.958 6.500 1.00 25.61 716 ARG A N 1
ATOM 2856 C CA . ARG A 1 379 ? -5.043 -33.714 7.927 1.00 23.29 716 ARG A CA 1
ATOM 2857 C C . ARG A 1 379 ? -6.407 -34.190 8.434 1.00 21.17 716 ARG A C 1
ATOM 2858 O O . ARG A 1 379 ? -7.376 -34.301 7.669 1.00 23.78 716 ARG A O 1
ATOM 2866 N N . PHE A 1 380 ? -6.461 -34.486 9.723 1.00 23.40 717 PHE A N 1
ATOM 2867 C CA . PHE A 1 380 ? -7.721 -34.747 10.405 1.00 21.37 717 PHE A CA 1
ATOM 2868 C C . PHE A 1 380 ? -7.694 -34.030 11.756 1.00 22.60 717 PHE A C 1
ATOM 2869 O O . PHE A 1 380 ? -6.645 -33.559 12.197 1.00 23.06 717 PHE A O 1
ATOM 2877 N N . GLY A 1 381 ? -8.850 -33.933 12.407 1.00 21.29 718 GLY A N 1
ATOM 2878 C CA . GLY A 1 381 ? -8.935 -33.253 13.693 1.00 23.86 718 GLY A CA 1
ATOM 2879 C C . GLY A 1 381 ? -8.858 -31.740 13.543 1.00 23.91 718 GLY A C 1
ATOM 2880 O O . GLY A 1 381 ? -8.648 -31.007 14.519 1.00 21.96 718 GLY A O 1
ATOM 2881 N N . HIS A 1 382 ? -9.015 -31.286 12.303 1.00 22.49 719 HIS A N 1
ATOM 2882 C CA . HIS A 1 382 ? -8.975 -29.865 11.947 1.00 19.63 719 HIS A CA 1
ATOM 2883 C C . HIS A 1 382 ? -10.377 -29.264 11.845 1.00 22.58 719 HIS A C 1
ATOM 2884 O O . HIS A 1 382 ? -11.385 -29.959 11.994 1.00 21.87 719 HIS A O 1
ATOM 2891 N N . SER A 1 383 ? -10.436 -27.967 11.558 1.00 21.41 720 SER A N 1
ATOM 2892 C CA A SER A 1 383 ? -11.716 -27.289 11.382 0.63 23.71 720 SER A CA 1
ATOM 2893 C CA B SER A 1 383 ? -11.709 -27.273 11.395 0.37 23.75 720 SER A CA 1
ATOM 2894 C C . SER A 1 383 ? -11.747 -26.484 10.093 1.00 24.55 720 SER A C 1
ATOM 2895 O O . SER A 1 383 ? -10.710 -26.085 9.583 1.00 25.81 720 SER A O 1
ATOM 2900 N N . VAL A 1 384 ? -12.947 -26.273 9.565 1.00 21.86 721 VAL A N 1
ATOM 2901 C CA . VAL A 1 384 ? -13.155 -25.375 8.437 1.00 25.32 721 VAL A CA 1
ATOM 2902 C C . VAL A 1 384 ? -14.028 -24.232 8.954 1.00 23.74 721 VAL A C 1
ATOM 2903 O O . VAL A 1 384 ? -15.018 -24.469 9.650 1.00 20.52 721 VAL A O 1
ATOM 2907 N N . LEU A 1 385 ? -13.632 -23.000 8.654 1.00 19.07 722 LEU A N 1
ATOM 2908 C CA . LEU A 1 385 ? -14.424 -21.824 9.004 1.00 21.68 722 LEU A CA 1
ATOM 2909 C C . LEU A 1 385 ? -14.542 -20.904 7.791 1.00 23.23 722 LEU A C 1
ATOM 2910 O O . LEU A 1 385 ? -13.622 -20.830 6.974 1.00 25.39 722 LEU A O 1
ATOM 2915 N N . ILE A 1 386 ? -15.677 -20.219 7.676 1.00 22.92 723 ILE A N 1
ATOM 2916 C CA . ILE A 1 386 ? -15.928 -19.320 6.550 1.00 25.67 723 ILE A CA 1
ATOM 2917 C C . ILE A 1 386 ? -16.042 -17.885 7.019 1.00 27.04 723 ILE A C 1
ATOM 2918 O O . ILE A 1 386 ? -16.817 -17.598 7.929 1.00 25.40 723 ILE A O 1
ATOM 2923 N N . ALA A 1 387 ? -15.270 -16.990 6.414 1.00 24.38 724 ALA A N 1
ATOM 2924 C CA . ALA A 1 387 ? -15.452 -15.555 6.638 1.00 30.67 724 ALA A CA 1
ATOM 2925 C C . ALA A 1 387 ? -16.085 -14.912 5.411 1.00 29.67 724 ALA A C 1
ATOM 2926 O O . ALA A 1 387 ? -15.672 -15.183 4.279 1.00 26.50 724 ALA A O 1
ATOM 2928 N N . ASN A 1 388 ? -17.087 -14.066 5.644 1.00 26.22 725 ASN A N 1
ATOM 2929 C CA . ASN A 1 388 ? -17.748 -13.331 4.569 1.00 35.93 725 ASN A CA 1
ATOM 2930 C C . ASN A 1 388 ? -17.526 -11.846 4.755 1.00 36.39 725 ASN A C 1
ATOM 2931 O O . ASN A 1 388 ? -18.449 -11.123 5.115 1.00 37.59 725 ASN A O 1
ATOM 2936 N N . ILE A 1 389 ? -16.299 -11.391 4.551 1.00 36.05 726 ILE A N 1
ATOM 2937 C CA . ILE A 1 389 ? -15.987 -10.000 4.852 1.00 39.37 726 ILE A CA 1
ATOM 2938 C C . ILE A 1 389 ? -16.498 -9.084 3.753 0.38 34.56 726 ILE A C 1
ATOM 2939 O O . ILE A 1 389 ? -16.875 -7.933 4.012 0.86 32.73 726 ILE A O 1
ATOM 2945 N N . THR B 1 13 ? -39.081 -23.263 -2.792 1.00 66.62 350 THR B N 1
ATOM 2946 C CA . THR B 1 13 ? -39.926 -23.842 -3.832 1.00 68.99 350 THR B CA 1
ATOM 2947 C C . THR B 1 13 ? -39.109 -24.282 -5.052 1.00 69.03 350 THR B C 1
ATOM 2948 O O . THR B 1 13 ? -38.292 -23.525 -5.582 1.00 64.45 350 THR B O 1
ATOM 2952 N N . MET B 1 14 ? -39.344 -25.514 -5.491 1.00 63.59 351 MET B N 1
ATOM 2953 C CA . MET B 1 14 ? -38.614 -26.088 -6.613 1.00 64.08 351 MET B CA 1
ATOM 2954 C C . MET B 1 14 ? -39.094 -25.545 -7.956 1.00 62.27 351 MET B C 1
ATOM 2955 O O . MET B 1 14 ? -40.239 -25.115 -8.098 1.00 56.52 351 MET B O 1
ATOM 2960 N N . ILE B 1 15 ? -38.199 -25.570 -8.937 1.00 56.61 352 ILE B N 1
ATOM 2961 C CA . ILE B 1 15 ? -38.505 -25.117 -10.285 1.00 48.79 352 ILE B CA 1
ATOM 2962 C C . ILE B 1 15 ? -38.038 -26.166 -11.289 1.00 53.81 352 ILE B C 1
ATOM 2963 O O . ILE B 1 15 ? -36.901 -26.634 -11.227 1.00 49.24 352 ILE B O 1
ATOM 2967 N N . ASP B 1 16 ? -38.927 -26.559 -12.192 1.00 47.49 353 ASP B N 1
ATOM 2968 C CA . ASP B 1 16 ? -38.541 -27.400 -13.312 1.00 48.00 353 ASP B CA 1
ATOM 2969 C C . ASP B 1 16 ? -38.407 -26.501 -14.525 1.00 46.22 353 ASP B C 1
ATOM 2970 O O . ASP B 1 16 ? -39.322 -25.742 -14.845 1.00 50.19 353 ASP B O 1
ATOM 2975 N N . ILE B 1 17 ? -37.260 -26.573 -15.190 1.00 44.76 354 ILE B N 1
ATOM 2976 C CA . ILE B 1 17 ? -37.022 -25.720 -16.342 1.00 37.85 354 ILE B CA 1
ATOM 2977 C C . ILE B 1 17 ? -36.643 -26.570 -17.550 1.00 39.39 354 ILE B C 1
ATOM 2978 O O . ILE B 1 17 ? -35.872 -27.528 -17.448 1.00 37.59 354 ILE B O 1
ATOM 2983 N N . ASN B 1 18 ? -37.224 -26.226 -18.691 1.00 37.66 355 ASN B N 1
ATOM 2984 C CA . ASN B 1 18 ? -37.014 -26.960 -19.928 1.00 38.42 355 ASN B CA 1
ATOM 2985 C C . ASN B 1 18 ? -35.981 -26.240 -20.787 1.00 37.30 355 ASN B C 1
ATOM 2986 O O . ASN B 1 18 ? -36.259 -25.175 -21.326 1.00 39.22 355 ASN B O 1
ATOM 2991 N N . VAL B 1 19 ? -34.788 -26.808 -20.908 1.00 32.89 356 VAL B N 1
ATOM 2992 C CA . VAL B 1 19 ? -33.784 -26.197 -21.772 1.00 38.20 356 VAL B CA 1
ATOM 2993 C C . VAL B 1 19 ? -33.390 -27.164 -22.877 1.00 41.17 356 VAL B C 1
ATOM 2994 O O . VAL B 1 19 ? -32.774 -28.201 -22.623 1.00 41.52 356 VAL B O 1
ATOM 2998 N N . GLY B 1 20 ? -33.770 -26.820 -24.102 1.00 41.59 357 GLY B N 1
ATOM 2999 C CA . GLY B 1 20 ? -33.439 -27.621 -25.265 1.00 42.89 357 GLY B CA 1
ATOM 3000 C C . GLY B 1 20 ? -34.093 -28.987 -25.260 1.00 42.67 357 GLY B C 1
ATOM 3001 O O . GLY B 1 20 ? -33.620 -29.907 -25.922 1.00 44.98 357 GLY B O 1
ATOM 3002 N N . GLY B 1 21 ? -35.176 -29.125 -24.502 1.00 48.23 358 GLY B N 1
ATOM 3003 C CA . GLY B 1 21 ? -35.891 -30.387 -24.428 1.00 40.79 358 GLY B CA 1
ATOM 3004 C C . GLY B 1 21 ? -35.556 -31.181 -23.183 1.00 47.69 358 GLY B C 1
ATOM 3005 O O . GLY B 1 21 ? -36.337 -32.021 -22.745 1.00 47.37 358 GLY B O 1
ATOM 3006 N N . ALA B 1 22 ? -34.386 -30.920 -22.612 1.00 44.09 359 ALA B N 1
ATOM 3007 C CA . ALA B 1 22 ? -33.982 -31.591 -21.387 1.00 42.86 359 ALA B CA 1
ATOM 3008 C C . ALA B 1 22 ? -34.580 -30.868 -20.185 1.00 41.06 359 ALA B C 1
ATOM 3009 O O . ALA B 1 22 ? -34.587 -29.640 -20.137 1.00 40.27 359 ALA B O 1
ATOM 3011 N N . ILE B 1 23 ? -35.091 -31.625 -19.221 1.00 36.83 360 ILE B N 1
ATOM 3012 C CA . ILE B 1 23 ? -35.719 -31.020 -18.053 1.00 42.36 360 ILE B CA 1
ATOM 3013 C C . ILE B 1 23 ? -34.761 -31.011 -16.871 1.00 40.92 360 ILE B C 1
ATOM 3014 O O . ILE B 1 23 ? -34.132 -32.022 -16.554 1.00 47.75 360 ILE B O 1
ATOM 3019 N N . PHE B 1 24 ? -34.653 -29.858 -16.225 1.00 41.43 361 PHE B N 1
ATOM 3020 C CA . PHE B 1 24 ? -33.743 -29.699 -15.103 1.00 42.41 361 PHE B CA 1
ATOM 3021 C C . PHE B 1 24 ? -34.531 -29.393 -13.834 1.00 40.66 361 PHE B C 1
ATOM 3022 O O . PHE B 1 24 ? -35.200 -28.366 -13.735 1.00 40.35 361 PHE B O 1
ATOM 3030 N N . GLU B 1 25 ? -34.467 -30.315 -12.879 1.00 48.05 362 GLU B N 1
ATOM 3031 C CA . GLU B 1 25 ? -35.117 -30.142 -11.583 1.00 52.33 362 GLU B CA 1
ATOM 3032 C C . GLU B 1 25 ? -34.191 -29.380 -10.649 1.00 43.91 362 GLU B C 1
ATOM 3033 O O . GLU B 1 25 ? -33.162 -29.904 -10.224 1.00 50.02 362 GLU B O 1
ATOM 3039 N N . THR B 1 26 ? -34.552 -28.142 -10.340 1.00 39.79 363 THR B N 1
ATOM 3040 C CA . THR B 1 26 ? -33.706 -27.294 -9.511 1.00 44.29 363 THR B CA 1
ATOM 3041 C C . THR B 1 26 ? -34.595 -26.384 -8.672 1.00 48.23 363 THR B C 1
ATOM 3042 O O . THR B 1 26 ? -35.784 -26.655 -8.523 1.00 57.51 363 THR B O 1
ATOM 3046 N N . SER B 1 27 ? -34.028 -25.319 -8.117 1.00 47.29 364 SER B N 1
ATOM 3047 C CA . SER B 1 27 ? -34.799 -24.394 -7.292 1.00 46.40 364 SER B CA 1
ATOM 3048 C C . SER B 1 27 ? -34.665 -22.955 -7.779 1.00 50.98 364 SER B C 1
ATOM 3049 O O . SER B 1 27 ? -33.780 -22.634 -8.577 1.00 49.63 364 SER B O 1
ATOM 3052 N N . ARG B 1 28 ? -35.553 -22.091 -7.298 1.00 46.51 365 ARG B N 1
ATOM 3053 C CA . ARG B 1 28 ? -35.510 -20.677 -7.643 1.00 49.54 365 ARG B CA 1
ATOM 3054 C C . ARG B 1 28 ? -34.225 -20.039 -7.124 1.00 45.48 365 ARG B C 1
ATOM 3055 O O . ARG B 1 28 ? -33.628 -19.189 -7.785 1.00 48.01 365 ARG B O 1
ATOM 3063 N N . HIS B 1 29 ? -33.810 -20.472 -5.937 1.00 50.03 366 HIS B N 1
ATOM 3064 C CA . HIS B 1 29 ? -32.583 -20.006 -5.299 1.00 50.62 366 HIS B CA 1
ATOM 3065 C C . HIS B 1 29 ? -31.370 -20.178 -6.221 1.00 45.16 366 HIS B C 1
ATOM 3066 O O . HIS B 1 29 ? -30.646 -19.222 -6.499 1.00 48.57 366 HIS B O 1
ATOM 3073 N N . THR B 1 30 ? -31.174 -21.401 -6.702 1.00 45.69 367 THR B N 1
ATOM 3074 C CA . THR B 1 30 ? -30.046 -21.731 -7.569 1.00 46.86 367 THR B CA 1
ATOM 3075 C C . THR B 1 30 ? -29.986 -20.847 -8.825 1.00 47.27 367 THR B C 1
ATOM 3076 O O . THR B 1 30 ? -28.902 -20.459 -9.270 1.00 48.38 367 THR B O 1
ATOM 3080 N N . LEU B 1 31 ? -31.147 -20.504 -9.378 1.00 42.42 368 LEU B N 1
ATOM 3081 C CA . LEU B 1 31 ? -31.192 -19.832 -10.677 1.00 38.89 368 LEU B CA 1
ATOM 3082 C C . LEU B 1 31 ? -31.192 -18.300 -10.607 1.00 42.94 368 LEU B C 1
ATOM 3083 O O . LEU B 1 31 ? -31.018 -17.632 -11.627 1.00 41.99 368 LEU B O 1
ATOM 3088 N N . THR B 1 32 ? -31.376 -17.743 -9.413 1.00 37.27 369 THR B N 1
ATOM 3089 C CA . THR B 1 32 ? -31.505 -16.295 -9.277 1.00 44.01 369 THR B CA 1
ATOM 3090 C C . THR B 1 32 ? -30.364 -15.659 -8.485 1.00 42.92 369 THR B C 1
ATOM 3091 O O . THR B 1 32 ? -30.428 -14.477 -8.153 1.00 45.02 369 THR B O 1
ATOM 3095 N N . GLN B 1 33 ? -29.324 -16.431 -8.190 1.00 36.96 370 GLN B N 1
ATOM 3096 C CA . GLN B 1 33 ? -28.216 -15.929 -7.378 1.00 40.68 370 GLN B CA 1
ATOM 3097 C C . GLN B 1 33 ? -27.456 -14.743 -8.000 1.00 41.84 370 GLN B C 1
ATOM 3098 O O . GLN B 1 33 ? -26.901 -13.921 -7.281 1.00 40.64 370 GLN B O 1
ATOM 3100 N N . GLN B 1 34 ? -27.407 -14.647 -9.323 1.00 37.25 371 GLN B N 1
ATOM 3101 C CA . GLN B 1 34 ? -26.709 -13.518 -9.936 1.00 33.98 371 GLN B CA 1
ATOM 3102 C C . GLN B 1 34 ? -27.723 -12.489 -10.414 1.00 43.66 371 GLN B C 1
ATOM 3103 O O . GLN B 1 34 ? -28.396 -12.687 -11.420 1.00 40.17 371 GLN B O 1
ATOM 3109 N N . LYS B 1 35 ? -27.830 -11.393 -9.669 1.00 37.78 372 LYS B N 1
ATOM 3110 C CA . LYS B 1 35 ? -28.849 -10.381 -9.914 1.00 41.83 372 LYS B CA 1
ATOM 3111 C C . LYS B 1 35 ? -28.705 -9.737 -11.290 1.00 45.77 372 LYS B C 1
ATOM 3112 O O . LYS B 1 35 ? -27.596 -9.448 -11.734 1.00 49.66 372 LYS B O 1
ATOM 3114 N N . ASP B 1 36 ? -29.845 -9.532 -11.950 1.00 48.54 373 ASP B N 1
ATOM 3115 C CA . ASP B 1 36 ? -29.938 -8.870 -13.259 1.00 49.84 373 ASP B CA 1
ATOM 3116 C C . ASP B 1 36 ? -29.324 -9.687 -14.388 1.00 54.28 373 ASP B C 1
ATOM 3117 O O . ASP B 1 36 ? -29.178 -9.194 -15.508 1.00 58.70 373 ASP B O 1
ATOM 3122 N N . SER B 1 37 ? -28.964 -10.932 -14.097 1.00 50.61 374 SER B N 1
ATOM 3123 C CA . SER B 1 37 ? -28.644 -11.871 -15.161 1.00 47.22 374 SER B CA 1
ATOM 3124 C C . SER B 1 37 ? -29.937 -12.114 -15.923 1.00 50.34 374 SER B C 1
ATOM 3125 O O . SER B 1 37 ? -31.018 -12.084 -15.332 1.00 49.53 374 SER B O 1
ATOM 3128 N N . PHE B 1 38 ? -29.834 -12.324 -17.231 1.00 49.91 375 PHE B N 1
ATOM 3129 C CA . PHE B 1 38 ? -31.014 -12.549 -18.057 1.00 51.05 375 PHE B CA 1
ATOM 3130 C C . PHE B 1 38 ? -31.846 -13.703 -17.507 1.00 44.46 375 PHE B C 1
ATOM 3131 O O . PHE B 1 38 ? -33.075 -13.683 -17.565 1.00 51.69 375 PHE B O 1
ATOM 3139 N N . ILE B 1 39 ? -31.177 -14.694 -16.936 1.00 45.91 376 ILE B N 1
ATOM 3140 C CA . ILE B 1 39 ? -31.874 -15.860 -16.411 1.00 41.95 376 ILE B CA 1
ATOM 3141 C C . ILE B 1 39 ? -32.569 -15.545 -15.070 1.00 49.72 376 ILE B C 1
ATOM 3142 O O . ILE B 1 39 ? -33.591 -16.150 -14.730 1.00 50.31 376 ILE B O 1
ATOM 3147 N N . GLU B 1 40 ? -32.042 -14.581 -14.321 1.00 43.74 377 GLU B N 1
ATOM 3148 C CA . GLU B 1 40 ? -32.709 -14.143 -13.088 1.00 46.87 377 GLU B CA 1
ATOM 3149 C C . GLU B 1 40 ? -33.933 -13.278 -13.399 1.00 44.20 377 GLU B C 1
ATOM 3150 O O . GLU B 1 40 ? -34.933 -13.318 -12.679 1.00 42.56 377 GLU B O 1
ATOM 3156 N N . LYS B 1 41 ? -33.838 -12.487 -14.463 1.00 38.74 378 LYS B N 1
ATOM 3157 C CA . LYS B 1 41 ? -34.953 -11.658 -14.906 1.00 42.46 378 LYS B CA 1
ATOM 3158 C C . LYS B 1 41 ? -36.128 -12.522 -15.327 1.00 48.87 378 LYS B C 1
ATOM 3159 O O . LYS B 1 41 ? -37.284 -12.154 -15.126 1.00 47.57 378 LYS B O 1
ATOM 3165 N N . LEU B 1 42 ? -35.827 -13.676 -15.910 1.00 45.25 379 LEU B N 1
ATOM 3166 C CA . LEU B 1 42 ? -36.861 -14.619 -16.303 1.00 48.77 379 LEU B CA 1
ATOM 3167 C C . LEU B 1 42 ? -37.624 -15.132 -15.094 1.00 52.44 379 LEU B C 1
ATOM 3168 O O . LEU B 1 42 ? -38.854 -15.177 -15.098 1.00 57.05 379 LEU B O 1
ATOM 3173 N N . LEU B 1 43 ? -36.888 -15.510 -14.054 1.00 52.13 380 LEU B N 1
ATOM 3174 C CA . LEU B 1 43 ? -37.496 -16.151 -12.891 1.00 56.04 380 LEU B CA 1
ATOM 3175 C C . LEU B 1 43 ? -37.950 -15.160 -11.830 1.00 53.46 380 LEU B C 1
ATOM 3176 O O . LEU B 1 43 ? -38.531 -15.551 -10.824 1.00 61.79 380 LEU B O 1
ATOM 3181 N N . SER B 1 44 ? -37.683 -13.879 -12.052 1.00 51.85 381 SER B N 1
ATOM 3182 C CA . SER B 1 44 ? -38.149 -12.848 -11.140 1.00 50.36 381 SER B CA 1
ATOM 3183 C C . SER B 1 44 ? -39.471 -12.285 -11.636 1.00 53.91 381 SER B C 1
ATOM 3184 O O . SER B 1 44 ? -40.101 -11.476 -10.961 1.00 56.13 381 SER B O 1
ATOM 3187 N N . GLY B 1 45 ? -39.877 -12.712 -12.828 1.00 48.93 382 GLY B N 1
ATOM 3188 C CA . GLY B 1 45 ? -41.108 -12.237 -13.433 1.00 54.03 382 GLY B CA 1
ATOM 3189 C C . GLY B 1 45 ? -40.986 -10.844 -14.023 1.00 49.61 382 GLY B C 1
ATOM 3190 O O . GLY B 1 45 ? -41.975 -10.121 -14.124 1.00 54.79 382 GLY B O 1
ATOM 3191 N N . ARG B 1 46 ? -39.771 -10.466 -14.416 1.00 44.84 383 ARG B N 1
ATOM 3192 C CA . ARG B 1 46 ? -39.523 -9.136 -14.969 1.00 51.97 383 ARG B CA 1
ATOM 3193 C C . ARG B 1 46 ? -39.417 -9.153 -16.494 1.00 54.35 383 ARG B C 1
ATOM 3194 O O . ARG B 1 46 ? -39.582 -8.122 -17.145 1.00 60.96 383 ARG B O 1
ATOM 3196 N N . HIS B 1 47 ? -39.132 -10.322 -17.059 1.00 51.32 384 HIS B N 1
ATOM 3197 C CA . HIS B 1 47 ? -39.024 -10.463 -18.505 1.00 50.53 384 HIS B CA 1
ATOM 3198 C C . HIS B 1 47 ? -40.041 -11.478 -19.022 1.00 47.80 384 HIS B C 1
ATOM 3199 O O . HIS B 1 47 ? -40.341 -12.461 -18.345 1.00 45.09 384 HIS B O 1
ATOM 3206 N N . HIS B 1 48 ? -40.571 -11.226 -20.217 1.00 48.50 385 HIS B N 1
ATOM 3207 C CA . HIS B 1 48 ? -41.486 -12.152 -20.877 1.00 34.58 385 HIS B CA 1
ATOM 3208 C C . HIS B 1 48 ? -40.889 -13.557 -20.940 1.00 45.18 385 HIS B C 1
ATOM 3209 O O . HIS B 1 48 ? -39.748 -13.738 -21.360 1.00 44.57 385 HIS B O 1
ATOM 3216 N N . VAL B 1 49 ? -41.663 -14.544 -20.503 1.00 40.33 386 VAL B N 1
ATOM 3217 C CA . VAL B 1 49 ? -41.193 -15.921 -20.480 1.00 48.81 386 VAL B CA 1
ATOM 3218 C C . VAL B 1 49 ? -41.983 -16.786 -21.472 1.00 49.52 386 VAL B C 1
ATOM 3219 O O . VAL B 1 49 ? -43.146 -16.513 -21.767 1.00 46.52 386 VAL B O 1
ATOM 3223 N N . THR B 1 50 ? -41.330 -17.811 -22.009 1.00 46.60 387 THR B N 1
ATOM 3224 C CA . THR B 1 50 ? -41.975 -18.764 -22.906 1.00 39.72 387 THR B CA 1
ATOM 3225 C C . THR B 1 50 ? -42.039 -20.127 -22.234 1.00 43.56 387 THR B C 1
ATOM 3226 O O . THR B 1 50 ? -41.050 -20.585 -21.662 1.00 44.39 387 THR B O 1
ATOM 3230 N N . ARG B 1 51 ? -43.203 -20.768 -22.287 1.00 44.95 388 ARG B N 1
ATOM 3231 C CA . ARG B 1 51 ? -43.408 -22.027 -21.578 1.00 45.36 388 ARG B CA 1
ATOM 3232 C C . ARG B 1 51 ? -43.789 -23.176 -22.503 1.00 52.77 388 ARG B C 1
ATOM 3233 O O . ARG B 1 51 ? -44.388 -22.962 -23.557 1.00 49.86 388 ARG B O 1
ATOM 3241 N N . ASP B 1 52 ? -43.437 -24.396 -22.101 1.00 52.47 389 ASP B N 1
ATOM 3242 C CA . ASP B 1 52 ? -43.802 -25.582 -22.868 1.00 52.71 389 ASP B CA 1
ATOM 3243 C C . ASP B 1 52 ? -45.218 -26.029 -22.503 1.00 59.44 389 ASP B C 1
ATOM 3244 O O . ASP B 1 52 ? -45.903 -25.365 -21.723 1.00 56.24 389 ASP B O 1
ATOM 3249 N N . LYS B 1 53 ? -45.646 -27.154 -23.067 1.00 64.84 390 LYS B N 1
ATOM 3250 C CA . LYS B 1 53 ? -46.992 -27.672 -22.836 1.00 61.97 390 LYS B CA 1
ATOM 3251 C C . LYS B 1 53 ? -47.222 -28.018 -21.367 1.00 62.17 390 LYS B C 1
ATOM 3252 O O . LYS B 1 53 ? -48.345 -27.946 -20.870 1.00 69.93 390 LYS B O 1
ATOM 3254 N N . GLN B 1 54 ? -46.153 -28.389 -20.673 1.00 60.57 391 GLN B N 1
ATOM 3255 C CA . GLN B 1 54 ? -46.256 -28.766 -19.270 1.00 55.28 391 GLN B CA 1
ATOM 3256 C C . GLN B 1 54 ? -46.173 -27.548 -18.351 1.00 53.83 391 GLN B C 1
ATOM 3257 O O . GLN B 1 54 ? -46.133 -27.689 -17.130 1.00 57.10 391 GLN B O 1
ATOM 3263 N N . GLY B 1 55 ? -46.150 -26.355 -18.945 1.00 52.09 392 GLY B N 1
ATOM 3264 C CA . GLY B 1 55 ? -46.142 -25.113 -18.184 1.00 51.78 392 GLY B CA 1
ATOM 3265 C C . GLY B 1 55 ? -44.788 -24.683 -17.641 1.00 54.11 392 GLY B C 1
ATOM 3266 O O . GLY B 1 55 ? -44.692 -23.729 -16.866 1.00 52.04 392 GLY B O 1
ATOM 3267 N N . ARG B 1 56 ? -43.736 -25.382 -18.052 1.00 49.75 393 ARG B N 1
ATOM 3268 C CA . ARG B 1 56 ? -42.385 -25.072 -17.599 1.00 50.70 393 ARG B CA 1
ATOM 3269 C C . ARG B 1 56 ? -41.729 -24.005 -18.462 1.00 47.51 393 ARG B C 1
ATOM 3270 O O . ARG B 1 56 ? -41.955 -23.943 -19.671 1.00 45.37 393 ARG B O 1
ATOM 3278 N N . ILE B 1 57 ? -40.922 -23.160 -17.831 1.00 46.19 394 ILE B N 1
ATOM 3279 C CA . ILE B 1 57 ? -40.114 -22.201 -18.560 1.00 43.22 394 ILE B CA 1
ATOM 3280 C C . ILE B 1 57 ? -39.286 -22.961 -19.589 1.00 42.61 394 ILE B C 1
ATOM 3281 O O . ILE B 1 57 ? -38.668 -23.980 -19.267 1.00 37.82 394 ILE B O 1
ATOM 3286 N N . PHE B 1 58 ? -39.312 -22.484 -20.829 1.00 41.57 395 PHE B N 1
ATOM 3287 C CA . PHE B 1 58 ? -38.625 -23.165 -21.913 1.00 41.74 395 PHE B CA 1
ATOM 3288 C C . PHE B 1 58 ? -37.611 -22.257 -22.587 1.00 42.11 395 PHE B C 1
ATOM 3289 O O . PHE B 1 58 ? -37.934 -21.154 -23.020 1.00 38.96 395 PHE B O 1
ATOM 3297 N N . LEU B 1 59 ? -36.379 -22.739 -22.660 1.00 39.62 396 LEU B N 1
ATOM 3298 C CA . LEU B 1 59 ? -35.314 -22.040 -23.356 1.00 39.69 396 LEU B CA 1
ATOM 3299 C C . LEU B 1 59 ? -34.800 -22.919 -24.484 1.00 39.52 396 LEU B C 1
ATOM 3300 O O . LEU B 1 59 ? -34.415 -24.068 -24.265 1.00 41.96 396 LEU B O 1
ATOM 3305 N N . ASP B 1 60 ? -34.816 -22.378 -25.693 1.00 40.52 397 ASP B N 1
ATOM 3306 C CA . ASP B 1 60 ? -34.378 -23.111 -26.875 1.00 46.56 397 ASP B CA 1
ATOM 3307 C C . ASP B 1 60 ? -32.866 -22.990 -27.033 1.00 47.56 397 ASP B C 1
ATOM 3308 O O . ASP B 1 60 ? -32.371 -22.376 -27.990 1.00 44.89 397 ASP B O 1
ATOM 3313 N N . ARG B 1 61 ? -32.137 -23.555 -26.072 1.00 41.30 398 ARG B N 1
ATOM 3314 C CA . ARG B 1 61 ? -30.678 -23.493 -26.058 1.00 42.63 398 ARG B CA 1
ATOM 3315 C C . ARG B 1 61 ? -30.087 -24.875 -25.804 1.00 41.39 398 ARG B C 1
ATOM 3316 O O . ARG B 1 61 ? -30.807 -25.810 -25.454 1.00 39.61 398 ARG B O 1
ATOM 3324 N N . ASP B 1 62 ? -28.770 -24.982 -25.949 1.00 36.70 399 ASP B N 1
ATOM 3325 C CA . ASP B 1 62 ? -28.054 -26.244 -25.804 1.00 38.66 399 ASP B CA 1
ATOM 3326 C C . ASP B 1 62 ? -28.197 -26.838 -24.403 1.00 39.18 399 ASP B C 1
ATOM 3327 O O . ASP B 1 62 ? -27.873 -26.190 -23.407 1.00 33.53 399 ASP B O 1
ATOM 3332 N N . SER B 1 63 ? -28.669 -28.079 -24.330 1.00 34.37 400 SER B N 1
ATOM 3333 C CA . SER B 1 63 ? -28.919 -28.708 -23.038 1.00 38.21 400 SER B CA 1
ATOM 3334 C C . SER B 1 63 ? -27.632 -29.005 -22.270 1.00 36.29 400 SER B C 1
ATOM 3335 O O . SER B 1 63 ? -27.583 -28.830 -21.055 1.00 38.16 400 SER B O 1
ATOM 3338 N N . GLU B 1 64 ? -26.593 -29.450 -22.969 1.00 35.27 401 GLU B N 1
ATOM 3339 C CA . GLU B 1 64 ? -25.354 -29.831 -22.291 1.00 40.20 401 GLU B CA 1
ATOM 3340 C C . GLU B 1 64 ? -24.633 -28.609 -21.715 1.00 33.22 401 GLU B C 1
ATOM 3341 O O . GLU B 1 64 ? -24.080 -28.671 -20.618 1.00 37.73 401 GLU B O 1
ATOM 3347 N N . LEU B 1 65 ? -24.648 -27.501 -22.447 1.00 33.07 402 LEU B N 1
ATOM 3348 C CA . LEU B 1 65 ? -24.075 -26.265 -21.930 1.00 33.35 402 LEU B CA 1
ATOM 3349 C C . LEU B 1 65 ? -24.840 -25.773 -20.694 1.00 36.02 402 LEU B C 1
ATOM 3350 O O . LEU B 1 65 ? -24.229 -25.284 -19.742 1.00 32.46 402 LEU B O 1
ATOM 3355 N N . PHE B 1 66 ? -26.166 -25.901 -20.697 1.00 35.03 403 PHE B N 1
ATOM 3356 C CA . PHE B 1 66 ? -26.937 -25.461 -19.537 1.00 33.46 403 PHE B CA 1
ATOM 3357 C C . PHE B 1 66 ? -26.621 -26.329 -18.325 1.00 32.57 403 PHE B C 1
ATOM 3358 O O . PHE B 1 66 ? -26.520 -25.830 -17.202 1.00 32.71 403 PHE B O 1
ATOM 3366 N N . ARG B 1 67 ? -26.475 -27.629 -18.560 1.00 34.28 404 ARG B N 1
ATOM 3367 C CA . ARG B 1 67 ? -26.124 -28.568 -17.499 1.00 35.20 404 ARG B CA 1
ATOM 3368 C C . ARG B 1 67 ? -24.831 -28.152 -16.810 1.00 34.77 404 ARG B C 1
ATOM 3369 O O . ARG B 1 67 ? -24.711 -28.217 -15.587 1.00 31.87 404 ARG B O 1
ATOM 3377 N N . ILE B 1 68 ? -23.863 -27.725 -17.611 1.00 33.89 405 ILE B N 1
ATOM 3378 C CA . ILE B 1 68 ? -22.576 -27.304 -17.086 1.00 31.37 405 ILE B CA 1
ATOM 3379 C C . ILE B 1 68 ? -22.750 -26.035 -16.267 1.00 31.46 405 ILE B C 1
ATOM 3380 O O . ILE B 1 68 ? -22.215 -25.916 -15.164 1.00 31.40 405 ILE B O 1
ATOM 3385 N N . ILE B 1 69 ? -23.520 -25.099 -16.801 1.00 29.11 406 ILE B N 1
ATOM 3386 C CA . ILE B 1 69 ? -23.758 -23.841 -16.120 1.00 31.13 406 ILE B CA 1
ATOM 3387 C C . ILE B 1 69 ? -24.537 -24.053 -14.822 1.00 33.13 406 ILE B C 1
ATOM 3388 O O . ILE B 1 69 ? -24.237 -23.439 -13.801 1.00 31.09 406 ILE B O 1
ATOM 3393 N N . LEU B 1 70 ? -25.522 -24.942 -14.861 1.00 29.73 407 LEU B N 1
ATOM 3394 C CA . LEU B 1 70 ? -26.346 -25.195 -13.681 1.00 33.28 407 LEU B CA 1
ATOM 3395 C C . LEU B 1 70 ? -25.528 -25.838 -12.565 1.00 30.75 407 LEU B C 1
ATOM 3396 O O . LEU B 1 70 ? -25.723 -25.536 -11.386 1.00 32.05 407 LEU B O 1
ATOM 3401 N N . ASN B 1 71 ? -24.606 -26.718 -12.936 1.00 30.88 408 ASN B N 1
ATOM 3402 C CA . ASN B 1 71 ? -23.748 -27.343 -11.936 1.00 33.52 408 ASN B CA 1
ATOM 3403 C C . ASN B 1 71 ? -22.793 -26.343 -11.318 1.00 35.42 408 ASN B C 1
ATOM 3404 O O . ASN B 1 71 ? -22.426 -26.466 -10.148 1.00 27.16 408 ASN B O 1
ATOM 3409 N N . PHE B 1 72 ? -22.393 -25.351 -12.113 1.00 32.67 409 PHE B N 1
ATOM 3410 C CA . PHE B 1 72 ? -21.655 -24.215 -11.588 1.00 30.70 409 PHE B CA 1
ATOM 3411 C C . PHE B 1 72 ? -22.514 -23.414 -10.614 1.00 27.33 409 PHE B C 1
ATOM 3412 O O . PHE B 1 72 ? -22.061 -23.041 -9.527 1.00 31.21 409 PHE B O 1
ATOM 3420 N N . LEU B 1 73 ? -23.747 -23.112 -11.008 1.00 27.11 410 LEU B N 1
ATOM 3421 C CA . LEU B 1 73 ? -24.603 -22.292 -10.159 1.00 30.23 410 LEU B CA 1
ATOM 3422 C C . LEU B 1 73 ? -24.871 -22.982 -8.817 1.00 28.23 410 LEU B C 1
ATOM 3423 O O . LEU B 1 73 ? -25.046 -22.313 -7.808 1.00 28.84 410 LEU B O 1
ATOM 3428 N N . ARG B 1 74 ? -24.877 -24.315 -8.804 1.00 30.55 411 ARG B N 1
ATOM 3429 C CA . ARG B 1 74 ? -25.082 -25.077 -7.557 1.00 33.92 411 ARG B CA 1
ATOM 3430 C C . ARG B 1 74 ? -23.857 -25.064 -6.642 1.00 35.70 411 ARG B C 1
ATOM 3431 O O . ARG B 1 74 ? -23.969 -25.329 -5.447 1.00 34.91 411 ARG B O 1
ATOM 3439 N N . ASN B 1 75 ? -22.686 -24.777 -7.204 1.00 26.73 412 ASN B N 1
ATOM 3440 C CA . ASN B 1 75 ? -21.496 -24.512 -6.393 1.00 27.80 412 ASN B CA 1
ATOM 3441 C C . ASN B 1 75 ? -20.521 -23.597 -7.132 1.00 25.45 412 ASN B C 1
ATOM 3442 O O . ASN B 1 75 ? -19.650 -24.081 -7.848 1.00 30.05 412 ASN B O 1
ATOM 3447 N N . PRO B 1 76 ? -20.672 -22.278 -6.958 1.00 29.40 413 PRO B N 1
ATOM 3448 C CA . PRO B 1 76 ? -19.865 -21.293 -7.695 1.00 34.26 413 PRO B CA 1
ATOM 3449 C C . PRO B 1 76 ? -18.413 -21.226 -7.230 1.00 37.17 413 PRO B C 1
ATOM 3450 O O . PRO B 1 76 ? -17.640 -20.442 -7.776 1.00 33.13 413 PRO B O 1
ATOM 3454 N N . LEU B 1 77 ? -18.040 -22.020 -6.231 1.00 35.03 414 LEU B N 1
ATOM 3455 C CA . LEU B 1 77 ? -16.640 -22.058 -5.813 1.00 34.81 414 LEU B CA 1
ATOM 3456 C C . LEU B 1 77 ? -15.836 -22.956 -6.746 1.00 30.37 414 LEU B C 1
ATOM 3457 O O . LEU B 1 77 ? -14.605 -22.921 -6.740 1.00 30.46 414 LEU B O 1
ATOM 3462 N N . THR B 1 78 ? -16.537 -23.766 -7.536 1.00 28.13 415 THR B N 1
ATOM 3463 C CA . THR B 1 78 ? -15.889 -24.644 -8.513 1.00 30.97 415 THR B CA 1
ATOM 3464 C C . THR B 1 78 ? -16.226 -24.214 -9.941 1.00 35.87 415 THR B C 1
ATOM 3465 O O . THR B 1 78 ? -17.393 -24.187 -10.330 1.00 34.41 415 THR B O 1
ATOM 3469 N N . ILE B 1 79 ? -15.191 -23.887 -10.712 1.00 29.96 416 ILE B N 1
ATOM 3470 C CA . ILE B 1 79 ? -15.340 -23.338 -12.060 1.00 35.09 416 ILE B CA 1
ATOM 3471 C C . ILE B 1 79 ? -15.306 -24.447 -13.101 1.00 30.04 416 ILE B C 1
ATOM 3472 O O . ILE B 1 79 ? -14.484 -25.348 -12.995 1.00 33.95 416 ILE B O 1
ATOM 3477 N N . PRO B 1 80 ? -16.195 -24.387 -14.113 1.00 29.77 417 PRO B N 1
ATOM 3478 C CA . PRO B 1 80 ? -16.181 -25.436 -15.134 1.00 33.29 417 PRO B CA 1
ATOM 3479 C C . PRO B 1 80 ? -14.836 -25.515 -15.832 1.00 31.38 417 PRO B C 1
ATOM 3480 O O . PRO B 1 80 ? -14.190 -24.485 -16.018 1.00 27.13 417 PRO B O 1
ATOM 3484 N N . ILE B 1 81 ? -14.422 -26.727 -16.184 1.00 29.39 418 ILE B N 1
ATOM 3485 C CA . ILE B 1 81 ? -13.264 -26.921 -17.035 1.00 35.40 418 ILE B CA 1
ATOM 3486 C C . ILE B 1 81 ? -13.739 -27.478 -18.374 1.00 33.58 418 ILE B C 1
ATOM 3487 O O . ILE B 1 81 ? -14.117 -28.643 -18.457 1.00 35.46 418 ILE B O 1
ATOM 3492 N N . PRO B 1 82 ? -13.745 -26.641 -19.424 1.00 33.83 419 PRO B N 1
ATOM 3493 C CA . PRO B 1 82 ? -14.176 -27.111 -20.746 1.00 34.46 419 PRO B CA 1
ATOM 3494 C C . PRO B 1 82 ? -13.252 -28.196 -21.261 1.00 33.95 419 PRO B C 1
ATOM 3495 O O . PRO B 1 82 ? -12.049 -28.146 -20.998 1.00 33.00 419 PRO B O 1
ATOM 3499 N N . LYS B 1 83 ? -13.804 -29.166 -21.982 1.00 34.07 420 LYS B N 1
ATOM 3500 C CA . LYS B 1 83 ? -13.019 -30.320 -22.405 1.00 36.16 420 LYS B CA 1
ATOM 3501 C C . LYS B 1 83 ? -12.101 -29.987 -23.576 1.00 39.18 420 LYS B C 1
ATOM 3502 O O . LYS B 1 83 ? -11.074 -30.640 -23.774 1.00 36.33 420 LYS B O 1
ATOM 3508 N N . ASP B 1 84 ? -12.467 -28.969 -24.348 1.00 31.46 421 ASP B N 1
ATOM 3509 C CA . ASP B 1 84 ? -11.647 -28.556 -25.485 1.00 34.71 421 ASP B CA 1
ATOM 3510 C C . ASP B 1 84 ? -11.917 -27.109 -25.864 1.00 34.19 421 ASP B C 1
ATOM 3511 O O . ASP B 1 84 ? -12.738 -26.433 -25.233 1.00 29.66 421 ASP B O 1
ATOM 3516 N N . LEU B 1 85 ? -11.233 -26.640 -26.906 1.00 32.22 422 LEU B N 1
ATOM 3517 C CA . LEU B 1 85 ? -11.367 -25.262 -27.346 1.00 29.56 422 LEU B CA 1
ATOM 3518 C C . LEU B 1 85 ? -12.800 -24.949 -27.769 1.00 32.63 422 LEU B C 1
ATOM 3519 O O . LEU B 1 85 ? -13.357 -23.913 -27.392 1.00 32.72 422 LEU B O 1
ATOM 3524 N N . SER B 1 86 ? -13.396 -25.838 -28.555 1.00 31.11 423 SER B N 1
ATOM 3525 C CA . SER B 1 86 ? -14.754 -25.608 -29.044 1.00 34.43 423 SER B CA 1
ATOM 3526 C C . SER B 1 86 ? -15.743 -25.382 -27.896 1.00 31.50 423 SER B C 1
ATOM 3527 O O . SER B 1 86 ? -16.503 -24.412 -27.910 1.00 32.24 423 SER B O 1
ATOM 3530 N N . GLU B 1 87 ? -15.715 -26.267 -26.907 1.00 31.46 424 GLU B N 1
ATOM 3531 C CA . GLU B 1 87 ? -16.608 -26.162 -25.749 1.00 30.04 424 GLU B CA 1
ATOM 3532 C C . GLU B 1 87 ? -16.329 -24.918 -24.908 1.00 29.05 424 GLU B C 1
ATOM 3533 O O . GLU B 1 87 ? -17.248 -24.295 -24.371 1.00 32.53 424 GLU B O 1
ATOM 3539 N N . SER B 1 88 ? -15.054 -24.574 -24.782 1.00 29.93 425 SER B N 1
ATOM 3540 C CA . SER B 1 88 ? -14.656 -23.387 -24.038 1.00 28.71 425 SER B CA 1
ATOM 3541 C C . SER B 1 88 ? -15.297 -22.152 -24.648 1.00 33.52 425 SER B C 1
ATOM 3542 O O . SER B 1 88 ? -15.917 -21.347 -23.940 1.00 29.51 425 SER B O 1
ATOM 3545 N N . GLU B 1 89 ? -15.172 -22.011 -25.966 1.00 28.19 426 GLU B N 1
ATOM 3546 C CA . GLU B 1 89 ? -15.772 -20.881 -26.663 1.00 25.69 426 GLU B CA 1
ATOM 3547 C C . GLU B 1 89 ? -17.297 -20.886 -26.553 1.00 30.40 426 GLU B C 1
ATOM 3548 O O . GLU B 1 89 ? -17.908 -19.839 -26.321 1.00 30.44 426 GLU B O 1
ATOM 3554 N N . ALA B 1 90 ? -17.899 -22.066 -26.688 1.00 28.48 427 ALA B N 1
ATOM 3555 C CA . ALA B 1 90 ? -19.355 -22.201 -26.650 1.00 28.33 427 ALA B CA 1
ATOM 3556 C C . ALA B 1 90 ? -19.909 -21.893 -25.264 1.00 29.18 427 ALA B C 1
ATOM 3557 O O . ALA B 1 90 ? -20.962 -21.274 -25.128 1.00 29.12 427 ALA B O 1
ATOM 3559 N N . LEU B 1 91 ? -19.194 -22.346 -24.244 1.00 28.70 428 LEU B N 1
ATOM 3560 C CA . LEU B 1 91 ? -19.606 -22.134 -22.861 1.00 27.34 428 LEU B CA 1
ATOM 3561 C C . LEU B 1 91 ? -19.593 -20.652 -22.509 1.00 30.51 428 LEU B C 1
ATOM 3562 O O . LEU B 1 91 ? -20.509 -20.152 -21.858 1.00 30.03 428 LEU B O 1
ATOM 3567 N N . LEU B 1 92 ? -18.560 -19.941 -22.945 1.00 27.49 429 LEU B N 1
ATOM 3568 C CA . LEU B 1 92 ? -18.482 -18.512 -22.647 1.00 30.47 429 LEU B CA 1
ATOM 3569 C C . LEU B 1 92 ? -19.583 -17.729 -23.370 1.00 32.78 429 LEU B C 1
ATOM 3570 O O . LEU B 1 92 ? -20.157 -16.788 -22.806 1.00 30.30 429 LEU B O 1
ATOM 3575 N N . LYS B 1 93 ? -19.888 -18.124 -24.606 1.00 30.11 430 LYS B N 1
ATOM 3576 C CA . LYS B 1 93 ? -20.996 -17.527 -25.353 1.00 28.90 430 LYS B CA 1
ATOM 3577 C C . LYS B 1 93 ? -22.330 -17.770 -24.643 1.00 30.46 430 LYS B C 1
ATOM 3578 O O . LYS B 1 93 ? -23.165 -16.871 -24.526 1.00 33.76 430 LYS B O 1
ATOM 3582 N N . GLU B 1 94 ? -22.526 -19.001 -24.184 1.00 30.48 431 GLU B N 1
ATOM 3583 C CA . GLU B 1 94 ? -23.752 -19.369 -23.484 1.00 28.12 431 GLU B CA 1
ATOM 3584 C C . GLU B 1 94 ? -23.885 -18.606 -22.160 1.00 29.84 431 GLU B C 1
ATOM 3585 O O . GLU B 1 94 ? -24.958 -18.085 -21.834 1.00 33.27 431 GLU B O 1
ATOM 3591 N N . ALA B 1 95 ? -22.796 -18.535 -21.401 1.00 28.75 432 ALA B N 1
ATOM 3592 C CA . ALA B 1 95 ? -22.789 -17.765 -20.157 1.00 29.19 432 ALA B CA 1
ATOM 3593 C C . ALA B 1 95 ? -23.157 -16.303 -20.418 1.00 31.06 432 ALA B C 1
ATOM 3594 O O . ALA B 1 95 ? -23.915 -15.697 -19.660 1.00 35.23 432 ALA B O 1
ATOM 3596 N N . GLU B 1 96 ? -22.633 -15.750 -21.510 1.00 34.84 433 GLU B N 1
ATOM 3597 C CA . GLU B 1 96 ? -22.959 -14.387 -21.913 1.00 31.63 433 GLU B CA 1
ATOM 3598 C C . GLU B 1 96 ? -24.454 -14.232 -22.181 1.00 32.25 433 GLU B C 1
ATOM 3599 O O . GLU B 1 96 ? -25.072 -13.243 -21.776 1.00 34.59 433 GLU B O 1
ATOM 3605 N N . PHE B 1 97 ? -25.042 -15.213 -22.857 1.00 31.98 434 PHE B N 1
ATOM 3606 C CA . PHE B 1 97 ? -26.471 -15.160 -23.142 1.00 31.54 434 PHE B CA 1
ATOM 3607 C C . PHE B 1 97 ? -27.293 -15.155 -21.852 1.00 32.18 434 PHE B C 1
ATOM 3608 O O . PHE B 1 97 ? -28.267 -14.417 -21.729 1.00 37.23 434 PHE B O 1
ATOM 3616 N N . TYR B 1 98 ? -26.912 -15.997 -20.903 1.00 30.54 435 TYR B N 1
ATOM 3617 C CA . TYR B 1 98 ? -27.653 -16.077 -19.646 1.00 33.62 435 TYR B CA 1
ATOM 3618 C C . TYR B 1 98 ? -27.283 -14.950 -18.686 1.00 35.53 435 TYR B C 1
ATOM 3619 O O . TYR B 1 98 ? -27.909 -14.787 -17.632 1.00 35.28 435 TYR B O 1
ATOM 3628 N N . GLY B 1 99 ? -26.252 -14.191 -19.037 1.00 34.81 436 GLY B N 1
ATOM 3629 C CA . GLY B 1 99 ? -25.774 -13.115 -18.185 1.00 35.48 436 GLY B CA 1
ATOM 3630 C C . GLY B 1 99 ? -25.111 -13.624 -16.915 1.00 37.82 436 GLY B C 1
ATOM 3631 O O . GLY B 1 99 ? -25.183 -12.986 -15.865 1.00 38.47 436 GLY B O 1
ATOM 3632 N N . ILE B 1 100 ? -24.458 -14.775 -17.025 1.00 31.99 437 ILE B N 1
ATOM 3633 C CA . ILE B 1 100 ? -23.755 -15.404 -15.913 1.00 31.77 437 ILE B CA 1
ATOM 3634 C C . ILE B 1 100 ? -22.248 -15.170 -15.994 1.00 33.20 437 ILE B C 1
ATOM 3635 O O . ILE B 1 100 ? -21.635 -15.362 -17.048 1.00 34.56 437 ILE B O 1
ATOM 3640 N N . LYS B 1 101 ? -21.659 -14.740 -14.884 1.00 31.17 438 LYS B N 1
ATOM 3641 C CA . LYS B 1 101 ? -20.206 -14.655 -14.762 1.00 31.80 438 LYS B CA 1
ATOM 3642 C C . LYS B 1 101 ? -19.694 -15.796 -13.895 1.00 35.53 438 LYS B C 1
ATOM 3643 O O . LYS B 1 101 ? -20.251 -16.064 -12.826 1.00 32.12 438 LYS B O 1
ATOM 3649 N N . PHE B 1 102 ? -18.631 -16.462 -14.339 1.00 30.04 439 PHE B N 1
ATOM 3650 C CA . PHE B 1 102 ? -18.099 -17.591 -13.578 1.00 27.78 439 PHE B CA 1
ATOM 3651 C C . PHE B 1 102 ? -17.292 -17.132 -12.361 1.00 33.06 439 PHE B C 1
ATOM 3652 O O . PHE B 1 102 ? -17.132 -17.882 -11.396 1.00 34.85 439 PHE B O 1
ATOM 3660 N N . LEU B 1 103 ? -16.795 -15.899 -12.404 1.00 28.30 440 LEU B N 1
ATOM 3661 C CA . LEU B 1 103 ? -16.132 -15.288 -11.248 1.00 28.20 440 LEU B CA 1
ATOM 3662 C C . LEU B 1 103 ? -16.700 -13.899 -10.994 1.00 31.85 440 LEU B C 1
ATOM 3663 O O . LEU B 1 103 ? -16.970 -13.166 -11.942 1.00 32.61 440 LEU B O 1
ATOM 3668 N N . PRO B 1 104 ? -16.890 -13.530 -9.708 1.00 28.81 441 PRO B N 1
ATOM 3669 C CA . PRO B 1 104 ? -17.523 -12.260 -9.357 1.00 30.57 441 PRO B CA 1
ATOM 3670 C C . PRO B 1 104 ? -16.521 -11.108 -9.238 1.00 30.54 441 PRO B C 1
ATOM 3671 O O . PRO B 1 104 ? -16.781 -10.125 -8.546 1.00 30.87 441 PRO B O 1
ATOM 3675 N N . PHE B 1 105 ? -15.386 -11.240 -9.919 1.00 29.08 442 PHE B N 1
ATOM 3676 C CA . PHE B 1 105 ? -14.352 -10.214 -9.920 1.00 22.02 442 PHE B CA 1
ATOM 3677 C C . PHE B 1 105 ? -13.547 -10.356 -11.210 1.00 24.95 442 PHE B C 1
ATOM 3678 O O . PHE B 1 105 ? -13.451 -11.445 -11.758 1.00 26.14 442 PHE B O 1
ATOM 3686 N N . PRO B 1 106 ? -12.953 -9.259 -11.676 1.00 24.10 443 PRO B N 1
ATOM 3687 C CA . PRO B 1 106 ? -12.164 -9.382 -12.916 1.00 20.71 443 PRO B CA 1
ATOM 3688 C C . PRO B 1 106 ? -10.814 -10.047 -12.699 1.00 25.43 443 PRO B C 1
ATOM 3689 O O . PRO B 1 106 ? -10.241 -9.977 -11.613 1.00 27.48 443 PRO B O 1
ATOM 3693 N N . LEU B 1 107 ? -10.306 -10.699 -13.745 1.00 22.34 444 LEU B N 1
ATOM 3694 C CA . LEU B 1 107 ? -8.992 -11.303 -13.686 1.00 23.74 444 LEU B CA 1
ATOM 3695 C C . LEU B 1 107 ? -8.021 -10.355 -14.368 1.00 25.98 444 LEU B C 1
ATOM 3696 O O . LEU B 1 107 ? -8.160 -10.102 -15.553 1.00 27.72 444 LEU B O 1
ATOM 3701 N N . VAL B 1 108 ? -7.064 -9.830 -13.609 1.00 25.10 445 VAL B N 1
ATOM 3702 C CA . VAL B 1 108 ? -6.124 -8.851 -14.133 1.00 25.99 445 VAL B CA 1
ATOM 3703 C C . VAL B 1 108 ? -4.788 -9.516 -14.351 1.00 24.25 445 VAL B C 1
ATOM 3704 O O . VAL B 1 108 ? -4.152 -9.960 -13.388 1.00 22.66 445 VAL B O 1
ATOM 3708 N N . PHE B 1 109 ? -4.366 -9.575 -15.621 1.00 24.21 446 PHE B N 1
ATOM 3709 C CA . PHE B 1 109 ? -3.148 -10.271 -16.028 1.00 25.99 446 PHE B CA 1
ATOM 3710 C C . PHE B 1 109 ? -2.039 -9.309 -16.466 1.00 22.73 446 PHE B C 1
ATOM 3711 O O . PHE B 1 109 ? -2.290 -8.378 -17.201 1.00 24.08 446 PHE B O 1
ATOM 3719 N N . CYS B 1 110 ? -0.830 -9.556 -15.979 1.00 23.16 447 CYS B N 1
ATOM 3720 C CA A CYS B 1 110 ? 0.353 -8.823 -16.421 0.50 25.87 447 CYS B CA 1
ATOM 3721 C CA B CYS B 1 110 ? 0.373 -8.833 -16.364 0.50 25.88 447 CYS B CA 1
ATOM 3722 C C . CYS B 1 110 ? 1.227 -9.759 -17.234 1.00 24.69 447 CYS B C 1
ATOM 3723 O O . CYS B 1 110 ? 1.671 -10.797 -16.742 1.00 23.67 447 CYS B O 1
ATOM 3728 N N . ILE B 1 111 ? 1.470 -9.394 -18.494 1.00 23.36 448 ILE B N 1
ATOM 3729 C CA . ILE B 1 111 ? 2.047 -10.348 -19.445 1.00 22.55 448 ILE B CA 1
ATOM 3730 C C . ILE B 1 111 ? 3.353 -9.895 -20.114 1.00 24.34 448 ILE B C 1
ATOM 3731 O O . ILE B 1 111 ? 3.420 -8.793 -20.653 1.00 20.39 448 ILE B O 1
ATOM 3736 N N . GLY B 1 112 ? 4.380 -10.747 -20.084 1.00 21.31 449 GLY B N 1
ATOM 3737 C CA . GLY B 1 112 ? 5.590 -10.507 -20.879 1.00 26.88 449 GLY B CA 1
ATOM 3738 C C . GLY B 1 112 ? 6.424 -9.306 -20.449 1.00 25.03 449 GLY B C 1
ATOM 3739 O O . GLY B 1 112 ? 6.425 -8.937 -19.279 1.00 22.88 449 GLY B O 1
ATOM 3740 N N . GLY B 1 113 ? 7.141 -8.704 -21.400 1.00 22.84 450 GLY B N 1
ATOM 3741 C CA . GLY B 1 113 ? 7.973 -7.546 -21.114 1.00 24.87 450 GLY B CA 1
ATOM 3742 C C . GLY B 1 113 ? 9.460 -7.854 -20.999 1.00 25.85 450 GLY B C 1
ATOM 3743 O O . GLY B 1 113 ? 9.943 -8.865 -21.513 1.00 26.37 450 GLY B O 1
ATOM 3744 N N . PHE B 1 114 ? 10.174 -6.980 -20.293 1.00 23.76 451 PHE B N 1
ATOM 3745 C CA . PHE B 1 114 ? 11.625 -7.048 -20.145 1.00 26.75 451 PHE B CA 1
ATOM 3746 C C . PHE B 1 114 ? 11.970 -6.695 -18.698 1.00 30.48 451 PHE B C 1
ATOM 3747 O O . PHE B 1 114 ? 11.469 -5.692 -18.181 1.00 29.39 451 PHE B O 1
ATOM 3755 N N . ASP B 1 115 ? 12.789 -7.510 -18.029 1.00 32.32 452 ASP B N 1
ATOM 3756 C CA . ASP B 1 115 ? 13.016 -7.305 -16.590 1.00 34.37 452 ASP B CA 1
ATOM 3757 C C . ASP B 1 115 ? 14.307 -6.542 -16.278 1.00 35.52 452 ASP B C 1
ATOM 3758 O O . ASP B 1 115 ? 14.697 -6.423 -15.118 1.00 32.61 452 ASP B O 1
ATOM 3763 N N . GLY B 1 116 ? 14.964 -6.034 -17.315 1.00 31.31 453 GLY B N 1
ATOM 3764 C CA . GLY B 1 116 ? 16.218 -5.328 -17.141 1.00 34.51 453 GLY B CA 1
ATOM 3765 C C . GLY B 1 116 ? 17.380 -6.086 -17.750 1.00 39.09 453 GLY B C 1
ATOM 3766 O O . GLY B 1 116 ? 18.398 -5.492 -18.120 1.00 41.01 453 GLY B O 1
ATOM 3767 N N . VAL B 1 117 ? 17.223 -7.403 -17.867 1.00 32.94 454 VAL B N 1
ATOM 3768 C CA . VAL B 1 117 ? 18.268 -8.266 -18.418 1.00 33.41 454 VAL B CA 1
ATOM 3769 C C . VAL B 1 117 ? 17.698 -9.277 -19.417 1.00 31.28 454 VAL B C 1
ATOM 3770 O O . VAL B 1 117 ? 18.304 -9.534 -20.454 1.00 32.35 454 VAL B O 1
ATOM 3774 N N . GLU B 1 118 ? 16.536 -9.846 -19.104 1.00 29.92 455 GLU B N 1
ATOM 3775 C CA . GLU B 1 118 ? 15.904 -10.835 -19.980 1.00 29.34 455 GLU B CA 1
ATOM 3776 C C . GLU B 1 118 ? 14.520 -10.403 -20.463 1.00 31.84 455 GLU B C 1
ATOM 3777 O O . GLU B 1 118 ? 13.801 -9.665 -19.774 1.00 28.36 455 GLU B O 1
ATOM 3783 N N . TYR B 1 119 ? 14.144 -10.876 -21.648 1.00 24.92 456 TYR B N 1
ATOM 3784 C CA . TYR B 1 119 ? 12.756 -10.781 -22.086 1.00 24.98 456 TYR B CA 1
ATOM 3785 C C . TYR B 1 119 ? 11.949 -11.858 -21.372 1.00 25.47 456 TYR B C 1
ATOM 3786 O O . TYR B 1 119 ? 12.499 -12.888 -20.981 1.00 25.29 456 TYR B O 1
ATOM 3795 N N . LEU B 1 120 ? 10.651 -11.621 -21.217 1.00 23.05 457 LEU B N 1
ATOM 3796 C CA . LEU B 1 120 ? 9.804 -12.459 -20.360 1.00 21.59 457 LEU B CA 1
ATOM 3797 C C . LEU B 1 120 ? 8.671 -13.126 -21.113 1.00 22.95 457 LEU B C 1
ATOM 3798 O O . LEU B 1 120 ? 8.034 -12.507 -21.962 1.00 23.49 457 LEU B O 1
ATOM 3803 N N . ASN B 1 121 ? 8.403 -14.384 -20.787 1.00 22.82 458 ASN B N 1
ATOM 3804 C CA . ASN B 1 121 ? 7.152 -14.992 -21.205 1.00 23.73 458 ASN B CA 1
ATOM 3805 C C . ASN B 1 121 ? 6.231 -15.179 -19.993 1.00 23.50 458 ASN B C 1
ATOM 3806 O O . ASN B 1 121 ? 5.098 -15.642 -20.127 1.00 26.19 458 ASN B O 1
ATOM 3811 N N . SER B 1 122 ? 6.699 -14.772 -18.818 1.00 25.39 459 SER B N 1
ATOM 3812 C CA . SER B 1 122 ? 5.894 -14.965 -17.605 1.00 24.29 459 SER B CA 1
ATOM 3813 C C . SER B 1 122 ? 4.647 -14.080 -17.560 1.00 25.79 459 SER B C 1
ATOM 3814 O O . SER B 1 122 ? 4.589 -13.000 -18.161 1.00 24.46 459 SER B O 1
ATOM 3817 N N . MET B 1 123 ? 3.644 -14.558 -16.836 1.00 23.37 460 MET B N 1
ATOM 3818 C CA . MET B 1 123 ? 2.395 -13.844 -16.675 1.00 22.68 460 MET B CA 1
ATOM 3819 C C . MET B 1 123 ? 2.047 -13.848 -15.193 1.00 20.34 460 MET B C 1
ATOM 3820 O O . MET B 1 123 ? 2.230 -14.862 -14.522 1.00 25.27 460 MET B O 1
ATOM 3825 N N . GLU B 1 124 ? 1.605 -12.698 -14.700 1.00 18.29 461 GLU B N 1
ATOM 3826 C CA . GLU B 1 124 ? 1.175 -12.551 -13.299 1.00 23.71 461 GLU B CA 1
ATOM 3827 C C . GLU B 1 124 ? -0.315 -12.269 -13.246 1.00 26.29 461 GLU B C 1
ATOM 3828 O O . GLU B 1 124 ? -0.865 -11.609 -14.124 1.00 23.17 461 GLU B O 1
ATOM 3834 N N . LEU B 1 125 ? -0.972 -12.763 -12.195 1.00 24.69 462 LEU B N 1
ATOM 3835 C CA . LEU B 1 125 ? -2.404 -12.619 -12.060 1.00 23.98 462 LEU B CA 1
ATOM 3836 C C . LEU B 1 125 ? -2.673 -12.001 -10.705 1.00 25.68 462 LEU B C 1
ATOM 3837 O O . LEU B 1 125 ? -2.090 -12.445 -9.717 1.00 25.96 462 LEU B O 1
ATOM 3842 N N . LEU B 1 126 ? -3.532 -10.986 -10.662 1.00 20.25 463 LEU B N 1
ATOM 3843 C CA . LEU B 1 126 ? -3.835 -10.300 -9.405 1.00 24.72 463 LEU B CA 1
ATOM 3844 C C . LEU B 1 126 ? -4.787 -11.133 -8.550 1.00 28.37 463 LEU B C 1
ATOM 3845 O O . LEU B 1 126 ? -5.891 -11.465 -8.983 1.00 29.77 463 LEU B O 1
ATOM 3850 N N . ASP B 1 127 ? -4.339 -11.480 -7.348 1.00 27.67 464 ASP B N 1
ATOM 3851 C CA . ASP B 1 127 ? -5.142 -12.247 -6.392 1.00 26.45 464 ASP B CA 1
ATOM 3852 C C . ASP B 1 127 ? -5.824 -11.264 -5.444 1.00 23.27 464 ASP B C 1
ATOM 3853 O O . ASP B 1 127 ? -5.179 -10.716 -4.566 1.00 25.90 464 ASP B O 1
ATOM 3858 N N . ILE B 1 128 ? -7.117 -11.041 -5.663 1.00 21.03 465 ILE B N 1
ATOM 3859 C CA . ILE B 1 128 ? -7.933 -10.123 -4.881 1.00 22.36 465 ILE B CA 1
ATOM 3860 C C . ILE B 1 128 ? -8.032 -10.541 -3.410 1.00 30.37 465 ILE B C 1
ATOM 3861 O O . ILE B 1 128 ? -7.960 -9.699 -2.507 1.00 29.02 465 ILE B O 1
ATOM 3866 N N . SER B 1 129 ? -8.209 -11.837 -3.180 1.00 30.35 466 SER B N 1
ATOM 3867 C CA . SER B 1 129 ? -8.364 -12.327 -1.813 1.00 31.46 466 SER B CA 1
ATOM 3868 C C . SER B 1 129 ? -7.077 -12.099 -1.020 1.00 30.36 466 SER B C 1
ATOM 3869 O O . SER B 1 129 ? -7.122 -11.704 0.140 1.00 33.86 466 SER B O 1
ATOM 3872 N N . GLN B 1 130 ? -5.930 -12.297 -1.656 1.00 26.05 467 GLN B N 1
ATOM 3873 C CA . GLN B 1 130 ? -4.659 -12.169 -0.945 1.00 25.21 467 GLN B CA 1
ATOM 3874 C C . GLN B 1 130 ? -4.016 -10.787 -1.093 1.00 32.22 467 GLN B C 1
ATOM 3875 O O . GLN B 1 130 ? -3.025 -10.489 -0.421 1.00 29.48 467 GLN B O 1
ATOM 3881 N N . GLN B 1 131 ? -4.580 -9.955 -1.970 1.00 28.57 468 GLN B N 1
ATOM 3882 C CA . GLN B 1 131 ? -4.032 -8.626 -2.260 1.00 25.45 468 GLN B CA 1
ATOM 3883 C C . GLN B 1 131 ? -2.568 -8.707 -2.671 1.00 29.08 468 GLN B C 1
ATOM 3884 O O . GLN B 1 131 ? -1.707 -8.014 -2.129 1.00 27.60 468 GLN B O 1
ATOM 3890 N N . CYS B 1 132 ? -2.285 -9.571 -3.638 1.00 26.17 469 CYS B N 1
ATOM 3891 C CA . CYS B 1 132 ? -0.942 -9.661 -4.177 1.00 29.22 469 CYS B CA 1
ATOM 3892 C C . CYS B 1 132 ? -1.008 -10.208 -5.593 1.00 27.05 469 CYS B C 1
ATOM 3893 O O . CYS B 1 132 ? -2.040 -10.740 -6.029 1.00 25.02 469 CYS B O 1
ATOM 3896 N N . TRP B 1 133 ? 0.092 -10.051 -6.311 1.00 27.79 470 TRP B N 1
ATOM 3897 C CA . TRP B 1 133 ? 0.228 -10.686 -7.604 1.00 25.84 470 TRP B CA 1
ATOM 3898 C C . TRP B 1 133 ? 0.761 -12.102 -7.413 1.00 28.60 470 TRP B C 1
ATOM 3899 O O . TRP B 1 133 ? 1.561 -12.340 -6.512 1.00 31.31 470 TRP B O 1
ATOM 3910 N N . ARG B 1 134 ? 0.308 -13.032 -8.251 1.00 22.62 471 ARG B N 1
ATOM 3911 C CA . ARG B 1 134 ? 0.855 -14.387 -8.272 1.00 26.44 471 ARG B CA 1
ATOM 3912 C C . ARG B 1 134 ? 1.295 -14.767 -9.677 1.00 30.38 471 ARG B C 1
ATOM 3913 O O . ARG B 1 134 ? 0.684 -14.327 -10.656 1.00 29.21 471 ARG B O 1
ATOM 3921 N N . MET B 1 135 ? 2.341 -15.583 -9.775 1.00 29.56 472 MET B N 1
ATOM 3922 C CA . MET B 1 135 ? 2.775 -16.088 -11.080 1.00 30.53 472 MET B CA 1
ATOM 3923 C C . MET B 1 135 ? 1.702 -16.986 -11.674 1.00 32.25 472 MET B C 1
ATOM 3924 O O . MET B 1 135 ? 1.087 -17.791 -10.977 1.00 32.79 472 MET B O 1
ATOM 3929 N N . CYS B 1 136 ? 1.497 -16.856 -12.975 1.00 29.21 473 CYS B N 1
ATOM 3930 C CA . CYS B 1 136 ? 0.450 -17.582 -13.670 1.00 26.52 473 CYS B CA 1
ATOM 3931 C C . CYS B 1 136 ? 1.102 -18.398 -14.799 1.00 28.76 473 CYS B C 1
ATOM 3932 O O . CYS B 1 136 ? 2.313 -18.592 -14.795 1.00 29.49 473 CYS B O 1
ATOM 3935 N N . THR B 1 137 ? 0.311 -18.891 -15.743 1.00 26.36 474 THR B N 1
ATOM 3936 C CA . THR B 1 137 ? 0.842 -19.751 -16.804 1.00 28.10 474 THR B CA 1
ATOM 3937 C C . THR B 1 137 ? 1.528 -18.922 -17.891 1.00 26.47 474 THR B C 1
ATOM 3938 O O . THR B 1 137 ? 0.891 -18.080 -18.514 1.00 26.57 474 THR B O 1
ATOM 3942 N N . PRO B 1 138 ? 2.830 -19.161 -18.114 1.00 26.41 475 PRO B N 1
ATOM 3943 C CA . PRO B 1 138 ? 3.579 -18.373 -19.101 1.00 28.19 475 PRO B CA 1
ATOM 3944 C C . PRO B 1 138 ? 3.180 -18.673 -20.545 1.00 24.86 475 PRO B C 1
ATOM 3945 O O . PRO B 1 138 ? 2.763 -19.787 -20.872 1.00 23.30 475 PRO B O 1
ATOM 3949 N N . MET B 1 139 ? 3.326 -17.680 -21.414 1.00 23.58 476 MET B N 1
ATOM 3950 C CA . MET B 1 139 ? 3.114 -17.921 -22.832 1.00 24.59 476 MET B CA 1
ATOM 3951 C C . MET B 1 139 ? 4.359 -18.616 -23.406 1.00 26.10 476 MET B C 1
ATOM 3952 O O . MET B 1 139 ? 5.356 -18.821 -22.707 1.00 25.08 476 MET B O 1
ATOM 3957 N N . SER B 1 140 ? 4.309 -18.996 -24.673 1.00 27.40 477 SER B N 1
ATOM 3958 C CA A SER B 1 140 ? 5.401 -19.774 -25.236 0.44 26.54 477 SER B CA 1
ATOM 3959 C CA B SER B 1 140 ? 5.391 -19.765 -25.268 0.56 26.51 477 SER B CA 1
ATOM 3960 C C . SER B 1 140 ? 6.602 -18.892 -25.567 1.00 28.18 477 SER B C 1
ATOM 3961 O O . SER B 1 140 ? 7.733 -19.265 -25.288 1.00 32.67 477 SER B O 1
ATOM 3966 N N . THR B 1 141 ? 6.356 -17.711 -26.119 1.00 25.38 478 THR B N 1
ATOM 3967 C CA . THR B 1 141 ? 7.452 -16.877 -26.606 1.00 23.91 478 THR B CA 1
ATOM 3968 C C . THR B 1 141 ? 7.731 -15.675 -25.710 1.00 25.83 478 THR B C 1
ATOM 3969 O O . THR B 1 141 ? 6.828 -14.918 -25.395 1.00 25.88 478 THR B O 1
ATOM 3973 N N . LYS B 1 142 ? 8.983 -15.538 -25.282 1.00 24.26 479 LYS B N 1
ATOM 3974 C CA . LYS B 1 142 ? 9.424 -14.387 -24.511 1.00 23.71 479 LYS B CA 1
ATOM 3975 C C . LYS B 1 142 ? 9.451 -13.174 -25.415 1.00 23.87 479 LYS B C 1
ATOM 3976 O O . LYS B 1 142 ? 9.975 -13.242 -26.529 1.00 26.32 479 LYS B O 1
ATOM 3982 N N . LYS B 1 143 ? 8.901 -12.059 -24.938 1.00 22.73 480 LYS B N 1
ATOM 3983 C CA . LYS B 1 143 ? 8.833 -10.858 -25.761 1.00 21.78 480 LYS B CA 1
ATOM 3984 C C . LYS B 1 143 ? 8.392 -9.641 -24.970 1.00 22.88 480 LYS B C 1
ATOM 3985 O O . LYS B 1 143 ? 7.669 -9.748 -23.969 1.00 25.70 480 LYS B O 1
ATOM 3991 N N . ALA B 1 144 ? 8.824 -8.484 -25.452 1.00 21.46 481 ALA B N 1
ATOM 3992 C CA . ALA B 1 144 ? 8.318 -7.209 -24.986 1.00 26.14 481 ALA B CA 1
ATOM 3993 C C . ALA B 1 144 ? 7.761 -6.455 -26.189 1.00 28.05 481 ALA B C 1
ATOM 3994 O O . ALA B 1 144 ? 7.986 -6.850 -27.356 1.00 23.43 481 ALA B O 1
ATOM 3996 N N . TYR B 1 145 ? 7.028 -5.387 -25.907 1.00 22.67 482 TYR B N 1
ATOM 3997 C CA . TYR B 1 145 ? 6.579 -4.448 -26.936 1.00 26.29 482 TYR B CA 1
ATOM 3998 C C . TYR B 1 145 ? 5.710 -5.108 -27.998 1.00 26.35 482 TYR B C 1
ATOM 3999 O O . TYR B 1 145 ? 5.941 -4.963 -29.208 1.00 24.77 482 TYR B O 1
ATOM 4008 N N . PHE B 1 146 ? 4.702 -5.834 -27.530 1.00 23.01 483 PHE B N 1
ATOM 4009 C CA . PHE B 1 146 ? 3.745 -6.442 -28.428 1.00 20.41 483 PHE B CA 1
ATOM 4010 C C . PHE B 1 146 ? 2.384 -5.783 -28.300 1.00 22.37 483 PHE B C 1
ATOM 4011 O O . PHE B 1 146 ? 2.116 -5.022 -27.350 1.00 23.63 483 PHE B O 1
ATOM 4019 N N . GLY B 1 147 ? 1.516 -6.077 -29.256 1.00 20.95 484 GLY B N 1
ATOM 4020 C CA . GLY B 1 147 ? 0.147 -5.621 -29.201 1.00 19.49 484 GLY B CA 1
ATOM 4021 C C . GLY B 1 147 ? -0.662 -6.626 -28.407 1.00 23.24 484 GLY B C 1
ATOM 4022 O O . GLY B 1 147 ? -0.359 -7.812 -28.421 1.00 21.21 484 GLY B O 1
ATOM 4023 N N . SER B 1 148 ? -1.689 -6.164 -27.710 1.00 18.51 485 SER B N 1
ATOM 4024 C CA . SER B 1 148 ? -2.493 -7.090 -26.908 1.00 21.90 485 SER B CA 1
ATOM 4025 C C . SER B 1 148 ? -3.938 -6.629 -26.838 1.00 27.30 485 SER B C 1
ATOM 4026 O O . SER B 1 148 ? -4.226 -5.442 -26.980 1.00 23.19 485 SER B O 1
ATOM 4029 N N . ALA B 1 149 ? -4.840 -7.581 -26.632 1.00 22.48 486 ALA B N 1
ATOM 4030 C CA . ALA B 1 149 ? -6.271 -7.308 -26.632 1.00 24.30 486 ALA B CA 1
ATOM 4031 C C . ALA B 1 149 ? -7.020 -8.520 -26.114 1.00 26.93 486 ALA B C 1
ATOM 4032 O O . ALA B 1 149 ? -6.516 -9.641 -26.168 1.00 25.42 486 ALA B O 1
ATOM 4034 N N . VAL B 1 150 ? -8.232 -8.277 -25.631 1.00 18.93 487 VAL B N 1
ATOM 4035 C CA . VAL B 1 150 ? -9.126 -9.331 -25.210 1.00 21.57 487 VAL B CA 1
ATOM 4036 C C . VAL B 1 150 ? -10.284 -9.421 -26.190 1.00 24.64 487 VAL B C 1
ATOM 4037 O O . VAL B 1 150 ? -10.897 -8.418 -26.524 1.00 26.71 487 VAL B O 1
ATOM 4041 N N . LEU B 1 151 ? -10.586 -10.632 -26.637 1.00 25.27 488 LEU B N 1
ATOM 4042 C CA . LEU B 1 151 ? -11.726 -10.881 -27.512 1.00 25.43 488 LEU B CA 1
ATOM 4043 C C . LEU B 1 151 ? -12.472 -12.111 -27.000 1.00 26.71 488 LEU B C 1
ATOM 4044 O O . LEU B 1 151 ? -11.875 -13.176 -26.887 1.00 27.56 488 LEU B O 1
ATOM 4049 N N . ASN B 1 152 ? -13.757 -11.955 -26.679 1.00 28.50 489 ASN B N 1
ATOM 4050 C CA . ASN B 1 152 ? -14.554 -13.040 -26.084 1.00 31.99 489 ASN B CA 1
ATOM 4051 C C . ASN B 1 152 ? -13.864 -13.626 -24.861 1.00 28.37 489 ASN B C 1
ATOM 4052 O O . ASN B 1 152 ? -13.834 -14.849 -24.673 1.00 27.88 489 ASN B O 1
ATOM 4057 N N . ASN B 1 153 ? -13.288 -12.743 -24.051 1.00 27.34 490 ASN B N 1
ATOM 4058 C CA . ASN B 1 153 ? -12.577 -13.121 -22.833 1.00 26.13 490 ASN B CA 1
ATOM 4059 C C . ASN B 1 153 ? -11.403 -14.098 -23.013 1.00 26.07 490 ASN B C 1
ATOM 4060 O O . ASN B 1 153 ? -10.962 -14.706 -22.040 1.00 28.70 490 ASN B O 1
ATOM 4065 N N . PHE B 1 154 ? -10.888 -14.215 -24.245 1.00 26.30 491 PHE B N 1
ATOM 4066 C CA . PHE B 1 154 ? -9.586 -14.835 -24.499 1.00 24.49 491 PHE B CA 1
ATOM 4067 C C . PHE B 1 154 ? -8.514 -13.733 -24.651 1.00 24.06 491 PHE B C 1
ATOM 4068 O O . PHE B 1 154 ? -8.774 -12.667 -25.206 1.00 22.80 491 PHE B O 1
ATOM 4076 N N . LEU B 1 155 ? -7.314 -13.983 -24.146 1.00 22.82 492 LEU B N 1
ATOM 4077 C CA . LEU B 1 155 ? -6.245 -12.997 -24.234 1.00 19.28 492 LEU B CA 1
ATOM 4078 C C . LEU B 1 155 ? -5.452 -13.195 -25.512 1.00 18.74 492 LEU B C 1
ATOM 4079 O O . LEU B 1 155 ? -5.050 -14.306 -25.797 1.00 24.04 492 LEU B O 1
ATOM 4084 N N . TYR B 1 156 ? -5.222 -12.114 -26.248 1.00 22.06 493 TYR B N 1
ATOM 4085 C CA . TYR B 1 156 ? -4.430 -12.163 -27.485 1.00 20.08 493 TYR B CA 1
ATOM 4086 C C . TYR B 1 156 ? -3.169 -11.333 -27.355 1.00 21.05 493 TYR B C 1
ATOM 4087 O O . TYR B 1 156 ? -3.226 -10.197 -26.895 1.00 21.94 493 TYR B O 1
ATOM 4096 N N . VAL B 1 157 ? -2.035 -11.882 -27.784 1.00 22.03 494 VAL B N 1
ATOM 4097 C CA . VAL B 1 157 ? -0.813 -11.109 -27.851 1.00 17.20 494 VAL B CA 1
ATOM 4098 C C . VAL B 1 157 ? -0.250 -11.303 -29.255 1.00 19.40 494 VAL B C 1
ATOM 4099 O O . VAL B 1 157 ? -0.345 -12.394 -29.814 1.00 20.42 494 VAL B O 1
ATOM 4103 N N . PHE B 1 158 ? 0.289 -10.247 -29.845 1.00 20.38 495 PHE B N 1
ATOM 4104 C CA . PHE B 1 158 ? 0.719 -10.372 -31.242 1.00 18.55 495 PHE B CA 1
ATOM 4105 C C . PHE B 1 158 ? 1.824 -9.382 -31.550 1.00 21.11 495 PHE B C 1
ATOM 4106 O O . PHE B 1 158 ? 1.766 -8.217 -31.144 1.00 20.19 495 PHE B O 1
ATOM 4114 N N . GLY B 1 159 ? 2.832 -9.841 -32.291 1.00 21.06 496 GLY B N 1
ATOM 4115 C CA . GLY B 1 159 ? 4.011 -9.030 -32.515 1.00 18.55 496 GLY B CA 1
ATOM 4116 C C . GLY B 1 159 ? 4.953 -9.128 -31.328 1.00 23.17 496 GLY B C 1
ATOM 4117 O O . GLY B 1 159 ? 4.843 -10.051 -30.495 1.00 22.45 496 GLY B O 1
ATOM 4118 N N . GLY B 1 160 ? 5.877 -8.179 -31.250 1.00 21.37 497 GLY B N 1
ATOM 4119 C CA . GLY B 1 160 ? 6.833 -8.112 -30.156 1.00 23.77 497 GLY B CA 1
ATOM 4120 C C . GLY B 1 160 ? 8.276 -8.287 -30.583 1.00 24.19 497 GLY B C 1
ATOM 4121 O O . GLY B 1 160 ? 8.566 -8.513 -31.772 1.00 23.95 497 GLY B O 1
ATOM 4122 N N . ASN B 1 161 ? 9.194 -8.196 -29.624 1.00 23.02 498 ASN B N 1
ATOM 4123 C CA . ASN B 1 161 ? 10.604 -8.459 -29.911 1.00 25.44 498 ASN B CA 1
ATOM 4124 C C . ASN B 1 161 ? 11.302 -9.084 -28.710 1.00 29.98 498 ASN B C 1
ATOM 4125 O O . ASN B 1 161 ? 10.798 -9.028 -27.581 1.00 24.01 498 ASN B O 1
ATOM 4130 N N . ASN B 1 162 ? 12.429 -9.738 -28.974 1.00 24.23 499 ASN B N 1
ATOM 4131 C CA . ASN B 1 162 ? 13.302 -10.221 -27.908 1.00 23.51 499 ASN B CA 1
ATOM 4132 C C . ASN B 1 162 ? 14.754 -10.103 -28.374 1.00 27.15 499 ASN B C 1
ATOM 4133 O O . ASN B 1 162 ? 15.035 -9.321 -29.284 1.00 28.73 499 ASN B O 1
ATOM 4138 N N . TYR B 1 163 ? 15.683 -10.824 -27.753 1.00 26.62 500 TYR B N 1
ATOM 4139 C CA . TYR B 1 163 ? 17.091 -10.707 -28.155 1.00 28.08 500 TYR B CA 1
ATOM 4140 C C . TYR B 1 163 ? 17.346 -11.293 -29.537 1.00 31.04 500 TYR B C 1
ATOM 4141 O O . TYR B 1 163 ? 18.307 -10.915 -30.203 1.00 27.69 500 TYR B O 1
ATOM 4150 N N . ASP B 1 164 ? 16.491 -12.225 -29.947 1.00 30.09 501 ASP B N 1
ATOM 4151 C CA . ASP B 1 164 ? 16.675 -12.947 -31.204 1.00 29.14 501 ASP B CA 1
ATOM 4152 C C . ASP B 1 164 ? 15.906 -12.355 -32.378 1.00 30.03 501 ASP B C 1
ATOM 4153 O O . ASP B 1 164 ? 16.217 -12.666 -33.525 1.00 28.94 501 ASP B O 1
ATOM 4158 N N . TYR B 1 165 ? 14.899 -11.528 -32.102 1.00 23.40 502 TYR B N 1
ATOM 4159 C CA . TYR B 1 165 ? 14.016 -11.002 -33.146 1.00 20.65 502 TYR B CA 1
ATOM 4160 C C . TYR B 1 165 ? 13.667 -9.538 -32.921 1.00 26.25 502 TYR B C 1
ATOM 4161 O O . TYR B 1 165 ? 13.230 -9.164 -31.843 1.00 26.00 502 TYR B O 1
ATOM 4170 N N . LYS B 1 166 ? 13.857 -8.718 -33.952 1.00 25.23 503 LYS B N 1
ATOM 4171 C CA . LYS B 1 166 ? 13.548 -7.290 -33.885 1.00 20.87 503 LYS B CA 1
ATOM 4172 C C . LYS B 1 166 ? 12.059 -7.015 -34.006 1.00 22.16 503 LYS B C 1
ATOM 4173 O O . LYS B 1 166 ? 11.589 -5.938 -33.644 1.00 25.43 503 LYS B O 1
ATOM 4178 N N . ALA B 1 167 ? 11.332 -7.998 -34.530 1.00 21.40 504 ALA B N 1
ATOM 4179 C CA . ALA B 1 167 ? 9.888 -7.922 -34.721 1.00 23.95 504 ALA B CA 1
ATOM 4180 C C . ALA B 1 167 ? 9.368 -9.341 -34.846 1.00 29.44 504 ALA B C 1
ATOM 4181 O O . ALA B 1 167 ? 10.127 -10.229 -35.197 1.00 23.27 504 ALA B O 1
ATOM 4183 N N . LEU B 1 168 ? 8.085 -9.548 -34.579 1.00 21.32 505 LEU B N 1
ATOM 4184 C CA . LEU B 1 168 ? 7.490 -10.881 -34.650 1.00 22.30 505 LEU B CA 1
ATOM 4185 C C . LEU B 1 168 ? 6.135 -10.810 -35.336 1.00 18.61 505 LEU B C 1
ATOM 4186 O O . LEU B 1 168 ? 5.495 -9.760 -35.321 1.00 24.19 505 LEU B O 1
ATOM 4191 N N . PHE B 1 169 ? 5.690 -11.918 -35.929 1.00 18.64 506 PHE B N 1
ATOM 4192 C CA . PHE B 1 169 ? 4.354 -11.959 -36.528 1.00 19.53 506 PHE B CA 1
ATOM 4193 C C . PHE B 1 169 ? 3.443 -12.962 -35.803 1.00 19.88 506 PHE B C 1
ATOM 4194 O O . PHE B 1 169 ? 2.261 -13.104 -36.123 1.00 20.93 506 PHE B O 1
ATOM 4202 N N . GLU B 1 170 ? 4.000 -13.662 -34.826 1.00 20.48 507 GLU B N 1
ATOM 4203 C CA . GLU B 1 170 ? 3.226 -14.671 -34.108 1.00 22.80 507 GLU B CA 1
ATOM 4204 C C . GLU B 1 170 ? 2.103 -14.049 -33.256 1.00 22.89 507 GLU B C 1
ATOM 4205 O O . GLU B 1 170 ? 2.234 -12.930 -32.757 1.00 20.63 507 GLU B O 1
ATOM 4211 N N . THR B 1 171 ? 0.988 -14.773 -33.144 1.00 20.52 508 THR B N 1
ATOM 4212 C CA . THR B 1 171 ? -0.112 -14.430 -32.234 1.00 20.93 508 THR B CA 1
ATOM 4213 C C . THR B 1 171 ? -0.327 -15.606 -31.287 1.00 23.88 508 THR B C 1
ATOM 4214 O O . THR B 1 171 ? -0.454 -16.747 -31.748 1.00 23.39 508 THR B O 1
ATOM 4218 N N . GLU B 1 172 ? -0.349 -15.343 -29.977 1.00 21.74 509 GLU B N 1
ATOM 4219 C CA . GLU B 1 172 ? -0.674 -16.382 -28.998 1.00 22.56 509 GLU B CA 1
ATOM 4220 C C . GLU B 1 172 ? -1.962 -15.987 -28.298 1.00 20.46 509 GLU B C 1
ATOM 4221 O O . GLU B 1 172 ? -2.223 -14.795 -28.102 1.00 20.30 509 GLU B O 1
ATOM 4227 N N . VAL B 1 173 ? -2.739 -16.994 -27.916 1.00 20.26 510 VAL B N 1
ATOM 4228 C CA . VAL B 1 173 ? -4.041 -16.801 -27.284 1.00 23.05 510 VAL B CA 1
ATOM 4229 C C . VAL B 1 173 ? -4.083 -17.571 -25.980 1.00 23.18 510 VAL B C 1
ATOM 4230 O O . VAL B 1 173 ? -3.615 -18.706 -25.915 1.00 22.23 510 VAL B O 1
ATOM 4234 N N . TYR B 1 174 ? -4.634 -16.945 -24.945 1.00 21.14 511 TYR B N 1
ATOM 4235 C CA . TYR B 1 174 ? -4.786 -17.606 -23.654 1.00 23.65 511 TYR B CA 1
ATOM 4236 C C . TYR B 1 174 ? -6.252 -17.826 -23.322 1.00 23.43 511 TYR B C 1
ATOM 4237 O O . TYR B 1 174 ? -7.059 -16.896 -23.378 1.00 25.25 511 TYR B O 1
ATOM 4246 N N . ASP B 1 175 ? -6.561 -19.071 -22.962 1.00 23.69 512 ASP B N 1
ATOM 4247 C CA . ASP B 1 175 ? -7.886 -19.531 -22.573 1.00 27.11 512 ASP B CA 1
ATOM 4248 C C . ASP B 1 175 ? -7.830 -19.828 -21.074 1.00 24.61 512 ASP B C 1
ATOM 4249 O O . ASP B 1 175 ? -7.257 -20.833 -20.660 1.00 23.74 512 ASP B O 1
ATOM 4254 N N . ARG B 1 176 ? -8.405 -18.945 -20.261 1.00 22.80 513 ARG B N 1
ATOM 4255 C CA . ARG B 1 176 ? -8.305 -19.083 -18.814 1.00 23.61 513 ARG B CA 1
ATOM 4256 C C . ARG B 1 176 ? -8.990 -20.347 -18.278 1.00 28.00 513 ARG B C 1
ATOM 4257 O O . ARG B 1 176 ? -8.452 -21.016 -17.394 1.00 24.60 513 ARG B O 1
ATOM 4265 N N . LEU B 1 177 ? -10.172 -20.661 -18.803 1.00 23.99 514 LEU B N 1
ATOM 4266 C CA . LEU B 1 177 ? -10.949 -21.790 -18.295 1.00 28.09 514 LEU B CA 1
ATOM 4267 C C . LEU B 1 177 ? -10.210 -23.107 -18.489 1.00 27.68 514 LEU B C 1
ATOM 4268 O O . LEU B 1 177 ? -10.270 -23.988 -17.631 1.00 27.63 514 LEU B O 1
ATOM 4273 N N . ARG B 1 178 ? -9.504 -23.247 -19.607 1.00 25.77 515 ARG B N 1
ATOM 4274 C CA . ARG B 1 178 ? -8.708 -24.455 -19.819 1.00 28.10 515 ARG B CA 1
ATOM 4275 C C . ARG B 1 178 ? -7.263 -24.266 -19.350 1.00 32.41 515 ARG B C 1
ATOM 4276 O O . ARG B 1 178 ? -6.481 -25.214 -19.346 1.00 31.91 515 ARG B O 1
ATOM 4284 N N . ASP B 1 179 ? -6.922 -23.035 -18.964 1.00 27.47 516 ASP B N 1
ATOM 4285 C CA . ASP B 1 179 ? -5.554 -22.658 -18.580 1.00 23.35 516 ASP B CA 1
ATOM 4286 C C . ASP B 1 179 ? -4.497 -23.112 -19.596 1.00 26.99 516 ASP B C 1
ATOM 4287 O O . ASP B 1 179 ? -3.576 -23.865 -19.268 1.00 26.09 516 ASP B O 1
ATOM 4292 N N . VAL B 1 180 ? -4.617 -22.626 -20.826 1.00 22.45 517 VAL B N 1
ATOM 4293 C CA . VAL B 1 180 ? -3.670 -23.029 -21.854 1.00 25.28 517 VAL B CA 1
ATOM 4294 C C . VAL B 1 180 ? -3.433 -21.883 -22.838 1.00 24.65 517 VAL B C 1
ATOM 4295 O O . VAL B 1 180 ? -4.339 -21.109 -23.148 1.00 23.71 517 VAL B O 1
ATOM 4299 N N . TRP B 1 181 ? -2.194 -21.778 -23.296 1.00 25.63 518 TRP B N 1
ATOM 4300 C CA . TRP B 1 181 ? -1.851 -20.891 -24.401 1.00 24.12 518 TRP B CA 1
ATOM 4301 C C . TRP B 1 181 ? -1.826 -21.679 -25.691 1.00 28.46 518 TRP B C 1
ATOM 4302 O O . TRP B 1 181 ? -1.365 -22.820 -25.714 1.00 28.52 518 TRP B O 1
ATOM 4313 N N . TYR B 1 182 ? -2.308 -21.085 -26.772 1.00 26.20 519 TYR B N 1
ATOM 4314 C CA . TYR B 1 182 ? -2.123 -21.730 -28.072 1.00 29.28 519 TYR B CA 1
ATOM 4315 C C . TYR B 1 182 ? -1.839 -20.689 -29.134 1.00 27.30 519 TYR B C 1
ATOM 4316 O O . TYR B 1 182 ? -2.023 -19.490 -28.914 1.00 24.88 519 TYR B O 1
ATOM 4325 N N . VAL B 1 183 ? -1.390 -21.146 -30.297 1.00 27.47 520 VAL B N 1
ATOM 4326 C CA A VAL B 1 183 ? -1.028 -20.238 -31.372 0.57 27.32 520 VAL B CA 1
ATOM 4327 C CA B VAL B 1 183 ? -1.032 -20.223 -31.356 0.43 27.34 520 VAL B CA 1
ATOM 4328 C C . VAL B 1 183 ? -2.215 -19.984 -32.291 1.00 26.82 520 VAL B C 1
ATOM 4329 O O . VAL B 1 183 ? -3.072 -20.850 -32.478 1.00 27.72 520 VAL B O 1
ATOM 4336 N N . SER B 1 184 ? -2.267 -18.787 -32.853 1.00 26.35 521 SER B N 1
ATOM 4337 C CA . SER B 1 184 ? -3.323 -18.425 -33.790 1.00 25.56 521 SER B CA 1
ATOM 4338 C C . SER B 1 184 ? -2.682 -17.967 -35.092 1.00 24.74 521 SER B C 1
ATOM 4339 O O . SER B 1 184 ? -1.551 -18.338 -35.383 1.00 26.57 521 SER B O 1
ATOM 4342 N N . SER B 1 185 ? -3.405 -17.160 -35.860 1.00 26.50 522 SER B N 1
ATOM 4343 C CA . SER B 1 185 ? -2.905 -16.657 -37.148 1.00 24.42 522 SER B CA 1
ATOM 4344 C C . SER B 1 185 ? -1.666 -15.791 -37.034 1.00 28.23 522 SER B C 1
ATOM 4345 O O . SER B 1 185 ? -1.485 -15.074 -36.058 1.00 22.77 522 SER B O 1
ATOM 4348 N N . ASN B 1 186 ? -0.823 -15.840 -38.064 1.00 23.66 523 ASN B N 1
ATOM 4349 C CA . ASN B 1 186 ? 0.311 -14.944 -38.167 1.00 24.27 523 ASN B CA 1
ATOM 4350 C C . ASN B 1 186 ? -0.120 -13.590 -38.697 1.00 25.28 523 ASN B C 1
ATOM 4351 O O . ASN B 1 186 ? -0.959 -13.511 -39.596 1.00 25.65 523 ASN B O 1
ATOM 4356 N N . LEU B 1 187 ? 0.446 -12.529 -38.132 1.00 23.84 524 LEU B N 1
ATOM 4357 C CA . LEU B 1 187 ? 0.316 -11.192 -38.716 1.00 20.17 524 LEU B CA 1
ATOM 4358 C C . LEU B 1 187 ? 0.863 -11.198 -40.143 1.00 25.32 524 LEU B C 1
ATOM 4359 O O . LEU B 1 187 ? 1.814 -11.907 -40.428 1.00 22.17 524 LEU B O 1
ATOM 4364 N N . ASN B 1 188 ? 0.255 -10.406 -41.020 1.00 26.76 525 ASN B N 1
ATOM 4365 C CA . ASN B 1 188 ? 0.783 -10.206 -42.364 1.00 24.47 525 ASN B CA 1
ATOM 4366 C C . ASN B 1 188 ? 2.101 -9.454 -42.328 1.00 31.46 525 ASN B C 1
ATOM 4367 O O . ASN B 1 188 ? 2.987 -9.667 -43.153 1.00 26.65 525 ASN B O 1
ATOM 4372 N N . ILE B 1 189 ? 2.196 -8.528 -41.385 1.00 26.44 526 ILE B N 1
ATOM 4373 C CA . ILE B 1 189 ? 3.381 -7.712 -41.235 1.00 23.84 526 ILE B CA 1
ATOM 4374 C C . ILE B 1 189 ? 3.880 -7.833 -39.805 1.00 22.80 526 ILE B C 1
ATOM 4375 O O . ILE B 1 189 ? 3.161 -7.471 -38.867 1.00 24.78 526 ILE B O 1
ATOM 4380 N N . PRO B 1 190 ? 5.108 -8.341 -39.625 1.00 23.97 527 PRO B N 1
ATOM 4381 C CA . PRO B 1 190 ? 5.651 -8.481 -38.267 1.00 24.36 527 PRO B CA 1
ATOM 4382 C C . PRO B 1 190 ? 5.862 -7.115 -37.633 1.00 25.99 527 PRO B C 1
ATOM 4383 O O . PRO B 1 190 ? 6.170 -6.165 -38.341 1.00 24.24 527 PRO B O 1
ATOM 4387 N N . ARG B 1 191 ? 5.658 -7.009 -36.322 1.00 23.26 528 ARG B N 1
ATOM 4388 C CA A ARG B 1 191 ? 5.853 -5.734 -35.646 0.22 26.87 528 ARG B CA 1
ATOM 4389 C CA B ARG B 1 191 ? 5.772 -5.731 -35.606 0.78 27.02 528 ARG B CA 1
ATOM 4390 C C . ARG B 1 191 ? 6.426 -5.897 -34.251 1.00 22.79 528 ARG B C 1
ATOM 4391 O O . ARG B 1 191 ? 6.319 -6.968 -33.635 1.00 22.63 528 ARG B O 1
ATOM 4406 N N . ARG B 1 192 ? 7.053 -4.822 -33.785 1.00 22.77 529 ARG B N 1
ATOM 4407 C CA . ARG B 1 192 ? 7.224 -4.578 -32.349 1.00 23.38 529 ARG B CA 1
ATOM 4408 C C . ARG B 1 192 ? 6.677 -3.166 -32.125 1.00 21.83 529 ARG B C 1
ATOM 4409 O O . ARG B 1 192 ? 6.494 -2.404 -33.081 1.00 22.60 529 ARG B O 1
ATOM 4417 N N . ASN B 1 193 ? 6.399 -2.821 -30.871 1.00 19.98 530 ASN B N 1
ATOM 4418 C CA . ASN B 1 193 ? 5.918 -1.488 -30.532 1.00 21.18 530 ASN B CA 1
ATOM 4419 C C . ASN B 1 193 ? 4.651 -1.120 -31.290 1.00 22.62 530 ASN B C 1
ATOM 4420 O O . ASN B 1 193 ? 4.416 0.042 -31.603 1.00 24.31 530 ASN B O 1
ATOM 4425 N N . ASN B 1 194 ? 3.841 -2.131 -31.571 1.00 22.55 531 ASN B N 1
ATOM 4426 C CA . ASN B 1 194 ? 2.518 -1.940 -32.149 1.00 20.11 531 ASN B CA 1
ATOM 4427 C C . ASN B 1 194 ? 1.441 -1.789 -31.068 1.00 24.33 531 ASN B C 1
ATOM 4428 O O . ASN B 1 194 ? 1.609 -2.264 -29.937 1.00 24.90 531 ASN B O 1
ATOM 4433 N N . CYS B 1 195 ? 0.341 -1.138 -31.436 1.00 24.27 532 CYS B N 1
ATOM 4434 C CA . CYS B 1 195 ? -0.846 -1.024 -30.582 1.00 23.67 532 CYS B CA 1
ATOM 4435 C C . CYS B 1 195 ? -1.821 -2.127 -30.900 1.00 26.47 532 CYS B C 1
ATOM 4436 O O . CYS B 1 195 ? -1.984 -2.492 -32.063 1.00 30.16 532 CYS B O 1
ATOM 4439 N N . GLY B 1 196 ? -2.481 -2.646 -29.872 1.00 22.95 533 GLY B N 1
ATOM 4440 C CA . GLY B 1 196 ? -3.559 -3.590 -30.066 1.00 22.57 533 GLY B CA 1
ATOM 4441 C C . GLY B 1 196 ? -4.801 -3.083 -29.371 1.00 29.53 533 GLY B C 1
ATOM 4442 O O . GLY B 1 196 ? -4.718 -2.536 -28.276 1.00 25.96 533 GLY B O 1
ATOM 4443 N N . VAL B 1 197 ? -5.954 -3.261 -30.003 1.00 25.55 534 VAL B N 1
ATOM 4444 C CA . VAL B 1 197 ? -7.208 -2.827 -29.413 1.00 27.73 534 VAL B CA 1
ATOM 4445 C C . VAL B 1 197 ? -8.369 -3.608 -30.037 1.00 28.11 534 VAL B C 1
ATOM 4446 O O . VAL B 1 197 ? -8.360 -3.910 -31.234 1.00 29.00 534 VAL B O 1
ATOM 4450 N N . THR B 1 198 ? -9.353 -3.952 -29.213 1.00 25.38 535 THR B N 1
ATOM 4451 C CA . THR B 1 198 ? -10.563 -4.602 -29.691 1.00 24.02 535 THR B CA 1
ATOM 4452 C C . THR B 1 198 ? -11.645 -3.588 -30.009 1.00 29.10 535 THR B C 1
ATOM 4453 O O . THR B 1 198 ? -11.913 -2.684 -29.212 1.00 29.71 535 THR B O 1
ATOM 4457 N N . SER B 1 199 ? -12.265 -3.726 -31.176 1.00 27.08 536 SER B N 1
ATOM 4458 C CA . SER B 1 199 ? -13.315 -2.796 -31.572 1.00 33.38 536 SER B CA 1
ATOM 4459 C C . SER B 1 199 ? -14.332 -3.473 -32.474 1.00 29.72 536 SER B C 1
ATOM 4460 O O . SER B 1 199 ? -13.981 -4.014 -33.520 1.00 33.27 536 SER B O 1
ATOM 4463 N N . ASN B 1 200 ? -15.592 -3.442 -32.050 1.00 31.20 537 ASN B N 1
ATOM 4464 C CA . ASN B 1 200 ? -16.697 -4.060 -32.781 1.00 37.01 537 ASN B CA 1
ATOM 4465 C C . ASN B 1 200 ? -16.390 -5.480 -33.248 1.00 37.24 537 ASN B C 1
ATOM 4466 O O . ASN B 1 200 ? -16.520 -5.797 -34.433 1.00 39.33 537 ASN B O 1
ATOM 4471 N N . GLY B 1 201 ? -15.958 -6.322 -32.315 1.00 33.63 538 GLY B N 1
ATOM 4472 C CA . GLY B 1 201 ? -15.793 -7.737 -32.602 1.00 36.98 538 GLY B CA 1
ATOM 4473 C C . GLY B 1 201 ? -14.528 -8.165 -33.327 1.00 31.36 538 GLY B C 1
ATOM 4474 O O . GLY B 1 201 ? -14.356 -9.353 -33.624 1.00 33.44 538 GLY B O 1
ATOM 4475 N N . ARG B 1 202 ? -13.639 -7.223 -33.623 1.00 33.98 539 ARG B N 1
ATOM 4476 C CA . ARG B 1 202 ? -12.358 -7.579 -34.236 1.00 29.52 539 ARG B CA 1
ATOM 4477 C C . ARG B 1 202 ? -11.217 -7.012 -33.396 1.00 31.04 539 ARG B C 1
ATOM 4478 O O . ARG B 1 202 ? -11.420 -6.078 -32.625 1.00 28.68 539 ARG B O 1
ATOM 4486 N N . ILE B 1 203 ? -10.027 -7.580 -33.550 1.00 27.26 540 ILE B N 1
ATOM 4487 C CA . ILE B 1 203 ? -8.825 -7.052 -32.916 1.00 26.19 540 ILE B CA 1
ATOM 4488 C C . ILE B 1 203 ? -7.987 -6.292 -33.940 1.00 26.72 540 ILE B C 1
ATOM 4489 O O . ILE B 1 203 ? -7.684 -6.817 -35.008 1.00 29.14 540 ILE B O 1
ATOM 4494 N N . TYR B 1 204 ? -7.612 -5.057 -33.621 1.00 23.93 541 TYR B N 1
ATOM 4495 C CA . TYR B 1 204 ? -6.797 -4.272 -34.530 1.00 26.65 541 TYR B CA 1
ATOM 4496 C C . TYR B 1 204 ? -5.352 -4.197 -34.063 1.00 27.16 541 TYR B C 1
ATOM 4497 O O . TYR B 1 204 ? -5.072 -4.024 -32.873 1.00 28.08 541 TYR B O 1
ATOM 4506 N N . CYS B 1 205 ? -4.447 -4.361 -35.022 1.00 23.47 542 CYS B N 1
ATOM 4507 C CA . CYS B 1 205 ? -3.006 -4.287 -34.816 1.00 23.57 542 CYS B CA 1
ATOM 4508 C C . CYS B 1 205 ? -2.462 -3.089 -35.596 1.00 22.59 542 CYS B C 1
ATOM 4509 O O . CYS B 1 205 ? -2.494 -3.087 -36.822 1.00 25.52 542 CYS B O 1
ATOM 4512 N N . ILE B 1 206 ? -1.949 -2.090 -34.885 1.00 22.85 543 ILE B N 1
ATOM 4513 C CA . ILE B 1 206 ? -1.733 -0.761 -35.458 1.00 25.63 543 ILE B CA 1
ATOM 4514 C C . ILE B 1 206 ? -0.291 -0.283 -35.378 1.00 22.39 543 ILE B C 1
ATOM 4515 O O . ILE B 1 206 ? 0.290 -0.218 -34.297 1.00 22.94 543 ILE B O 1
ATOM 4520 N N . GLY B 1 207 ? 0.288 0.042 -36.534 1.00 24.12 544 GLY B N 1
ATOM 4521 C CA . GLY B 1 207 ? 1.598 0.658 -36.593 1.00 25.17 544 GLY B CA 1
ATOM 4522 C C . GLY B 1 207 ? 2.723 -0.170 -36.016 1.00 24.52 544 GLY B C 1
ATOM 4523 O O . GLY B 1 207 ? 2.684 -1.396 -36.041 1.00 25.59 544 GLY B O 1
ATOM 4524 N N . GLY B 1 208 ? 3.730 0.505 -35.478 1.00 22.17 545 GLY B N 1
ATOM 4525 C CA . GLY B 1 208 ? 4.868 -0.181 -34.906 1.00 21.57 545 GLY B CA 1
ATOM 4526 C C . GLY B 1 208 ? 6.077 -0.180 -35.839 1.00 22.77 545 GLY B C 1
ATOM 4527 O O . GLY B 1 208 ? 6.172 0.628 -36.760 1.00 25.84 545 GLY B O 1
ATOM 4528 N N . TYR B 1 209 ? 7.014 -1.069 -35.553 1.00 20.59 546 TYR B N 1
ATOM 4529 C CA . TYR B 1 209 ? 8.273 -1.178 -36.270 1.00 25.08 546 TYR B CA 1
ATOM 4530 C C . TYR B 1 209 ? 8.368 -2.593 -36.821 1.00 26.01 546 TYR B C 1
ATOM 4531 O O . TYR B 1 209 ? 8.181 -3.541 -36.069 1.00 25.23 546 TYR B O 1
ATOM 4540 N N . ASP B 1 210 ? 8.641 -2.761 -38.118 1.00 23.74 547 ASP B N 1
ATOM 4541 C CA . ASP B 1 210 ? 8.506 -4.104 -38.683 1.00 23.85 547 ASP B CA 1
ATOM 4542 C C . ASP B 1 210 ? 9.807 -4.913 -38.699 1.00 29.22 547 ASP B C 1
ATOM 4543 O O . ASP B 1 210 ? 9.860 -6.022 -39.244 1.00 26.61 547 ASP B O 1
ATOM 4548 N N . GLY B 1 211 ? 10.844 -4.367 -38.081 1.00 28.74 548 GLY B N 1
ATOM 4549 C CA . GLY B 1 211 ? 12.135 -5.020 -38.052 1.00 28.63 548 GLY B CA 1
ATOM 4550 C C . GLY B 1 211 ? 13.085 -4.206 -38.901 1.00 31.82 548 GLY B C 1
ATOM 4551 O O . GLY B 1 211 ? 14.298 -4.297 -38.753 1.00 32.83 548 GLY B O 1
ATOM 4552 N N . SER B 1 212 ? 12.512 -3.378 -39.765 1.00 30.48 549 SER B N 1
ATOM 4553 C CA . SER B 1 212 ? 13.292 -2.570 -40.694 1.00 33.32 549 SER B CA 1
ATOM 4554 C C . SER B 1 212 ? 12.888 -1.088 -40.676 1.00 32.06 549 SER B C 1
ATOM 4555 O O . SER B 1 212 ? 13.750 -0.209 -40.728 1.00 34.19 549 SER B O 1
ATOM 4558 N N . SER B 1 213 ? 11.589 -0.803 -40.593 1.00 30.21 550 SER B N 1
ATOM 4559 C CA A SER B 1 213 ? 11.130 0.582 -40.569 0.56 27.86 550 SER B CA 1
ATOM 4560 C CA B SER B 1 213 ? 11.098 0.573 -40.619 0.44 27.90 550 SER B CA 1
ATOM 4561 C C . SER B 1 213 ? 9.905 0.781 -39.683 1.00 29.09 550 SER B C 1
ATOM 4562 O O . SER B 1 213 ? 9.215 -0.173 -39.327 1.00 27.98 550 SER B O 1
ATOM 4567 N N . ILE B 1 214 ? 9.660 2.033 -39.321 1.00 27.25 551 ILE B N 1
ATOM 4568 C CA . ILE B 1 214 ? 8.437 2.403 -38.624 1.00 29.69 551 ILE B CA 1
ATOM 4569 C C . ILE B 1 214 ? 7.349 2.461 -39.695 1.00 32.68 551 ILE B C 1
ATOM 4570 O O . ILE B 1 214 ? 7.555 3.008 -40.789 1.00 29.37 551 ILE B O 1
ATOM 4575 N N . ILE B 1 215 ? 6.209 1.852 -39.408 1.00 22.19 552 ILE B N 1
ATOM 4576 C CA . ILE B 1 215 ? 5.186 1.633 -40.426 1.00 21.84 552 ILE B CA 1
ATOM 4577 C C . ILE B 1 215 ? 3.827 2.186 -40.053 1.00 26.99 552 ILE B C 1
ATOM 4578 O O . ILE B 1 215 ? 3.559 2.442 -38.880 1.00 28.56 552 ILE B O 1
ATOM 4583 N N . PRO B 1 216 ? 2.956 2.374 -41.057 1.00 30.59 553 PRO B N 1
ATOM 4584 C CA . PRO B 1 216 ? 1.595 2.833 -40.776 1.00 25.45 553 PRO B CA 1
ATOM 4585 C C . PRO B 1 216 ? 0.540 1.741 -40.866 1.00 27.16 553 PRO B C 1
ATOM 4586 O O . PRO B 1 216 ? -0.636 2.020 -40.643 1.00 27.66 553 PRO B O 1
ATOM 4590 N N . ASN B 1 217 ? 0.938 0.519 -41.203 1.00 26.59 554 ASN B N 1
ATOM 4591 C CA . ASN B 1 217 ? -0.039 -0.500 -41.536 1.00 22.79 554 ASN B CA 1
ATOM 4592 C C . ASN B 1 217 ? -0.910 -0.881 -40.356 1.00 23.42 554 ASN B C 1
ATOM 4593 O O . ASN B 1 217 ? -0.461 -0.860 -39.224 1.00 24.90 554 ASN B O 1
ATOM 4598 N N . VAL B 1 218 ? -2.151 -1.241 -40.656 1.00 22.52 555 VAL B N 1
ATOM 4599 C CA . VAL B 1 218 ? -3.114 -1.706 -39.666 1.00 26.32 555 VAL B CA 1
ATOM 4600 C C . VAL B 1 218 ? -3.709 -3.019 -40.173 1.00 29.48 555 VAL B C 1
ATOM 4601 O O . VAL B 1 218 ? -4.046 -3.125 -41.349 1.00 26.94 555 VAL B O 1
ATOM 4605 N N . GLU B 1 219 ? -3.811 -4.017 -39.296 1.00 26.47 556 GLU B N 1
ATOM 4606 C CA . GLU B 1 219 ? -4.454 -5.283 -39.617 1.00 28.50 556 GLU B CA 1
ATOM 4607 C C . GLU B 1 219 ? -5.531 -5.588 -38.593 1.00 25.25 556 GLU B C 1
ATOM 4608 O O . GLU B 1 219 ? -5.393 -5.233 -37.429 1.00 26.09 556 GLU B O 1
ATOM 4614 N N . ALA B 1 220 ? -6.584 -6.273 -39.021 1.00 27.09 557 ALA B N 1
ATOM 4615 C CA . ALA B 1 220 ? -7.643 -6.653 -38.100 1.00 25.28 557 ALA B CA 1
ATOM 4616 C C . ALA B 1 220 ? -7.818 -8.169 -38.077 1.00 24.79 557 ALA B C 1
ATOM 4617 O O . ALA B 1 220 ? -7.854 -8.822 -39.122 1.00 28.85 557 ALA B O 1
ATOM 4619 N N . TYR B 1 221 ? -7.919 -8.722 -36.879 1.00 22.64 558 TYR B N 1
ATOM 4620 C CA . TYR B 1 221 ? -8.129 -10.151 -36.737 1.00 26.08 558 TYR B CA 1
ATOM 4621 C C . TYR B 1 221 ? -9.612 -10.468 -36.728 1.00 31.52 558 TYR B C 1
ATOM 4622 O O . TYR B 1 221 ? -10.376 -9.951 -35.902 1.00 29.69 558 TYR B O 1
ATOM 4631 N N . ASP B 1 222 ? -10.007 -11.329 -37.656 1.00 29.65 559 ASP B N 1
ATOM 4632 C CA . ASP B 1 222 ? -11.385 -11.775 -37.762 1.00 35.29 559 ASP B CA 1
ATOM 4633 C C . ASP B 1 222 ? -11.491 -13.206 -37.240 1.00 32.91 559 ASP B C 1
ATOM 4634 O O . ASP B 1 222 ? -10.970 -14.139 -37.857 1.00 36.27 559 ASP B O 1
ATOM 4639 N N . HIS B 1 223 ? -12.174 -13.369 -36.108 1.00 32.13 560 HIS B N 1
ATOM 4640 C CA . HIS B 1 223 ? -12.260 -14.661 -35.434 1.00 35.84 560 HIS B CA 1
ATOM 4641 C C . HIS B 1 223 ? -13.019 -15.700 -36.261 1.00 36.38 560 HIS B C 1
ATOM 4642 O O . HIS B 1 223 ? -12.717 -16.897 -36.204 1.00 37.85 560 HIS B O 1
ATOM 4649 N N . ARG B 1 224 ? -14.012 -15.240 -37.015 1.00 37.74 561 ARG B N 1
ATOM 4650 C CA . ARG B 1 224 ? -14.805 -16.123 -37.863 1.00 40.92 561 ARG B CA 1
ATOM 4651 C C . ARG B 1 224 ? -13.955 -16.622 -39.018 1.00 41.10 561 ARG B C 1
ATOM 4652 O O . ARG B 1 224 ? -14.001 -17.797 -39.380 1.00 41.23 561 ARG B O 1
ATOM 4655 N N . MET B 1 225 ? -13.162 -15.720 -39.582 1.00 39.80 562 MET B N 1
ATOM 4656 C CA . MET B 1 225 ? -12.321 -16.050 -40.724 1.00 42.27 562 MET B CA 1
ATOM 4657 C C . MET B 1 225 ? -11.036 -16.764 -40.330 1.00 40.62 562 MET B C 1
ATOM 4658 O O . MET B 1 225 ? -10.418 -17.427 -41.161 1.00 37.63 562 MET B O 1
ATOM 4663 N N . LYS B 1 226 ? -10.637 -16.616 -39.067 1.00 39.51 563 LYS B N 1
ATOM 4664 C CA . LYS B 1 226 ? -9.333 -17.084 -38.600 1.00 36.74 563 LYS B CA 1
ATOM 4665 C C . LYS B 1 226 ? -8.222 -16.508 -39.465 1.00 40.49 563 LYS B C 1
ATOM 4666 O O . LYS B 1 226 ? -7.419 -17.240 -40.048 1.00 35.63 563 LYS B O 1
ATOM 4670 N N . ALA B 1 227 ? -8.186 -15.186 -39.568 1.00 31.54 564 ALA B N 1
ATOM 4671 C CA . ALA B 1 227 ? -7.139 -14.546 -40.335 1.00 29.38 564 ALA B CA 1
ATOM 4672 C C . ALA B 1 227 ? -6.960 -13.108 -39.907 1.00 26.36 564 ALA B C 1
ATOM 4673 O O . ALA B 1 227 ? -7.919 -12.454 -39.497 1.00 30.90 564 ALA B O 1
ATOM 4675 N N . TRP B 1 228 ? -5.721 -12.638 -39.988 1.00 27.06 565 TRP B N 1
ATOM 4676 C CA . TRP B 1 228 ? -5.442 -11.214 -39.932 1.00 24.98 565 TRP B CA 1
ATOM 4677 C C . TRP B 1 228 ? -5.665 -10.657 -41.332 1.00 30.13 565 TRP B C 1
ATOM 4678 O O . TRP B 1 228 ? -5.169 -11.216 -42.309 1.00 27.93 565 TRP B O 1
ATOM 4689 N N . VAL B 1 229 ? -6.421 -9.570 -41.429 1.00 25.14 566 VAL B N 1
ATOM 4690 C CA . VAL B 1 229 ? -6.703 -8.934 -42.717 1.00 27.64 566 VAL B CA 1
ATOM 4691 C C . VAL B 1 229 ? -6.237 -7.487 -42.689 1.00 30.61 566 VAL B C 1
ATOM 4692 O O . VAL B 1 229 ? -6.491 -6.783 -41.730 1.00 29.14 566 VAL B O 1
ATOM 4696 N N . GLU B 1 230 ? -5.550 -7.027 -43.728 1.00 26.63 567 GLU B N 1
ATOM 4697 C CA . GLU B 1 230 ? -5.089 -5.648 -43.703 1.00 30.98 567 GLU B CA 1
ATOM 4698 C C . GLU B 1 230 ? -6.273 -4.709 -43.956 1.00 32.06 567 GLU B C 1
ATOM 4699 O O . GLU B 1 230 ? -7.170 -5.029 -44.738 1.00 35.09 567 GLU B O 1
ATOM 4704 N N . VAL B 1 231 ? -6.296 -3.583 -43.246 1.00 30.46 568 VAL B N 1
ATOM 4705 C CA . VAL B 1 231 ? -7.296 -2.537 -43.468 1.00 30.83 568 VAL B CA 1
ATOM 4706 C C . VAL B 1 231 ? -6.565 -1.234 -43.798 1.00 29.68 568 VAL B C 1
ATOM 4707 O O . VAL B 1 231 ? -5.366 -1.254 -44.081 1.00 27.26 568 VAL B O 1
ATOM 4711 N N . ALA B 1 232 ? -7.266 -0.102 -43.769 1.00 31.75 569 ALA B N 1
ATOM 4712 C CA . ALA B 1 232 ? -6.624 1.160 -44.151 1.00 31.70 569 ALA B CA 1
ATOM 4713 C C . ALA B 1 232 ? -5.461 1.477 -43.219 1.00 30.66 569 ALA B C 1
ATOM 4714 O O . ALA B 1 232 ? -5.562 1.284 -42.007 1.00 28.11 569 ALA B O 1
ATOM 4716 N N . PRO B 1 233 ? -4.353 1.966 -43.781 1.00 28.69 570 PRO B N 1
ATOM 4717 C CA . PRO B 1 233 ? -3.200 2.332 -42.955 1.00 27.30 570 PRO B CA 1
ATOM 4718 C C . PRO B 1 233 ? -3.406 3.682 -42.283 1.00 35.30 570 PRO B C 1
ATOM 4719 O O . PRO B 1 233 ? -4.263 4.454 -42.729 1.00 28.87 570 PRO B O 1
ATOM 4723 N N . LEU B 1 234 ? -2.646 3.957 -41.225 1.00 26.87 571 LEU B N 1
ATOM 4724 C CA . LEU B 1 234 ? -2.572 5.312 -40.687 1.00 27.47 571 LEU B CA 1
ATOM 4725 C C . LEU B 1 234 ? -2.057 6.262 -41.765 1.00 26.31 571 LEU B C 1
ATOM 4726 O O . LEU B 1 234 ? -1.368 5.836 -42.690 1.00 32.02 571 LEU B O 1
ATOM 4731 N N . ASN B 1 235 ? -2.382 7.544 -41.634 1.00 31.56 572 ASN B N 1
ATOM 4732 C CA . ASN B 1 235 ? -1.812 8.556 -42.515 1.00 33.20 572 ASN B CA 1
ATOM 4733 C C . ASN B 1 235 ? -0.359 8.828 -42.133 1.00 34.28 572 ASN B C 1
ATOM 4734 O O . ASN B 1 235 ? 0.465 9.182 -42.973 1.00 36.31 572 ASN B O 1
ATOM 4739 N N . THR B 1 236 ? -0.053 8.636 -40.856 1.00 30.59 573 THR B N 1
ATOM 4740 C CA . THR B 1 236 ? 1.283 8.896 -40.322 1.00 30.89 573 THR B CA 1
ATOM 4741 C C . THR B 1 236 ? 1.856 7.649 -39.658 1.00 33.52 573 THR B C 1
ATOM 4742 O O . THR B 1 236 ? 1.359 7.231 -38.608 1.00 30.28 573 THR B O 1
ATOM 4746 N N . PRO B 1 237 ? 2.892 7.057 -40.266 1.00 30.18 574 PRO B N 1
ATOM 4747 C CA . PRO B 1 237 ? 3.630 5.936 -39.679 1.00 30.14 574 PRO B CA 1
ATOM 4748 C C . PRO B 1 237 ? 4.083 6.293 -38.279 1.00 33.18 574 PRO B C 1
ATOM 4749 O O . PRO B 1 237 ? 4.592 7.394 -38.057 1.00 31.73 574 PRO B O 1
ATOM 4753 N N . ARG B 1 238 ? 3.875 5.386 -37.337 1.00 27.88 575 ARG B N 1
ATOM 4754 C CA . ARG B 1 238 ? 4.238 5.670 -35.958 1.00 30.81 575 ARG B CA 1
ATOM 4755 C C . ARG B 1 238 ? 4.406 4.391 -35.170 1.00 23.74 575 ARG B C 1
ATOM 4756 O O . ARG B 1 238 ? 3.742 3.395 -35.439 1.00 28.84 575 ARG B O 1
ATOM 4764 N N . SER B 1 239 ? 5.316 4.442 -34.206 1.00 25.57 576 SER B N 1
ATOM 4765 C CA A SER B 1 239 ? 5.541 3.316 -33.307 0.57 25.55 576 SER B CA 1
ATOM 4766 C CA C SER B 1 239 ? 5.608 3.331 -33.317 0.43 25.57 576 SER B CA 1
ATOM 4767 C C . SER B 1 239 ? 5.434 3.792 -31.859 1.00 25.22 576 SER B C 1
ATOM 4768 O O . SER B 1 239 ? 5.519 4.998 -31.580 1.00 24.36 576 SER B O 1
ATOM 4773 N N . SER B 1 240 ? 5.207 2.850 -30.940 1.00 23.01 577 SER B N 1
ATOM 4774 C CA . SER B 1 240 ? 4.996 3.175 -29.522 1.00 25.30 577 SER B CA 1
ATOM 4775 C C . SER B 1 240 ? 3.922 4.238 -29.326 1.00 25.17 577 SER B C 1
ATOM 4776 O O . SER B 1 240 ? 4.042 5.123 -28.467 1.00 24.93 577 SER B O 1
ATOM 4779 N N . ALA B 1 241 ? 2.867 4.151 -30.126 1.00 22.07 578 ALA B N 1
ATOM 4780 C CA . ALA B 1 241 ? 1.725 5.032 -29.965 1.00 20.69 578 ALA B CA 1
ATOM 4781 C C . ALA B 1 241 ? 0.787 4.503 -28.884 1.00 27.15 578 ALA B C 1
ATOM 4782 O O . ALA B 1 241 ? 1.001 3.435 -28.314 1.00 26.91 578 ALA B O 1
ATOM 4784 N N . MET B 1 242 ? -0.263 5.263 -28.628 1.00 26.98 579 MET B N 1
ATOM 4785 C CA A MET B 1 242 ? -1.276 4.894 -27.648 0.62 27.00 579 MET B CA 1
ATOM 4786 C CA B MET B 1 242 ? -1.270 4.860 -27.661 0.38 27.01 579 MET B CA 1
ATOM 4787 C C . MET B 1 242 ? -2.603 4.714 -28.381 1.00 30.30 579 MET B C 1
ATOM 4788 O O . MET B 1 242 ? -2.844 5.371 -29.384 1.00 31.81 579 MET B O 1
ATOM 4797 N N . CYS B 1 243 ? -3.458 3.812 -27.915 1.00 27.82 580 CYS B N 1
ATOM 4798 C CA . CYS B 1 243 ? -4.742 3.661 -28.592 1.00 23.51 580 CYS B CA 1
ATOM 4799 C C . CYS B 1 243 ? -5.870 3.320 -27.642 1.00 29.65 580 CYS B C 1
ATOM 4800 O O . CYS B 1 243 ? -5.660 2.749 -26.573 1.00 29.31 580 CYS B O 1
ATOM 4803 N N . VAL B 1 244 ? -7.074 3.681 -28.058 1.00 29.77 581 VAL B N 1
ATOM 4804 C CA . VAL B 1 244 ? -8.263 3.398 -27.280 1.00 26.07 581 VAL B CA 1
ATOM 4805 C C . VAL B 1 244 ? -9.447 3.331 -28.228 1.00 25.85 581 VAL B C 1
ATOM 4806 O O . VAL B 1 244 ? -9.502 4.069 -29.203 1.00 28.77 581 VAL B O 1
ATOM 4810 N N . ALA B 1 245 ? -10.371 2.411 -27.967 1.00 28.96 582 ALA B N 1
ATOM 4811 C CA . ALA B 1 245 ? -11.562 2.278 -28.795 1.00 28.52 582 ALA B CA 1
ATOM 4812 C C . ALA B 1 245 ? -12.831 2.431 -27.970 1.00 33.93 582 ALA B C 1
ATOM 4813 O O . ALA B 1 245 ? -13.029 1.740 -26.973 1.00 37.28 582 ALA B O 1
ATOM 4815 N N . PHE B 1 246 ? -13.682 3.356 -28.394 1.00 33.08 583 PHE B N 1
ATOM 4816 C CA . PHE B 1 246 ? -14.995 3.551 -27.787 1.00 38.12 583 PHE B CA 1
ATOM 4817 C C . PHE B 1 246 ? -15.860 4.357 -28.746 1.00 39.47 583 PHE B C 1
ATOM 4818 O O . PHE B 1 246 ? -15.341 4.971 -29.693 1.00 38.48 583 PHE B O 1
ATOM 4826 N N . ASP B 1 247 ? -17.168 4.350 -28.505 1.00 44.05 584 ASP B N 1
ATOM 4827 C CA . ASP B 1 247 ? -18.108 5.116 -29.318 1.00 49.75 584 ASP B CA 1
ATOM 4828 C C . ASP B 1 247 ? -17.917 4.755 -30.789 1.00 45.75 584 ASP B C 1
ATOM 4829 O O . ASP B 1 247 ? -17.881 5.628 -31.654 1.00 43.20 584 ASP B O 1
ATOM 4834 N N . ASN B 1 248 ? -17.755 3.457 -31.043 1.00 45.18 585 ASN B N 1
ATOM 4835 C CA . ASN B 1 248 ? -17.584 2.913 -32.388 1.00 46.36 585 ASN B CA 1
ATOM 4836 C C . ASN B 1 248 ? -16.463 3.563 -33.196 1.00 36.01 585 ASN B C 1
ATOM 4837 O O . ASN B 1 248 ? -16.513 3.591 -34.422 1.00 47.30 585 ASN B O 1
ATOM 4842 N N . LYS B 1 249 ? -15.449 4.077 -32.505 1.00 32.20 586 LYS B N 1
ATOM 4843 C CA . LYS B 1 249 ? -14.262 4.611 -33.167 1.00 37.44 586 LYS B CA 1
ATOM 4844 C C . LYS B 1 249 ? -12.987 4.023 -32.572 1.00 33.00 586 LYS B C 1
ATOM 4845 O O . LYS B 1 249 ? -13.004 3.479 -31.472 1.00 31.99 586 LYS B O 1
ATOM 4851 N N . ILE B 1 250 ? -11.882 4.139 -33.303 1.00 29.85 587 ILE B N 1
ATOM 4852 C CA . ILE B 1 250 ? -10.576 3.833 -32.732 1.00 27.81 587 ILE B CA 1
ATOM 4853 C C . ILE B 1 250 ? -9.722 5.087 -32.774 1.00 29.37 587 ILE B C 1
ATOM 4854 O O . ILE B 1 250 ? -9.554 5.695 -33.832 1.00 32.18 587 ILE B O 1
ATOM 4859 N N . TYR B 1 251 ? -9.199 5.484 -31.621 1.00 33.48 588 TYR B N 1
ATOM 4860 C CA . TYR B 1 251 ? -8.272 6.604 -31.562 1.00 32.29 588 TYR B CA 1
ATOM 4861 C C . TYR B 1 251 ? -6.854 6.088 -31.427 1.00 27.83 588 TYR B C 1
ATOM 4862 O O . TYR B 1 251 ? -6.577 5.245 -30.581 1.00 28.64 588 TYR B O 1
ATOM 4871 N N . VAL B 1 252 ? -5.961 6.596 -32.263 1.00 25.88 589 VAL B N 1
ATOM 4872 C CA . VAL B 1 252 ? -4.541 6.283 -32.164 1.00 27.25 589 VAL B CA 1
ATOM 4873 C C . VAL B 1 252 ? -3.806 7.586 -31.884 1.00 24.06 589 VAL B C 1
ATOM 4874 O O . VAL B 1 252 ? -3.954 8.556 -32.622 1.00 27.72 589 VAL B O 1
ATOM 4878 N N . ILE B 1 253 ? -3.026 7.598 -30.806 1.00 25.63 590 ILE B N 1
ATOM 4879 C CA . ILE B 1 253 ? -2.560 8.846 -30.201 1.00 23.62 590 ILE B CA 1
ATOM 4880 C C . ILE B 1 253 ? -1.053 8.880 -30.016 1.00 26.25 590 ILE B C 1
ATOM 4881 O O . ILE B 1 253 ? -0.477 7.963 -29.436 1.00 24.67 590 ILE B O 1
ATOM 4886 N N . GLY B 1 254 ? -0.411 9.940 -30.506 1.00 27.02 591 GLY B N 1
ATOM 4887 C CA . GLY B 1 254 ? 1.007 10.119 -30.264 1.00 23.76 591 GLY B CA 1
ATOM 4888 C C . GLY B 1 254 ? 1.863 9.032 -30.892 1.00 21.66 591 GLY B C 1
ATOM 4889 O O . GLY B 1 254 ? 1.555 8.520 -31.964 1.00 25.26 591 GLY B O 1
ATOM 4890 N N . GLY B 1 255 ? 2.944 8.679 -30.207 1.00 23.38 592 GLY B N 1
ATOM 4891 C CA . GLY B 1 255 ? 3.910 7.742 -30.747 1.00 26.59 592 GLY B CA 1
ATOM 4892 C C . GLY B 1 255 ? 5.140 8.467 -31.260 1.00 26.20 592 GLY B C 1
ATOM 4893 O O . GLY B 1 255 ? 5.340 9.667 -31.006 1.00 24.87 592 GLY B O 1
ATOM 4894 N N . THR B 1 256 ? 5.979 7.738 -31.980 1.00 25.78 593 THR B N 1
ATOM 4895 C CA . THR B 1 256 ? 7.186 8.327 -32.515 1.00 24.98 593 THR B CA 1
ATOM 4896 C C . THR B 1 256 ? 7.435 7.860 -33.932 1.00 27.31 593 THR B C 1
ATOM 4897 O O . THR B 1 256 ? 7.075 6.740 -34.320 1.00 25.52 593 THR B O 1
ATOM 4901 N N . ASN B 1 257 ? 8.040 8.743 -34.713 1.00 28.68 594 ASN B N 1
ATOM 4902 C CA . ASN B 1 257 ? 8.590 8.350 -36.004 1.00 27.43 594 ASN B CA 1
ATOM 4903 C C . ASN B 1 257 ? 10.073 8.701 -36.076 1.00 33.35 594 ASN B C 1
ATOM 4904 O O . ASN B 1 257 ? 10.649 8.785 -37.161 1.00 35.29 594 ASN B O 1
ATOM 4909 N N . GLY B 1 258 ? 10.680 8.910 -34.911 1.00 33.24 595 GLY B N 1
ATOM 4910 C CA . GLY B 1 258 ? 11.977 9.558 -34.816 1.00 39.30 595 GLY B CA 1
ATOM 4911 C C . GLY B 1 258 ? 11.823 10.816 -33.979 1.00 36.50 595 GLY B C 1
ATOM 4912 O O . GLY B 1 258 ? 12.641 11.095 -33.100 1.00 38.48 595 GLY B O 1
ATOM 4913 N N . GLU B 1 259 ? 10.766 11.577 -34.259 1.00 30.50 596 GLU B N 1
ATOM 4914 C CA . GLU B 1 259 ? 10.297 12.636 -33.351 1.00 28.32 596 GLU B CA 1
ATOM 4915 C C . GLU B 1 259 ? 9.027 12.151 -32.657 1.00 29.01 596 GLU B C 1
ATOM 4916 O O . GLU B 1 259 ? 8.253 11.416 -33.263 1.00 25.91 596 GLU B O 1
ATOM 4922 N N . ARG B 1 260 ? 8.796 12.560 -31.409 1.00 28.39 597 ARG B N 1
ATOM 4923 C CA . ARG B 1 260 ? 7.527 12.235 -30.761 1.00 28.34 597 ARG B CA 1
ATOM 4924 C C . ARG B 1 260 ? 6.385 13.043 -31.391 1.00 33.76 597 ARG B C 1
ATOM 4925 O O . ARG B 1 260 ? 6.575 14.188 -31.818 1.00 28.64 597 ARG B O 1
ATOM 4933 N N . LEU B 1 261 ? 5.201 12.441 -31.450 1.00 28.80 598 LEU B N 1
ATOM 4934 C CA . LEU B 1 261 ? 4.053 13.028 -32.144 1.00 25.98 598 LEU B CA 1
ATOM 4935 C C . LEU B 1 261 ? 2.963 13.491 -31.189 1.00 28.52 598 LEU B C 1
ATOM 4936 O O . LEU B 1 261 ? 2.751 12.870 -30.140 1.00 27.30 598 LEU B O 1
ATOM 4941 N N . ASN B 1 262 ? 2.260 14.569 -31.549 1.00 25.21 599 ASN B N 1
ATOM 4942 C CA . ASN B 1 262 ? 1.075 14.951 -30.776 1.00 29.60 599 ASN B CA 1
ATOM 4943 C C . ASN B 1 262 ? -0.199 14.745 -31.595 1.00 25.14 599 ASN B C 1
ATOM 4944 O O . ASN B 1 262 ? -1.292 15.006 -31.130 1.00 31.29 599 ASN B O 1
ATOM 4949 N N . SER B 1 263 ? -0.052 14.242 -32.814 1.00 25.65 600 SER B N 1
ATOM 4950 C CA . SER B 1 263 ? -1.219 14.033 -33.669 1.00 23.92 600 SER B CA 1
ATOM 4951 C C . SER B 1 263 ? -2.013 12.793 -33.256 1.00 30.15 600 SER B C 1
ATOM 4952 O O . SER B 1 263 ? -1.479 11.844 -32.673 0.91 27.14 600 SER B O 1
ATOM 4955 N N . ILE B 1 264 ? -3.297 12.828 -33.577 1.00 28.25 601 ILE B N 1
ATOM 4956 C CA . ILE B 1 264 ? -4.245 11.789 -33.230 1.00 27.52 601 ILE B CA 1
ATOM 4957 C C . ILE B 1 264 ? -5.048 11.456 -34.474 1.00 33.72 601 ILE B C 1
ATOM 4958 O O . ILE B 1 264 ? -5.509 12.363 -35.167 1.00 29.90 601 ILE B O 1
ATOM 4963 N N . GLU B 1 265 ? -5.185 10.166 -34.776 1.00 31.78 602 GLU B N 1
ATOM 4964 C CA . GLU B 1 265 ? -5.991 9.726 -35.913 1.00 30.28 602 GLU B CA 1
ATOM 4965 C C . GLU B 1 265 ? -7.181 8.897 -35.439 1.00 31.89 602 GLU B C 1
ATOM 4966 O O . GLU B 1 265 ? -7.098 8.199 -34.427 1.00 31.14 602 GLU B O 1
ATOM 4972 N N . VAL B 1 266 ? -8.293 8.986 -36.165 1.00 29.89 603 VAL B N 1
ATOM 4973 C CA . VAL B 1 266 ? -9.522 8.318 -35.759 1.00 28.63 603 VAL B CA 1
ATOM 4974 C C . VAL B 1 266 ? -10.065 7.434 -36.880 1.00 31.41 603 VAL B C 1
ATOM 4975 O O . VAL B 1 266 ? -10.312 7.895 -37.994 1.00 35.42 603 VAL B O 1
ATOM 4979 N N . TYR B 1 267 ? -10.258 6.161 -36.567 1.00 35.28 604 TYR B N 1
ATOM 4980 C CA . TYR B 1 267 ? -10.710 5.192 -37.553 1.00 31.38 604 TYR B CA 1
ATOM 4981 C C . TYR B 1 267 ? -12.219 5.042 -37.540 1.00 29.89 604 TYR B C 1
ATOM 4982 O O . TYR B 1 267 ? -12.816 4.777 -36.493 1.00 33.68 604 TYR B O 1
ATOM 4991 N N . GLU B 1 268 ? -12.826 5.201 -38.710 1.00 34.22 605 GLU B N 1
ATOM 4992 C CA . GLU B 1 268 ? -14.246 4.919 -38.887 1.00 41.94 605 GLU B CA 1
ATOM 4993 C C . GLU B 1 268 ? -14.386 3.618 -39.669 1.00 40.11 605 GLU B C 1
ATOM 4994 O O . GLU B 1 268 ? -14.045 3.562 -40.843 1.00 43.54 605 GLU B O 1
ATOM 4996 N N . GLU B 1 269 ? -14.882 2.575 -39.013 1.00 41.14 606 GLU B N 1
ATOM 4997 C CA . GLU B 1 269 ? -14.927 1.250 -39.619 1.00 45.14 606 GLU B CA 1
ATOM 4998 C C . GLU B 1 269 ? -15.824 1.182 -40.854 1.00 47.64 606 GLU B C 1
ATOM 4999 O O . GLU B 1 269 ? -15.481 0.525 -41.834 1.00 41.93 606 GLU B O 1
ATOM 5005 N N . LYS B 1 270 ? -16.971 1.854 -40.801 1.00 50.64 607 LYS B N 1
ATOM 5006 C CA . LYS B 1 270 ? -17.925 1.832 -41.910 1.00 49.49 607 LYS B CA 1
ATOM 5007 C C . LYS B 1 270 ? -17.306 2.371 -43.191 1.00 48.46 607 LYS B C 1
ATOM 5008 O O . LYS B 1 270 ? -17.659 1.944 -44.290 1.00 59.28 607 LYS B O 1
ATOM 5011 N N . MET B 1 271 ? -16.364 3.295 -43.044 1.00 48.68 608 MET B N 1
ATOM 5012 C CA . MET B 1 271 ? -15.732 3.928 -44.196 1.00 48.51 608 MET B CA 1
ATOM 5013 C C . MET B 1 271 ? -14.324 3.403 -44.472 1.00 45.97 608 MET B C 1
ATOM 5014 O O . MET B 1 271 ? -13.743 3.731 -45.503 1.00 41.37 608 MET B O 1
ATOM 5019 N N . ASN B 1 272 ? -13.786 2.597 -43.557 1.00 40.07 609 ASN B N 1
ATOM 5020 C CA . ASN B 1 272 ? -12.405 2.101 -43.650 1.00 37.55 609 ASN B CA 1
ATOM 5021 C C . ASN B 1 272 ? -11.425 3.250 -43.909 1.00 34.08 609 ASN B C 1
ATOM 5022 O O . ASN B 1 272 ? -10.640 3.238 -44.864 1.00 37.98 609 ASN B O 1
ATOM 5027 N N . LYS B 1 273 ? -11.490 4.248 -43.036 1.00 38.99 610 LYS B N 1
ATOM 5028 C CA . LYS B 1 273 ? -10.764 5.492 -43.224 1.00 39.72 610 LYS B CA 1
ATOM 5029 C C . LYS B 1 273 ? -10.258 6.040 -41.893 1.00 34.73 610 LYS B C 1
ATOM 5030 O O . LYS B 1 273 ? -10.974 6.014 -40.886 1.00 36.50 610 LYS B O 1
ATOM 5033 N N . TRP B 1 274 ? -9.016 6.514 -41.898 1.00 32.78 611 TRP B N 1
ATOM 5034 C CA . TRP B 1 274 ? -8.444 7.209 -40.758 1.00 35.40 611 TRP B CA 1
ATOM 5035 C C . TRP B 1 274 ? -8.551 8.710 -40.965 1.00 35.05 611 TRP B C 1
ATOM 5036 O O . TRP B 1 274 ? -8.076 9.232 -41.972 1.00 36.46 611 TRP B O 1
ATOM 5047 N N . GLU B 1 275 ? -9.181 9.396 -40.013 1.00 35.78 612 GLU B N 1
ATOM 5048 C CA . GLU B 1 275 ? -9.308 10.852 -40.076 1.00 43.49 612 GLU B CA 1
ATOM 5049 C C . GLU B 1 275 ? -8.409 11.497 -39.031 1.00 46.62 612 GLU B C 1
ATOM 5050 O O . GLU B 1 275 ? -8.172 10.917 -37.971 1.00 38.04 612 GLU B O 1
ATOM 5054 N N . GLN B 1 276 ? -7.917 12.698 -39.322 1.00 38.39 613 GLN B N 1
ATOM 5055 C CA . GLN B 1 276 ? -7.126 13.438 -38.349 1.00 40.15 613 GLN B CA 1
ATOM 5056 C C . GLN B 1 276 ? -8.040 14.046 -37.290 1.00 35.37 613 GLN B C 1
ATOM 5057 O O . GLN B 1 276 ? -9.015 14.724 -37.614 1.00 44.90 613 GLN B O 1
ATOM 5059 N N . PHE B 1 277 ? -7.732 13.793 -36.023 1.00 35.78 614 PHE B N 1
ATOM 5060 C CA . PHE B 1 277 ? -8.461 14.406 -34.917 1.00 35.74 614 PHE B CA 1
ATOM 5061 C C . PHE B 1 277 ? -8.050 15.875 -34.791 1.00 39.95 614 PHE B C 1
ATOM 5062 O O . PHE B 1 277 ? -6.869 16.196 -34.919 1.00 37.27 614 PHE B O 1
ATOM 5070 N N . PRO B 1 278 ? -9.022 16.773 -34.548 1.00 42.29 615 PRO B N 1
ATOM 5071 C CA . PRO B 1 278 ? -8.775 18.225 -34.576 1.00 42.61 615 PRO B CA 1
ATOM 5072 C C . PRO B 1 278 ? -7.876 18.768 -33.460 1.00 45.92 615 PRO B C 1
ATOM 5073 O O . PRO B 1 278 ? -7.254 19.822 -33.649 1.00 34.39 615 PRO B O 1
ATOM 5077 N N . TYR B 1 279 ? -7.815 18.078 -32.323 1.00 34.26 616 TYR B N 1
ATOM 5078 C CA . TYR B 1 279 ? -7.102 18.602 -31.167 1.00 38.43 616 TYR B CA 1
ATOM 5079 C C . TYR B 1 279 ? -5.941 17.711 -30.738 1.00 36.29 616 TYR B C 1
ATOM 5080 O O . TYR B 1 279 ? -6.136 16.649 -30.146 1.00 32.35 616 TYR B O 1
ATOM 5089 N N . ALA B 1 280 ? -4.737 18.172 -31.043 1.00 34.13 617 ALA B N 1
ATOM 5090 C CA . ALA B 1 280 ? -3.511 17.449 -30.734 1.00 32.42 617 ALA B CA 1
ATOM 5091 C C . ALA B 1 280 ? -3.227 17.431 -29.244 1.00 34.02 617 ALA B C 1
ATOM 5092 O O . ALA B 1 280 ? -3.741 18.259 -28.485 1.00 32.40 617 ALA B O 1
ATOM 5094 N N . LEU B 1 281 ? -2.377 16.495 -28.840 1.00 30.75 618 LEU B N 1
ATOM 5095 C CA . LEU B 1 281 ? -1.906 16.415 -27.466 1.00 32.46 618 LEU B CA 1
ATOM 5096 C C . LEU B 1 281 ? -1.224 17.710 -27.056 1.00 35.41 618 LEU B C 1
ATOM 5097 O O . LEU B 1 281 ? -0.692 18.434 -27.906 1.00 30.10 618 LEU B O 1
ATOM 5102 N N . LEU B 1 282 ? -1.253 17.992 -25.757 1.00 31.00 619 LEU B N 1
ATOM 5103 C CA . LEU B 1 282 ? -0.520 19.112 -25.192 1.00 35.06 619 LEU B CA 1
ATOM 5104 C C . LEU B 1 282 ? 0.977 18.827 -25.250 1.00 37.48 619 LEU B C 1
ATOM 5105 O O . LEU B 1 282 ? 1.771 19.710 -25.588 1.00 28.95 619 LEU B O 1
ATOM 5110 N N . GLU B 1 283 ? 1.368 17.593 -24.934 1.00 27.93 620 GLU B N 1
ATOM 5111 C CA . GLU B 1 283 ? 2.786 17.247 -24.976 1.00 28.25 620 GLU B CA 1
ATOM 5112 C C . GLU B 1 283 ? 3.000 16.036 -25.876 1.00 30.67 620 GLU B C 1
ATOM 5113 O O . GLU B 1 283 ? 2.623 14.915 -25.523 1.00 25.53 620 GLU B O 1
ATOM 5119 N N . ALA B 1 284 ? 3.576 16.269 -27.051 1.00 26.91 621 ALA B N 1
ATOM 5120 C CA . ALA B 1 284 ? 3.884 15.166 -27.970 1.00 25.54 621 ALA B CA 1
ATOM 5121 C C . ALA B 1 284 ? 4.650 14.106 -27.215 1.00 27.13 621 ALA B C 1
ATOM 5122 O O . ALA B 1 284 ? 5.599 14.416 -26.490 1.00 25.53 621 ALA B O 1
ATOM 5124 N N . ARG B 1 285 ? 4.231 12.854 -27.361 1.00 25.88 622 ARG B N 1
ATOM 5125 C CA . ARG B 1 285 ? 4.786 11.800 -26.533 1.00 23.84 622 ARG B CA 1
ATOM 5126 C C . ARG B 1 285 ? 4.547 10.427 -27.135 1.00 24.03 622 ARG B C 1
ATOM 5127 O O . ARG B 1 285 ? 3.620 10.230 -27.918 1.00 22.61 622 ARG B O 1
ATOM 5135 N N . SER B 1 286 ? 5.406 9.497 -26.750 1.00 25.25 623 SER B N 1
ATOM 5136 C CA . SER B 1 286 ? 5.262 8.085 -27.086 1.00 23.15 623 SER B CA 1
ATOM 5137 C C . SER B 1 286 ? 5.342 7.284 -25.787 1.00 25.87 623 SER B C 1
ATOM 5138 O O . SER B 1 286 ? 5.665 7.846 -24.741 1.00 26.33 623 SER B O 1
ATOM 5141 N N . SER B 1 287 ? 5.034 5.992 -25.863 1.00 22.65 624 SER B N 1
ATOM 5142 C CA . SER B 1 287 ? 5.387 5.043 -24.818 1.00 21.19 624 SER B CA 1
ATOM 5143 C C . SER B 1 287 ? 4.597 5.270 -23.531 1.00 24.44 624 SER B C 1
ATOM 5144 O O . SER B 1 287 ? 5.070 4.924 -22.454 1.00 22.54 624 SER B O 1
ATOM 5147 N N . GLY B 1 288 ? 3.419 5.868 -23.658 1.00 21.23 625 GLY B N 1
ATOM 5148 C CA . GLY B 1 288 ? 2.532 6.028 -22.514 1.00 24.51 625 GLY B CA 1
ATOM 5149 C C . GLY B 1 288 ? 1.358 5.083 -22.673 1.00 28.69 625 GLY B C 1
ATOM 5150 O O . GLY B 1 288 ? 1.505 3.987 -23.219 1.00 28.07 625 GLY B O 1
ATOM 5151 N N . ALA B 1 289 ? 0.187 5.505 -22.214 1.00 24.80 626 ALA B N 1
ATOM 5152 C CA . ALA B 1 289 ? -1.035 4.748 -22.444 1.00 26.80 626 ALA B CA 1
ATOM 5153 C C . ALA B 1 289 ? -2.207 5.687 -22.602 1.00 26.23 626 ALA B C 1
ATOM 5154 O O . ALA B 1 289 ? -2.171 6.821 -22.106 1.00 26.76 626 ALA B O 1
ATOM 5156 N N . ALA B 1 290 ? -3.248 5.215 -23.281 1.00 23.48 627 ALA B N 1
ATOM 5157 C CA . ALA B 1 290 ? -4.493 5.970 -23.382 1.00 26.16 627 ALA B CA 1
ATOM 5158 C C . ALA B 1 290 ? -5.661 5.136 -22.889 1.00 33.81 627 ALA B C 1
ATOM 5159 O O . ALA B 1 290 ? -5.668 3.917 -23.042 1.00 25.45 627 ALA B O 1
ATOM 5161 N N . PHE B 1 291 ? -6.667 5.791 -22.325 1.00 28.51 628 PHE B N 1
ATOM 5162 C CA . PHE B 1 291 ? -7.903 5.092 -22.004 1.00 33.51 628 PHE B CA 1
ATOM 5163 C C . PHE B 1 291 ? -9.101 6.028 -22.050 1.00 34.66 628 PHE B C 1
ATOM 5164 O O . PHE B 1 291 ? -8.950 7.242 -22.232 1.00 28.51 628 PHE B O 1
ATOM 5172 N N . ASN B 1 292 ? -10.293 5.457 -21.911 1.00 28.50 629 ASN B N 1
ATOM 5173 C CA . ASN B 1 292 ? -11.504 6.259 -21.940 1.00 33.51 629 ASN B CA 1
ATOM 5174 C C . ASN B 1 292 ? -12.401 5.967 -20.750 1.00 36.04 629 ASN B C 1
ATOM 5175 O O . ASN B 1 292 ? -12.492 4.831 -20.283 1.00 32.09 629 ASN B O 1
ATOM 5180 N N . TYR B 1 293 ? -13.032 7.022 -20.249 1.00 32.31 630 TYR B N 1
ATOM 5181 C CA . TYR B 1 293 ? -14.057 6.910 -19.222 1.00 38.37 630 TYR B CA 1
ATOM 5182 C C . TYR B 1 293 ? -15.185 7.828 -19.650 1.00 38.67 630 TYR B C 1
ATOM 5183 O O . TYR B 1 293 ? -14.970 9.029 -19.842 1.00 40.31 630 TYR B O 1
ATOM 5192 N N . LEU B 1 294 ? -16.372 7.251 -19.826 1.00 42.66 631 LEU B N 1
ATOM 5193 C CA . LEU B 1 294 ? -17.500 7.944 -20.444 1.00 44.67 631 LEU B CA 1
ATOM 5194 C C . LEU B 1 294 ? -17.118 8.406 -21.846 1.00 40.24 631 LEU B C 1
ATOM 5195 O O . LEU B 1 294 ? -16.703 7.597 -22.677 1.00 44.13 631 LEU B O 1
ATOM 5200 N N . ASN B 1 295 ? -17.243 9.698 -22.113 1.00 39.96 632 ASN B N 1
ATOM 5201 C CA . ASN B 1 295 ? -16.866 10.222 -23.427 1.00 43.16 632 ASN B CA 1
ATOM 5202 C C . ASN B 1 295 ? -15.494 10.887 -23.422 1.00 39.49 632 ASN B C 1
ATOM 5203 O O . ASN B 1 295 ? -15.108 11.535 -24.396 1.00 45.51 632 ASN B O 1
ATOM 5206 N N . GLN B 1 296 ? -14.753 10.722 -22.331 1.00 37.38 633 GLN B N 1
ATOM 5207 C CA . GLN B 1 296 ? -13.490 11.434 -22.161 1.00 39.71 633 GLN B CA 1
ATOM 5208 C C . GLN B 1 296 ? -12.263 10.560 -22.421 1.00 37.89 633 GLN B C 1
ATOM 5209 O O . GLN B 1 296 ? -12.244 9.375 -22.088 1.00 30.31 633 GLN B O 1
ATOM 5215 N N . ILE B 1 297 ? -11.243 11.160 -23.023 1.00 30.21 634 ILE B N 1
ATOM 5216 C CA . ILE B 1 297 ? -10.016 10.440 -23.331 1.00 29.52 634 ILE B CA 1
ATOM 5217 C C . ILE B 1 297 ? -8.930 10.850 -22.353 1.00 34.05 634 ILE B C 1
ATOM 5218 O O . ILE B 1 297 ? -8.738 12.035 -22.082 1.00 34.20 634 ILE B O 1
ATOM 5223 N N . TYR B 1 298 ? -8.216 9.866 -21.831 1.00 24.57 635 TYR B N 1
ATOM 5224 C CA . TYR B 1 298 ? -7.104 10.125 -20.934 1.00 30.89 635 TYR B CA 1
ATOM 5225 C C . TYR B 1 298 ? -5.817 9.594 -21.543 1.00 30.75 635 TYR B C 1
ATOM 5226 O O . TYR B 1 298 ? -5.774 8.464 -22.026 1.00 29.22 635 TYR B O 1
ATOM 5235 N N . VAL B 1 299 ? -4.771 10.409 -21.514 1.00 26.20 636 VAL B N 1
ATOM 5236 C CA . VAL B 1 299 ? -3.464 9.972 -21.975 1.00 26.02 636 VAL B CA 1
ATOM 5237 C C . VAL B 1 299 ? -2.508 10.119 -20.811 1.00 27.25 636 VAL B C 1
ATOM 5238 O O . VAL B 1 299 ? -2.502 11.153 -20.144 1.00 28.47 636 VAL B O 1
ATOM 5242 N N . VAL B 1 300 ? -1.692 9.104 -20.562 1.00 24.07 637 VAL B N 1
ATOM 5243 C CA A VAL B 1 300 ? -0.883 9.056 -19.350 0.83 24.47 637 VAL B CA 1
ATOM 5244 C CA B VAL B 1 300 ? -0.880 9.083 -19.350 0.17 24.55 637 VAL B CA 1
ATOM 5245 C C . VAL B 1 300 ? 0.575 8.688 -19.594 1.00 23.34 637 VAL B C 1
ATOM 5246 O O . VAL B 1 300 ? 0.864 7.748 -20.332 1.00 22.80 637 VAL B O 1
ATOM 5253 N N . GLY B 1 301 ? 1.487 9.413 -18.952 1.00 23.58 638 GLY B N 1
ATOM 5254 C CA . GLY B 1 301 ? 2.885 9.022 -18.905 1.00 23.93 638 GLY B CA 1
ATOM 5255 C C . GLY B 1 301 ? 3.575 9.046 -20.262 1.00 22.38 638 GLY B C 1
ATOM 5256 O O . GLY B 1 301 ? 3.125 9.723 -21.179 1.00 25.84 638 GLY B O 1
ATOM 5257 N N . GLY B 1 302 ? 4.655 8.289 -20.382 1.00 22.18 639 GLY B N 1
ATOM 5258 C CA . GLY B 1 302 ? 5.378 8.222 -21.645 1.00 20.72 639 GLY B CA 1
ATOM 5259 C C . GLY B 1 302 ? 6.649 9.053 -21.639 1.00 26.96 639 GLY B C 1
ATOM 5260 O O . GLY B 1 302 ? 7.259 9.257 -20.589 1.00 23.15 639 GLY B O 1
ATOM 5261 N N . ILE B 1 303 ? 7.063 9.505 -22.826 1.00 25.62 640 ILE B N 1
ATOM 5262 C CA . ILE B 1 303 ? 8.292 10.274 -22.984 1.00 25.08 640 ILE B CA 1
ATOM 5263 C C . ILE B 1 303 ? 8.080 11.347 -24.057 1.00 24.18 640 ILE B C 1
ATOM 5264 O O . ILE B 1 303 ? 7.408 11.102 -25.053 1.00 25.65 640 ILE B O 1
ATOM 5269 N N . ASP B 1 304 ? 8.593 12.556 -23.822 1.00 26.94 641 ASP B N 1
ATOM 5270 C CA . ASP B 1 304 ? 8.312 13.676 -24.713 1.00 22.67 641 ASP B CA 1
ATOM 5271 C C . ASP B 1 304 ? 9.463 13.845 -25.701 1.00 25.34 641 ASP B C 1
ATOM 5272 O O . ASP B 1 304 ? 10.419 13.074 -25.659 1.00 27.58 641 ASP B O 1
ATOM 5277 N N . ASN B 1 305 ? 9.383 14.861 -26.555 1.00 27.73 642 ASN B N 1
ATOM 5278 C CA . ASN B 1 305 ? 10.368 14.999 -27.631 1.00 30.24 642 ASN B CA 1
ATOM 5279 C C . ASN B 1 305 ? 11.729 15.490 -27.145 1.00 33.42 642 ASN B C 1
ATOM 5280 O O . ASN B 1 305 ? 12.727 15.395 -27.869 1.00 36.88 642 ASN B O 1
ATOM 5285 N N . GLU B 1 306 ? 11.766 16.020 -25.926 1.00 26.30 643 GLU B N 1
ATOM 5286 C CA . GLU B 1 306 ? 13.026 16.381 -25.289 1.00 27.56 643 GLU B CA 1
ATOM 5287 C C . GLU B 1 306 ? 13.586 15.204 -24.494 1.00 34.84 643 GLU B C 1
ATOM 5288 O O . GLU B 1 306 ? 14.581 15.344 -23.778 1.00 38.27 643 GLU B O 1
ATOM 5294 N N . HIS B 1 307 ? 12.929 14.050 -24.633 1.00 30.55 644 HIS B N 1
ATOM 5295 C CA . HIS B 1 307 ? 13.330 12.792 -23.998 1.00 31.72 644 HIS B CA 1
ATOM 5296 C C . HIS B 1 307 ? 13.193 12.854 -22.477 1.00 32.07 644 HIS B C 1
ATOM 5297 O O . HIS B 1 307 ? 13.949 12.222 -21.730 1.00 28.37 644 HIS B O 1
ATOM 5304 N N . ASN B 1 308 ? 12.198 13.612 -22.033 1.00 28.04 645 ASN B N 1
ATOM 5305 C CA . ASN B 1 308 ? 11.786 13.597 -20.637 1.00 29.50 645 ASN B CA 1
ATOM 5306 C C . ASN B 1 308 ? 10.735 12.535 -20.397 1.00 23.93 645 ASN B C 1
ATOM 5307 O O . ASN B 1 308 ? 9.673 12.564 -21.028 1.00 23.43 645 ASN B O 1
ATOM 5312 N N . ILE B 1 309 ? 11.006 11.618 -19.472 1.00 26.86 646 ILE B N 1
ATOM 5313 C CA . ILE B 1 309 ? 9.996 10.649 -19.072 1.00 27.47 646 ILE B CA 1
ATOM 5314 C C . ILE B 1 309 ? 8.946 11.388 -18.232 1.00 30.65 646 ILE B C 1
ATOM 5315 O O . ILE B 1 309 ? 9.287 12.194 -17.361 1.00 26.17 646 ILE B O 1
ATOM 5320 N N . LEU B 1 310 ? 7.676 11.118 -18.523 1.00 26.76 647 LEU B N 1
ATOM 5321 C CA . LEU B 1 310 ? 6.556 11.904 -18.040 1.00 22.43 647 LEU B CA 1
ATOM 5322 C C . LEU B 1 310 ? 5.731 11.231 -16.944 1.00 24.41 647 LEU B C 1
ATOM 5323 O O . LEU B 1 310 ? 5.548 10.014 -16.961 1.00 25.35 647 LEU B O 1
ATOM 5328 N N . ASP B 1 311 ? 5.186 12.040 -16.038 1.00 26.48 648 ASP B N 1
ATOM 5329 C CA . ASP B 1 311 ? 4.151 11.544 -15.138 1.00 27.89 648 ASP B CA 1
ATOM 5330 C C . ASP B 1 311 ? 2.814 12.195 -15.458 1.00 30.67 648 ASP B C 1
ATOM 5331 O O . ASP B 1 311 ? 1.811 11.895 -14.828 1.00 34.63 648 ASP B O 1
ATOM 5336 N N . SER B 1 312 ? 2.791 13.062 -16.469 1.00 28.71 649 SER B N 1
ATOM 5337 C CA . SER B 1 312 ? 1.597 13.865 -16.723 1.00 26.59 649 SER B CA 1
ATOM 5338 C C . SER B 1 312 ? 0.424 13.082 -17.313 1.00 26.87 649 SER B C 1
ATOM 5339 O O . SER B 1 312 ? 0.595 12.115 -18.065 1.00 27.38 649 SER B O 1
ATOM 5342 N N . VAL B 1 313 ? -0.769 13.541 -16.958 1.00 29.19 650 VAL B N 1
ATOM 5343 C CA . VAL B 1 313 ? -2.022 13.007 -17.456 1.00 25.84 650 VAL B CA 1
ATOM 5344 C C . VAL B 1 313 ? -2.782 14.081 -18.203 1.00 25.38 650 VAL B C 1
ATOM 5345 O O . VAL B 1 313 ? -3.094 15.129 -17.633 1.00 29.41 650 VAL B O 1
ATOM 5349 N N . GLU B 1 314 ? -3.086 13.821 -19.473 1.00 24.30 651 GLU B N 1
ATOM 5350 C CA . GLU B 1 314 ? -3.899 14.739 -20.271 1.00 26.03 651 GLU B CA 1
ATOM 5351 C C . GLU B 1 314 ? -5.302 14.194 -20.442 1.00 32.18 651 GLU B C 1
ATOM 5352 O O . GLU B 1 314 ? -5.491 13.009 -20.729 1.00 27.15 651 GLU B O 1
ATOM 5358 N N . GLN B 1 315 ? -6.295 15.056 -20.275 1.00 27.01 652 GLN B N 1
ATOM 5359 C CA . GLN B 1 315 ? -7.673 14.618 -20.442 1.00 29.31 652 GLN B CA 1
ATOM 5360 C C . GLN B 1 315 ? -8.351 15.405 -21.533 1.00 26.89 652 GLN B C 1
ATOM 5361 O O . GLN B 1 315 ? -8.273 16.631 -21.561 1.00 29.78 652 GLN B O 1
ATOM 5367 N N . TYR B 1 316 ? -9.026 14.712 -22.436 1.00 27.62 653 TYR B N 1
ATOM 5368 C CA . TYR B 1 316 ? -9.745 15.417 -23.480 1.00 32.63 653 TYR B CA 1
ATOM 5369 C C . TYR B 1 316 ? -11.197 15.564 -23.081 1.00 39.35 653 TYR B C 1
ATOM 5370 O O . TYR B 1 316 ? -11.883 14.574 -22.853 1.00 34.93 653 TYR B O 1
ATOM 5379 N N . GLN B 1 317 ? -11.638 16.817 -22.986 1.00 36.21 654 GLN B N 1
ATOM 5380 C CA . GLN B 1 317 ? -13.008 17.165 -22.620 1.00 43.44 654 GLN B CA 1
ATOM 5381 C C . GLN B 1 317 ? -13.795 17.551 -23.864 1.00 42.97 654 GLN B C 1
ATOM 5382 O O . GLN B 1 317 ? -13.566 18.618 -24.428 1.00 41.02 654 GLN B O 1
ATOM 5388 N N . PRO B 1 318 ? -14.710 16.679 -24.309 1.00 39.63 655 PRO B N 1
ATOM 5389 C CA . PRO B 1 318 ? -15.478 16.955 -25.532 1.00 39.60 655 PRO B CA 1
ATOM 5390 C C . PRO B 1 318 ? -16.327 18.222 -25.441 1.00 42.95 655 PRO B C 1
ATOM 5391 O O . PRO B 1 318 ? -16.484 18.915 -26.440 1.00 47.80 655 PRO B O 1
ATOM 5395 N N . PHE B 1 319 ? -16.858 18.518 -24.259 1.00 46.72 656 PHE B N 1
ATOM 5396 C CA . PHE B 1 319 ? -17.646 19.733 -24.070 1.00 51.73 656 PHE B CA 1
ATOM 5397 C C . PHE B 1 319 ? -16.815 20.972 -24.406 1.00 49.46 656 PHE B C 1
ATOM 5398 O O . PHE B 1 319 ? -17.237 21.827 -25.180 1.00 50.43 656 PHE B O 1
ATOM 5401 N N . ASN B 1 320 ? -15.619 21.043 -23.835 1.00 48.65 657 ASN B N 1
ATOM 5402 C CA . ASN B 1 320 ? -14.756 22.202 -23.998 1.00 50.05 657 ASN B CA 1
ATOM 5403 C C . ASN B 1 320 ? -13.857 22.141 -25.230 1.00 49.51 657 ASN B C 1
ATOM 5404 O O . ASN B 1 320 ? -13.153 23.105 -25.535 1.00 46.52 657 ASN B O 1
ATOM 5409 N N . LYS B 1 321 ? -13.889 21.012 -25.935 1.00 46.17 658 LYS B N 1
ATOM 5410 C CA . LYS B 1 321 ? -13.066 20.808 -27.124 1.00 43.62 658 LYS B CA 1
ATOM 5411 C C . LYS B 1 321 ? -11.608 21.181 -26.860 1.00 43.40 658 LYS B C 1
ATOM 5412 O O . LYS B 1 321 ? -11.001 21.948 -27.613 1.00 44.77 658 LYS B O 1
ATOM 5417 N N . ARG B 1 322 ? -11.059 20.655 -25.772 1.00 40.00 659 ARG B N 1
ATOM 5418 C CA . ARG B 1 322 ? -9.691 20.964 -25.385 1.00 39.10 659 ARG B CA 1
ATOM 5419 C C . ARG B 1 322 ? -9.092 19.864 -24.526 1.00 32.17 659 ARG B C 1
ATOM 5420 O O . ARG B 1 322 ? -9.815 19.074 -23.918 1.00 36.71 659 ARG B O 1
ATOM 5426 N N . TRP B 1 323 ? -7.766 19.816 -24.484 1.00 36.06 660 TRP B N 1
ATOM 5427 C CA . TRP B 1 323 ? -7.064 18.952 -23.546 1.00 35.59 660 TRP B CA 1
ATOM 5428 C C . TRP B 1 323 ? -6.679 19.756 -22.304 1.00 38.18 660 TRP B C 1
ATOM 5429 O O . TRP B 1 323 ? -6.353 20.941 -22.398 1.00 33.17 660 TRP B O 1
ATOM 5440 N N . GLN B 1 324 ? -6.731 19.112 -21.145 1.00 29.84 661 GLN B N 1
ATOM 5441 C CA . GLN B 1 324 ? -6.280 19.723 -19.901 1.00 31.20 661 GLN B CA 1
ATOM 5442 C C . GLN B 1 324 ? -5.463 18.726 -19.092 1.00 32.56 661 GLN B C 1
ATOM 5443 O O . GLN B 1 324 ? -5.725 17.524 -19.148 1.00 33.89 661 GLN B O 1
ATOM 5446 N N . PHE B 1 325 ? -4.487 19.215 -18.330 1.00 28.04 662 PHE B N 1
ATOM 5447 C CA . PHE B 1 325 ? -3.735 18.360 -17.417 1.00 27.80 662 PHE B CA 1
ATOM 5448 C C . PHE B 1 325 ? -4.541 18.008 -16.166 1.00 34.34 662 PHE B C 1
ATOM 5449 O O . PHE B 1 325 ? -5.226 18.860 -15.587 1.00 33.39 662 PHE B O 1
ATOM 5457 N N . LEU B 1 326 ? -4.445 16.752 -15.751 1.00 29.30 663 LEU B N 1
ATOM 5458 C CA . LEU B 1 326 ? -5.014 16.301 -14.473 1.00 24.97 663 LEU B CA 1
ATOM 5459 C C . LEU B 1 326 ? -3.885 15.908 -13.535 1.00 36.28 663 LEU B C 1
ATOM 5460 O O . LEU B 1 326 ? -2.723 15.970 -13.925 1.00 33.98 663 LEU B O 1
ATOM 5465 N N . ASN B 1 327 ? -4.220 15.512 -12.302 1.00 39.39 664 ASN B N 1
ATOM 5466 C CA . ASN B 1 327 ? -3.221 14.976 -11.375 1.00 39.53 664 ASN B CA 1
ATOM 5467 C C . ASN B 1 327 ? -2.378 13.883 -12.016 1.00 33.57 664 ASN B C 1
ATOM 5468 O O . ASN B 1 327 ? -2.909 12.871 -12.472 1.00 43.50 664 ASN B O 1
ATOM 5473 N N . GLY B 1 328 ? -1.065 14.074 -12.016 1.00 32.44 665 GLY B N 1
ATOM 5474 C CA . GLY B 1 328 ? -0.168 13.125 -12.646 1.00 31.15 665 GLY B CA 1
ATOM 5475 C C . GLY B 1 328 ? -0.033 11.838 -11.863 1.00 32.88 665 GLY B C 1
ATOM 5476 O O . GLY B 1 328 ? -0.498 11.732 -10.728 1.00 29.69 665 GLY B O 1
ATOM 5477 N N . VAL B 1 329 ? 0.590 10.854 -12.497 1.00 27.10 666 VAL B N 1
ATOM 5478 C CA . VAL B 1 329 ? 0.937 9.588 -11.870 1.00 30.58 666 VAL B CA 1
ATOM 5479 C C . VAL B 1 329 ? 1.973 9.887 -10.797 1.00 34.37 666 VAL B C 1
ATOM 5480 O O . VAL B 1 329 ? 2.781 10.794 -10.972 1.00 32.57 666 VAL B O 1
ATOM 5484 N N . PRO B 1 330 ? 1.924 9.170 -9.660 1.00 31.00 667 PRO B N 1
ATOM 5485 C CA . PRO B 1 330 ? 2.855 9.467 -8.563 1.00 35.30 667 PRO B CA 1
ATOM 5486 C C . PRO B 1 330 ? 4.323 9.284 -8.923 1.00 35.48 667 PRO B C 1
ATOM 5487 O O . PRO B 1 330 ? 5.190 9.762 -8.189 1.00 35.82 667 PRO B O 1
ATOM 5491 N N . GLU B 1 331 ? 4.613 8.608 -10.033 1.00 34.76 668 GLU B N 1
ATOM 5492 C CA . GLU B 1 331 ? 5.991 8.524 -10.481 1.00 30.09 668 GLU B CA 1
ATOM 5493 C C . GLU B 1 331 ? 6.052 8.696 -11.995 1.00 29.92 668 GLU B C 1
ATOM 5494 O O . GLU B 1 331 ? 5.091 8.397 -12.711 1.00 30.01 668 GLU B O 1
ATOM 5500 N N . LYS B 1 332 ? 7.169 9.217 -12.474 1.00 28.42 669 LYS B N 1
ATOM 5501 C CA . LYS B 1 332 ? 7.378 9.322 -13.910 1.00 25.52 669 LYS B CA 1
ATOM 5502 C C . LYS B 1 332 ? 7.705 7.939 -14.446 1.00 25.40 669 LYS B C 1
ATOM 5503 O O . LYS B 1 332 ? 8.556 7.242 -13.902 1.00 29.64 669 LYS B O 1
ATOM 5509 N N . LYS B 1 333 ? 7.010 7.530 -15.496 1.00 24.81 670 LYS B N 1
ATOM 5510 C CA . LYS B 1 333 ? 7.282 6.225 -16.069 1.00 22.17 670 LYS B CA 1
ATOM 5511 C C . LYS B 1 333 ? 6.838 6.124 -17.516 1.00 22.82 670 LYS B C 1
ATOM 5512 O O . LYS B 1 333 ? 5.904 6.805 -17.962 1.00 22.83 670 LYS B O 1
ATOM 5518 N N . MET B 1 334 ? 7.516 5.243 -18.238 1.00 22.53 671 MET B N 1
ATOM 5519 C CA . MET B 1 334 ? 7.120 4.905 -19.589 1.00 22.61 671 MET B CA 1
ATOM 5520 C C . MET B 1 334 ? 7.155 3.395 -19.769 1.00 18.92 671 MET B C 1
ATOM 5521 O O . MET B 1 334 ? 7.729 2.674 -18.938 1.00 23.77 671 MET B O 1
ATOM 5526 N N . ASN B 1 335 ? 6.574 2.938 -20.879 1.00 23.42 672 ASN B N 1
ATOM 5527 C CA . ASN B 1 335 ? 6.585 1.522 -21.250 1.00 22.98 672 ASN B CA 1
ATOM 5528 C C . ASN B 1 335 ? 6.052 0.663 -20.114 1.00 23.38 672 ASN B C 1
ATOM 5529 O O . ASN B 1 335 ? 6.631 -0.365 -19.762 1.00 23.51 672 ASN B O 1
ATOM 5534 N N . PHE B 1 336 ? 4.957 1.133 -19.531 1.00 22.24 673 PHE B N 1
ATOM 5535 C CA . PHE B 1 336 ? 4.249 0.391 -18.491 1.00 22.68 673 PHE B CA 1
ATOM 5536 C C . PHE B 1 336 ? 3.079 -0.363 -19.121 1.00 26.16 673 PHE B C 1
ATOM 5537 O O . PHE B 1 336 ? 2.737 -0.130 -20.282 1.00 27.08 673 PHE B O 1
ATOM 5545 N N . GLY B 1 337 ? 2.473 -1.275 -18.368 1.00 23.70 674 GLY B N 1
ATOM 5546 C CA . GLY B 1 337 ? 1.281 -1.979 -18.827 1.00 24.34 674 GLY B CA 1
ATOM 5547 C C . GLY B 1 337 ? 0.061 -1.378 -18.161 1.00 27.69 674 GLY B C 1
ATOM 5548 O O . GLY B 1 337 ? 0.159 -0.912 -17.038 1.00 25.28 674 GLY B O 1
ATOM 5549 N N . ALA B 1 338 ? -1.083 -1.368 -18.837 1.00 22.85 675 ALA B N 1
ATOM 5550 C CA . ALA B 1 338 ? -2.230 -0.643 -18.293 1.00 27.20 675 ALA B CA 1
ATOM 5551 C C . ALA B 1 338 ? -3.538 -1.106 -18.910 1.00 26.93 675 ALA B C 1
ATOM 5552 O O . ALA B 1 338 ? -3.558 -1.539 -20.053 1.00 24.83 675 ALA B O 1
ATOM 5554 N N . ALA B 1 339 ? -4.626 -1.040 -18.144 1.00 23.23 676 ALA B N 1
ATOM 5555 C CA . ALA B 1 339 ? -5.923 -1.475 -18.644 1.00 24.60 676 ALA B CA 1
ATOM 5556 C C . ALA B 1 339 ? -7.060 -0.864 -17.837 1.00 27.01 676 ALA B C 1
ATOM 5557 O O . ALA B 1 339 ? -6.892 -0.533 -16.678 1.00 25.94 676 ALA B O 1
ATOM 5559 N N . THR B 1 340 ? -8.228 -0.748 -18.449 1.00 27.32 677 THR B N 1
ATOM 5560 C CA . THR B 1 340 ? -9.359 -0.149 -17.763 1.00 30.48 677 THR B CA 1
ATOM 5561 C C . THR B 1 340 ? -10.208 -1.198 -17.069 1.00 36.05 677 THR B C 1
ATOM 5562 O O . THR B 1 340 ? -10.485 -2.258 -17.633 1.00 29.32 677 THR B O 1
ATOM 5566 N N . LEU B 1 341 ? -10.594 -0.886 -15.835 1.00 34.25 678 LEU B N 1
ATOM 5567 C CA . LEU B 1 341 ? -11.595 -1.645 -15.096 1.00 40.71 678 LEU B CA 1
ATOM 5568 C C . LEU B 1 341 ? -12.884 -0.839 -15.042 1.00 49.75 678 LEU B C 1
ATOM 5569 O O . LEU B 1 341 ? -12.970 0.254 -15.612 1.00 52.46 678 LEU B O 1
ATOM 5574 N N . SER B 1 342 ? -13.886 -1.366 -14.348 1.00 43.09 679 SER B N 1
ATOM 5575 C CA . SER B 1 342 ? -15.114 -0.612 -14.137 1.00 48.46 679 SER B CA 1
ATOM 5576 C C . SER B 1 342 ? -14.805 0.596 -13.260 1.00 39.38 679 SER B C 1
ATOM 5577 O O . SER B 1 342 ? -14.291 0.441 -12.157 1.00 48.30 679 SER B O 1
ATOM 5579 N N . ASP B 1 343 ? -15.074 1.794 -13.775 1.00 46.22 680 ASP B N 1
ATOM 5580 C CA . ASP B 1 343 ? -14.863 3.041 -13.029 1.00 52.80 680 ASP B CA 1
ATOM 5581 C C . ASP B 1 343 ? -13.433 3.212 -12.499 0.59 40.11 680 ASP B C 1
ATOM 5582 O O . ASP B 1 343 ? -13.200 3.975 -11.567 0.99 36.79 680 ASP B O 1
ATOM 5587 N N . SER B 1 344 ? -12.477 2.505 -13.089 1.00 40.86 681 SER B N 1
ATOM 5588 C CA . SER B 1 344 ? -11.099 2.562 -12.610 1.00 31.55 681 SER B CA 1
ATOM 5589 C C . SER B 1 344 ? -10.094 2.298 -13.735 1.00 34.85 681 SER B C 1
ATOM 5590 O O . SER B 1 344 ? -10.488 1.950 -14.845 1.00 34.97 681 SER B O 1
ATOM 5593 N N . TYR B 1 345 ? -8.806 2.465 -13.428 1.00 27.03 682 TYR B N 1
ATOM 5594 C CA . TYR B 1 345 ? -7.726 2.252 -14.392 1.00 28.19 682 TYR B CA 1
ATOM 5595 C C . TYR B 1 345 ? -6.485 1.783 -13.647 1.00 32.62 682 TYR B C 1
ATOM 5596 O O . TYR B 1 345 ? -6.095 2.395 -12.657 1.00 29.89 682 TYR B O 1
ATOM 5605 N N . ILE B 1 346 ? -5.867 0.693 -14.095 1.00 21.00 683 ILE B N 1
ATOM 5606 C CA . ILE B 1 346 ? -4.685 0.203 -13.401 1.00 21.07 683 ILE B CA 1
ATOM 5607 C C . ILE B 1 346 ? -3.451 0.390 -14.287 1.00 25.73 683 ILE B C 1
ATOM 5608 O O . ILE B 1 346 ? -3.518 0.170 -15.484 1.00 24.97 683 ILE B O 1
ATOM 5613 N N . ILE B 1 347 ? -2.345 0.819 -13.685 1.00 23.14 684 ILE B N 1
ATOM 5614 C CA . ILE B 1 347 ? -1.063 0.913 -14.381 1.00 23.96 684 ILE B CA 1
ATOM 5615 C C . ILE B 1 347 ? -0.037 0.129 -13.597 1.00 26.87 684 ILE B C 1
ATOM 5616 O O . ILE B 1 347 ? 0.051 0.283 -12.385 1.00 26.16 684 ILE B O 1
ATOM 5621 N N . THR B 1 348 ? 0.729 -0.720 -14.280 1.00 21.14 685 THR B N 1
ATOM 5622 C CA . THR B 1 348 ? 1.735 -1.549 -13.618 1.00 22.10 685 THR B CA 1
ATOM 5623 C C . THR B 1 348 ? 3.119 -1.449 -14.242 1.00 25.04 685 THR B C 1
ATOM 5624 O O . THR B 1 348 ? 3.254 -1.324 -15.449 1.00 24.37 685 THR B O 1
ATOM 5628 N N . GLY B 1 349 ? 4.151 -1.524 -13.411 1.00 23.22 686 GLY B N 1
ATOM 5629 C CA . GLY B 1 349 ? 5.518 -1.578 -13.900 1.00 22.85 686 GLY B CA 1
ATOM 5630 C C . GLY B 1 349 ? 5.954 -0.353 -14.678 1.00 22.58 686 GLY B C 1
ATOM 5631 O O . GLY B 1 349 ? 5.541 0.760 -14.371 1.00 24.71 686 GLY B O 1
ATOM 5632 N N . GLY B 1 350 ? 6.789 -0.567 -15.695 1.00 20.88 687 GLY B N 1
ATOM 5633 C CA . GLY B 1 350 ? 7.353 0.527 -16.479 1.00 22.51 687 GLY B CA 1
ATOM 5634 C C . GLY B 1 350 ? 8.813 0.794 -16.146 1.00 26.70 687 GLY B C 1
ATOM 5635 O O . GLY B 1 350 ? 9.442 0.049 -15.392 1.00 25.25 687 GLY B O 1
ATOM 5636 N N . GLU B 1 351 ? 9.372 1.846 -16.737 1.00 25.87 688 GLU B N 1
ATOM 5637 C CA . GLU B 1 351 ? 10.763 2.204 -16.488 1.00 27.22 688 GLU B CA 1
ATOM 5638 C C . GLU B 1 351 ? 10.932 3.704 -16.293 1.00 28.60 688 GLU B C 1
ATOM 5639 O O . GLU B 1 351 ? 10.196 4.513 -16.871 1.00 25.61 688 GLU B O 1
ATOM 5645 N N . ASN B 1 352 ? 11.882 4.051 -15.433 1.00 27.60 689 ASN B N 1
ATOM 5646 C CA . ASN B 1 352 ? 12.475 5.383 -15.405 1.00 30.69 689 ASN B CA 1
ATOM 5647 C C . ASN B 1 352 ? 13.970 5.204 -15.149 1.00 32.64 689 ASN B C 1
ATOM 5648 O O . ASN B 1 352 ? 14.652 4.579 -15.951 1.00 34.12 689 ASN B O 1
ATOM 5653 N N . GLY B 1 353 ? 14.476 5.722 -14.035 1.00 29.63 690 GLY B N 1
ATOM 5654 C CA . GLY B 1 353 ? 15.840 5.430 -13.630 1.00 33.90 690 GLY B CA 1
ATOM 5655 C C . GLY B 1 353 ? 16.032 3.966 -13.254 1.00 38.41 690 GLY B C 1
ATOM 5656 O O . GLY B 1 353 ? 17.158 3.463 -13.204 1.00 40.77 690 GLY B O 1
ATOM 5657 N N . GLU B 1 354 ? 14.931 3.273 -12.989 1.00 33.38 691 GLU B N 1
ATOM 5658 C CA . GLU B 1 354 ? 15.002 1.838 -12.722 1.00 37.06 691 GLU B CA 1
ATOM 5659 C C . GLU B 1 354 ? 13.859 1.063 -13.383 1.00 33.40 691 GLU B C 1
ATOM 5660 O O . GLU B 1 354 ? 12.938 1.647 -13.955 1.00 28.71 691 GLU B O 1
ATOM 5666 N N . VAL B 1 355 ? 13.949 -0.260 -13.316 1.00 31.79 692 VAL B N 1
ATOM 5667 C CA . VAL B 1 355 ? 12.880 -1.143 -13.751 1.00 31.43 692 VAL B CA 1
ATOM 5668 C C . VAL B 1 355 ? 11.876 -1.285 -12.596 1.00 30.46 692 VAL B C 1
ATOM 5669 O O . VAL B 1 355 ? 12.255 -1.667 -11.498 1.00 32.87 692 VAL B O 1
ATOM 5673 N N . LEU B 1 356 ? 10.608 -0.979 -12.860 1.00 26.38 693 LEU B N 1
ATOM 5674 C CA . LEU B 1 356 ? 9.609 -0.789 -11.804 1.00 30.01 693 LEU B CA 1
ATOM 5675 C C . LEU B 1 356 ? 8.670 -1.981 -11.614 1.00 28.21 693 LEU B C 1
ATOM 5676 O O . LEU B 1 356 ? 8.352 -2.698 -12.565 1.00 25.86 693 LEU B O 1
ATOM 5681 N N . ASN B 1 357 ? 8.228 -2.190 -10.380 1.00 27.16 694 ASN B N 1
ATOM 5682 C CA . ASN B 1 357 ? 7.192 -3.179 -10.128 1.00 30.27 694 ASN B CA 1
ATOM 5683 C C . ASN B 1 357 ? 5.975 -2.528 -9.495 1.00 31.20 694 ASN B C 1
ATOM 5684 O O . ASN B 1 357 ? 5.034 -3.213 -9.098 1.00 28.76 694 ASN B O 1
ATOM 5689 N N . SER B 1 358 ? 5.992 -1.197 -9.421 1.00 30.00 695 SER B N 1
ATOM 5690 C CA . SER B 1 358 ? 4.903 -0.473 -8.775 1.00 29.74 695 SER B CA 1
ATOM 5691 C C . SER B 1 358 ? 3.610 -0.544 -9.577 1.00 32.89 695 SER B C 1
ATOM 5692 O O . SER B 1 358 ? 3.608 -0.626 -10.805 1.00 29.49 695 SER B O 1
ATOM 5695 N N . CYS B 1 359 ? 2.506 -0.493 -8.852 1.00 23.12 696 CYS B N 1
ATOM 5696 C CA A CYS B 1 359 ? 1.181 -0.532 -9.457 0.37 21.72 696 CYS B CA 1
ATOM 5697 C CA B CYS B 1 359 ? 1.168 -0.575 -9.426 0.63 21.58 696 CYS B CA 1
ATOM 5698 C C . CYS B 1 359 ? 0.284 0.502 -8.805 1.00 30.25 696 CYS B C 1
ATOM 5699 O O . CYS B 1 359 ? 0.290 0.663 -7.588 1.00 30.82 696 CYS B O 1
ATOM 5704 N N . HIS B 1 360 ? -0.476 1.219 -9.624 1.00 25.76 697 HIS B N 1
ATOM 5705 C CA . HIS B 1 360 ? -1.398 2.228 -9.118 1.00 26.23 697 HIS B CA 1
ATOM 5706 C C . HIS B 1 360 ? -2.749 2.106 -9.792 1.00 25.76 697 HIS B C 1
ATOM 5707 O O . HIS B 1 360 ? -2.851 1.663 -10.930 1.00 26.79 697 HIS B O 1
ATOM 5714 N N . PHE B 1 361 ? -3.789 2.498 -9.071 1.00 22.07 698 PHE B N 1
ATOM 5715 C CA . PHE B 1 361 ? -5.132 2.598 -9.623 1.00 20.15 698 PHE B CA 1
ATOM 5716 C C . PHE B 1 361 ? -5.524 4.058 -9.751 1.00 32.03 698 PHE B C 1
ATOM 5717 O O . PHE B 1 361 ? -5.274 4.853 -8.845 1.00 32.94 698 PHE B O 1
ATOM 5725 N N . PHE B 1 362 ? -6.166 4.401 -10.857 0.90 26.55 699 PHE B N 1
ATOM 5726 C CA . PHE B 1 362 ? -6.648 5.761 -11.061 0.90 29.91 699 PHE B CA 1
ATOM 5727 C C . PHE B 1 362 ? -8.149 5.775 -10.979 0.90 36.56 699 PH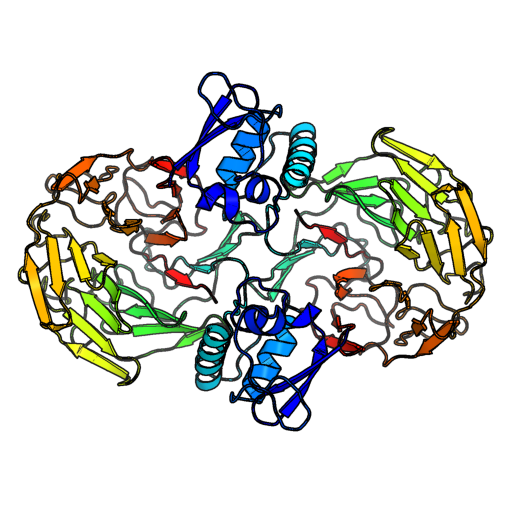E B C 1
ATOM 5728 O O . PHE B 1 362 ? -8.817 5.023 -11.684 0.90 37.45 699 PHE B O 1
ATOM 5736 N N . SER B 1 363 ? -8.676 6.649 -10.131 1.00 30.11 700 SER B N 1
ATOM 5737 C CA . SER B 1 363 ? -10.113 6.807 -10.014 1.00 38.92 700 SER B CA 1
ATOM 5738 C C . SER B 1 363 ? -10.589 8.079 -10.691 1.00 42.51 700 SER B C 1
ATOM 5739 O O . SER B 1 363 ? -10.270 9.178 -10.230 1.00 43.59 700 SER B O 1
ATOM 5742 N N . PRO B 1 364 ? -11.381 7.941 -11.767 1.00 44.73 701 PRO B N 1
ATOM 5743 C CA . PRO B 1 364 ? -11.979 9.096 -12.449 1.00 44.27 701 PRO B CA 1
ATOM 5744 C C . PRO B 1 364 ? -12.979 9.813 -11.545 1.00 43.45 701 PRO B C 1
ATOM 5745 O O . PRO B 1 364 ? -13.429 10.911 -11.860 1.00 58.73 701 PRO B O 1
ATOM 5749 N N . ASP B 1 365 ? -13.316 9.178 -10.427 1.00 54.31 702 ASP B N 1
ATOM 5750 C CA . ASP B 1 365 ? -14.190 9.756 -9.409 1.00 50.39 702 ASP B CA 1
ATOM 5751 C C . ASP B 1 365 ? -13.493 10.892 -8.654 1.00 52.39 702 ASP B C 1
ATOM 5752 O O . ASP B 1 365 ? -14.119 11.881 -8.273 1.00 52.02 702 ASP B O 1
ATOM 5757 N N . THR B 1 366 ? -12.192 10.742 -8.440 0.90 42.06 703 THR B N 1
ATOM 5758 C CA . THR B 1 366 ? -11.419 11.727 -7.691 0.90 39.79 703 THR B CA 1
ATOM 5759 C C . THR B 1 366 ? -10.264 12.323 -8.497 0.90 42.46 703 THR B C 1
ATOM 5760 O O . THR B 1 366 ? -9.663 13.311 -8.089 0.90 37.28 703 THR B O 1
ATOM 5764 N N . ASN B 1 367 ? -9.941 11.690 -9.621 1.00 32.96 704 ASN B N 1
ATOM 5765 C CA . ASN B 1 367 ? -8.735 12.006 -10.377 1.00 32.92 704 ASN B CA 1
ATOM 5766 C C . ASN B 1 367 ? -7.484 11.816 -9.516 1.00 34.64 704 ASN B C 1
ATOM 5767 O O . ASN B 1 367 ? -6.449 12.438 -9.754 1.00 41.94 704 ASN B O 1
ATOM 5772 N N . GLU B 1 368 ? -7.573 10.931 -8.526 1.00 32.97 705 GLU B N 1
ATOM 5773 C CA . GLU B 1 368 ? -6.411 10.624 -7.700 1.00 31.81 705 GLU B CA 1
ATOM 5774 C C . GLU B 1 368 ? -5.926 9.195 -7.927 1.00 32.54 705 GLU B C 1
ATOM 5775 O O . GLU B 1 368 ? -6.670 8.340 -8.403 1.00 28.02 705 GLU B O 1
ATOM 5781 N N . TRP B 1 369 ? -4.661 8.968 -7.587 1.00 33.34 706 TRP B N 1
ATOM 5782 C CA . TRP B 1 369 ? -4.001 7.690 -7.772 1.00 34.59 706 TRP B CA 1
ATOM 5783 C C . TRP B 1 369 ? -3.829 6.960 -6.451 1.00 35.25 706 TRP B C 1
ATOM 5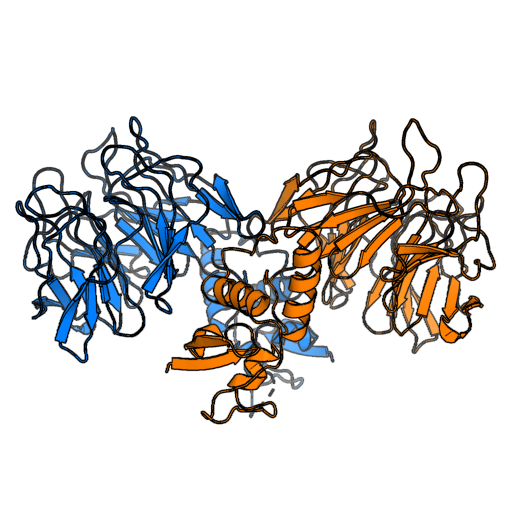784 O O . TRP B 1 369 ? -3.508 7.568 -5.428 1.00 43.02 706 TRP B O 1
ATOM 5795 N N . GLN B 1 370 ? -4.068 5.656 -6.485 1.00 31.09 707 GLN B N 1
ATOM 5796 C CA . GLN B 1 370 ? -4.045 4.813 -5.299 1.00 29.16 707 GLN B CA 1
ATOM 5797 C C . GLN B 1 370 ? -2.999 3.723 -5.466 1.00 29.69 707 GLN B C 1
ATOM 5798 O O . GLN B 1 370 ? -3.028 2.986 -6.446 1.00 31.38 707 GLN B O 1
ATOM 5804 N N . LEU B 1 371 ? -2.082 3.615 -4.513 1.00 28.53 708 LEU B N 1
ATOM 5805 C CA . LEU B 1 371 ? -1.065 2.567 -4.560 1.00 29.57 708 LEU B CA 1
ATOM 5806 C C . LEU B 1 371 ? -1.667 1.160 -4.514 1.00 34.94 708 LEU B C 1
ATOM 5807 O O . LEU B 1 371 ? -2.538 0.882 -3.691 1.00 29.37 708 LEU B O 1
ATOM 5812 N N . GLY B 1 372 ? -1.190 0.271 -5.386 1.00 29.18 709 GLY B N 1
ATOM 5813 C CA . GLY B 1 372 ? -1.649 -1.109 -5.400 1.00 25.46 709 GLY B CA 1
ATOM 5814 C C . GLY B 1 372 ? -0.523 -2.059 -5.027 1.00 28.93 709 GLY B C 1
ATOM 5815 O O . GLY B 1 372 ? 0.577 -1.604 -4.700 1.00 29.01 709 GLY B O 1
ATOM 5816 N N . PRO B 1 373 ? -0.782 -3.380 -5.075 1.00 27.37 710 PRO B N 1
ATOM 5817 C CA . PRO B 1 373 ? 0.266 -4.351 -4.746 1.00 30.02 710 PRO B CA 1
ATOM 5818 C C . PRO B 1 373 ? 1.306 -4.390 -5.846 1.00 27.69 710 PRO B C 1
ATOM 5819 O O . PRO B 1 373 ? 0.938 -4.188 -6.985 1.00 25.77 710 PRO B O 1
ATOM 5823 N N . SER B 1 374 ? 2.560 -4.628 -5.492 1.00 29.68 711 SER B N 1
ATOM 5824 C CA . SER B 1 374 ? 3.657 -4.575 -6.439 1.00 27.72 711 SER B CA 1
ATOM 5825 C C . SER B 1 374 ? 3.791 -5.892 -7.193 1.00 27.87 711 SER B C 1
ATOM 5826 O O . SER B 1 374 ? 3.496 -6.957 -6.647 1.00 27.16 711 SER B O 1
ATOM 5829 N N . LEU B 1 375 ? 4.231 -5.809 -8.447 1.00 26.01 712 LEU B N 1
ATOM 5830 C CA . LEU B 1 375 ? 4.466 -7.004 -9.249 1.00 23.96 712 LEU B CA 1
ATOM 5831 C C . LEU B 1 375 ? 5.551 -7.876 -8.635 1.00 26.17 712 LEU B C 1
ATOM 5832 O O . LEU B 1 375 ? 6.469 -7.372 -7.984 1.00 27.42 712 LEU B O 1
ATOM 5837 N N . LEU B 1 376 ? 5.462 -9.181 -8.871 1.00 25.32 713 LEU B N 1
ATOM 5838 C CA . LEU B 1 376 ? 6.513 -10.102 -8.464 1.00 27.11 713 LEU B CA 1
ATOM 5839 C C . LEU B 1 376 ? 7.807 -9.860 -9.228 1.00 34.72 713 LEU B C 1
ATOM 5840 O O . LEU B 1 376 ? 8.899 -9.894 -8.661 1.00 27.74 713 LEU B O 1
ATOM 5845 N N . VAL B 1 377 ? 7.673 -9.626 -10.525 1.00 28.30 714 VAL B N 1
ATOM 5846 C CA . VAL B 1 377 ? 8.831 -9.377 -11.373 1.00 26.97 714 VAL B CA 1
ATOM 5847 C C . VAL B 1 377 ? 8.759 -7.977 -11.961 1.00 30.64 714 VAL B C 1
ATOM 5848 O O . VAL B 1 377 ? 7.902 -7.705 -12.807 1.00 26.50 714 VAL B O 1
ATOM 5852 N N . PRO B 1 378 ? 9.641 -7.075 -11.494 1.00 29.34 715 PRO B N 1
ATOM 5853 C CA . PRO B 1 378 ? 9.700 -5.736 -12.082 1.00 27.91 715 PRO B CA 1
ATOM 5854 C C . PRO B 1 378 ? 9.943 -5.852 -13.578 1.00 30.41 715 PRO B C 1
ATOM 5855 O O . PRO B 1 378 ? 10.805 -6.620 -14.008 1.00 25.82 715 PRO B O 1
ATOM 5859 N N . ARG B 1 379 ? 9.170 -5.118 -14.367 1.00 25.80 716 ARG B N 1
ATOM 5860 C CA . ARG B 1 379 ? 9.201 -5.306 -15.810 1.00 28.76 716 ARG B CA 1
ATOM 5861 C C . ARG B 1 379 ? 8.709 -4.058 -16.526 1.00 23.54 716 ARG B C 1
ATOM 5862 O O . ARG B 1 379 ? 7.936 -3.279 -15.967 1.00 23.88 716 ARG B O 1
ATOM 5870 N N . PHE B 1 380 ? 9.154 -3.871 -17.764 1.00 22.51 717 PHE B N 1
ATOM 5871 C CA . PHE B 1 380 ? 8.559 -2.873 -18.647 1.00 25.84 717 PHE B CA 1
ATOM 5872 C C . PHE B 1 380 ? 8.411 -3.494 -20.039 1.00 25.76 717 PHE B C 1
ATOM 5873 O O . PHE B 1 380 ? 8.954 -4.573 -20.291 1.00 23.63 717 PHE B O 1
ATOM 5881 N N . GLY B 1 381 ? 7.633 -2.849 -20.906 1.00 23.82 718 GLY B N 1
ATOM 5882 C CA . GLY B 1 381 ? 7.358 -3.379 -22.234 1.00 26.36 718 GLY B CA 1
ATOM 5883 C C . GLY B 1 381 ? 6.355 -4.522 -22.200 1.00 23.62 718 GLY B C 1
ATOM 5884 O O . GLY B 1 381 ? 6.163 -5.237 -23.185 1.00 23.96 718 GLY B O 1
ATOM 5885 N N . HIS B 1 382 ? 5.708 -4.688 -21.048 1.00 21.74 719 HIS B N 1
ATOM 5886 C CA . HIS B 1 382 ? 4.710 -5.730 -20.840 1.00 20.57 719 HIS B CA 1
ATOM 5887 C C . HIS B 1 382 ? 3.317 -5.179 -21.135 1.00 23.56 719 HIS B C 1
ATOM 5888 O O . HIS B 1 382 ? 3.157 -3.991 -21.415 1.00 22.86 719 HIS B O 1
ATOM 5895 N N . SER B 1 383 ? 2.304 -6.034 -21.056 1.00 23.79 720 SER B N 1
ATOM 5896 C CA A SER B 1 383 ? 0.926 -5.610 -21.259 0.80 21.26 720 SER B CA 1
ATOM 5897 C CA B SER B 1 383 ? 0.930 -5.582 -21.231 0.20 21.34 720 SER B CA 1
ATOM 5898 C C . SER B 1 383 ? 0.064 -6.041 -20.068 1.00 23.90 720 SER B C 1
ATOM 5899 O O . SER B 1 383 ? 0.396 -7.015 -19.390 1.00 21.32 720 SER B O 1
ATOM 5904 N N . VAL B 1 384 ? -1.033 -5.325 -19.845 1.00 20.39 721 VAL B N 1
ATOM 5905 C CA . VAL B 1 384 ? -2.048 -5.731 -18.859 1.00 21.16 721 VAL B CA 1
ATOM 5906 C C . VAL B 1 384 ? -3.335 -5.998 -19.631 1.00 22.14 721 VAL B C 1
ATOM 5907 O O . VAL B 1 384 ? -3.735 -5.191 -20.476 1.00 22.01 721 VAL B O 1
ATOM 5911 N N . LEU B 1 385 ? -3.958 -7.143 -19.366 1.00 19.03 722 LEU B N 1
ATOM 5912 C CA . LEU B 1 385 ? -5.234 -7.504 -19.986 1.00 18.11 722 LEU B CA 1
ATOM 5913 C C . LEU B 1 385 ? -6.172 -7.985 -18.906 1.00 22.31 722 LEU B C 1
ATOM 5914 O O . LEU B 1 385 ? -5.739 -8.599 -17.939 1.00 23.21 722 LEU B O 1
ATOM 5919 N N . ILE B 1 386 ? -7.455 -7.733 -19.108 1.00 21.97 723 ILE B N 1
ATOM 5920 C CA . ILE B 1 386 ? -8.459 -8.066 -18.106 1.00 22.10 723 ILE B CA 1
ATOM 5921 C C . ILE B 1 386 ? -9.537 -8.961 -18.692 1.00 26.37 723 ILE B C 1
ATOM 5922 O O . ILE B 1 386 ? -10.166 -8.612 -19.695 1.00 26.28 723 ILE B O 1
ATOM 5927 N N . ALA B 1 387 ? -9.735 -10.121 -18.071 1.00 27.60 724 ALA B N 1
ATOM 5928 C CA . ALA B 1 387 ? -10.807 -11.017 -18.478 1.00 29.58 724 ALA B CA 1
ATOM 5929 C C . ALA B 1 387 ? -11.944 -10.970 -17.458 1.00 28.54 724 ALA B C 1
ATOM 5930 O O . ALA B 1 387 ? -11.716 -10.972 -16.250 1.00 29.76 724 ALA B O 1
ATOM 5932 N N . ASN B 1 388 ? -13.169 -10.912 -17.962 1.00 26.04 725 ASN B N 1
ATOM 5933 C CA . ASN B 1 388 ? -14.346 -10.923 -17.103 1.00 28.98 725 ASN B CA 1
ATOM 5934 C C . ASN B 1 388 ? -15.160 -12.163 -17.409 1.00 34.28 725 ASN B C 1
ATOM 5935 O O . ASN B 1 388 ? -16.167 -12.086 -18.112 1.00 35.90 725 ASN B O 1
ATOM 5940 N N . ILE B 1 389 ? -14.707 -13.307 -16.906 1.00 39.33 726 ILE B N 1
ATOM 5941 C CA . ILE B 1 389 ? -15.344 -14.577 -17.242 1.00 41.89 726 ILE B CA 1
ATOM 5942 C C . ILE B 1 389 ? -16.420 -14.938 -16.231 0.70 36.48 726 ILE B C 1
ATOM 5943 O O . ILE B 1 389 ? -16.427 -14.441 -15.098 0.77 37.41 726 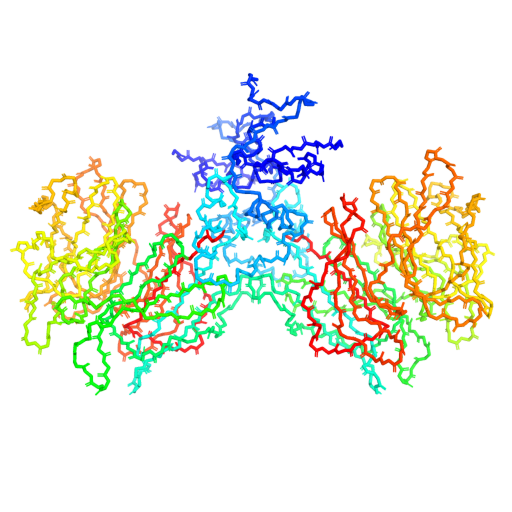ILE B O 1
#

Nearest PDB structures (foldseek):
  4yy8-assembly1_A  TM=1.003E+00  e=2.157E-80  Plasmodium falciparum
  4zgc-assembly1_A  TM=9.989E-01  e=7.711E-76  Plasmodium falciparum
  4zgc-assembly1_B  TM=9.843E-01  e=3.940E-72  Plasmodium falciparum
  8cia-assembly5_E  TM=9.415E-01  e=1.945E-29  Homo sapiens
  7xot-assembly1_A  TM=9.571E-01  e=1.882E-28  Homo sapiens

Solvent-accessible surface area: 29898 Å² total; per-residue (Å²): 152,116,41,61,10,10,0,38,56,34,74,24,70,0,13,38,87,6,16,42,68,42,80,135,3,74,15,50,77,58,95,153,165,26,90,135,36,113,92,39,57,26,60,20,123,76,76,30,76,20,3,103,22,2,1,55,8,7,37,4,49,18,27,15,16,148,6,160,54,57,82,24,0,46,38,0,16,94,14,2,140,79,1,37,5,101,1,8,78,20,25,1,0,0,0,0,0,0,35,54,38,111,72,35,19,37,21,0,0,9,7,7,8,14,63,58,38,4,61,93,21,39,71,3,79,28,103,2,0,50,13,2,17,5,37,9,82,34,5,2,3,0,0,0,0,10,18,160,112,129,83,14,12,92,38,0,2,0,0,0,23,14,57,58,66,27,51,95,23,26,85,7,86,38,47,0,72,31,10,12,18,18,46,8,85,48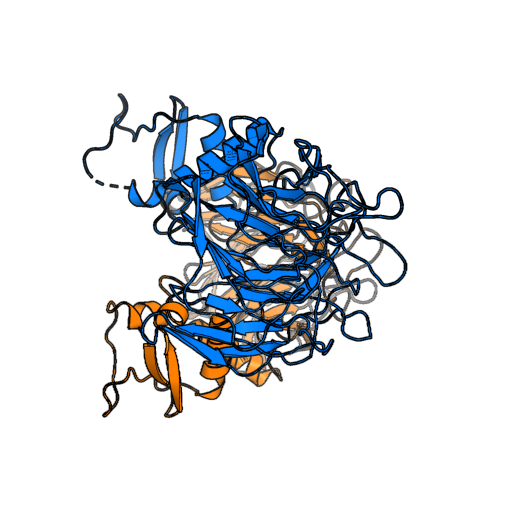,101,0,4,0,3,0,0,60,49,26,100,54,42,11,39,30,0,0,3,3,16,39,230,109,110,36,11,66,78,33,23,66,5,111,38,50,4,4,20,14,4,21,12,24,42,110,77,43,0,21,0,0,0,0,26,70,62,84,55,28,62,40,3,8,12,5,50,24,123,138,81,80,13,53,99,26,97,74,48,6,90,46,25,0,3,16,15,17,14,2,34,35,165,58,38,3,5,0,0,0,0,15,16,51,123,134,82,40,12,46,18,0,0,32,17,30,57,105,59,79,152,8,46,101,41,109,31,8,84,50,106,3,31,28,16,2,25,17,61,17,114,10,4,0,3,0,0,0,33,48,79,109,49,21,54,19,0,13,4,1,16,40,29,52,50,62,34,63,128,11,34,57,4,96,40,51,0,19,7,9,13,5,14,20,0,66,7,151,145,18,57,0,13,0,39,53,38,68,26,130,2,18,104,121,10,2,37,70,47,67,98,4,58,3,31,85,10,13,63,70,83,86,148,37,74,135,31,108,124,39,53,6,62,15,121,77,75,32,80,17,2,102,23,2,2,59,6,16,45,5,62,17,32,16,18,144,6,158,52,67,80,20,0,50,35,0,18,106,11,2,136,71,1,34,6,100,2,8,70,22,27,0,0,0,0,0,0,0,30,48,36,104,95,37,18,35,20,0,0,9,3,8,5,15,61,53,37,4,61,90,19,42,68,3,78,30,112,3,0,48,12,1,17,5,36,13,97,34,5,2,5,0,0,1,0,14,24,145,116,128,122,15,21,105,48,0,2,1,1,0,23,15,63,61,53,29,54,98,31,26,88,8,88,34,42,0,63,27,11,11,17,20,46,11,88,51,51,0,0,0,3,0,0,49,37,20,98,54,51,12,35,30,0,0,0,4,33,57,121,119,93,29,13,55,82,22,19,71,6,101,43,53,2,8,20,16,4,22,12,26,36,92,111,70,2,18,0,0,0,0,18,73,55,104,48,23,62,43,3,5,18,4,38,60,134,148,74,48,12,81,85,37,103,75,45,7,86,67,18,0,1,16,16,14,14,4,40,52,131,70,48,2,3,0,0,0,0,17,9,64,147,121,74,42,18,42,23,0,0,13,15,28,49,112,81,106,89,16,48,107,35,86,31,5,83,43,108,0,30,22,15,2,26,17,66,21,90,52,8,4,0,0,0,0,0,30,52,86,118,44,9,51,18,0,11,3,0,14,22,26,40,41,105,35,60,124,11,30,59,5,93,41,47,0,24,5,9,12,5,13,18,0,70,8